Protein AF-0000000079858068 (afdb_homodimer)

Structure (mmCIF, N/CA/C/O backbone):
data_AF-0000000079858068-model_v1
#
loop_
_entity.id
_entity.type
_entity.pdbx_description
1 polymer 'Phenylalanine--tRNA ligase beta subunit'
#
loop_
_atom_site.group_PDB
_atom_site.id
_atom_site.type_symbol
_atom_site.label_atom_id
_atom_site.label_alt_id
_atom_site.label_comp_id
_atom_site.label_asym_id
_atom_site.label_entity_id
_atom_site.label_seq_id
_atom_site.pdbx_PDB_ins_code
_atom_site.Cartn_x
_atom_site.Cartn_y
_atom_site.Cartn_z
_atom_site.occupancy
_atom_site.B_iso_or_equiv
_atom_site.auth_seq_id
_atom_site.auth_comp_id
_atom_site.auth_asym_id
_atom_site.auth_atom_id
_atom_site.pdbx_PDB_model_num
ATOM 1 N N . MET A 1 1 ? -9.406 -43.062 -19.766 1 92.88 1 MET A N 1
ATOM 2 C CA . MET A 1 1 ? -10.586 -43.625 -20.406 1 92.88 1 MET A CA 1
ATOM 3 C C . MET A 1 1 ? -10.672 -43.188 -21.859 1 92.88 1 MET A C 1
ATOM 5 O O . MET A 1 1 ? -10.562 -42 -22.172 1 92.88 1 MET A O 1
ATOM 9 N N . VAL A 1 2 ? -10.805 -44.188 -22.703 1 96.69 2 VAL A N 1
ATOM 10 C CA . VAL A 1 2 ? -10.938 -43.875 -24.125 1 96.69 2 VAL A CA 1
ATOM 11 C C . VAL A 1 2 ? -12.383 -44.094 -24.562 1 96.69 2 VAL A C 1
ATOM 13 O O . VAL A 1 2 ? -12.969 -45.156 -24.297 1 96.69 2 VAL A O 1
ATOM 16 N N . VAL A 1 3 ? -12.93 -43.062 -25.172 1 97.31 3 VAL A N 1
ATOM 17 C CA . VAL A 1 3 ? -14.258 -43.156 -25.766 1 97.31 3 VAL A CA 1
ATOM 18 C C . VAL A 1 3 ? -14.203 -42.75 -27.234 1 97.31 3 VAL A C 1
ATOM 20 O O . VAL A 1 3 ? -13.305 -42 -27.641 1 97.31 3 VAL A O 1
ATOM 23 N N . THR A 1 4 ? -15.109 -43.281 -27.984 1 96.44 4 THR A N 1
ATOM 24 C CA . THR A 1 4 ? -15.219 -42.844 -29.359 1 96.44 4 THR A CA 1
ATOM 25 C C . THR A 1 4 ? -16.594 -42.25 -29.625 1 96.44 4 THR A C 1
ATOM 27 O O . THR A 1 4 ? -17.562 -42.562 -28.922 1 96.44 4 THR A O 1
ATOM 30 N N . ARG A 1 5 ? -16.703 -41.438 -30.531 1 96.38 5 ARG A N 1
ATOM 31 C CA . ARG A 1 5 ? -17.953 -40.719 -30.812 1 96.38 5 ARG A CA 1
ATOM 32 C C . ARG A 1 5 ? -19.047 -41.688 -31.234 1 96.38 5 ARG A C 1
ATOM 34 O O . ARG A 1 5 ? -20.172 -41.625 -30.734 1 96.38 5 ARG A O 1
ATOM 41 N N . ASN A 1 6 ? -18.703 -42.625 -32.094 1 95.75 6 ASN A N 1
ATOM 42 C CA . ASN A 1 6 ? -19.703 -43.594 -32.562 1 95.75 6 ASN A CA 1
ATOM 43 C C . ASN A 1 6 ? -20.188 -44.469 -31.406 1 95.75 6 ASN A C 1
ATOM 45 O O . ASN A 1 6 ? -21.375 -44.812 -31.344 1 95.75 6 ASN A O 1
ATOM 49 N N . TRP A 1 7 ? -19.234 -44.844 -30.625 1 96 7 TRP A N 1
ATOM 50 C CA . TRP A 1 7 ? -19.578 -45.688 -29.484 1 96 7 TRP A CA 1
ATOM 51 C C . TRP A 1 7 ? -20.516 -44.938 -28.531 1 96 7 TRP A C 1
ATOM 53 O O . TRP A 1 7 ? -21.547 -45.469 -28.109 1 96 7 TRP A O 1
ATOM 63 N N . LEU A 1 8 ? -20.297 -43.688 -28.266 1 97.31 8 LEU A N 1
ATOM 64 C CA . LEU A 1 8 ? -21.125 -42.844 -27.438 1 97.31 8 LEU A CA 1
ATOM 65 C C . LEU A 1 8 ? -22.516 -42.656 -28.062 1 97.31 8 LEU A C 1
ATOM 67 O O . LEU A 1 8 ? -23.516 -42.656 -27.359 1 97.31 8 LEU A O 1
ATOM 71 N N . ASN A 1 9 ? -22.5 -42.469 -29.344 1 96.25 9 ASN A N 1
ATOM 72 C CA . ASN A 1 9 ? -23.734 -42.219 -30.078 1 96.25 9 ASN A CA 1
ATOM 73 C C . ASN A 1 9 ? -24.719 -43.375 -29.906 1 96.25 9 ASN A C 1
ATOM 75 O O . ASN A 1 9 ? -25.922 -43.219 -30.125 1 96.25 9 ASN A O 1
ATOM 79 N N . GLU A 1 10 ? -24.219 -44.531 -29.578 1 95.56 10 GLU A N 1
ATOM 80 C CA . GLU A 1 10 ? -25.094 -45.688 -29.312 1 95.56 10 GLU A CA 1
ATOM 81 C C . GLU A 1 10 ? -25.875 -45.5 -28.031 1 95.56 10 GLU A C 1
ATOM 83 O O . GLU A 1 10 ? -26.922 -46.125 -27.828 1 95.56 10 GLU A O 1
ATOM 88 N N . TRP A 1 11 ? -25.406 -44.594 -27.203 1 97.38 11 TRP A N 1
ATOM 89 C CA . TRP A 1 11 ? -26.031 -44.438 -25.891 1 97.38 11 TRP A CA 1
ATOM 90 C C . TRP A 1 11 ? -26.672 -43.062 -25.766 1 97.38 11 TRP A C 1
ATOM 92 O O . TRP A 1 11 ? -27.562 -42.844 -24.938 1 97.38 11 TRP A O 1
ATOM 102 N N . ILE A 1 12 ? -26.141 -42.094 -26.469 1 97.12 12 ILE A N 1
ATOM 103 C CA . ILE A 1 12 ? -26.656 -40.719 -26.484 1 97.12 12 ILE A CA 1
ATOM 104 C C . ILE A 1 12 ? -26.562 -40.125 -27.891 1 97.12 12 ILE A C 1
ATOM 106 O O . ILE A 1 12 ? -25.531 -40.312 -28.562 1 97.12 12 ILE A O 1
ATOM 110 N N . ASP A 1 13 ? -27.562 -39.562 -28.344 1 97.12 13 ASP A N 1
ATOM 111 C CA . ASP A 1 13 ? -27.578 -39.031 -29.703 1 97.12 13 ASP A CA 1
ATOM 112 C C . ASP A 1 13 ? -26.781 -37.75 -29.812 1 97.12 13 ASP A C 1
ATOM 114 O O . ASP A 1 13 ? -27.328 -36.656 -29.578 1 97.12 13 ASP A O 1
ATOM 118 N N . ILE A 1 14 ? -25.641 -37.812 -30.25 1 96.56 14 ILE A N 1
ATOM 119 C CA . ILE A 1 14 ? -24.797 -36.625 -30.344 1 96.56 14 ILE A CA 1
ATOM 120 C C . ILE A 1 14 ? -24.5 -36.312 -31.812 1 96.56 14 ILE A C 1
ATOM 122 O O . ILE A 1 14 ? -23.469 -35.719 -32.125 1 96.56 14 ILE A O 1
ATOM 126 N N . SER A 1 15 ? -25.297 -36.812 -32.688 1 94.31 15 SER A N 1
ATOM 127 C CA . SER A 1 15 ? -25.094 -36.594 -34.094 1 94.31 15 SER A CA 1
ATOM 128 C C . SER A 1 15 ? -25.156 -35.125 -34.438 1 94.31 15 SER A C 1
ATOM 130 O O . SER A 1 15 ? -24.469 -34.656 -35.375 1 94.31 15 SER A O 1
ATOM 132 N N . GLY A 1 16 ? -25.906 -34.406 -33.625 1 94.75 16 GLY A N 1
ATOM 133 C CA . GLY A 1 16 ? -26.047 -32.969 -33.875 1 94.75 16 GLY A CA 1
ATOM 134 C C . GLY A 1 16 ? -25.062 -32.125 -33.062 1 94.75 16 GLY A C 1
ATOM 135 O O . GLY A 1 16 ? -25.094 -30.891 -33.125 1 94.75 16 GLY A O 1
ATOM 136 N N . VAL A 1 17 ? -24.219 -32.719 -32.375 1 96.56 17 VAL A N 1
ATOM 137 C CA . VAL A 1 17 ? -23.266 -32 -31.531 1 96.56 17 VAL A CA 1
ATOM 138 C C . VAL A 1 17 ? -21.906 -31.953 -32.219 1 96.56 17 VAL A C 1
ATOM 140 O O . VAL A 1 17 ? -21.344 -33 -32.594 1 96.56 17 VAL A O 1
ATOM 143 N N . SER A 1 18 ? -21.375 -30.859 -32.469 1 96.88 18 SER A N 1
ATOM 144 C CA . SER A 1 18 ? -20.062 -30.719 -33.062 1 96.88 18 SER A CA 1
ATOM 145 C C . SER A 1 18 ? -18.953 -31.234 -32.156 1 96.88 18 SER A C 1
ATOM 147 O O . SER A 1 18 ? -19.156 -31.328 -30.938 1 96.88 18 SER A O 1
ATOM 149 N N . ASN A 1 19 ? -17.828 -31.641 -32.719 1 96.19 19 ASN A N 1
ATOM 150 C CA . ASN A 1 19 ? -16.703 -32.062 -31.906 1 96.19 19 ASN A CA 1
ATOM 151 C C . ASN A 1 19 ? -16.219 -30.969 -30.969 1 96.19 19 ASN A C 1
ATOM 153 O O . ASN A 1 19 ? -15.859 -31.234 -29.828 1 96.19 19 ASN A O 1
ATOM 157 N N . GLU A 1 20 ? -16.25 -29.797 -31.484 1 96.5 20 GLU A N 1
ATOM 158 C CA . GLU A 1 20 ? -15.82 -28.656 -30.656 1 96.5 20 GLU A CA 1
ATOM 159 C C . GLU A 1 20 ? -16.703 -28.531 -29.422 1 96.5 20 GLU A C 1
ATOM 161 O O . GLU A 1 20 ? -16.188 -28.406 -28.312 1 96.5 20 GLU A O 1
ATOM 166 N N . LEU A 1 21 ? -17.922 -28.562 -29.656 1 96.44 21 LEU A N 1
ATOM 167 C CA . LEU A 1 21 ? -18.859 -28.453 -28.547 1 96.44 21 LEU A CA 1
ATOM 168 C C . LEU A 1 21 ? -18.719 -29.641 -27.594 1 96.44 21 LEU A C 1
ATOM 170 O O . LEU A 1 21 ? -18.766 -29.469 -26.375 1 96.44 21 LEU A O 1
ATOM 174 N N . LEU A 1 22 ? -18.562 -30.828 -28.156 1 97.19 22 LEU A N 1
ATOM 175 C CA . LEU A 1 22 ? -18.422 -32.031 -27.359 1 97.19 22 LEU A CA 1
ATOM 176 C C . LEU A 1 22 ? -17.203 -31.953 -26.453 1 97.19 22 LEU A C 1
ATOM 178 O O . LEU A 1 22 ? -17.281 -32.188 -25.25 1 97.19 22 LEU A O 1
ATOM 182 N N . LEU A 1 23 ? -16.094 -31.578 -27.031 1 97.38 23 LEU A N 1
ATOM 183 C CA . LEU A 1 23 ? -14.844 -31.469 -26.281 1 97.38 23 LEU A CA 1
ATOM 184 C C . LEU A 1 23 ? -14.93 -30.375 -25.219 1 97.38 23 LEU A C 1
ATOM 186 O O . LEU A 1 23 ? -14.484 -30.562 -24.094 1 97.38 23 LEU A O 1
ATOM 190 N N . LYS A 1 24 ? -15.5 -29.312 -25.609 1 95.81 24 LYS A N 1
ATOM 191 C CA . LYS A 1 24 ? -15.68 -28.203 -24.672 1 95.81 24 LYS A CA 1
ATOM 192 C C . LYS A 1 24 ? -16.562 -28.625 -23.5 1 95.81 24 LYS A C 1
ATOM 194 O O . LYS A 1 24 ? -16.281 -28.297 -22.344 1 95.81 24 LYS A O 1
ATOM 199 N N . THR A 1 25 ? -17.562 -29.281 -23.797 1 96.12 25 THR A N 1
ATOM 200 C CA . THR A 1 25 ? -18.5 -29.75 -22.781 1 96.12 25 THR A CA 1
ATOM 201 C C . THR A 1 25 ? -17.828 -30.719 -21.812 1 96.12 25 THR A C 1
ATOM 203 O O . THR A 1 25 ? -17.953 -30.578 -20.594 1 96.12 25 THR A O 1
ATOM 206 N N . LEU A 1 26 ? -17.109 -31.672 -22.359 1 96.88 26 LEU A N 1
ATOM 207 C CA . LEU A 1 26 ? -16.391 -32.625 -21.516 1 96.88 26 LEU A CA 1
ATOM 208 C C . LEU A 1 26 ? -15.469 -31.906 -20.547 1 96.88 26 LEU A C 1
ATOM 210 O O . LEU A 1 26 ? -15.477 -32.188 -19.344 1 96.88 26 LEU A O 1
ATOM 214 N N . ASN A 1 27 ? -14.766 -30.969 -20.984 1 95.5 27 ASN A N 1
ATOM 215 C CA . ASN A 1 27 ? -13.852 -30.203 -20.141 1 95.5 27 ASN A CA 1
ATOM 216 C C . ASN A 1 27 ? -14.602 -29.406 -19.078 1 95.5 27 ASN A C 1
ATOM 218 O O . ASN A 1 27 ? -14.164 -29.328 -17.938 1 95.5 27 ASN A O 1
ATOM 222 N N . SER A 1 28 ? -15.656 -28.828 -19.5 1 94.19 28 SER A N 1
ATOM 223 C CA . SER A 1 28 ? -16.406 -27.969 -18.609 1 94.19 28 SER A CA 1
ATOM 224 C C . SER A 1 28 ? -17 -28.75 -17.438 1 94.19 28 SER A C 1
ATOM 226 O O . SER A 1 28 ? -17.188 -28.203 -16.344 1 94.19 28 SER A O 1
ATOM 228 N N . ILE A 1 29 ? -17.266 -30 -17.656 1 94.19 29 ILE A N 1
ATOM 229 C CA . ILE A 1 29 ? -17.938 -30.75 -16.594 1 94.19 29 ILE A CA 1
ATOM 230 C C . ILE A 1 29 ? -16.906 -31.562 -15.805 1 94.19 29 ILE A C 1
ATOM 232 O O . ILE A 1 29 ? -17.266 -32.438 -15.031 1 94.19 29 ILE A O 1
ATOM 236 N N . GLY A 1 30 ? -15.664 -31.359 -16.109 1 92.62 30 GLY A N 1
ATOM 237 C CA . GLY A 1 30 ? -14.617 -31.938 -15.289 1 92.62 30 GLY A CA 1
ATOM 238 C C . GLY A 1 30 ? -14.031 -33.219 -15.875 1 92.62 30 GLY A C 1
ATOM 239 O O . GLY A 1 30 ? -13.227 -33.875 -15.227 1 92.62 30 GLY A O 1
ATOM 240 N N . LEU A 1 31 ? -14.516 -33.688 -16.984 1 95.56 31 LEU A N 1
ATOM 241 C CA . LEU A 1 31 ? -13.898 -34.781 -17.719 1 95.56 31 LEU A CA 1
ATOM 242 C C . LEU A 1 31 ? -12.875 -34.25 -18.719 1 95.56 31 LEU A C 1
ATOM 244 O O . LEU A 1 31 ? -13.172 -34.125 -19.906 1 95.56 31 LEU A O 1
ATOM 248 N N . GLU A 1 32 ? -11.773 -34.156 -18.281 1 95.56 32 GLU A N 1
ATOM 249 C CA . GLU A 1 32 ? -10.75 -33.438 -19.016 1 95.56 32 GLU A CA 1
ATOM 250 C C . GLU A 1 32 ? -10.258 -34.25 -20.219 1 95.56 32 GLU A C 1
ATOM 252 O O . GLU A 1 32 ? -9.836 -35.406 -20.047 1 95.56 32 GLU A O 1
ATOM 257 N N . VAL A 1 33 ? -10.336 -33.656 -21.344 1 96.5 33 VAL A N 1
ATOM 258 C CA . VAL A 1 33 ? -9.883 -34.312 -22.578 1 96.5 33 VAL A CA 1
ATOM 259 C C . VAL A 1 33 ? -8.359 -34.219 -22.672 1 96.5 33 VAL A C 1
ATOM 261 O O . VAL A 1 33 ? -7.797 -33.125 -22.703 1 96.5 33 VAL A O 1
ATOM 264 N N . ASP A 1 34 ? -7.738 -35.344 -22.625 1 95.75 34 ASP A N 1
ATOM 265 C CA . ASP A 1 34 ? -6.285 -35.438 -22.703 1 95.75 34 ASP A CA 1
ATOM 266 C C . ASP A 1 34 ? -5.809 -35.438 -24.156 1 95.75 34 ASP A C 1
ATOM 268 O O . ASP A 1 34 ? -4.863 -34.719 -24.516 1 95.75 34 ASP A O 1
ATOM 272 N N . SER A 1 35 ? -6.547 -36.219 -25.016 1 95.81 35 SER A N 1
ATOM 273 C CA . SER A 1 35 ? -6.191 -36.281 -26.438 1 95.81 35 SER A CA 1
ATOM 274 C C . SER A 1 35 ? -7.426 -36.469 -27.297 1 95.81 35 SER A C 1
ATOM 276 O O . SER A 1 35 ? -8.445 -36.969 -26.828 1 95.81 35 SER A O 1
ATOM 278 N N . PHE A 1 36 ? -7.402 -36.031 -28.547 1 95.88 36 PHE A N 1
ATOM 279 C CA . PHE A 1 36 ? -8.461 -36.125 -29.547 1 95.88 36 PHE A CA 1
ATOM 280 C C . PHE A 1 36 ? -7.887 -36.469 -30.906 1 95.88 36 PHE A C 1
ATOM 282 O O . PHE A 1 36 ? -6.957 -35.812 -31.391 1 95.88 36 PHE A O 1
ATOM 289 N N . LYS A 1 37 ? -8.344 -37.594 -31.469 1 95.5 37 LYS A N 1
ATOM 290 C CA . LYS A 1 37 ? -7.879 -38.031 -32.781 1 95.5 37 LYS A CA 1
ATOM 291 C C . LYS A 1 37 ? -9.055 -38.375 -33.688 1 95.5 37 LYS A C 1
ATOM 293 O O . LYS A 1 37 ? -9.969 -39.094 -33.281 1 95.5 37 LYS A O 1
ATOM 298 N N . GLU A 1 38 ? -9.094 -37.875 -34.906 1 95 38 GLU A N 1
ATOM 299 C CA . GLU A 1 38 ? -10.094 -38.219 -35.906 1 95 38 GLU A CA 1
ATOM 300 C C . GLU A 1 38 ? -9.586 -39.281 -36.844 1 95 38 GLU A C 1
ATOM 302 O O . GLU A 1 38 ? -8.484 -39.188 -37.406 1 95 38 GLU A O 1
ATOM 307 N N . VAL A 1 39 ? -10.312 -40.344 -37.031 1 95.06 39 VAL A N 1
ATOM 308 C CA . VAL A 1 39 ? -9.992 -41.406 -37.969 1 95.06 39 VAL A CA 1
ATOM 309 C C . VAL A 1 39 ? -10.984 -41.375 -39.125 1 95.06 39 VAL A C 1
ATOM 311 O O . VAL A 1 39 ? -12.18 -41.594 -38.938 1 95.06 39 VAL A O 1
ATOM 314 N N . ARG A 1 40 ? -10.414 -41.094 -40.312 1 95.06 40 ARG A N 1
ATOM 315 C CA . ARG A 1 40 ? -11.211 -41.031 -41.531 1 95.06 40 ARG A CA 1
ATOM 316 C C . ARG A 1 40 ? -10.586 -41.875 -42.656 1 95.06 40 ARG A C 1
ATOM 318 O O . ARG A 1 40 ? -9.383 -41.781 -42.906 1 95.06 40 ARG A O 1
ATOM 325 N N . ILE A 1 41 ? -11.43 -42.656 -43.25 1 95.25 41 ILE A N 1
ATOM 326 C CA . ILE A 1 41 ? -10.953 -43.469 -44.375 1 95.25 41 ILE A CA 1
ATOM 327 C C . ILE A 1 41 ? -10.844 -42.625 -45.625 1 95.25 41 ILE A C 1
ATOM 329 O O . ILE A 1 41 ? -11.75 -41.844 -45.938 1 95.25 41 ILE A O 1
ATOM 333 N N . PRO A 1 42 ? -9.773 -42.75 -46.344 1 94.88 42 PRO A N 1
ATOM 334 C CA . PRO A 1 42 ? -9.586 -41.969 -47.531 1 94.88 42 PRO A CA 1
ATOM 335 C C . PRO A 1 42 ? -10.586 -42.281 -48.656 1 94.88 42 PRO A C 1
ATOM 337 O O . PRO A 1 42 ? -11.227 -43.344 -48.594 1 94.88 42 PRO A O 1
ATOM 340 N N . SER A 1 43 ? -10.688 -41.406 -49.594 1 94.81 43 SER A N 1
ATOM 341 C CA . SER A 1 43 ? -11.539 -41.625 -50.781 1 94.81 43 SER A CA 1
ATOM 342 C C . SER A 1 43 ? -10.93 -42.656 -51.688 1 94.81 43 SER A C 1
ATOM 344 O O . SER A 1 43 ? -9.727 -42.938 -51.656 1 94.81 43 SER A O 1
ATOM 346 N N . ASN A 1 44 ? -11.719 -43.312 -52.469 1 95.81 44 ASN A N 1
ATOM 347 C CA . ASN A 1 44 ? -11.32 -44.25 -53.531 1 95.81 44 ASN A CA 1
ATOM 348 C C . ASN A 1 44 ? -10.859 -45.562 -52.969 1 95.81 44 ASN A C 1
ATOM 350 O O . ASN A 1 44 ? -10.055 -46.281 -53.562 1 95.81 44 ASN A O 1
ATOM 354 N N . ILE A 1 45 ? -11.18 -45.844 -51.75 1 96.75 45 ILE A N 1
ATOM 355 C CA . ILE A 1 45 ? -11.055 -47.156 -51.156 1 96.75 45 ILE A CA 1
ATOM 356 C C . ILE A 1 45 ? -12.422 -47.844 -51.125 1 96.75 45 ILE A C 1
ATOM 358 O O . ILE A 1 45 ? -13.336 -47.375 -50.438 1 96.75 45 ILE A O 1
ATOM 362 N N . VAL A 1 46 ? -12.523 -48.969 -51.781 1 96.94 46 VAL A N 1
ATOM 363 C CA . VAL A 1 46 ? -13.859 -49.531 -51.969 1 96.94 46 VAL A CA 1
ATOM 364 C C . VAL A 1 46 ? -13.914 -50.969 -51.438 1 96.94 46 VAL A C 1
ATOM 366 O O . VAL A 1 46 ? -12.883 -51.562 -51.156 1 96.94 46 VAL A O 1
ATOM 369 N N . VAL A 1 47 ? -15.164 -51.469 -51.281 1 97.5 47 VAL A N 1
ATOM 370 C CA . VAL A 1 47 ? -15.391 -52.875 -50.875 1 97.5 47 VAL A CA 1
ATOM 371 C C . VAL A 1 47 ? -15.148 -53.781 -52.062 1 97.5 47 VAL A C 1
ATOM 373 O O . VAL A 1 47 ? -15.75 -53.625 -53.125 1 97.5 47 VAL A O 1
ATOM 376 N N . GLY A 1 48 ? -14.289 -54.719 -51.906 1 97.19 48 GLY A N 1
ATOM 377 C CA . GLY A 1 48 ? -14.016 -55.719 -52.906 1 97.19 48 GLY A CA 1
ATOM 378 C C . GLY A 1 48 ? -14.273 -57.125 -52.438 1 97.19 48 GLY A C 1
ATOM 379 O O . GLY A 1 48 ? -14.297 -57.406 -51.25 1 97.19 48 GLY A O 1
ATOM 380 N N . TYR A 1 49 ? -14.531 -57.969 -53.438 1 97.12 49 TYR A N 1
ATOM 381 C CA . TYR A 1 49 ? -14.734 -59.406 -53.156 1 97.12 49 TYR A CA 1
ATOM 382 C C . TYR A 1 49 ? -13.672 -60.25 -53.875 1 97.12 49 TYR A C 1
ATOM 384 O O . TYR A 1 49 ? -13.523 -60.188 -55.094 1 97.12 49 TYR A O 1
ATOM 392 N N . VAL A 1 50 ? -12.938 -61.031 -53.094 1 96.94 50 VAL A N 1
ATOM 393 C CA . VAL A 1 50 ? -11.875 -61.875 -53.656 1 96.94 50 VAL A CA 1
ATOM 394 C C . VAL A 1 50 ? -12.484 -63.094 -54.312 1 96.94 50 VAL A C 1
ATOM 396 O O . VAL A 1 50 ? -12.977 -64 -53.656 1 96.94 50 VAL A O 1
ATOM 399 N N . LYS A 1 51 ? -12.375 -63.219 -55.562 1 96 51 LYS A N 1
ATOM 400 C CA . LYS A 1 51 ? -12.961 -64.312 -56.312 1 96 51 LYS A CA 1
ATOM 401 C C . LYS A 1 51 ? -12.008 -65.5 -56.375 1 96 51 LYS A C 1
ATOM 403 O O . LYS A 1 51 ? -12.43 -66.625 -56.156 1 96 51 LYS A O 1
ATOM 408 N N . SER A 1 52 ? -10.812 -65.188 -56.688 1 94.5 52 SER A N 1
ATOM 409 C CA . SER A 1 52 ? -9.828 -66.25 -56.781 1 94.5 52 SER A CA 1
ATOM 410 C C . SER A 1 52 ? -8.453 -65.75 -56.344 1 94.5 52 SER A C 1
ATOM 412 O O . SER A 1 52 ? -8.195 -64.562 -56.25 1 94.5 52 SER A O 1
ATOM 414 N N . ARG A 1 53 ? -7.715 -66.75 -55.875 1 92.81 53 ARG A N 1
ATOM 415 C CA . ARG A 1 53 ? -6.34 -66.5 -55.438 1 92.81 53 ARG A CA 1
ATOM 416 C C . ARG A 1 53 ? -5.402 -67.562 -56.062 1 92.81 53 ARG A C 1
ATOM 418 O O . ARG A 1 53 ? -5.684 -68.75 -56 1 92.81 53 ARG A O 1
ATOM 425 N N . SER A 1 54 ? -4.363 -67.125 -56.719 1 91.31 54 SER A N 1
ATOM 426 C CA . SER A 1 54 ? -3.34 -68.062 -57.25 1 91.31 54 SER A CA 1
ATOM 427 C C . SER A 1 54 ? -1.943 -67.625 -56.844 1 91.31 54 SER A C 1
ATOM 429 O O . SER A 1 54 ? -1.711 -66.438 -56.625 1 91.31 54 SER A O 1
ATOM 431 N N . LYS A 1 55 ? -1.034 -68.5 -56.688 1 90.31 55 LYS A N 1
ATOM 432 C CA . LYS A 1 55 ? 0.338 -68.188 -56.312 1 90.31 55 LYS A CA 1
ATOM 433 C C . LYS A 1 55 ? 1.051 -67.438 -57.438 1 90.31 55 LYS A C 1
ATOM 435 O O . LYS A 1 55 ? 0.879 -67.812 -58.625 1 90.31 55 LYS A O 1
ATOM 440 N N . HIS A 1 56 ? 1.721 -66.5 -57.031 1 87.44 56 HIS A N 1
ATOM 441 C CA . HIS A 1 56 ? 2.512 -65.75 -58.031 1 87.44 56 HIS A CA 1
ATOM 442 C C . HIS A 1 56 ? 3.586 -66.688 -58.625 1 87.44 56 HIS A C 1
ATOM 444 O O . HIS A 1 56 ? 4.301 -67.375 -57.906 1 87.44 56 HIS A O 1
ATOM 450 N N . GLU A 1 57 ? 3.799 -66.75 -59.875 1 84.62 57 GLU A N 1
ATOM 451 C CA . GLU A 1 57 ? 4.715 -67.625 -60.594 1 84.62 57 GLU A CA 1
ATOM 452 C C . GLU A 1 57 ? 6.168 -67.312 -60.25 1 84.62 57 GLU A C 1
ATOM 454 O O . GLU A 1 57 ? 7.012 -68.188 -60.219 1 84.62 57 GLU A O 1
ATOM 459 N N . ASN A 1 58 ? 6.5 -66.062 -59.938 1 86.31 58 ASN A N 1
ATOM 460 C CA . ASN A 1 58 ? 7.883 -65.688 -59.75 1 86.31 58 ASN A CA 1
ATOM 461 C C . ASN A 1 58 ? 8.164 -65.312 -58.312 1 86.31 58 ASN A C 1
ATOM 463 O O . ASN A 1 58 ? 9.133 -64.625 -58 1 86.31 58 ASN A O 1
ATOM 467 N N . SER A 1 59 ? 7.27 -65.562 -57.375 1 83.25 59 SER A N 1
ATOM 468 C CA . SER A 1 59 ? 7.516 -65.25 -55.969 1 83.25 59 SER A CA 1
ATOM 469 C C . SER A 1 59 ? 6.832 -66.25 -55.031 1 83.25 59 SER A C 1
ATOM 471 O O . SER A 1 59 ? 5.691 -66.625 -55.281 1 83.25 59 SER A O 1
ATOM 473 N N . ASP A 1 60 ? 7.496 -66.5 -53.938 1 81.75 60 ASP A N 1
ATOM 474 C CA . ASP A 1 60 ? 6.957 -67.438 -52.969 1 81.75 60 ASP A CA 1
ATOM 475 C C . ASP A 1 60 ? 6.082 -66.688 -51.938 1 81.75 60 ASP A C 1
ATOM 477 O O . ASP A 1 60 ? 5.297 -67.312 -51.219 1 81.75 60 ASP A O 1
ATOM 481 N N . HIS A 1 61 ? 6.066 -65.375 -51.938 1 85.38 61 HIS A N 1
ATOM 482 C CA . HIS A 1 61 ? 5.371 -64.688 -50.875 1 85.38 61 HIS A CA 1
ATOM 483 C C . HIS A 1 61 ? 4.191 -63.906 -51.406 1 85.38 61 HIS A C 1
ATOM 485 O O . HIS A 1 61 ? 3.344 -63.438 -50.625 1 85.38 61 HIS A O 1
ATOM 491 N N . LEU A 1 62 ? 4.121 -63.812 -52.719 1 89.69 62 LEU A N 1
ATOM 492 C CA . LEU A 1 62 ? 3.082 -62.969 -53.312 1 89.69 62 LEU A CA 1
ATOM 493 C C . LEU A 1 62 ? 1.964 -63.844 -53.906 1 89.69 62 LEU A C 1
ATOM 495 O O . LEU A 1 62 ? 2.201 -64.938 -54.344 1 89.69 62 LEU A O 1
ATOM 499 N N . ASN A 1 63 ? 0.776 -63.344 -53.844 1 92.69 63 ASN A N 1
ATOM 500 C CA . ASN A 1 63 ? -0.405 -63.969 -54.438 1 92.69 63 ASN A CA 1
ATOM 501 C C . ASN A 1 63 ? -1.061 -63.031 -55.469 1 92.69 63 ASN A C 1
ATOM 503 O O . ASN A 1 63 ? -1.026 -61.812 -55.344 1 92.69 63 ASN A O 1
ATOM 507 N N . VAL A 1 64 ? -1.508 -63.688 -56.531 1 93.94 64 VAL A N 1
ATOM 508 C CA . VAL A 1 64 ? -2.275 -62.969 -57.531 1 93.94 64 VAL A CA 1
ATOM 509 C C . VAL A 1 64 ? -3.768 -63.188 -57.312 1 93.94 64 VAL A C 1
ATOM 511 O O . VAL A 1 64 ? -4.242 -64.312 -57.375 1 93.94 64 VAL A O 1
ATOM 514 N N . CYS A 1 65 ? -4.48 -62.094 -57 1 95.19 65 CYS A N 1
ATOM 515 C CA . CYS A 1 65 ? -5.898 -62.219 -56.688 1 95.19 65 CYS A CA 1
ATOM 516 C C . CYS A 1 65 ? -6.754 -61.5 -57.719 1 95.19 65 CYS A C 1
ATOM 518 O O . CYS A 1 65 ? -6.383 -60.406 -58.188 1 95.19 65 CYS A O 1
ATOM 520 N N . GLU A 1 66 ? -7.848 -62.156 -58.062 1 95.81 66 GLU A N 1
ATOM 521 C CA . GLU A 1 66 ? -8.898 -61.469 -58.812 1 95.81 66 GLU A CA 1
ATOM 522 C C . GLU A 1 66 ? -9.984 -60.938 -57.875 1 95.81 66 GLU A C 1
ATOM 524 O O . GLU A 1 66 ? -10.664 -61.719 -57.219 1 95.81 66 GLU A O 1
ATOM 529 N N . VAL A 1 67 ? -10.086 -59.594 -57.875 1 96.94 67 VAL A N 1
ATOM 530 C CA . VAL A 1 67 ? -10.984 -58.938 -56.938 1 96.94 67 VAL A CA 1
ATOM 531 C C . VAL A 1 67 ? -12.102 -58.219 -57.688 1 96.94 67 VAL A C 1
ATOM 533 O O . VAL A 1 67 ? -11.836 -57.406 -58.562 1 96.94 67 VAL A O 1
ATOM 536 N N . ASP A 1 68 ? -13.352 -58.562 -57.312 1 97.06 68 ASP A N 1
ATOM 537 C CA . ASP A 1 68 ? -14.531 -57.906 -57.875 1 97.06 68 ASP A CA 1
ATOM 538 C C . ASP A 1 68 ? -14.875 -56.625 -57.094 1 97.06 68 ASP A C 1
ATOM 540 O O . ASP A 1 68 ? -15.227 -56.719 -55.906 1 97.06 68 ASP A O 1
ATOM 544 N N . VAL A 1 69 ? -14.828 -55.5 -57.75 1 95.75 69 VAL A N 1
ATOM 545 C CA . VAL A 1 69 ? -15.117 -54.25 -57.094 1 95.75 69 VAL A CA 1
ATOM 546 C C . VAL A 1 69 ? -16.453 -53.688 -57.594 1 95.75 69 VAL A C 1
ATOM 548 O O . VAL A 1 69 ? -16.719 -52.5 -57.469 1 95.75 69 VAL A O 1
ATOM 551 N N . GLY A 1 70 ? -17.391 -54.625 -58.062 1 93.12 70 GLY A N 1
ATOM 552 C CA . GLY A 1 70 ? -18.719 -54.219 -58.5 1 93.12 70 GLY A CA 1
ATOM 553 C C . GLY A 1 70 ? -18.766 -53.844 -59.969 1 93.12 70 GLY A C 1
ATOM 554 O O . GLY A 1 70 ? -19.484 -54.469 -60.75 1 93.12 70 GLY A O 1
ATOM 555 N N . LYS A 1 71 ? -17.875 -52.938 -60.438 1 90.88 71 LYS A N 1
ATOM 556 C CA . LYS A 1 71 ? -17.859 -52.469 -61.812 1 90.88 71 LYS A CA 1
ATOM 557 C C . LYS A 1 71 ? -16.938 -53.312 -62.688 1 90.88 71 LYS A C 1
ATOM 559 O O . LYS A 1 71 ? -17.203 -53.5 -63.875 1 90.88 71 LYS A O 1
ATOM 564 N N . GLU A 1 72 ? -15.891 -53.75 -62.156 1 93.5 72 GLU A N 1
ATOM 565 C CA . GLU A 1 72 ? -14.906 -54.531 -62.875 1 93.5 72 GLU A CA 1
ATOM 566 C C . GLU A 1 72 ? -14.18 -55.5 -61.969 1 93.5 72 GLU A C 1
ATOM 568 O O . GLU A 1 72 ? -14.297 -55.406 -60.75 1 93.5 72 GLU A O 1
ATOM 573 N N . ILE A 1 73 ? -13.578 -56.469 -62.625 1 95.56 73 ILE A N 1
ATOM 574 C CA . ILE A 1 73 ? -12.727 -57.406 -61.906 1 95.56 73 ILE A CA 1
ATOM 575 C C . ILE A 1 73 ? -11.266 -57 -62.062 1 95.56 73 ILE A C 1
ATOM 577 O O . ILE A 1 73 ? -10.758 -56.906 -63.188 1 95.56 73 ILE A O 1
ATOM 581 N N . LEU A 1 74 ? -10.625 -56.75 -60.938 1 95.31 74 LEU A N 1
ATOM 582 C CA . LEU A 1 74 ? -9.25 -56.281 -60.938 1 95.31 74 LEU A CA 1
ATOM 583 C C . LEU A 1 74 ? -8.281 -57.406 -60.562 1 95.31 74 LEU A C 1
ATOM 585 O O . LEU A 1 74 ? -8.586 -58.25 -59.719 1 95.31 74 LEU A O 1
ATOM 589 N N . THR A 1 75 ? -7.156 -57.406 -61.25 1 95 75 THR A N 1
ATOM 590 C CA . THR A 1 75 ? -6.043 -58.281 -60.844 1 95 75 THR A CA 1
ATOM 591 C C . THR A 1 75 ? -5.113 -57.531 -59.875 1 95 75 THR A C 1
ATOM 593 O O . THR A 1 75 ? -4.559 -56.469 -60.25 1 95 75 THR A O 1
ATOM 596 N N . ILE A 1 76 ? -5.023 -58 -58.688 1 95.06 76 ILE A N 1
ATOM 597 C CA . ILE A 1 76 ? -4.219 -57.344 -57.656 1 95.06 76 ILE A CA 1
ATOM 598 C C . ILE A 1 76 ? -3.201 -58.344 -57.094 1 95.06 76 ILE A C 1
ATOM 600 O O . ILE A 1 76 ? -3.553 -59.469 -56.719 1 95.06 76 ILE A O 1
ATOM 604 N N . VAL A 1 77 ? -1.91 -57.938 -57 1 93.5 77 VAL A N 1
ATOM 605 C CA . VAL A 1 77 ? -0.862 -58.719 -56.375 1 93.5 77 VAL A CA 1
ATOM 606 C C . VAL A 1 77 ? -0.788 -58.406 -54.906 1 93.5 77 VAL A C 1
ATOM 608 O O . VAL A 1 77 ? -0.649 -57.219 -54.531 1 93.5 77 VAL A O 1
ATOM 611 N N . CYS A 1 78 ? -1.034 -59.344 -54.062 1 90.88 78 CYS A N 1
ATOM 612 C CA . CYS A 1 78 ? -1.097 -59.125 -52.594 1 90.88 78 CYS A CA 1
ATOM 613 C C . CYS A 1 78 ? -0.094 -60.031 -51.875 1 90.88 78 CYS A C 1
ATOM 615 O O . CYS A 1 78 ? 0.012 -61.219 -52.188 1 90.88 78 CYS A O 1
ATOM 617 N N . GLY A 1 79 ? 0.684 -59.469 -50.938 1 88.81 79 GLY A N 1
ATOM 618 C CA . GLY A 1 79 ? 1.679 -60.219 -50.188 1 88.81 79 GLY A CA 1
ATOM 619 C C . GLY A 1 79 ? 1.146 -60.75 -48.875 1 88.81 79 GLY A C 1
ATOM 620 O O . GLY A 1 79 ? 1.814 -61.562 -48.219 1 88.81 79 GLY A O 1
ATOM 621 N N . ALA A 1 80 ? -0.055 -60.438 -48.469 1 89.62 80 ALA A N 1
ATOM 622 C CA . ALA A 1 80 ? -0.612 -60.875 -47.188 1 89.62 80 ALA A CA 1
ATOM 623 C C . ALA A 1 80 ? -0.986 -62.344 -47.25 1 89.62 80 ALA A C 1
ATOM 625 O O . ALA A 1 80 ? -1.55 -62.844 -48.219 1 89.62 80 ALA A O 1
ATOM 626 N N . SER A 1 81 ? -0.71 -63.031 -46.156 1 88.69 81 SER A N 1
ATOM 627 C CA . SER A 1 81 ? -0.94 -64.438 -46.062 1 88.69 81 SER A CA 1
ATOM 628 C C . SER A 1 81 ? -2.406 -64.75 -45.781 1 88.69 81 SER A C 1
ATOM 630 O O . SER A 1 81 ? -2.875 -65.875 -46.094 1 88.69 81 SER A O 1
ATOM 632 N N . ASN A 1 82 ? -3.186 -63.844 -45.344 1 91.31 82 ASN A N 1
ATOM 633 C CA . ASN A 1 82 ? -4.539 -64.125 -44.906 1 91.31 82 ASN A CA 1
ATOM 634 C C . ASN A 1 82 ? -5.574 -63.812 -45.969 1 91.31 82 ASN A C 1
ATOM 636 O O . ASN A 1 82 ? -6.777 -63.812 -45.719 1 91.31 82 ASN A O 1
ATOM 640 N N . VAL A 1 83 ? -5.148 -63.531 -47.156 1 93.75 83 VAL A N 1
ATOM 641 C CA . VAL A 1 83 ? -6.098 -63.25 -48.219 1 93.75 83 VAL A CA 1
ATOM 642 C C . VAL A 1 83 ? -6.633 -64.562 -48.781 1 93.75 83 VAL A C 1
ATOM 644 O O . VAL A 1 83 ? -5.859 -65.5 -49.125 1 93.75 83 VAL A O 1
ATOM 647 N N . GLU A 1 84 ? -7.918 -64.75 -48.75 1 93.81 84 GLU A N 1
ATOM 648 C CA . GLU A 1 84 ? -8.562 -65.938 -49.219 1 93.81 84 GLU A CA 1
ATOM 649 C C . GLU A 1 84 ? -9.766 -65.625 -50.094 1 93.81 84 GLU A C 1
ATOM 651 O O . GLU A 1 84 ? -10.445 -64.625 -49.906 1 93.81 84 GLU A O 1
ATOM 656 N N . PRO A 1 85 ? -10.008 -66.625 -51.062 1 94.75 85 PRO A N 1
ATOM 657 C CA . PRO A 1 85 ? -11.227 -66.5 -51.875 1 94.75 85 PRO A CA 1
ATOM 658 C C . PRO A 1 85 ? -12.492 -66.5 -51.031 1 94.75 85 PRO A C 1
ATOM 660 O O . PRO A 1 85 ? -12.578 -67.25 -50.062 1 94.75 85 PRO A O 1
ATOM 663 N N . GLY A 1 86 ? -13.398 -65.562 -51.375 1 94.12 86 GLY A N 1
ATOM 664 C CA . GLY A 1 86 ? -14.656 -65.562 -50.625 1 94.12 86 GLY A CA 1
ATOM 665 C C . GLY A 1 86 ? -14.703 -64.438 -49.625 1 94.12 86 GLY A C 1
ATOM 666 O O . GLY A 1 86 ? -15.742 -64.188 -49 1 94.12 86 GLY A O 1
ATOM 667 N N . GLN A 1 87 ? -13.617 -63.688 -49.5 1 95.44 87 GLN A N 1
ATOM 668 C CA . GLN A 1 87 ? -13.555 -62.625 -48.5 1 95.44 87 GLN A CA 1
ATOM 669 C C . GLN A 1 87 ? -13.922 -61.25 -49.125 1 95.44 87 GLN A C 1
ATOM 671 O O . GLN A 1 87 ? -13.602 -61 -50.281 1 95.44 87 GLN A O 1
ATOM 676 N N . PHE A 1 88 ? -14.633 -60.5 -48.312 1 97.12 88 PHE A N 1
ATOM 677 C CA . PHE A 1 88 ? -14.758 -59.062 -48.594 1 97.12 88 PHE A CA 1
ATOM 678 C C . PHE A 1 88 ? -13.578 -58.281 -48.031 1 97.12 88 PHE A C 1
ATOM 680 O O . PHE A 1 88 ? -13.18 -58.5 -46.875 1 97.12 88 PHE A O 1
ATOM 687 N N . VAL A 1 89 ? -12.914 -57.406 -48.875 1 97.12 89 VAL A N 1
ATOM 688 C CA . VAL A 1 89 ? -11.688 -56.719 -48.469 1 97.12 89 VAL A CA 1
ATOM 689 C C . VAL A 1 89 ? -11.719 -55.281 -48.938 1 97.12 89 VAL A C 1
ATOM 691 O O . VAL A 1 89 ? -12.422 -54.938 -49.875 1 97.12 89 VAL A O 1
ATOM 694 N N . PRO A 1 90 ? -11.055 -54.406 -48.156 1 97.12 90 PRO A N 1
ATOM 695 C CA . PRO A 1 90 ? -10.867 -53.062 -48.656 1 97.12 90 PRO A CA 1
ATOM 696 C C . PRO A 1 90 ? -9.852 -52.969 -49.812 1 97.12 90 PRO A C 1
ATOM 698 O O . PRO A 1 90 ? -8.719 -53.438 -49.656 1 97.12 90 PRO A O 1
ATOM 701 N N . VAL A 1 91 ? -10.266 -52.344 -50.812 1 96.94 91 VAL A N 1
ATOM 702 C CA . VAL A 1 91 ? -9.406 -52.219 -52 1 96.94 91 VAL A CA 1
ATOM 703 C C . VAL A 1 91 ? -9.148 -50.75 -52.312 1 96.94 91 VAL A C 1
ATOM 705 O O . VAL A 1 91 ? -10.086 -50 -52.562 1 96.94 91 VAL A O 1
ATOM 708 N N . ALA A 1 92 ? -7.965 -50.406 -52.281 1 96.81 92 ALA A N 1
ATOM 709 C CA . ALA A 1 92 ? -7.555 -49.094 -52.75 1 96.81 92 ALA A CA 1
ATOM 710 C C . ALA A 1 92 ? -7.43 -49.062 -54.281 1 96.81 92 ALA A C 1
ATOM 712 O O . ALA A 1 92 ? -6.57 -49.75 -54.844 1 96.81 92 ALA A O 1
ATOM 713 N N . MET A 1 93 ? -8.203 -48.281 -54.844 1 95.94 93 MET A N 1
ATOM 714 C CA . MET A 1 93 ? -8.203 -48.188 -56.281 1 95.94 93 MET A CA 1
ATOM 715 C C . MET A 1 93 ? -7.039 -47.312 -56.781 1 95.94 93 MET A C 1
ATOM 717 O O . MET A 1 93 ? -6.441 -46.594 -56 1 95.94 93 MET A O 1
ATOM 721 N N . VAL A 1 94 ? -6.82 -47.5 -58.094 1 94.75 94 VAL A N 1
ATOM 722 C CA . VAL A 1 94 ? -5.789 -46.625 -58.688 1 94.75 94 VAL A CA 1
ATOM 723 C C . VAL A 1 94 ? -6.184 -45.156 -58.531 1 94.75 94 VAL A C 1
ATOM 725 O O . VAL A 1 94 ? -7.312 -44.781 -58.875 1 94.75 94 VAL A O 1
ATOM 728 N N . GLY A 1 95 ? -5.305 -44.375 -57.938 1 93.81 95 GLY A N 1
ATOM 729 C CA . GLY A 1 95 ? -5.582 -42.969 -57.719 1 93.81 95 GLY A CA 1
ATOM 730 C C . GLY A 1 95 ? -5.891 -42.656 -56.281 1 93.81 95 GLY A C 1
ATOM 731 O O . GLY A 1 95 ? -5.926 -41.469 -55.875 1 93.81 95 GLY A O 1
ATOM 732 N N . ALA A 1 96 ? -6.086 -43.656 -55.5 1 95.44 96 ALA A N 1
ATOM 733 C CA . ALA A 1 96 ? -6.359 -43.438 -54.062 1 95.44 96 ALA A CA 1
ATOM 734 C C . ALA A 1 96 ? -5.129 -42.906 -53.344 1 95.44 96 ALA A C 1
ATOM 736 O O . ALA A 1 96 ? -4.004 -43.312 -53.625 1 95.44 96 ALA A O 1
ATOM 737 N N . ILE A 1 97 ? -5.332 -41.969 -52.469 1 95.31 97 ILE A N 1
ATOM 738 C CA . ILE A 1 97 ? -4.266 -41.438 -51.625 1 95.31 97 ILE A CA 1
ATOM 739 C C . ILE A 1 97 ? -4.371 -42 -50.219 1 95.31 97 ILE A C 1
ATOM 741 O O . ILE A 1 97 ? -5.344 -41.781 -49.531 1 95.31 97 ILE A O 1
ATOM 745 N N . MET A 1 98 ? -3.383 -42.688 -49.875 1 93.81 98 MET A N 1
ATOM 746 C CA . MET A 1 98 ? -3.395 -43.375 -48.594 1 93.81 98 MET A CA 1
ATOM 747 C C . MET A 1 98 ? -3.092 -42.438 -47.438 1 93.81 98 MET A C 1
ATOM 749 O O . MET A 1 98 ? -2.574 -41.344 -47.656 1 93.81 98 MET A O 1
ATOM 753 N N . PRO A 1 99 ? -3.381 -42.781 -46.125 1 91.5 99 PRO A N 1
ATOM 754 C CA . PRO A 1 99 ? -3.137 -41.906 -44.969 1 91.5 99 PRO A CA 1
ATOM 755 C C . PRO A 1 99 ? -1.672 -41.5 -44.844 1 91.5 99 PRO A C 1
ATOM 757 O O . PRO A 1 99 ? -1.373 -40.406 -44.312 1 91.5 99 PRO A O 1
ATOM 760 N N . ASN A 1 100 ? -0.779 -42.312 -45.375 1 90.38 100 ASN A N 1
ATOM 761 C CA . ASN A 1 100 ? 0.636 -41.969 -45.344 1 90.38 100 ASN A CA 1
ATOM 762 C C . ASN A 1 100 ? 1.021 -41.125 -46.531 1 90.38 100 ASN A C 1
ATOM 764 O O . ASN A 1 100 ? 2.205 -40.906 -46.812 1 90.38 100 ASN A O 1
ATOM 768 N N . LYS A 1 101 ? 0.035 -40.781 -47.406 1 89.56 101 LYS A N 1
ATOM 769 C CA . LYS A 1 101 ? 0.184 -39.875 -48.531 1 89.56 101 LYS A CA 1
ATOM 770 C C . LYS A 1 101 ? 0.697 -40.594 -49.781 1 89.56 101 LYS A C 1
ATOM 772 O O . LYS A 1 101 ? 1.021 -39.969 -50.781 1 89.56 101 LYS A O 1
ATOM 777 N N . MET A 1 102 ? 0.737 -41.906 -49.719 1 92.12 102 MET A N 1
ATOM 778 C CA . MET A 1 102 ? 1.143 -42.688 -50.875 1 92.12 102 MET A CA 1
ATOM 779 C C . MET A 1 102 ? -0.006 -42.812 -51.875 1 92.12 102 MET A C 1
ATOM 781 O O . MET A 1 102 ? -1.133 -43.125 -51.5 1 92.12 102 MET A O 1
ATOM 785 N N . GLU A 1 103 ? 0.279 -42.531 -53.062 1 93.44 103 GLU A N 1
ATOM 786 C CA . GLU A 1 103 ? -0.725 -42.688 -54.094 1 93.44 103 GLU A CA 1
ATOM 787 C C . GLU A 1 103 ? -0.645 -44.062 -54.75 1 93.44 103 GLU A C 1
ATOM 789 O O . GLU A 1 103 ? 0.438 -44.5 -55.125 1 93.44 103 GLU A O 1
ATOM 794 N N . ILE A 1 104 ? -1.737 -44.719 -54.844 1 94 104 ILE A N 1
ATOM 795 C CA . ILE A 1 104 ? -1.796 -46.031 -55.469 1 94 104 ILE A CA 1
ATOM 796 C C . ILE A 1 104 ? -1.802 -45.906 -56.969 1 94 104 ILE A C 1
ATOM 798 O O . ILE A 1 104 ? -2.652 -45.219 -57.531 1 94 104 ILE A O 1
ATOM 802 N N . LYS A 1 105 ? -0.845 -46.531 -57.594 1 91.5 105 LYS A N 1
ATOM 803 C CA . LYS A 1 105 ? -0.697 -46.531 -59.031 1 91.5 105 LYS A CA 1
ATOM 804 C C . LYS A 1 105 ? -0.666 -47.938 -59.594 1 91.5 105 LYS A C 1
ATOM 806 O O . LYS A 1 105 ? -0.484 -48.906 -58.844 1 91.5 105 LYS A O 1
ATOM 811 N N . LYS A 1 106 ? -0.982 -47.969 -61 1 90.5 106 LYS A N 1
ATOM 812 C CA . LYS A 1 106 ? -0.804 -49.25 -61.688 1 90.5 106 LYS A CA 1
ATOM 813 C C . LYS A 1 106 ? 0.66 -49.688 -61.688 1 90.5 106 LYS A C 1
ATOM 815 O O . LYS A 1 106 ? 1.553 -48.875 -61.938 1 90.5 106 LYS A O 1
ATOM 820 N N . ALA A 1 107 ? 0.913 -50.844 -61.094 1 85.94 107 ALA A N 1
ATOM 821 C CA . ALA A 1 107 ? 2.307 -51.281 -61 1 85.94 107 ALA A CA 1
ATOM 822 C C . ALA A 1 107 ? 2.473 -52.719 -61.5 1 85.94 107 ALA A C 1
ATOM 824 O O . ALA A 1 107 ? 1.525 -53.5 -61.438 1 85.94 107 ALA A O 1
ATOM 825 N N . LYS A 1 108 ? 3.609 -53 -62.125 1 86.75 108 LYS A N 1
ATOM 826 C CA . LYS A 1 108 ? 3.982 -54.344 -62.531 1 86.75 108 LYS A CA 1
ATOM 827 C C . LYS A 1 108 ? 4.895 -54.969 -61.469 1 86.75 108 LYS A C 1
ATOM 829 O O . LYS A 1 108 ? 6.023 -54.531 -61.281 1 86.75 108 LYS A O 1
ATOM 834 N N . LEU A 1 109 ? 4.336 -55.906 -60.688 1 84.19 109 LEU A N 1
ATOM 835 C CA . LEU A 1 109 ? 5.109 -56.562 -59.656 1 84.19 109 LEU A CA 1
ATOM 836 C C . LEU A 1 109 ? 5.562 -57.938 -60.156 1 84.19 109 LEU A C 1
ATOM 838 O O . LEU A 1 109 ? 4.746 -58.875 -60.281 1 84.19 109 LEU A O 1
ATOM 842 N N . ARG A 1 110 ? 6.762 -58.094 -60.406 1 84.88 110 ARG A N 1
ATOM 843 C CA . ARG A 1 110 ? 7.402 -59.344 -60.875 1 84.88 110 ARG A CA 1
ATOM 844 C C . ARG A 1 110 ? 6.703 -59.906 -62.094 1 84.88 110 ARG A C 1
ATOM 846 O O . ARG A 1 110 ? 6.395 -61.094 -62.156 1 84.88 110 ARG A O 1
ATOM 853 N N . GLY A 1 111 ? 6.254 -59.094 -63 1 84.06 111 GLY A N 1
ATOM 854 C CA . GLY A 1 111 ? 5.754 -59.5 -64.312 1 84.06 111 GLY A CA 1
ATOM 855 C C . GLY A 1 111 ? 4.238 -59.469 -64.375 1 84.06 111 GLY A C 1
ATOM 856 O O . GLY A 1 111 ? 3.678 -59.594 -65.5 1 84.06 111 GLY A O 1
ATOM 857 N N . VAL A 1 112 ? 3.561 -59.344 -63.25 1 90 112 VAL A N 1
ATOM 858 C CA . VAL A 1 112 ? 2.102 -59.344 -63.281 1 90 112 VAL A CA 1
ATOM 859 C C . VAL A 1 112 ? 1.596 -57.938 -62.938 1 90 112 VAL A C 1
ATOM 861 O O . VAL A 1 112 ? 2.074 -57.312 -61.969 1 90 112 VAL A O 1
ATOM 864 N N . GLU A 1 113 ? 0.681 -57.406 -63.75 1 90.06 113 GLU A N 1
ATOM 865 C CA . GLU A 1 113 ? 0.11 -56.094 -63.531 1 90.06 113 GLU A CA 1
ATOM 866 C C . GLU A 1 113 ? -0.847 -56.094 -62.344 1 90.06 113 GLU A C 1
ATOM 868 O O . GLU A 1 113 ? -1.705 -56.969 -62.219 1 90.06 113 GLU A O 1
ATOM 873 N N . SER A 1 114 ? -0.612 -55.188 -61.438 1 91.88 114 SER A N 1
ATOM 874 C CA . SER A 1 114 ? -1.479 -55.031 -60.281 1 91.88 114 SER A CA 1
ATOM 875 C C . SER A 1 114 ? -2.281 -53.719 -60.375 1 91.88 114 SER A C 1
ATOM 877 O O . SER A 1 114 ? -1.708 -52.625 -60.438 1 91.88 114 SER A O 1
ATOM 879 N N . MET A 1 115 ? -3.617 -53.812 -60.406 1 92.75 115 MET A N 1
ATOM 880 C CA . MET A 1 115 ? -4.504 -52.688 -60.625 1 92.75 115 MET A CA 1
ATOM 881 C C . MET A 1 115 ? -5.098 -52.188 -59.312 1 92.75 115 MET A C 1
ATOM 883 O O . MET A 1 115 ? -6.266 -51.781 -59.281 1 92.75 115 MET A O 1
ATOM 887 N N . GLY A 1 116 ? -4.375 -52.219 -58.188 1 93.5 116 GLY A N 1
ATOM 888 C CA . GLY A 1 116 ? -4.828 -51.75 -56.906 1 93.5 116 GLY A CA 1
ATOM 889 C C . GLY A 1 116 ? -4.125 -52.438 -55.75 1 93.5 116 GLY A C 1
ATOM 890 O O . GLY A 1 116 ? -3.096 -53.094 -55.938 1 93.5 116 GLY A O 1
ATOM 891 N N . MET A 1 117 ? -4.664 -52.188 -54.469 1 94.44 117 MET A N 1
ATOM 892 C CA . MET A 1 117 ? -4.055 -52.781 -53.281 1 94.44 117 MET A CA 1
ATOM 893 C C . MET A 1 117 ? -5.121 -53.219 -52.281 1 94.44 117 MET A C 1
ATOM 895 O O . MET A 1 117 ? -6.055 -52.469 -52 1 94.44 117 MET A O 1
ATOM 899 N N . ILE A 1 118 ? -5.043 -54.469 -51.844 1 95.75 118 ILE A N 1
ATOM 900 C CA . ILE A 1 118 ? -5.867 -54.906 -50.719 1 95.75 118 ILE A CA 1
ATOM 901 C C . ILE A 1 118 ? -5.27 -54.406 -49.406 1 95.75 118 ILE A C 1
ATOM 903 O O . ILE A 1 118 ? -4.113 -54.688 -49.094 1 95.75 118 ILE A O 1
ATOM 907 N N . CYS A 1 119 ? -6.008 -53.719 -48.625 1 96.06 119 CYS A N 1
ATOM 908 C CA . CYS A 1 119 ? -5.453 -52.906 -47.531 1 96.06 119 CYS A CA 1
ATOM 909 C C . CYS A 1 119 ? -5.602 -53.625 -46.188 1 96.06 119 CYS A C 1
ATOM 911 O O . CYS A 1 119 ? -6.566 -54.375 -45.969 1 96.06 119 CYS A O 1
ATOM 913 N N . SER A 1 120 ? -4.625 -53.281 -45.312 1 95.5 120 SER A N 1
ATOM 914 C CA . SER A 1 120 ? -4.727 -53.625 -43.906 1 95.5 120 SER A CA 1
ATOM 915 C C . SER A 1 120 ? -5.34 -52.469 -43.094 1 95.5 120 SER A C 1
ATOM 917 O O . SER A 1 120 ? -5.52 -51.375 -43.625 1 95.5 120 SER A O 1
ATOM 919 N N . SER A 1 121 ? -5.656 -52.812 -41.812 1 95.56 121 SER A N 1
ATOM 920 C CA . SER A 1 121 ? -6.234 -51.781 -40.938 1 95.56 121 SER A CA 1
ATOM 921 C C . SER A 1 121 ? -5.254 -50.625 -40.719 1 95.56 121 SER A C 1
ATOM 923 O O . SER A 1 121 ? -5.637 -49.469 -40.781 1 95.56 121 SER A O 1
ATOM 925 N N . THR A 1 122 ? -4 -50.906 -40.562 1 94.94 122 THR A N 1
ATOM 926 C CA . THR A 1 122 ? -2.975 -49.906 -40.281 1 94.94 122 THR A CA 1
ATOM 927 C C . THR A 1 122 ? -2.762 -48.969 -41.469 1 94.94 122 THR A C 1
ATOM 929 O O . THR A 1 122 ? -2.553 -47.781 -41.312 1 94.94 122 THR A O 1
ATOM 932 N N . GLU A 1 123 ? -2.855 -49.562 -42.625 1 94.44 123 GLU A N 1
ATOM 933 C CA . GLU A 1 123 ? -2.676 -48.781 -43.844 1 94.44 123 GLU A CA 1
ATOM 934 C C . GLU A 1 123 ? -3.824 -47.812 -44.062 1 94.44 123 GLU A C 1
ATOM 936 O O . GLU A 1 123 ? -3.672 -46.812 -44.75 1 94.44 123 GLU A O 1
ATOM 941 N N . LEU A 1 124 ? -4.914 -48.125 -43.469 1 95.12 124 LEU A N 1
ATOM 942 C CA . LEU A 1 124 ? -6.09 -47.281 -43.594 1 95.12 124 LEU A CA 1
ATOM 943 C C . LEU A 1 124 ? -6.145 -46.25 -42.469 1 95.12 124 LEU A C 1
ATOM 945 O O . LEU A 1 124 ? -7.125 -45.5 -42.344 1 95.12 124 LEU A O 1
ATOM 949 N N . GLY A 1 125 ? -5.152 -46.25 -41.594 1 92.69 125 GLY A N 1
ATOM 950 C CA . GLY A 1 125 ? -5.078 -45.25 -40.531 1 92.69 125 GLY A CA 1
ATOM 951 C C . GLY A 1 125 ? -5.719 -45.719 -39.219 1 92.69 125 GLY A C 1
ATOM 952 O O . GLY A 1 125 ? -5.879 -44.938 -38.281 1 92.69 125 GLY A O 1
ATOM 953 N N . MET A 1 126 ? -6.086 -46.938 -39.188 1 94.81 126 MET A N 1
ATOM 954 C CA . MET A 1 126 ? -6.691 -47.531 -38 1 94.81 126 MET A CA 1
ATOM 955 C C . MET A 1 126 ? -5.664 -48.344 -37.219 1 94.81 126 MET A C 1
ATOM 957 O O . MET A 1 126 ? -4.547 -48.562 -37.688 1 94.81 126 MET A O 1
ATOM 961 N N . PRO A 1 127 ? -6.027 -48.719 -36 1 94.06 127 PRO A N 1
ATOM 962 C CA . PRO A 1 127 ? -5.086 -49.531 -35.219 1 94.06 127 PRO A CA 1
ATOM 963 C C . PRO A 1 127 ? -4.934 -50.938 -35.781 1 94.06 127 PRO A C 1
ATOM 965 O O . PRO A 1 127 ? -5.816 -51.438 -36.5 1 94.06 127 PRO A O 1
ATOM 968 N N . LYS A 1 128 ? -3.854 -51.562 -35.469 1 93.75 128 LYS A N 1
ATOM 969 C CA . LYS A 1 128 ? -3.596 -52.938 -35.906 1 93.75 128 LYS A CA 1
ATOM 970 C C . LYS A 1 128 ? -4.531 -53.938 -35.219 1 93.75 128 LYS A C 1
ATOM 972 O O . LYS A 1 128 ? -4.617 -53.969 -33.969 1 93.75 128 LYS A O 1
ATOM 977 N N . ILE A 1 129 ? -5.242 -54.656 -35.969 1 92.56 129 ILE A N 1
ATOM 978 C CA . ILE A 1 129 ? -6.184 -55.594 -35.406 1 92.56 129 ILE A CA 1
ATOM 979 C C . ILE A 1 129 ? -5.734 -57.031 -35.719 1 92.56 129 ILE A C 1
ATOM 981 O O . ILE A 1 129 ? -6.125 -57.969 -35.031 1 92.56 129 ILE A O 1
ATOM 985 N N . ASN A 1 130 ? -5.016 -57.219 -36.812 1 90.44 130 ASN A N 1
ATOM 986 C CA . ASN A 1 130 ? -4.469 -58.531 -37.188 1 90.44 130 ASN A CA 1
ATOM 987 C C . ASN A 1 130 ? -3.279 -58.375 -38.156 1 90.44 130 ASN A C 1
ATOM 989 O O . ASN A 1 130 ? -2.961 -57.25 -38.562 1 90.44 130 ASN A O 1
ATOM 993 N N . ASP A 1 131 ? -2.742 -59.531 -38.344 1 91.44 131 ASP A N 1
ATOM 994 C CA . ASP A 1 131 ? -1.655 -59.531 -39.312 1 91.44 131 ASP A CA 1
ATOM 995 C C . ASP A 1 131 ? -2.188 -59.688 -40.719 1 91.44 131 ASP A C 1
ATOM 997 O O . ASP A 1 131 ? -3.027 -60.562 -40.969 1 91.44 131 ASP A O 1
ATOM 1001 N N . GLY A 1 132 ? -1.766 -58.844 -41.594 1 93.31 132 GLY A N 1
ATOM 1002 C CA . GLY A 1 132 ? -2.164 -58.906 -43 1 93.31 132 GLY A CA 1
ATOM 1003 C C . GLY A 1 132 ? -3.326 -58 -43.344 1 93.31 132 GLY A C 1
ATOM 1004 O O . GLY A 1 132 ? -3.438 -56.906 -42.781 1 93.31 132 GLY A O 1
ATOM 1005 N N . ILE A 1 133 ? -4.188 -58.438 -44.281 1 94.38 133 ILE A N 1
ATOM 1006 C CA . ILE A 1 133 ? -5.273 -57.594 -44.781 1 94.38 133 ILE A CA 1
ATOM 1007 C C . ILE A 1 133 ? -6.422 -57.594 -43.781 1 94.38 133 ILE A C 1
ATOM 1009 O O . ILE A 1 133 ? -6.461 -58.438 -42.875 1 94.38 133 ILE A O 1
ATOM 1013 N N . MET A 1 134 ? -7.312 -56.688 -43.906 1 95.56 134 MET A N 1
ATOM 1014 C CA . MET A 1 134 ? -8.469 -56.531 -43.031 1 95.56 134 MET A CA 1
ATOM 1015 C C . MET A 1 134 ? -9.734 -57.062 -43.688 1 95.56 134 MET A C 1
ATOM 1017 O O . MET A 1 134 ? -10.367 -56.344 -44.469 1 95.56 134 MET A O 1
ATOM 1021 N N . PRO A 1 135 ? -10.039 -58.25 -43.344 1 95.69 135 PRO A N 1
ATOM 1022 C CA . PRO A 1 135 ? -11.305 -58.75 -43.906 1 95.69 135 PRO A CA 1
ATOM 1023 C C . PRO A 1 135 ? -12.508 -57.969 -43.406 1 95.69 135 PRO A C 1
ATOM 1025 O O . PRO A 1 135 ? -12.562 -57.562 -42.219 1 95.69 135 PRO A O 1
ATOM 1028 N N . LEU A 1 136 ? -13.375 -57.625 -44.25 1 96.5 136 LEU A N 1
ATOM 1029 C CA . LEU A 1 136 ? -14.594 -56.906 -43.906 1 96.5 136 LEU A CA 1
ATOM 1030 C C . LEU A 1 136 ? -15.742 -57.844 -43.625 1 96.5 136 LEU A C 1
ATOM 1032 O O . LEU A 1 136 ? -15.758 -59 -44.125 1 96.5 136 LEU A O 1
ATOM 1036 N N . ASP A 1 137 ? -16.609 -57.469 -42.719 1 94.38 137 ASP A N 1
ATOM 1037 C CA . ASP A 1 137 ? -17.797 -58.25 -42.438 1 94.38 137 ASP A CA 1
ATOM 1038 C C . ASP A 1 137 ? -19.016 -57.375 -42.219 1 94.38 137 ASP A C 1
ATOM 1040 O O . ASP A 1 137 ? -18.922 -56.125 -42.312 1 94.38 137 ASP A O 1
ATOM 1044 N N . ALA A 1 138 ? -20.109 -57.938 -41.969 1 92.25 138 ALA A N 1
ATOM 1045 C CA . ALA A 1 138 ? -21.391 -57.25 -41.906 1 92.25 138 ALA A CA 1
ATOM 1046 C C . ALA A 1 138 ? -21.547 -56.438 -40.625 1 92.25 138 ALA A C 1
ATOM 1048 O O . ALA A 1 138 ? -22.5 -55.688 -40.469 1 92.25 138 ALA A O 1
ATOM 1049 N N . SER A 1 139 ? -20.578 -56.5 -39.75 1 92.88 139 SER A N 1
ATOM 1050 C CA . SER A 1 139 ? -20.656 -55.781 -38.5 1 92.88 139 SER A CA 1
ATOM 1051 C C . SER A 1 139 ? -20.547 -54.25 -38.719 1 92.88 139 SER A C 1
ATOM 1053 O O . SER A 1 139 ? -20.922 -53.469 -37.844 1 92.88 139 SER A O 1
ATOM 1055 N N . ILE A 1 140 ? -20.094 -53.812 -39.844 1 93.44 140 ILE A N 1
ATOM 1056 C CA . ILE A 1 140 ? -19.953 -52.375 -40.125 1 93.44 140 ILE A CA 1
ATOM 1057 C C . ILE A 1 140 ? -21.094 -51.938 -41.031 1 93.44 140 ILE A C 1
ATOM 1059 O O . ILE A 1 140 ? -21.125 -50.781 -41.438 1 93.44 140 ILE A O 1
ATOM 1063 N N . GLY A 1 141 ? -21.953 -52.906 -41.344 1 91.5 141 GLY A N 1
ATOM 1064 C CA . GLY A 1 141 ? -23.062 -52.625 -42.25 1 91.5 141 GLY A CA 1
ATOM 1065 C C . GLY A 1 141 ? -23.109 -53.562 -43.438 1 91.5 141 GLY A C 1
ATOM 1066 O O . GLY A 1 141 ? -22.203 -54.406 -43.625 1 91.5 141 GLY A O 1
ATOM 1067 N N . GLU A 1 142 ? -24.141 -53.375 -44.219 1 94 142 GLU A N 1
ATOM 1068 C CA . GLU A 1 142 ? -24.266 -54.188 -45.438 1 94 142 GLU A CA 1
ATOM 1069 C C . GLU A 1 142 ? -23.172 -53.844 -46.438 1 94 142 GLU A C 1
ATOM 1071 O O . GLU A 1 142 ? -23 -52.688 -46.812 1 94 142 GLU A O 1
ATOM 1076 N N . LEU A 1 143 ? -22.453 -54.906 -46.781 1 95.69 143 LEU A N 1
ATOM 1077 C CA . LEU A 1 143 ? -21.328 -54.719 -47.688 1 95.69 143 LEU A CA 1
ATOM 1078 C C . LEU A 1 143 ? -21.797 -54.688 -49.125 1 95.69 143 LEU A C 1
ATOM 1080 O O . LEU A 1 143 ? -22.422 -55.625 -49.625 1 95.69 143 LEU A O 1
ATOM 1084 N N . LYS A 1 144 ? -21.578 -53.562 -49.781 1 95.81 144 LYS A N 1
ATOM 1085 C CA . LYS A 1 144 ? -21.875 -53.375 -51.188 1 95.81 144 LYS A CA 1
ATOM 1086 C C . LYS A 1 144 ? -20.609 -53.25 -52 1 95.81 144 LYS A C 1
ATOM 1088 O O . LYS A 1 144 ? -19.781 -52.375 -51.75 1 95.81 144 LYS A O 1
ATOM 1093 N N . LEU A 1 145 ? -20.547 -54.094 -53.062 1 96.25 145 LEU A N 1
ATOM 1094 C CA . LEU A 1 145 ? -19.344 -54.094 -53.906 1 96.25 145 LEU A CA 1
ATOM 1095 C C . LEU A 1 145 ? -19.188 -52.719 -54.594 1 96.25 145 LEU A C 1
ATOM 1097 O O . LEU A 1 145 ? -20.141 -52.188 -55.125 1 96.25 145 LEU A O 1
ATOM 1101 N N . GLY A 1 146 ? -18.047 -52.188 -54.469 1 95.56 146 GLY A N 1
ATOM 1102 C CA . GLY A 1 146 ? -17.719 -50.938 -55.156 1 95.56 146 GLY A CA 1
ATOM 1103 C C . GLY A 1 146 ? -18.047 -49.719 -54.312 1 95.56 146 GLY A C 1
ATOM 1104 O O . GLY A 1 146 ? -17.656 -48.594 -54.656 1 95.56 146 GLY A O 1
ATOM 1105 N N . GLU A 1 147 ? -18.703 -49.875 -53.281 1 96.25 147 GLU A N 1
ATOM 1106 C CA . GLU A 1 147 ? -19.016 -48.781 -52.406 1 96.25 147 GLU A CA 1
ATOM 1107 C C . GLU A 1 147 ? -17.797 -48.312 -51.625 1 96.25 147 GLU A C 1
ATOM 1109 O O . GLU A 1 147 ? -17.016 -49.125 -51.125 1 96.25 147 GLU A O 1
ATOM 1114 N N . GLU A 1 148 ? -17.609 -47 -51.531 1 96.38 148 GLU A N 1
ATOM 1115 C CA . GLU A 1 148 ? -16.469 -46.469 -50.812 1 96.38 148 GLU A CA 1
ATOM 1116 C C . GLU A 1 148 ? -16.594 -46.719 -49.312 1 96.38 148 GLU A C 1
ATOM 1118 O O . GLU A 1 148 ? -17.672 -46.531 -48.719 1 96.38 148 GLU A O 1
ATOM 1123 N N . LEU A 1 149 ? -15.523 -47.062 -48.688 1 95.81 149 LEU A N 1
ATOM 1124 C CA . LEU A 1 149 ? -15.531 -47.375 -47.281 1 95.81 149 LEU A CA 1
ATOM 1125 C C . LEU A 1 149 ? -15.781 -46.125 -46.438 1 95.81 149 LEU A C 1
ATOM 1127 O O . LEU A 1 149 ? -16.25 -46.219 -45.312 1 95.81 149 LEU A O 1
ATOM 1131 N N . LYS A 1 150 ? -15.406 -44.969 -46.969 1 94.69 150 LYS A N 1
ATOM 1132 C CA . LYS A 1 150 ? -15.633 -43.719 -46.25 1 94.69 150 LYS A CA 1
ATOM 1133 C C . LYS A 1 150 ? -17.125 -43.5 -45.969 1 94.69 150 LYS A C 1
ATOM 1135 O O . LYS A 1 150 ? -17.484 -42.781 -45.031 1 94.69 150 LYS A O 1
ATOM 1140 N N . ASN A 1 151 ? -17.953 -44.188 -46.719 1 94.12 151 ASN A N 1
ATOM 1141 C CA . ASN A 1 151 ? -19.406 -44.031 -46.562 1 94.12 151 ASN A CA 1
ATOM 1142 C C . ASN A 1 151 ? -19.953 -44.969 -45.469 1 94.12 151 ASN A C 1
ATOM 1144 O O . ASN A 1 151 ? -21.156 -44.938 -45.188 1 94.12 151 ASN A O 1
ATOM 1148 N N . TYR A 1 152 ? -19.172 -45.75 -44.844 1 94.88 152 TYR A N 1
ATOM 1149 C CA . TYR A 1 152 ? -19.547 -46.562 -43.688 1 94.88 152 TYR A CA 1
ATOM 1150 C C . TYR A 1 152 ? -19.25 -45.844 -42.406 1 94.88 152 TYR A C 1
ATOM 1152 O O . TYR A 1 152 ? -18.094 -45.75 -41.969 1 94.88 152 TYR A O 1
ATOM 1160 N N . PRO A 1 153 ? -20.188 -45.406 -41.75 1 91.69 153 PRO A N 1
ATOM 1161 C CA . PRO A 1 153 ? -20 -44.5 -40.625 1 91.69 153 PRO A CA 1
ATOM 1162 C C . PRO A 1 153 ? -19.203 -45.125 -39.469 1 91.69 153 PRO A C 1
ATOM 1164 O O . PRO A 1 153 ? -18.469 -44.438 -38.781 1 91.69 153 PRO A O 1
ATOM 1167 N N . LEU A 1 154 ? -19.234 -46.375 -39.25 1 93.19 154 LEU A N 1
ATOM 1168 C CA . LEU A 1 154 ? -18.625 -47.031 -38.094 1 93.19 154 LEU A CA 1
ATOM 1169 C C . LEU A 1 154 ? -17.109 -47.156 -38.281 1 93.19 154 LEU A C 1
ATOM 1171 O O . LEU A 1 154 ? -16.375 -47.438 -37.344 1 93.19 154 LEU A O 1
ATOM 1175 N N . LEU A 1 155 ? -16.656 -46.938 -39.531 1 94.56 155 LEU A N 1
ATOM 1176 C CA . LEU A 1 155 ? -15.219 -47 -39.781 1 94.56 155 LEU A CA 1
ATOM 1177 C C . LEU A 1 155 ? -14.594 -45.625 -39.625 1 94.56 155 LEU A C 1
ATOM 1179 O O . LEU A 1 155 ? -13.367 -45.5 -39.531 1 94.56 155 LEU A O 1
ATOM 1183 N N . ASN A 1 156 ? -15.445 -44.625 -39.656 1 94 156 ASN A N 1
ATOM 1184 C CA . ASN A 1 156 ? -15.031 -43.25 -39.406 1 94 156 ASN A CA 1
ATOM 1185 C C . ASN A 1 156 ? -15.414 -42.812 -38 1 94 156 ASN A C 1
ATOM 1187 O O . ASN A 1 156 ? -16.594 -42.688 -37.656 1 94 156 ASN A O 1
ATOM 1191 N N . ASP A 1 157 ? -14.359 -42.625 -37.188 1 95 157 ASP A N 1
ATOM 1192 C CA . ASP A 1 157 ? -14.695 -42.375 -35.781 1 95 157 ASP A CA 1
ATOM 1193 C C . ASP A 1 157 ? -13.766 -41.312 -35.188 1 95 157 ASP A C 1
ATOM 1195 O O . ASP A 1 157 ? -12.734 -41 -35.75 1 95 157 ASP A O 1
ATOM 1199 N N . ASP A 1 158 ? -14.203 -40.656 -34.188 1 96.69 158 ASP A N 1
ATOM 1200 C CA . ASP A 1 158 ? -13.414 -39.75 -33.375 1 96.69 158 ASP A CA 1
ATOM 1201 C C . ASP A 1 158 ? -13.023 -40.375 -32.062 1 96.69 158 ASP A C 1
ATOM 1203 O O . ASP A 1 158 ? -13.883 -40.844 -31.297 1 96.69 158 ASP A O 1
ATOM 1207 N N . ILE A 1 159 ? -11.758 -40.469 -31.766 1 97.12 159 ILE A N 1
ATOM 1208 C CA . ILE A 1 159 ? -11.242 -41.094 -30.562 1 97.12 159 ILE A CA 1
ATOM 1209 C C . ILE A 1 159 ? -10.93 -40 -29.516 1 97.12 159 ILE A C 1
ATOM 1211 O O . ILE A 1 159 ? -10.156 -39.094 -29.781 1 97.12 159 ILE A O 1
ATOM 1215 N N . ILE A 1 160 ? -11.516 -40.094 -28.359 1 97.81 160 ILE A N 1
ATOM 1216 C CA . ILE A 1 160 ? -11.352 -39.125 -27.297 1 97.81 160 ILE A CA 1
ATOM 1217 C C . ILE A 1 160 ? -10.789 -39.781 -26.047 1 97.81 160 ILE A C 1
ATOM 1219 O O . ILE A 1 160 ? -11.367 -40.75 -25.547 1 97.81 160 ILE A O 1
ATOM 1223 N N . GLU A 1 161 ? -9.703 -39.375 -25.625 1 97.19 161 GLU A N 1
ATOM 1224 C CA . GLU A 1 161 ? -9.141 -39.844 -24.375 1 97.19 161 GLU A CA 1
ATOM 1225 C C . GLU A 1 161 ? -9.414 -38.844 -23.234 1 97.19 161 GLU A C 1
ATOM 1227 O O . GLU A 1 161 ? -9.078 -37.656 -23.344 1 97.19 161 GLU A O 1
ATOM 1232 N N . ILE A 1 162 ? -9.961 -39.344 -22.188 1 96.75 162 ILE A N 1
ATOM 1233 C CA . ILE A 1 162 ? -10.375 -38.5 -21.062 1 96.75 162 ILE A CA 1
ATOM 1234 C C . ILE A 1 162 ? -9.562 -38.875 -19.828 1 96.75 162 ILE A C 1
ATOM 1236 O O . ILE A 1 162 ? -9.352 -40.062 -19.547 1 96.75 162 ILE A O 1
ATOM 1240 N N . ASP A 1 163 ? -9.109 -37.844 -19.109 1 95.12 163 ASP A N 1
ATOM 1241 C CA . ASP A 1 163 ? -8.453 -38.031 -17.828 1 95.12 163 ASP A CA 1
ATOM 1242 C C . ASP A 1 163 ? -9.445 -37.875 -16.672 1 95.12 163 ASP A C 1
ATOM 1244 O O . ASP A 1 163 ? -10.086 -36.844 -16.531 1 95.12 163 ASP A O 1
ATOM 1248 N N . LEU A 1 164 ? -9.547 -38.938 -15.875 1 93.44 164 LEU A N 1
ATOM 1249 C CA . LEU A 1 164 ? -10.539 -38.969 -14.797 1 93.44 164 LEU A CA 1
ATOM 1250 C C . LEU A 1 164 ? -9.859 -38.938 -13.438 1 93.44 164 LEU A C 1
ATOM 1252 O O . LEU A 1 164 ? -8.82 -39.594 -13.242 1 93.44 164 LEU A O 1
ATOM 1256 N N . THR A 1 165 ? -10.492 -38.188 -12.508 1 90.5 165 THR A N 1
ATOM 1257 C CA . THR A 1 165 ? -10.023 -38.188 -11.133 1 90.5 165 THR A CA 1
ATOM 1258 C C . THR A 1 165 ? -10.445 -39.469 -10.43 1 90.5 165 THR A C 1
ATOM 1260 O O . THR A 1 165 ? -11.328 -40.188 -10.906 1 90.5 165 THR A O 1
ATOM 1263 N N . ALA A 1 166 ? -9.852 -39.781 -9.32 1 90.38 166 ALA A N 1
ATOM 1264 C CA . ALA A 1 166 ? -10.023 -41.062 -8.633 1 90.38 166 ALA A CA 1
ATOM 1265 C C . ALA A 1 166 ? -11.461 -41.25 -8.148 1 90.38 166 ALA A C 1
ATOM 1267 O O . ALA A 1 166 ? -11.93 -42.375 -7.98 1 90.38 166 ALA A O 1
ATOM 1268 N N . ASN A 1 167 ? -12.148 -40.156 -8 1 91.19 167 ASN A N 1
ATOM 1269 C CA . ASN A 1 167 ? -13.5 -40.281 -7.457 1 91.19 167 ASN A CA 1
ATOM 1270 C C . ASN A 1 167 ? -14.531 -40.469 -8.562 1 91.19 167 ASN A C 1
ATOM 1272 O O . ASN A 1 167 ? -15.711 -40.688 -8.281 1 91.19 167 ASN A O 1
ATOM 1276 N N . ARG A 1 168 ? -14.086 -40.438 -9.742 1 93.75 168 ARG A N 1
ATOM 1277 C CA . ARG A 1 168 ? -15.047 -40.531 -10.844 1 93.75 168 ARG A CA 1
ATOM 1278 C C . ARG A 1 168 ? -14.922 -41.875 -11.562 1 93.75 168 ARG A C 1
ATOM 1280 O O . ARG A 1 168 ? -14.938 -41.938 -12.797 1 93.75 168 ARG A O 1
ATOM 1287 N N . GLY A 1 169 ? -14.906 -42.906 -10.828 1 94.88 169 GLY A N 1
ATOM 1288 C CA . GLY A 1 169 ? -14.898 -44.25 -11.422 1 94.88 169 GLY A CA 1
ATOM 1289 C C . GLY A 1 169 ? -16.156 -44.562 -12.203 1 94.88 169 GLY A C 1
ATOM 1290 O O . GLY A 1 169 ? -16.156 -45.438 -13.07 1 94.88 169 GLY A O 1
ATOM 1291 N N . ASP A 1 170 ? -17.219 -43.812 -11.945 1 94.75 170 ASP A N 1
ATOM 1292 C CA . ASP A 1 170 ? -18.5 -44 -12.648 1 94.75 170 ASP A CA 1
ATOM 1293 C C . ASP A 1 170 ? -18.344 -43.656 -14.133 1 94.75 170 ASP A C 1
ATOM 1295 O O . ASP A 1 170 ? -19.141 -44.094 -14.953 1 94.75 170 ASP A O 1
ATOM 1299 N N . CYS A 1 171 ? -17.359 -42.906 -14.445 1 96.44 171 CYS A N 1
ATOM 1300 C CA . CYS A 1 171 ? -17.156 -42.5 -15.828 1 96.44 171 CYS A CA 1
ATOM 1301 C C . CYS A 1 171 ? -16.078 -43.344 -16.5 1 96.44 171 CYS A C 1
ATOM 1303 O O . CYS A 1 171 ? -15.617 -43 -17.594 1 96.44 171 CYS A O 1
ATOM 1305 N N . LEU A 1 172 ? -15.688 -44.438 -15.867 1 97 172 LEU A N 1
ATOM 1306 C CA . LEU A 1 172 ? -14.758 -45.344 -16.5 1 97 172 LEU A CA 1
ATOM 1307 C C . LEU A 1 172 ? -15.5 -46.344 -17.391 1 97 172 LEU A C 1
ATOM 1309 O O . LEU A 1 172 ? -15.266 -47.562 -17.312 1 97 172 LEU A O 1
ATOM 1313 N N . SER A 1 173 ? -16.438 -45.875 -18.141 1 97.62 173 SER A N 1
ATOM 1314 C CA . SER A 1 173 ? -17.219 -46.625 -19.109 1 97.62 173 SER A CA 1
ATOM 1315 C C . SER A 1 173 ? -17.875 -45.688 -20.141 1 97.62 173 SER A C 1
ATOM 1317 O O . SER A 1 173 ? -18.047 -44.5 -19.875 1 97.62 173 SER A O 1
ATOM 1319 N N . ILE A 1 174 ? -18.172 -46.219 -21.25 1 98.06 174 ILE A N 1
ATOM 1320 C CA . ILE A 1 174 ? -18.875 -45.469 -22.281 1 98.06 174 ILE A CA 1
ATOM 1321 C C . ILE A 1 174 ? -20.219 -44.969 -21.734 1 98.06 174 ILE A C 1
ATOM 1323 O O . ILE A 1 174 ? -20.562 -43.812 -21.906 1 98.06 174 ILE A O 1
ATOM 1327 N N . TYR A 1 175 ? -20.859 -45.812 -21.094 1 97.56 175 TYR A N 1
ATOM 1328 C CA . TYR A 1 175 ? -22.172 -45.5 -20.531 1 97.56 175 TYR A CA 1
ATOM 1329 C C . TYR A 1 175 ? -22.078 -44.406 -19.484 1 97.56 175 TYR A C 1
ATOM 1331 O O . TYR A 1 175 ? -22.891 -43.469 -19.469 1 97.56 175 TYR A O 1
ATOM 1339 N N . GLY A 1 176 ? -21.188 -44.531 -18.609 1 96.69 176 GLY A N 1
ATOM 1340 C CA . GLY A 1 176 ? -20.984 -43.5 -17.594 1 96.69 176 GLY A CA 1
ATOM 1341 C C . GLY A 1 176 ? -20.75 -42.125 -18.172 1 96.69 176 GLY A C 1
ATOM 1342 O O . GLY A 1 176 ? -21.344 -41.125 -17.719 1 96.69 176 GLY A O 1
ATOM 1343 N N . VAL A 1 177 ? -19.859 -42 -19.156 1 97.88 177 VAL A N 1
ATOM 1344 C CA . VAL A 1 177 ? -19.578 -40.75 -19.828 1 97.88 177 VAL A CA 1
ATOM 1345 C C . VAL A 1 177 ? -20.844 -40.219 -20.531 1 97.88 177 VAL A C 1
ATOM 1347 O O . VAL A 1 177 ? -21.156 -39.031 -20.484 1 97.88 177 VAL A O 1
ATOM 1350 N N . ALA A 1 178 ? -21.516 -41.125 -21.141 1 97.56 178 ALA A N 1
ATOM 1351 C CA . ALA A 1 178 ? -22.75 -40.75 -21.828 1 97.56 178 ALA A CA 1
ATOM 1352 C C . ALA A 1 178 ? -23.766 -40.156 -20.859 1 97.56 178 ALA A C 1
ATOM 1354 O O . ALA A 1 178 ? -24.469 -39.219 -21.188 1 97.56 178 ALA A O 1
ATOM 1355 N N . ARG A 1 179 ? -23.812 -40.688 -19.703 1 95.69 179 ARG A N 1
ATOM 1356 C CA . ARG A 1 179 ? -24.734 -40.188 -18.688 1 95.69 179 ARG A CA 1
ATOM 1357 C C . ARG A 1 179 ? -24.406 -38.75 -18.328 1 95.69 179 ARG A C 1
ATOM 1359 O O . ARG A 1 179 ? -25.312 -37.906 -18.25 1 95.69 179 ARG A O 1
ATOM 1366 N N . ASP A 1 180 ? -23.234 -38.5 -18.078 1 96.31 180 ASP A N 1
ATOM 1367 C CA . ASP A 1 180 ? -22.812 -37.156 -17.719 1 96.31 180 ASP A CA 1
ATOM 1368 C C . ASP A 1 180 ? -23.078 -36.188 -18.875 1 96.31 180 ASP A C 1
ATOM 1370 O O . ASP A 1 180 ? -23.547 -35.062 -18.656 1 96.31 180 ASP A O 1
ATOM 1374 N N . LEU A 1 181 ? -22.719 -36.656 -20.094 1 97.12 181 LEU A N 1
ATOM 1375 C CA . LEU A 1 181 ? -22.969 -35.812 -21.266 1 97.12 181 LEU A CA 1
ATOM 1376 C C . LEU A 1 181 ? -24.453 -35.531 -21.438 1 97.12 181 LEU A C 1
ATOM 1378 O O . LEU A 1 181 ? -24.844 -34.469 -21.891 1 97.12 181 LEU A O 1
ATOM 1382 N N . SER A 1 182 ? -25.266 -36.5 -21.125 1 96.88 182 SER A N 1
ATOM 1383 C CA . SER A 1 182 ? -26.719 -36.344 -21.188 1 96.88 182 SER A CA 1
ATOM 1384 C C . SER A 1 182 ? -27.188 -35.156 -20.328 1 96.88 182 SER A C 1
ATOM 1386 O O . SER A 1 182 ? -27.984 -34.344 -20.781 1 96.88 182 SER A O 1
ATOM 1388 N N . ALA A 1 183 ? -26.672 -35.062 -19.172 1 95.56 183 ALA A N 1
ATOM 1389 C CA . ALA A 1 183 ? -27.031 -34 -18.266 1 95.56 183 ALA A CA 1
ATOM 1390 C C . ALA A 1 183 ? -26.5 -32.656 -18.766 1 95.56 183 ALA A C 1
ATOM 1392 O O . ALA A 1 183 ? -27.219 -31.656 -18.766 1 95.56 183 ALA A O 1
ATOM 1393 N N . ALA A 1 184 ? -25.281 -32.625 -19.219 1 95.75 184 ALA A N 1
ATOM 1394 C CA . ALA A 1 184 ? -24.594 -31.406 -19.594 1 95.75 184 ALA A CA 1
ATOM 1395 C C . ALA A 1 184 ? -25.188 -30.812 -20.875 1 95.75 184 ALA A C 1
ATOM 1397 O O . ALA A 1 184 ? -25.312 -29.594 -21 1 95.75 184 ALA A O 1
ATOM 1398 N N . LEU A 1 185 ? -25.516 -31.766 -21.844 1 95.94 185 LEU A N 1
ATOM 1399 C CA . LEU A 1 185 ? -26.016 -31.312 -23.141 1 95.94 185 LEU A CA 1
ATOM 1400 C C . LEU A 1 185 ? -27.531 -31.266 -23.156 1 95.94 185 LEU A C 1
ATOM 1402 O O . LEU A 1 185 ? -28.141 -30.797 -24.125 1 95.94 185 LEU A O 1
ATOM 1406 N N . ASP A 1 186 ? -28.141 -31.766 -22.109 1 94.38 186 ASP A N 1
ATOM 1407 C CA . ASP A 1 186 ? -29.594 -31.844 -22 1 94.38 186 ASP A CA 1
ATOM 1408 C C . ASP A 1 186 ? -30.172 -32.656 -23.156 1 94.38 186 ASP A C 1
ATOM 1410 O O . ASP A 1 186 ? -31.094 -32.219 -23.844 1 94.38 186 ASP A O 1
ATOM 1414 N N . ILE A 1 187 ? -29.516 -33.781 -23.406 1 95.88 187 ILE A N 1
ATOM 1415 C CA . ILE A 1 187 ? -29.969 -34.781 -24.375 1 95.88 187 ILE A CA 1
ATOM 1416 C C . ILE A 1 187 ? -30.266 -36.094 -23.656 1 95.88 187 ILE A C 1
ATOM 1418 O O . ILE A 1 187 ? -29.438 -36.562 -22.875 1 95.88 187 ILE A O 1
ATOM 1422 N N . ALA A 1 188 ? -31.359 -36.594 -23.844 1 94.56 188 ALA A N 1
ATOM 1423 C CA . ALA A 1 188 ? -31.75 -37.812 -23.156 1 94.56 188 ALA A CA 1
ATOM 1424 C C . ALA A 1 188 ? -30.922 -39 -23.625 1 94.56 188 ALA A C 1
ATOM 1426 O O . ALA A 1 188 ? -30.562 -39.094 -24.797 1 94.56 188 ALA A O 1
ATOM 1427 N N . LEU A 1 189 ? -30.703 -39.938 -22.734 1 95.62 189 LEU A N 1
ATOM 1428 C CA . LEU A 1 189 ? -30.031 -41.188 -23.078 1 95.62 189 LEU A CA 1
ATOM 1429 C C . LEU A 1 189 ? -30.906 -42.062 -23.969 1 95.62 189 LEU A C 1
ATOM 1431 O O . LEU A 1 189 ? -32.125 -42.062 -23.828 1 95.62 189 LEU A O 1
ATOM 1435 N N . LYS A 1 190 ? -30.266 -42.781 -24.828 1 95 190 LYS A N 1
ATOM 1436 C CA . LYS A 1 190 ? -31 -43.719 -25.672 1 95 190 LYS A CA 1
ATOM 1437 C C . LYS A 1 190 ? -31.422 -44.969 -24.891 1 95 190 LYS A C 1
ATOM 1439 O O . LYS A 1 190 ? -30.672 -45.438 -24.016 1 95 190 LYS A O 1
ATOM 1444 N N . GLU A 1 191 ? -32.594 -45.406 -25.172 1 89.81 191 GLU A N 1
ATOM 1445 C CA . GLU A 1 191 ? -33.031 -46.688 -24.578 1 89.81 191 GLU A CA 1
ATOM 1446 C C . GLU A 1 191 ? -32.438 -47.875 -25.312 1 89.81 191 GLU A C 1
ATOM 1448 O O . GLU A 1 191 ? -32.625 -48 -26.531 1 89.81 191 GLU A O 1
ATOM 1453 N N . VAL A 1 192 ? -31.625 -48.562 -24.656 1 87 192 VAL A N 1
ATOM 1454 C CA . VAL A 1 192 ? -31 -49.719 -25.281 1 87 192 VAL A CA 1
ATOM 1455 C C . VAL A 1 192 ? -31.703 -51 -24.844 1 87 192 VAL A C 1
ATOM 1457 O O . VAL A 1 192 ? -32 -51.188 -23.672 1 87 192 VAL A O 1
ATOM 1460 N N . GLU A 1 193 ? -32.031 -51.812 -25.844 1 88.56 193 GLU A N 1
ATOM 1461 C CA . GLU A 1 193 ? -32.656 -53.094 -25.562 1 88.56 193 GLU A CA 1
ATOM 1462 C C . GLU A 1 193 ? -31.641 -54.094 -25 1 88.56 193 GLU A C 1
ATOM 1464 O O . GLU A 1 193 ? -30.625 -54.406 -25.641 1 88.56 193 GLU A O 1
ATOM 1469 N N . LEU A 1 194 ? -31.875 -54.625 -23.844 1 88.5 194 LEU A N 1
ATOM 1470 C CA . LEU A 1 194 ? -31.016 -55.594 -23.172 1 88.5 194 LEU A CA 1
ATOM 1471 C C . LEU A 1 194 ? -31.547 -57 -23.344 1 88.5 194 LEU A C 1
ATOM 1473 O O . LEU A 1 194 ? -32.719 -57.188 -23.688 1 88.5 194 LEU A O 1
ATOM 1477 N N . TYR A 1 195 ? -30.594 -57.875 -23.25 1 89.56 195 TYR A N 1
ATOM 1478 C CA . TYR A 1 195 ? -30.953 -59.281 -23.391 1 89.56 195 TYR A CA 1
ATOM 1479 C C . TYR A 1 195 ? -31.859 -59.719 -22.25 1 89.56 195 TYR A C 1
ATOM 1481 O O . TYR A 1 195 ? -31.641 -59.375 -21.094 1 89.56 195 TYR A O 1
ATOM 1489 N N . GLU A 1 196 ? -32.969 -60.469 -22.688 1 86.56 196 GLU A N 1
ATOM 1490 C CA . GLU A 1 196 ? -33.875 -61.125 -21.734 1 86.56 196 GLU A CA 1
ATOM 1491 C C . GLU A 1 196 ? -33.969 -62.625 -22.047 1 86.56 196 GLU A C 1
ATOM 1493 O O . GLU A 1 196 ? -34.062 -63.031 -23.219 1 86.56 196 GLU A O 1
ATOM 1498 N N . ASP A 1 197 ? -33.906 -63.344 -20.969 1 85.81 197 ASP A N 1
ATOM 1499 C CA . ASP A 1 197 ? -33.969 -64.812 -21.156 1 85.81 197 ASP A CA 1
ATOM 1500 C C . ASP A 1 197 ? -35.219 -65.25 -21.906 1 85.81 197 ASP A C 1
ATOM 1502 O O . ASP A 1 197 ? -36.312 -64.75 -21.625 1 85.81 197 ASP A O 1
ATOM 1506 N N . GLY A 1 198 ? -34.969 -66.062 -22.984 1 75.81 198 GLY A N 1
ATOM 1507 C CA . GLY A 1 198 ? -36.094 -66.625 -23.703 1 75.81 198 GLY A CA 1
ATOM 1508 C C . GLY A 1 198 ? -36.719 -67.75 -22.984 1 75.81 198 GLY A C 1
ATOM 1509 O O . GLY A 1 198 ? -36.281 -68.125 -21.891 1 75.81 198 GLY A O 1
ATOM 1510 N N . GLU A 1 199 ? -37.812 -68.312 -23.703 1 76.44 199 GLU A N 1
ATOM 1511 C CA . GLU A 1 199 ? -38.531 -69.5 -23.156 1 76.44 199 GLU A CA 1
ATOM 1512 C C . GLU A 1 199 ? -37.781 -70.812 -23.484 1 76.44 199 GLU A C 1
ATOM 1514 O O . GLU A 1 199 ? -37.094 -70.875 -24.5 1 76.44 199 GLU A O 1
ATOM 1519 N N . ASN A 1 200 ? -37.656 -71.875 -22.594 1 76.69 200 ASN A N 1
ATOM 1520 C CA . ASN A 1 200 ? -37.281 -73.25 -22.812 1 76.69 200 ASN A CA 1
ATOM 1521 C C . ASN A 1 200 ? -35.75 -73.438 -22.828 1 76.69 200 ASN A C 1
ATOM 1523 O O . ASN A 1 200 ? -35.219 -74.25 -23.562 1 76.69 200 ASN A O 1
ATOM 1527 N N . LEU A 1 201 ? -35.062 -72.438 -22.25 1 82.44 201 LEU A N 1
ATOM 1528 C CA . LEU A 1 201 ? -33.594 -72.625 -22.125 1 82.44 201 LEU A CA 1
ATOM 1529 C C . LEU A 1 201 ? -33.25 -73.438 -20.906 1 82.44 201 LEU A C 1
ATOM 1531 O O . LEU A 1 201 ? -34.031 -73.562 -19.969 1 82.44 201 LEU A O 1
ATOM 1535 N N . LEU A 1 202 ? -32.031 -74.125 -21 1 87.25 202 LEU A N 1
ATOM 1536 C CA . LEU A 1 202 ? -31.547 -74.875 -19.844 1 87.25 202 LEU A CA 1
ATOM 1537 C C . LEU A 1 202 ? -31.188 -73.938 -18.703 1 87.25 202 LEU A C 1
ATOM 1539 O O . LEU A 1 202 ? -30.531 -72.938 -18.906 1 87.25 202 LEU A O 1
ATOM 1543 N N . GLY A 1 203 ? -31.594 -74.25 -17.547 1 89.31 203 GLY A N 1
ATOM 1544 C CA . GLY A 1 203 ? -31.312 -73.438 -16.375 1 89.31 203 GLY A CA 1
ATOM 1545 C C . GLY A 1 203 ? -29.906 -73.625 -15.844 1 89.31 203 GLY A C 1
ATOM 1546 O O . GLY A 1 203 ? -29.359 -74.688 -15.844 1 89.31 203 GLY A O 1
ATOM 1547 N N . ILE A 1 204 ? -29.359 -72.5 -15.398 1 91.88 204 ILE A N 1
ATOM 1548 C CA . ILE A 1 204 ? -28 -72.5 -14.891 1 91.88 204 ILE A CA 1
ATOM 1549 C C . ILE A 1 204 ? -27.922 -73.312 -13.602 1 91.88 204 ILE A C 1
ATOM 1551 O O . ILE A 1 204 ? -26.859 -73.812 -13.25 1 91.88 204 ILE A O 1
ATOM 1555 N N . GLY A 1 205 ? -28.969 -73.5 -12.867 1 90.06 205 GLY A N 1
ATOM 1556 C CA . GLY A 1 205 ? -29.016 -74.25 -11.633 1 90.06 205 GLY A CA 1
ATOM 1557 C C . GLY A 1 205 ? -28.594 -75.688 -11.82 1 90.06 205 GLY A C 1
ATOM 1558 O O . GLY A 1 205 ? -28.219 -76.375 -10.859 1 90.06 205 GLY A O 1
ATOM 1559 N N . ARG A 1 206 ? -28.609 -76.125 -13.031 1 91.19 206 ARG A N 1
ATOM 1560 C CA . ARG A 1 206 ? -28.266 -77.5 -13.352 1 91.19 206 ARG A CA 1
ATOM 1561 C C . ARG A 1 206 ? -26.75 -77.75 -13.305 1 91.19 206 ARG A C 1
ATOM 1563 O O . ARG A 1 206 ? -26.281 -78.812 -13.07 1 91.19 206 ARG A O 1
ATOM 1570 N N . ILE A 1 207 ? -26.047 -76.625 -13.469 1 92.88 207 ILE A N 1
ATOM 1571 C CA . ILE A 1 207 ? -24.609 -76.812 -13.625 1 92.88 207 ILE A CA 1
ATOM 1572 C C . ILE A 1 207 ? -23.844 -76.062 -12.547 1 92.88 207 ILE A C 1
ATOM 1574 O O . ILE A 1 207 ? -22.656 -76.312 -12.312 1 92.88 207 ILE A O 1
ATOM 1578 N N . LEU A 1 208 ? -24.516 -75.062 -11.914 1 94.5 208 LEU A N 1
ATOM 1579 C CA . LEU A 1 208 ? -23.766 -74.25 -10.992 1 94.5 208 LEU A CA 1
ATOM 1580 C C . LEU A 1 208 ? -24.578 -73.938 -9.734 1 94.5 208 LEU A C 1
ATOM 1582 O O . LEU A 1 208 ? -25.781 -73.688 -9.805 1 94.5 208 LEU A O 1
ATOM 1586 N N . SER A 1 209 ? -23.953 -74 -8.578 1 93.56 209 SER A N 1
ATOM 1587 C CA . SER A 1 209 ? -24.484 -73.562 -7.289 1 93.56 209 SER A CA 1
ATOM 1588 C C . SER A 1 209 ? -23.469 -72.688 -6.559 1 93.56 209 SER A C 1
ATOM 1590 O O . SER A 1 209 ? -22.266 -72.938 -6.652 1 93.56 209 SER A O 1
ATOM 1592 N N . ILE A 1 210 ? -24 -71.625 -5.941 1 92.94 210 ILE A N 1
ATOM 1593 C CA . ILE A 1 210 ? -23.141 -70.75 -5.219 1 92.94 210 ILE A CA 1
ATOM 1594 C C . ILE A 1 210 ? -23.484 -70.75 -3.734 1 92.94 210 ILE A C 1
ATOM 1596 O O . ILE A 1 210 ? -24.672 -70.812 -3.369 1 92.94 210 ILE A O 1
ATOM 1600 N N . LYS A 1 211 ? -22.453 -70.75 -2.861 1 89.19 211 LYS A N 1
ATOM 1601 C CA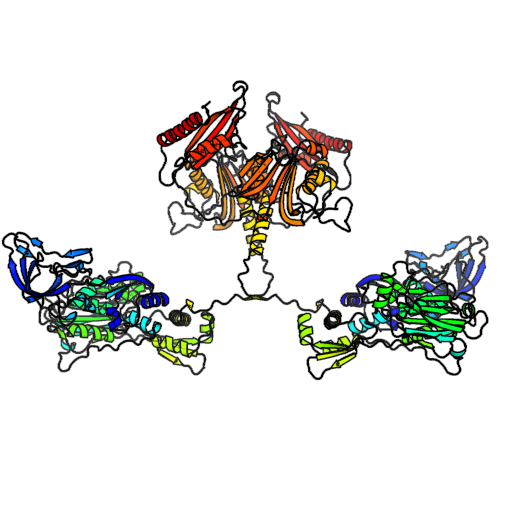 . LYS A 1 211 ? -22.641 -70.75 -1.413 1 89.19 211 LYS A CA 1
ATOM 1602 C C . LYS A 1 211 ? -21.828 -69.625 -0.76 1 89.19 211 LYS A C 1
ATOM 1604 O O . LYS A 1 211 ? -20.75 -69.312 -1.246 1 89.19 211 LYS A O 1
ATOM 1609 N N . THR A 1 212 ? -22.469 -69 0.228 1 87.69 212 THR A N 1
ATOM 1610 C CA . THR A 1 212 ? -21.766 -68.062 1.028 1 87.69 212 THR A CA 1
ATOM 1611 C C . THR A 1 212 ? -21.922 -68.312 2.518 1 87.69 212 THR A C 1
ATOM 1613 O O . THR A 1 212 ? -22.969 -68.812 2.951 1 87.69 212 THR A O 1
ATOM 1616 N N . ASP A 1 213 ? -20.938 -68.375 3.32 1 71.62 213 ASP A N 1
ATOM 1617 C CA . ASP A 1 213 ? -21.016 -68.75 4.738 1 71.62 213 ASP A CA 1
ATOM 1618 C C . ASP A 1 213 ? -21.438 -67.5 5.57 1 71.62 213 ASP A C 1
ATOM 1620 O O . ASP A 1 213 ? -22.078 -67.688 6.613 1 71.62 213 ASP A O 1
ATOM 1624 N N . GLU A 1 214 ? -20.984 -66.312 5.289 1 76.25 214 GLU A N 1
ATOM 1625 C CA . GLU A 1 214 ? -21.234 -65.125 6.07 1 76.25 214 GLU A CA 1
ATOM 1626 C C . GLU A 1 214 ? -21.953 -64.062 5.23 1 76.25 214 GLU A C 1
ATOM 1628 O O . GLU A 1 214 ? -22.297 -64.312 4.07 1 76.25 214 GLU A O 1
ATOM 1633 N N . LYS A 1 215 ? -22.297 -62.969 5.969 1 81.69 215 LYS A N 1
ATOM 1634 C CA . LYS A 1 215 ? -22.859 -61.812 5.273 1 81.69 215 LYS A CA 1
ATOM 1635 C C . LYS A 1 215 ? -21.938 -61.312 4.168 1 81.69 215 LYS A C 1
ATOM 1637 O O . LYS A 1 215 ? -20.781 -61 4.422 1 81.69 215 LYS A O 1
ATOM 1642 N N . PRO A 1 216 ? -22.453 -61.375 2.93 1 86.62 216 PRO A N 1
ATOM 1643 C CA . PRO A 1 216 ? -21.578 -60.969 1.808 1 86.62 216 PRO A CA 1
ATOM 1644 C C . PRO A 1 216 ? -21.203 -59.5 1.832 1 86.62 216 PRO A C 1
ATOM 1646 O O . PRO A 1 216 ? -22 -58.656 2.264 1 86.62 216 PRO A O 1
ATOM 1649 N N . ILE A 1 217 ? -20.031 -59.25 1.529 1 88.62 217 ILE A N 1
ATOM 1650 C CA . ILE A 1 217 ? -19.547 -57.875 1.464 1 88.62 217 ILE A CA 1
ATOM 1651 C C . ILE A 1 217 ? -19.5 -57.406 0.011 1 88.62 217 ILE A C 1
ATOM 1653 O O . ILE A 1 217 ? -19.406 -56.188 -0.26 1 88.62 217 ILE A O 1
ATOM 1657 N N . SER A 1 218 ? -19.531 -58.344 -0.909 1 93.5 218 SER A N 1
ATOM 1658 C CA . SER A 1 218 ? -19.547 -58.062 -2.34 1 93.5 218 SER A CA 1
ATOM 1659 C C . SER A 1 218 ? -20.797 -58.594 -3.004 1 93.5 218 SER A C 1
ATOM 1661 O O . SER A 1 218 ? -21.438 -59.5 -2.467 1 93.5 218 SER A O 1
ATOM 1663 N N . ASN A 1 219 ? -21.172 -58 -4.012 1 95.44 219 ASN A N 1
ATOM 1664 C CA . ASN A 1 219 ? -22.25 -58.531 -4.844 1 95.44 219 ASN A CA 1
ATOM 1665 C C . ASN A 1 219 ? -21.703 -59.375 -5.973 1 95.44 219 ASN A C 1
ATOM 1667 O O . ASN A 1 219 ? -20.688 -59.062 -6.574 1 95.44 219 ASN A O 1
ATOM 1671 N N . PHE A 1 220 ? -22.375 -60.562 -6.207 1 96.75 220 PHE A N 1
ATOM 1672 C CA . PHE A 1 220 ? -22 -61.438 -7.289 1 96.75 220 PHE A CA 1
ATOM 1673 C C . PHE A 1 220 ? -23.234 -61.875 -8.086 1 96.75 220 PHE A C 1
ATOM 1675 O O . PHE A 1 220 ? -24.312 -62.062 -7.527 1 96.75 220 PHE A O 1
ATOM 1682 N N . GLN A 1 221 ? -23.078 -61.969 -9.297 1 97 221 GLN A N 1
ATOM 1683 C CA . GLN A 1 221 ? -24.047 -62.562 -10.195 1 97 221 GLN A CA 1
ATOM 1684 C C . GLN A 1 221 ? -23.359 -63.469 -11.211 1 97 221 GLN A C 1
ATOM 1686 O O . GLN A 1 221 ? -22.312 -63.125 -11.742 1 97 221 GLN A O 1
ATOM 1691 N N . TYR A 1 222 ? -23.922 -64.688 -11.43 1 97.38 222 TYR A N 1
ATOM 1692 C CA . TYR A 1 222 ? -23.312 -65.625 -12.336 1 97.38 222 TYR A CA 1
ATOM 1693 C C . TYR A 1 222 ? -24.297 -66.062 -13.414 1 97.38 222 TYR A C 1
ATOM 1695 O O . TYR A 1 222 ? -25.484 -66.25 -13.141 1 97.38 222 TYR A O 1
ATOM 1703 N N . LYS A 1 223 ? -23.859 -66.125 -14.562 1 96.56 223 LYS A N 1
ATOM 1704 C CA . LYS A 1 223 ? -24.547 -66.688 -15.703 1 96.56 223 LYS A CA 1
ATOM 1705 C C . LYS A 1 223 ? -23.609 -67.625 -16.484 1 96.56 223 LYS A C 1
ATOM 1707 O O . LYS A 1 223 ? -22.438 -67.75 -16.172 1 96.56 223 LYS A O 1
ATOM 1712 N N . ALA A 1 224 ? -24.188 -68.375 -17.469 1 96.38 224 ALA A N 1
ATOM 1713 C CA . ALA A 1 224 ? -23.359 -69.312 -18.203 1 96.38 224 ALA A CA 1
ATOM 1714 C C . ALA A 1 224 ? -23.734 -69.375 -19.672 1 96.38 224 ALA A C 1
ATOM 1716 O O . ALA A 1 224 ? -24.859 -69.062 -20.047 1 96.38 224 ALA A O 1
ATOM 1717 N N . ILE A 1 225 ? -22.766 -69.75 -20.469 1 95.56 225 ILE A N 1
ATOM 1718 C CA . ILE A 1 225 ? -22.969 -69.938 -21.906 1 95.56 225 ILE A CA 1
ATOM 1719 C C . ILE A 1 225 ? -22.312 -71.25 -22.375 1 95.56 225 ILE A C 1
ATOM 1721 O O . ILE A 1 225 ? -21.391 -71.75 -21.719 1 95.56 225 ILE A O 1
ATOM 1725 N N . LYS A 1 226 ? -22.812 -71.812 -23.453 1 94.44 226 LYS A N 1
ATOM 1726 C CA . LYS A 1 226 ? -22.234 -72.938 -24.094 1 94.44 226 LYS A CA 1
ATOM 1727 C C . LYS A 1 226 ? -21.766 -72.625 -25.5 1 94.44 226 LYS A C 1
ATOM 1729 O O . LYS A 1 226 ? -22.5 -72 -26.281 1 94.44 226 LYS A O 1
ATOM 1734 N N . LEU A 1 227 ? -20.562 -73.062 -25.828 1 94.12 227 LEU A N 1
ATOM 1735 C CA . LEU A 1 227 ? -19.984 -72.812 -27.156 1 94.12 227 LEU A CA 1
ATOM 1736 C C . LEU A 1 227 ? -20.188 -74.062 -28.031 1 94.12 227 LEU A C 1
ATOM 1738 O O . LEU A 1 227 ? -19.656 -75.125 -27.75 1 94.12 227 LEU A O 1
ATOM 1742 N N . ASN A 1 228 ? -20.906 -73.875 -29.094 1 90.56 228 ASN A N 1
ATOM 1743 C CA . ASN A 1 228 ? -21.25 -75 -29.984 1 90.56 228 ASN A CA 1
ATOM 1744 C C . ASN A 1 228 ? -20.312 -75.062 -31.188 1 90.56 228 ASN A C 1
ATOM 1746 O O . ASN A 1 228 ? -20.391 -75.938 -32 1 90.56 228 ASN A O 1
ATOM 1750 N N . GLY A 1 229 ? -19.484 -74.125 -31.281 1 86.5 229 GLY A N 1
ATOM 1751 C CA . GLY A 1 229 ? -18.531 -74.062 -32.406 1 86.5 229 GLY A CA 1
ATOM 1752 C C . GLY A 1 229 ? -17.547 -72.938 -32.281 1 86.5 229 GLY A C 1
ATOM 1753 O O . GLY A 1 229 ? -17.484 -72.25 -31.234 1 86.5 229 GLY A O 1
ATOM 1754 N N . ASP A 1 230 ? -16.766 -72.875 -33.344 1 84.81 230 ASP A N 1
ATOM 1755 C CA . ASP A 1 230 ? -15.789 -71.812 -33.375 1 84.81 230 ASP A CA 1
ATOM 1756 C C . ASP A 1 230 ? -16.469 -70.438 -33.625 1 84.81 230 ASP A C 1
ATOM 1758 O O . ASP A 1 230 ? -17.359 -70.375 -34.469 1 84.81 230 ASP A O 1
ATOM 1762 N N . ILE A 1 231 ? -16.078 -69.5 -32.844 1 86.94 231 ILE A N 1
ATOM 1763 C CA . ILE A 1 231 ? -16.656 -68.188 -32.969 1 86.94 231 ILE A CA 1
ATOM 1764 C C . ILE A 1 231 ? -15.727 -67.25 -33.75 1 86.94 231 ILE A C 1
ATOM 1766 O O . ILE A 1 231 ? -14.547 -67.125 -33.438 1 86.94 231 ILE A O 1
ATOM 1770 N N . GLU A 1 232 ? -16.25 -66.75 -34.781 1 86.81 232 GLU A N 1
ATOM 1771 C CA . GLU A 1 232 ? -15.484 -65.812 -35.594 1 86.81 232 GLU A CA 1
ATOM 1772 C C . GLU A 1 232 ? -15.617 -64.375 -35.031 1 86.81 232 GLU A C 1
ATOM 1774 O O . GLU A 1 232 ? -16.719 -63.906 -34.812 1 86.81 232 GLU A O 1
ATOM 1779 N N . GLU A 1 233 ? -14.531 -63.719 -34.875 1 89.81 233 GLU A N 1
ATOM 1780 C CA . GLU A 1 233 ? -14.523 -62.375 -34.344 1 89.81 233 GLU A CA 1
ATOM 1781 C C . GLU A 1 233 ? -15.094 -61.375 -35.375 1 89.81 233 GLU A C 1
ATOM 1783 O O . GLU A 1 233 ? -14.773 -61.469 -36.562 1 89.81 233 GLU A O 1
ATOM 1788 N N . LYS A 1 234 ? -15.867 -60.5 -34.938 1 92.88 234 LYS A N 1
ATOM 1789 C CA . LYS A 1 234 ? -16.438 -59.469 -35.812 1 92.88 234 LYS A CA 1
ATOM 1790 C C . LYS A 1 234 ? -15.5 -58.25 -35.906 1 92.88 234 LYS A C 1
ATOM 1792 O O . LYS A 1 234 ? -14.852 -57.875 -34.938 1 92.88 234 LYS A O 1
ATOM 1797 N N . LEU A 1 235 ? -15.508 -57.656 -37.031 1 94.88 235 LEU A N 1
ATOM 1798 C CA . LEU A 1 235 ? -14.578 -56.562 -37.344 1 94.88 235 LEU A CA 1
ATOM 1799 C C . LEU A 1 235 ? -14.773 -55.406 -36.375 1 94.88 235 LEU A C 1
ATOM 1801 O O . LEU A 1 235 ? -13.805 -54.875 -35.812 1 94.88 235 LEU A O 1
ATOM 1805 N N . LEU A 1 236 ? -15.969 -55 -36.188 1 94.75 236 LEU A N 1
ATOM 1806 C CA . LEU A 1 236 ? -16.25 -53.844 -35.344 1 94.75 236 LEU A CA 1
ATOM 1807 C C . LEU A 1 236 ? -15.727 -54.062 -33.906 1 94.75 236 LEU A C 1
ATOM 1809 O O . LEU A 1 236 ? -15.172 -53.125 -33.312 1 94.75 236 LEU A O 1
ATOM 1813 N N . LEU A 1 237 ? -15.922 -55.219 -33.344 1 95.06 237 LEU A N 1
ATOM 1814 C CA . LEU A 1 237 ? -15.422 -55.562 -32.031 1 95.06 237 LEU A CA 1
ATOM 1815 C C . LEU A 1 237 ? -13.906 -55.469 -31.969 1 95.06 237 LEU A C 1
ATOM 1817 O O . LEU A 1 237 ? -13.359 -54.844 -31.047 1 95.06 237 LEU A O 1
ATOM 1821 N N . LYS A 1 238 ? -13.242 -55.938 -33 1 94.69 238 LYS A N 1
ATOM 1822 C CA . LYS A 1 238 ? -11.781 -55.875 -33.062 1 94.69 238 LYS A CA 1
ATOM 1823 C C . LYS A 1 238 ? -11.289 -54.438 -33.094 1 94.69 238 LYS A C 1
ATOM 1825 O O . LYS A 1 238 ? -10.367 -54.062 -32.344 1 94.69 238 LYS A O 1
ATOM 1830 N N . LEU A 1 239 ? -11.945 -53.688 -33.875 1 95.19 239 LEU A N 1
ATOM 1831 C CA . LEU A 1 239 ? -11.531 -52.281 -34.031 1 95.19 239 LEU A CA 1
ATOM 1832 C C . LEU A 1 239 ? -11.734 -51.5 -32.75 1 95.19 239 LEU A C 1
ATOM 1834 O O . LEU A 1 239 ? -10.828 -50.781 -32.312 1 95.19 239 LEU A O 1
ATOM 1838 N N . ARG A 1 240 ? -12.797 -51.625 -32.156 1 96.12 240 ARG A N 1
ATOM 1839 C CA . ARG A 1 240 ? -13.102 -50.875 -30.922 1 96.12 240 ARG A CA 1
ATOM 1840 C C . ARG A 1 240 ? -12.164 -51.281 -29.797 1 96.12 240 ARG A C 1
ATOM 1842 O O . ARG A 1 240 ? -11.68 -50.406 -29.047 1 96.12 240 ARG A O 1
ATOM 1849 N N . LEU A 1 241 ? -11.898 -52.5 -29.672 1 96.56 241 LEU A N 1
ATOM 1850 C CA . LEU A 1 241 ? -10.969 -52.969 -28.641 1 96.56 241 LEU A CA 1
ATOM 1851 C C . LEU A 1 241 ? -9.562 -52.438 -28.906 1 96.56 241 LEU A C 1
ATOM 1853 O O . LEU A 1 241 ? -8.828 -52.094 -27.984 1 96.56 241 LEU A O 1
ATOM 1857 N N . ALA A 1 242 ? -9.219 -52.375 -30.156 1 95.31 242 ALA A N 1
ATOM 1858 C CA . ALA A 1 242 ? -7.91 -51.844 -30.531 1 95.31 242 ALA A CA 1
ATOM 1859 C C . ALA A 1 242 ? -7.812 -50.344 -30.188 1 95.31 242 ALA A C 1
ATOM 1861 O O . ALA A 1 242 ? -6.773 -49.875 -29.719 1 95.31 242 ALA A O 1
ATOM 1862 N N . TYR A 1 243 ? -8.867 -49.656 -30.422 1 95.31 243 TYR A N 1
ATOM 1863 C CA . TYR A 1 243 ? -8.883 -48.219 -30.125 1 95.31 243 TYR A CA 1
ATOM 1864 C C . TYR A 1 243 ? -8.648 -47.969 -28.641 1 95.31 243 TYR A C 1
ATOM 1866 O O . TYR A 1 243 ? -8.031 -46.969 -28.25 1 95.31 243 TYR A O 1
ATOM 1874 N N . ILE A 1 244 ? -9.094 -48.875 -27.828 1 94.69 244 ILE A N 1
ATOM 1875 C CA . ILE A 1 244 ? -8.961 -48.625 -26.391 1 94.69 244 ILE A CA 1
ATOM 1876 C C . ILE A 1 244 ? -7.719 -49.344 -25.875 1 94.69 244 ILE A C 1
ATOM 1878 O O . ILE A 1 244 ? -7.492 -49.406 -24.656 1 94.69 244 ILE A O 1
ATOM 1882 N N . GLY A 1 245 ? -7.035 -50.031 -26.797 1 90.38 245 GLY A N 1
ATOM 1883 C CA . GLY A 1 245 ? -5.754 -50.625 -26.453 1 90.38 245 GLY A CA 1
ATOM 1884 C C . GLY A 1 245 ? -5.891 -51.969 -25.766 1 90.38 245 GLY A C 1
ATOM 1885 O O . GLY A 1 245 ? -5.012 -52.375 -25 1 90.38 245 GLY A O 1
ATOM 1886 N N . MET A 1 246 ? -6.957 -52.562 -25.906 1 89.88 246 MET A N 1
ATOM 1887 C CA . MET A 1 246 ? -7.184 -53.875 -25.266 1 89.88 246 MET A CA 1
ATOM 1888 C C . MET A 1 246 ? -6.793 -55 -26.203 1 89.88 246 MET A C 1
ATOM 1890 O O . MET A 1 246 ? -7.371 -55.156 -27.281 1 89.88 246 MET A O 1
ATOM 1894 N N . GLN A 1 247 ? -5.785 -55.688 -25.812 1 83.81 247 GLN A N 1
ATOM 1895 C CA . GLN A 1 247 ? -5.309 -56.812 -26.609 1 83.81 247 GLN A CA 1
ATOM 1896 C C . GLN A 1 247 ? -5.555 -58.156 -25.891 1 83.81 247 GLN A C 1
ATOM 1898 O O . GLN A 1 247 ? -5.008 -58.375 -24.812 1 83.81 247 GLN A O 1
ATOM 1903 N N . LYS A 1 248 ? -6.582 -58.812 -26.234 1 84.5 248 LYS A N 1
ATOM 1904 C CA . LYS A 1 248 ? -6.875 -60.125 -25.719 1 84.5 248 LYS A CA 1
ATOM 1905 C C . LYS A 1 248 ? -6.848 -61.188 -26.844 1 84.5 248 LYS A C 1
ATOM 1907 O O . LYS A 1 248 ? -7.109 -60.844 -28 1 84.5 248 LYS A O 1
ATOM 1912 N N . THR A 1 249 ? -6.441 -62.312 -26.531 1 82.69 249 THR A N 1
ATOM 1913 C CA . THR A 1 249 ? -6.328 -63.375 -27.547 1 82.69 249 THR A CA 1
ATOM 1914 C C . THR A 1 249 ? -7.598 -64.188 -27.609 1 82.69 249 THR A C 1
ATOM 1916 O O . THR A 1 249 ? -8.055 -64.562 -28.688 1 82.69 249 THR A O 1
ATOM 1919 N N . ASP A 1 250 ? -8.164 -64.375 -26.453 1 88.69 250 ASP A N 1
ATOM 1920 C CA . ASP A 1 250 ? -9.359 -65.25 -26.359 1 88.69 250 ASP A CA 1
ATOM 1921 C C . ASP A 1 250 ? -10.617 -64.438 -26.672 1 88.69 250 ASP A C 1
ATOM 1923 O O . ASP A 1 250 ? -10.789 -63.312 -26.156 1 88.69 250 ASP A O 1
ATOM 1927 N N . ILE A 1 251 ? -11.523 -64.938 -27.594 1 91.06 251 ILE A N 1
ATOM 1928 C CA . ILE A 1 251 ? -12.695 -64.25 -28.094 1 91.06 251 ILE A CA 1
ATOM 1929 C C . ILE A 1 251 ? -13.648 -63.969 -26.938 1 91.06 251 ILE A C 1
ATOM 1931 O O . ILE A 1 251 ? -14.273 -62.906 -26.875 1 91.06 251 ILE A O 1
ATOM 1935 N N . ILE A 1 252 ? -13.758 -64.875 -26.016 1 93.25 252 ILE A N 1
ATOM 1936 C CA . ILE A 1 252 ? -14.656 -64.688 -24.891 1 93.25 252 ILE A CA 1
ATOM 1937 C C . ILE A 1 252 ? -14.148 -63.531 -24.031 1 93.25 252 ILE A C 1
ATOM 1939 O O . ILE A 1 252 ? -14.922 -62.688 -23.625 1 93.25 252 ILE A O 1
ATOM 1943 N N . GLN A 1 253 ? -12.906 -63.531 -23.844 1 93.25 253 GLN A N 1
ATOM 1944 C CA . GLN A 1 253 ? -12.297 -62.469 -23.078 1 93.25 253 GLN A CA 1
ATOM 1945 C C . GLN A 1 253 ? -12.461 -61.125 -23.797 1 93.25 253 GLN A C 1
ATOM 1947 O O . GLN A 1 253 ? -12.641 -60.094 -23.156 1 93.25 253 GLN A O 1
ATOM 1952 N N . LYS A 1 254 ? -12.383 -61.094 -25.062 1 94.88 254 LYS A N 1
ATOM 1953 C CA . LYS A 1 254 ? -12.562 -59.875 -25.844 1 94.88 254 LYS A CA 1
ATOM 1954 C C . LYS A 1 254 ? -13.977 -59.312 -25.672 1 94.88 254 LYS A C 1
ATOM 1956 O O . LYS A 1 254 ? -14.148 -58.125 -25.422 1 94.88 254 LYS A O 1
ATOM 1961 N N . ILE A 1 255 ? -14.914 -60.188 -25.719 1 95.88 255 ILE A N 1
ATOM 1962 C CA . ILE A 1 255 ? -16.312 -59.75 -25.609 1 95.88 255 ILE A CA 1
ATOM 1963 C C . ILE A 1 255 ? -16.562 -59.25 -24.188 1 95.88 255 ILE A C 1
ATOM 1965 O O . ILE A 1 255 ? -17.25 -58.25 -24.016 1 95.88 255 ILE A O 1
ATOM 1969 N N . ILE A 1 256 ? -15.977 -59.938 -23.266 1 96.38 256 ILE A N 1
ATOM 1970 C CA . ILE A 1 256 ? -16.109 -59.531 -21.859 1 96.38 256 ILE A CA 1
ATOM 1971 C C . ILE A 1 256 ? -15.477 -58.156 -21.656 1 96.38 256 ILE A C 1
ATOM 1973 O O . ILE A 1 256 ? -16.078 -57.281 -21.016 1 96.38 256 ILE A O 1
ATOM 1977 N N . SER A 1 257 ? -14.312 -57.969 -22.156 1 96.31 257 SER A N 1
ATOM 1978 C CA . SER A 1 257 ? -13.641 -56.688 -22.047 1 96.31 257 SER A CA 1
ATOM 1979 C C . SER A 1 257 ? -14.445 -55.562 -22.719 1 96.31 257 SER A C 1
ATOM 1981 O O . SER A 1 257 ? -14.523 -54.469 -22.203 1 96.31 257 SER A O 1
ATOM 1983 N N . TYR A 1 258 ? -14.969 -55.875 -23.844 1 97.25 258 TYR A N 1
ATOM 1984 C CA . TYR A 1 258 ? -15.82 -54.969 -24.578 1 97.25 258 TYR A CA 1
ATOM 1985 C C . TYR A 1 258 ? -17.031 -54.531 -23.734 1 97.25 258 TYR A C 1
ATOM 1987 O O . TYR A 1 258 ? -17.328 -53.344 -23.625 1 97.25 258 TYR A O 1
ATOM 1995 N N . ALA A 1 259 ? -17.625 -55.469 -23.141 1 97.69 259 ALA A N 1
ATOM 1996 C CA . ALA A 1 259 ? -18.797 -55.188 -22.312 1 97.69 259 ALA A CA 1
ATOM 1997 C C . ALA A 1 259 ? -18.422 -54.406 -21.078 1 97.69 259 ALA A C 1
ATOM 1999 O O . ALA A 1 259 ? -19.156 -53.5 -20.672 1 97.69 259 ALA A O 1
ATOM 2000 N N . THR A 1 260 ? -17.328 -54.781 -20.484 1 97.88 260 THR A N 1
ATOM 2001 C CA . THR A 1 260 ? -16.875 -54.062 -19.297 1 97.88 260 THR A CA 1
ATOM 2002 C C . THR A 1 260 ? -16.594 -52.594 -19.641 1 97.88 260 THR A C 1
ATOM 2004 O O . THR A 1 260 ? -17.031 -51.688 -18.906 1 97.88 260 THR A O 1
ATOM 2007 N N . HIS A 1 261 ? -15.914 -52.344 -20.719 1 97.81 261 HIS A N 1
ATOM 2008 C CA . HIS A 1 261 ? -15.594 -51 -21.109 1 97.81 261 HIS A CA 1
ATOM 2009 C C . HIS A 1 261 ? -16.859 -50.219 -21.469 1 97.81 261 HIS A C 1
ATOM 2011 O O . HIS A 1 261 ? -16.906 -49 -21.312 1 97.81 261 HIS A O 1
ATOM 2017 N N . THR A 1 262 ? -17.828 -50.875 -21.906 1 98.06 262 THR A N 1
ATOM 2018 C CA . THR A 1 262 ? -19.078 -50.219 -22.312 1 98.06 262 THR A CA 1
ATOM 2019 C C . THR A 1 262 ? -19.922 -49.875 -21.094 1 98.06 262 THR A C 1
ATOM 2021 O O . THR A 1 262 ? -20.359 -48.719 -20.938 1 98.06 262 THR A O 1
ATOM 2024 N N . THR A 1 263 ? -20.047 -50.812 -20.156 1 97.88 263 THR A N 1
ATOM 2025 C CA . THR A 1 263 ? -21.031 -50.688 -19.094 1 97.88 263 THR A CA 1
ATOM 2026 C C . THR A 1 263 ? -20.375 -50.25 -17.781 1 97.88 263 THR A C 1
ATOM 2028 O O . THR A 1 263 ? -21.031 -49.688 -16.891 1 97.88 263 THR A O 1
ATOM 2031 N N . GLY A 1 264 ? -19.188 -50.625 -17.578 1 97.56 264 GLY A N 1
ATOM 2032 C CA . GLY A 1 264 ? -18.484 -50.375 -16.328 1 97.56 264 GLY A CA 1
ATOM 2033 C C . GLY A 1 264 ? -18.578 -51.531 -15.352 1 97.56 264 GLY A C 1
ATOM 2034 O O . GLY A 1 264 ? -17.969 -51.5 -14.289 1 97.56 264 GLY A O 1
ATOM 2035 N N . VAL A 1 265 ? -19.328 -52.562 -15.703 1 98.25 265 VAL A N 1
ATOM 2036 C CA . VAL A 1 265 ? -19.453 -53.75 -14.828 1 98.25 265 VAL A CA 1
ATOM 2037 C C . VAL A 1 265 ? -18.234 -54.625 -14.969 1 98.25 265 VAL A C 1
ATOM 2039 O O . VAL A 1 265 ? -17.688 -54.812 -16.062 1 98.25 265 VAL A O 1
ATOM 2042 N N . LEU A 1 266 ? -17.812 -55.219 -13.898 1 98.31 266 LEU A N 1
ATOM 2043 C CA . LEU A 1 266 ? -16.641 -56.125 -13.906 1 98.31 266 LEU A CA 1
ATOM 2044 C C . LEU A 1 266 ? -17.062 -57.562 -14.172 1 98.31 266 LEU A C 1
ATOM 2046 O O . LEU A 1 266 ? -17.891 -58.125 -13.445 1 98.31 266 LEU A O 1
ATOM 2050 N N . PHE A 1 267 ? -16.484 -58.125 -15.203 1 98.12 267 PHE A N 1
ATOM 2051 C CA . PHE A 1 267 ? -16.828 -59.469 -15.586 1 98.12 267 PHE A CA 1
ATOM 2052 C C . PHE A 1 267 ? -15.602 -60.375 -15.516 1 98.12 267 PHE A C 1
ATOM 2054 O O . PHE A 1 267 ? -14.484 -59.938 -15.82 1 98.12 267 PHE A O 1
ATOM 2061 N N . ARG A 1 268 ? -15.828 -61.625 -15.164 1 97.06 268 ARG A N 1
ATOM 2062 C CA . ARG A 1 268 ? -14.836 -62.688 -15.25 1 97.06 268 ARG A CA 1
ATOM 2063 C C . ARG A 1 268 ? -15.438 -63.938 -15.867 1 97.06 268 ARG A C 1
ATOM 2065 O O . ARG A 1 268 ? -16.656 -64.125 -15.836 1 97.06 268 ARG A O 1
ATOM 2072 N N . ALA A 1 269 ? -14.602 -64.75 -16.469 1 96.88 269 ALA A N 1
ATOM 2073 C CA . ALA A 1 269 ? -15.055 -66 -17.094 1 96.88 269 ALA A CA 1
ATOM 2074 C C . ALA A 1 269 ? -14.266 -67.188 -16.562 1 96.88 269 ALA A C 1
ATOM 2076 O O . ALA A 1 269 ? -13.062 -67.125 -16.328 1 96.88 269 ALA A O 1
ATOM 2077 N N . TYR A 1 270 ? -14.992 -68.312 -16.359 1 96.62 270 TYR A N 1
ATOM 2078 C CA . TYR A 1 270 ? -14.406 -69.562 -15.891 1 96.62 270 TYR A CA 1
ATOM 2079 C C . TYR A 1 270 ? -14.773 -70.688 -16.812 1 96.62 270 TYR A C 1
ATOM 2081 O O . TYR A 1 270 ? -15.914 -70.812 -17.266 1 96.62 270 TYR A O 1
ATOM 2089 N N . ASP A 1 271 ? -13.82 -71.5 -17.031 1 95.44 271 ASP A N 1
ATOM 2090 C CA . ASP A 1 271 ? -14.07 -72.75 -17.781 1 95.44 271 ASP A CA 1
ATOM 2091 C C . ASP A 1 271 ? -14.734 -73.812 -16.906 1 95.44 271 ASP A C 1
ATOM 2093 O O . ASP A 1 271 ? -14.125 -74.25 -15.945 1 95.44 271 ASP A O 1
ATOM 2097 N N . PHE A 1 272 ? -15.875 -74.188 -17.234 1 95.5 272 PHE A N 1
ATOM 2098 C CA . PHE A 1 272 ? -16.641 -75.125 -16.422 1 95.5 272 PHE A CA 1
ATOM 2099 C C . PHE A 1 272 ? -15.922 -76.5 -16.297 1 95.5 272 PHE A C 1
ATOM 2101 O O . PHE A 1 272 ? -15.805 -77 -15.195 1 95.5 272 PHE A O 1
ATOM 2108 N N . ASP A 1 273 ? -15.359 -77 -17.344 1 93.56 273 ASP A N 1
ATOM 2109 C CA . ASP A 1 273 ? -14.758 -78.312 -17.375 1 93.56 273 ASP A CA 1
ATOM 2110 C C . ASP A 1 273 ? -13.484 -78.375 -16.531 1 93.56 273 ASP A C 1
ATOM 2112 O O . ASP A 1 273 ? -13.18 -79.375 -15.906 1 93.56 273 ASP A O 1
ATOM 2116 N N . LYS A 1 274 ? -12.805 -77.312 -16.547 1 92.12 274 LYS A N 1
ATOM 2117 C CA . LYS A 1 274 ? -11.562 -77.188 -15.781 1 92.12 274 LYS A CA 1
ATOM 2118 C C . LYS A 1 274 ? -11.844 -77.25 -14.281 1 92.12 274 LYS A C 1
ATOM 2120 O O . LYS A 1 274 ? -11.016 -77.688 -13.492 1 92.12 274 LYS A O 1
ATOM 2125 N N . ILE A 1 275 ? -12.984 -76.75 -13.914 1 93.5 275 ILE A N 1
ATOM 2126 C CA . ILE A 1 275 ? -13.367 -76.688 -12.508 1 93.5 275 ILE A CA 1
ATOM 2127 C C . ILE A 1 275 ? -14.078 -78 -12.125 1 93.5 275 ILE A C 1
ATOM 2129 O O . ILE A 1 275 ? -13.852 -78.562 -11.039 1 93.5 275 ILE A O 1
ATOM 2133 N N . ALA A 1 276 ? -15 -78.5 -12.945 1 90.56 276 ALA A N 1
ATOM 2134 C CA . ALA A 1 276 ? -15.875 -79.625 -12.656 1 90.56 276 ALA A CA 1
ATOM 2135 C C . ALA A 1 276 ? -15.086 -80.938 -12.586 1 90.56 276 ALA A C 1
ATOM 2137 O O . ALA A 1 276 ? -15.461 -81.875 -11.867 1 90.56 276 ALA A O 1
ATOM 2138 N N . ASN A 1 277 ? -14.023 -81.125 -13.219 1 84.94 277 ASN A N 1
ATOM 2139 C CA . ASN A 1 277 ? -13.25 -82.375 -13.25 1 84.94 277 ASN A CA 1
ATOM 2140 C C . ASN A 1 277 ? -14.156 -83.562 -13.438 1 84.94 277 ASN A C 1
ATOM 2142 O O . ASN A 1 277 ? -14.062 -84.562 -12.68 1 84.94 277 ASN A O 1
ATOM 2146 N N . GLY A 1 278 ? -15.109 -83.562 -14.383 1 85.38 278 GLY A N 1
ATOM 2147 C CA . GLY A 1 278 ? -15.961 -84.688 -14.734 1 85.38 278 GLY A CA 1
ATOM 2148 C C . GLY A 1 278 ? -17.328 -84.625 -14.055 1 85.38 278 GLY A C 1
ATOM 2149 O O . GLY A 1 278 ? -18.188 -85.438 -14.336 1 85.38 278 GLY A O 1
ATOM 2150 N N . ARG A 1 279 ? -17.625 -83.75 -13.172 1 87.19 279 ARG A N 1
ATOM 2151 C CA . ARG A 1 279 ? -18.906 -83.625 -12.5 1 87.19 279 ARG A CA 1
ATOM 2152 C C . ARG A 1 279 ? -19.891 -82.875 -13.359 1 87.19 279 ARG A C 1
ATOM 2154 O O . ARG A 1 279 ? -19.484 -82.062 -14.203 1 87.19 279 ARG A O 1
ATOM 2161 N N . GLU A 1 280 ? -21.125 -83.062 -13.062 1 89.75 280 GLU A N 1
ATOM 2162 C CA . GLU A 1 280 ? -22.172 -82.438 -13.836 1 89.75 280 GLU A CA 1
ATOM 2163 C C . GLU A 1 280 ? -22.516 -81.062 -13.258 1 89.75 280 GLU A C 1
ATOM 2165 O O . GLU A 1 280 ? -23.062 -80.188 -13.953 1 89.75 280 GLU A O 1
ATOM 2170 N N . LYS A 1 281 ? -22.25 -80.938 -12.008 1 93.31 281 LYS A N 1
ATOM 2171 C CA . LYS A 1 281 ? -22.562 -79.688 -11.312 1 93.31 281 LYS A CA 1
ATOM 2172 C C . LYS A 1 281 ? -21.391 -79.25 -10.414 1 93.31 281 LYS A C 1
ATOM 2174 O O . LYS A 1 281 ? -20.75 -80.062 -9.781 1 93.31 281 LYS A O 1
ATOM 2179 N N . ILE A 1 282 ? -21.062 -77.938 -10.477 1 93.31 282 ILE A N 1
ATOM 2180 C CA . ILE A 1 282 ? -19.984 -77.438 -9.617 1 93.31 282 ILE A CA 1
ATOM 2181 C C . ILE A 1 282 ? -20.562 -76.5 -8.562 1 93.31 282 ILE A C 1
ATOM 2183 O O . ILE A 1 282 ? -21.641 -75.875 -8.758 1 93.31 282 ILE A O 1
ATOM 2187 N N . SER A 1 283 ? -19.859 -76.312 -7.449 1 93.12 283 SER A N 1
ATOM 2188 C CA . SER A 1 283 ? -20.203 -75.438 -6.375 1 93.12 283 SER A CA 1
ATOM 2189 C C . SER A 1 283 ? -19.094 -74.438 -6.125 1 93.12 283 SER A C 1
ATOM 2191 O O . SER A 1 283 ? -17.938 -74.812 -5.941 1 93.12 283 SER A O 1
ATOM 2193 N N . LEU A 1 284 ? -19.422 -73.125 -6.215 1 94.44 284 LEU A N 1
ATOM 2194 C CA . LEU A 1 284 ? -18.484 -72.062 -5.887 1 94.44 284 LEU A CA 1
ATOM 2195 C C . LEU A 1 284 ? -18.734 -71.562 -4.484 1 94.44 284 LEU A C 1
ATOM 2197 O O . LEU A 1 284 ? -19.875 -71.312 -4.113 1 94.44 284 LEU A O 1
ATOM 2201 N N . ASP A 1 285 ? -17.672 -71.438 -3.725 1 93.56 285 ASP A N 1
ATOM 2202 C CA . ASP A 1 285 ? -17.75 -70.875 -2.381 1 93.56 285 ASP A CA 1
ATOM 2203 C C . ASP A 1 285 ? -17.172 -69.438 -2.346 1 93.56 285 ASP A C 1
ATOM 2205 O O . ASP A 1 285 ? -16.031 -69.188 -2.771 1 93.56 285 ASP A O 1
ATOM 2209 N N . ILE A 1 286 ? -17.969 -68.562 -1.915 1 93.44 286 ILE A N 1
ATOM 2210 C CA . ILE A 1 286 ? -17.5 -67.188 -1.707 1 93.44 286 ILE A CA 1
ATOM 2211 C C . ILE A 1 286 ? -17.188 -66.938 -0.228 1 93.44 286 ILE A C 1
ATOM 2213 O O . ILE A 1 286 ? -18.094 -67 0.611 1 93.44 286 ILE A O 1
ATOM 2217 N N . ILE A 1 287 ? -15.945 -66.75 0.097 1 90.31 287 ILE A N 1
ATOM 2218 C CA . ILE A 1 287 ? -15.516 -66.625 1.488 1 90.31 287 ILE A CA 1
ATOM 2219 C C . ILE A 1 287 ? -14.781 -65.312 1.707 1 90.31 287 ILE A C 1
ATOM 2221 O O . ILE A 1 287 ? -14.195 -64.75 0.774 1 90.31 287 ILE A O 1
ATOM 2225 N N . LYS A 1 288 ? -14.93 -64.875 2.941 1 89.12 288 LYS A N 1
ATOM 2226 C CA . LYS A 1 288 ? -14.18 -63.719 3.369 1 89.12 288 LYS A CA 1
ATOM 2227 C C . LYS A 1 288 ? -12.812 -64.125 3.912 1 89.12 288 LYS A C 1
ATOM 2229 O O . LYS A 1 288 ? -12.711 -64.938 4.801 1 89.12 288 LYS A O 1
ATOM 2234 N N . ASP A 1 289 ? -11.82 -63.594 3.279 1 83.62 289 ASP A N 1
ATOM 2235 C CA . ASP A 1 289 ? -10.492 -63.938 3.766 1 83.62 289 ASP A CA 1
ATOM 2236 C C . ASP A 1 289 ? -10.094 -63.062 4.953 1 83.62 289 ASP A C 1
ATOM 2238 O O . ASP A 1 289 ? -10.891 -62.25 5.422 1 83.62 289 ASP A O 1
ATOM 2242 N N . SER A 1 290 ? -8.914 -63.219 5.488 1 81.25 290 SER A N 1
ATOM 2243 C CA . SER A 1 290 ? -8.438 -62.531 6.676 1 81.25 290 SER A CA 1
ATOM 2244 C C . SER A 1 290 ? -8.383 -61 6.445 1 81.25 290 SER A C 1
ATOM 2246 O O . SER A 1 290 ? -8.484 -60.219 7.395 1 81.25 290 SER A O 1
ATOM 2248 N N . THR A 1 291 ? -8.281 -60.625 5.238 1 79.25 291 THR A N 1
ATOM 2249 C CA . THR A 1 291 ? -8.203 -59.219 4.91 1 79.25 291 THR A CA 1
ATOM 2250 C C . THR A 1 291 ? -9.594 -58.656 4.613 1 79.25 291 THR A C 1
ATOM 2252 O O . THR A 1 291 ? -9.727 -57.5 4.223 1 79.25 291 THR A O 1
ATOM 2255 N N . THR A 1 292 ? -10.555 -59.406 4.723 1 82.88 292 THR A N 1
ATOM 2256 C CA . THR A 1 292 ? -11.953 -59.062 4.508 1 82.88 292 THR A CA 1
ATOM 2257 C C . THR A 1 292 ? -12.289 -59.031 3.02 1 82.88 292 THR A C 1
ATOM 2259 O O . THR A 1 292 ? -13.359 -58.594 2.621 1 82.88 292 THR A O 1
ATOM 2262 N N . ALA A 1 293 ? -11.375 -59.5 2.207 1 89.69 293 ALA A N 1
ATOM 2263 C CA . ALA A 1 293 ? -11.656 -59.594 0.776 1 89.69 293 ALA A CA 1
ATOM 2264 C C . ALA A 1 293 ? -12.57 -60.781 0.476 1 89.69 293 ALA A C 1
ATOM 2266 O O . ALA A 1 293 ? -12.547 -61.781 1.19 1 89.69 293 ALA A O 1
ATOM 2267 N N . SER A 1 294 ? -13.453 -60.625 -0.528 1 93.12 294 SER A N 1
ATOM 2268 C CA . SER A 1 294 ? -14.281 -61.719 -0.993 1 93.12 294 SER A CA 1
ATOM 2269 C C . SER A 1 294 ? -13.508 -62.625 -1.946 1 93.12 294 SER A C 1
ATOM 2271 O O . SER A 1 294 ? -13.141 -62.219 -3.045 1 93.12 294 SER A O 1
ATOM 2273 N N . VAL A 1 295 ? -13.273 -63.875 -1.532 1 93.75 295 VAL A N 1
ATOM 2274 C CA . VAL A 1 295 ? -12.516 -64.812 -2.322 1 93.75 295 VAL A CA 1
ATOM 2275 C C . VAL A 1 295 ? -13.453 -65.875 -2.887 1 93.75 295 VAL A C 1
ATOM 2277 O O . VAL A 1 295 ? -14.281 -66.438 -2.16 1 93.75 295 VAL A O 1
ATOM 2280 N N . VAL A 1 296 ? -13.383 -66.125 -4.191 1 95.12 296 VAL A N 1
ATOM 2281 C CA . VAL A 1 296 ? -14.148 -67.125 -4.859 1 95.12 296 VAL A CA 1
ATOM 2282 C C . VAL A 1 296 ? -13.312 -68.438 -4.926 1 95.12 296 VAL A C 1
ATOM 2284 O O . VAL A 1 296 ? -12.211 -68.438 -5.473 1 95.12 296 VAL A O 1
ATOM 2287 N N . LYS A 1 297 ? -13.867 -69.5 -4.418 1 94.5 297 LYS A N 1
ATOM 2288 C CA . LYS A 1 297 ? -13.156 -70.812 -4.367 1 94.5 297 LYS A CA 1
ATOM 2289 C C . LYS A 1 297 ? -14.008 -71.938 -4.938 1 94.5 297 LYS A C 1
ATOM 2291 O O . LYS A 1 297 ? -15.234 -71.875 -4.867 1 94.5 297 LYS A O 1
ATOM 2296 N N . ALA A 1 298 ? -13.328 -72.812 -5.637 1 93.06 298 ALA A N 1
ATOM 2297 C CA . ALA A 1 298 ? -13.922 -74.125 -6.043 1 93.06 298 ALA A CA 1
ATOM 2298 C C . ALA A 1 298 ? -13.141 -75.25 -5.469 1 93.06 298 ALA A C 1
ATOM 2300 O O . ALA A 1 298 ? -11.953 -75.438 -5.75 1 93.06 298 ALA A O 1
ATOM 2301 N N . GLU A 1 299 ? -13.766 -76.25 -4.75 1 83.62 299 GLU A N 1
ATOM 2302 C CA . GLU A 1 299 ? -13.141 -77.438 -4.137 1 83.62 299 GLU A CA 1
ATOM 2303 C C . GLU A 1 299 ? -11.805 -77.062 -3.484 1 83.62 299 GLU A C 1
ATOM 2305 O O . GLU A 1 299 ? -10.797 -77.75 -3.721 1 83.62 299 GLU A O 1
ATOM 2310 N N . ASN A 1 300 ? -11.516 -76.062 -2.793 1 80.62 300 ASN A N 1
ATOM 2311 C CA . ASN A 1 300 ? -10.375 -75.562 -2.01 1 80.62 300 ASN A CA 1
ATOM 2312 C C . ASN A 1 300 ? -9.375 -74.812 -2.873 1 80.62 300 ASN A C 1
ATOM 2314 O O . ASN A 1 300 ? -8.312 -74.438 -2.393 1 80.62 300 ASN A O 1
ATOM 2318 N N . GLU A 1 301 ? -9.703 -74.688 -4.121 1 91 301 GLU A N 1
ATOM 2319 C CA . GLU A 1 301 ? -8.836 -73.875 -4.992 1 91 301 GLU A CA 1
ATOM 2320 C C . GLU A 1 301 ? -9.359 -72.5 -5.145 1 91 301 GLU A C 1
ATOM 2322 O O . GLU A 1 301 ? -10.547 -72.25 -5.422 1 91 301 GLU A O 1
ATOM 2327 N N . LYS A 1 302 ? -8.477 -71.562 -4.957 1 92.94 302 LYS A N 1
ATOM 2328 C CA . LYS A 1 302 ? -8.82 -70.125 -5.105 1 92.94 302 LYS A CA 1
ATOM 2329 C C . LYS A 1 302 ? -8.891 -69.75 -6.578 1 92.94 302 LYS A C 1
ATOM 2331 O O . LYS A 1 302 ? -7.914 -69.875 -7.312 1 92.94 302 LYS A O 1
ATOM 2336 N N . LEU A 1 303 ? -10 -69.188 -6.988 1 95.12 303 LEU A N 1
ATOM 2337 C CA . LEU A 1 303 ? -10.195 -68.875 -8.391 1 95.12 303 LEU A CA 1
ATOM 2338 C C . LEU A 1 303 ? -9.953 -67.375 -8.602 1 95.12 303 LEU A C 1
ATOM 2340 O O . LEU A 1 303 ? -9.336 -67 -9.602 1 95.12 303 LEU A O 1
ATOM 2344 N N . SER A 1 304 ? -10.477 -66.562 -7.66 1 95.31 304 SER A N 1
ATOM 2345 C CA . SER A 1 304 ? -10.352 -65.125 -7.84 1 95.31 304 SER A CA 1
ATOM 2346 C C . SER A 1 304 ? -10.633 -64.375 -6.535 1 95.31 304 SER A C 1
ATOM 2348 O O . SER A 1 304 ? -11.117 -65 -5.57 1 95.31 304 SER A O 1
ATOM 2350 N N . ILE A 1 305 ? -10.195 -63.188 -6.469 1 94.75 305 ILE A N 1
ATOM 2351 C CA . ILE A 1 305 ? -10.562 -62.219 -5.453 1 94.75 305 ILE A CA 1
ATOM 2352 C C . ILE A 1 305 ? -11.414 -61.125 -6.086 1 94.75 305 ILE A C 1
ATOM 2354 O O . ILE A 1 305 ? -10.969 -60.438 -7.023 1 94.75 305 ILE A O 1
ATOM 2358 N N . ALA A 1 306 ? -12.555 -60.906 -5.562 1 94.88 306 ALA A N 1
ATOM 2359 C CA . ALA A 1 306 ? -13.523 -60 -6.168 1 94.88 306 ALA A CA 1
ATOM 2360 C C . ALA A 1 306 ? -12.914 -58.594 -6.398 1 94.88 306 ALA A C 1
ATOM 2362 O O . ALA A 1 306 ? -12.445 -57.969 -5.457 1 94.88 306 ALA A O 1
ATOM 2363 N N . GLY A 1 307 ? -12.938 -58.25 -7.621 1 95.25 307 GLY A N 1
ATOM 2364 C CA . GLY A 1 307 ? -12.516 -56.906 -7.988 1 95.25 307 GLY A CA 1
ATOM 2365 C C . GLY A 1 307 ? -11.008 -56.719 -7.992 1 95.25 307 GLY A C 1
ATOM 2366 O O . GLY A 1 307 ? -10.508 -55.656 -8.297 1 95.25 307 GLY A O 1
ATOM 2367 N N . ILE A 1 308 ? -10.188 -57.75 -7.719 1 95.31 308 ILE A N 1
ATOM 2368 C CA . ILE A 1 308 ? -8.758 -57.531 -7.516 1 95.31 308 ILE A CA 1
ATOM 2369 C C . ILE A 1 308 ? -7.969 -58.438 -8.469 1 95.31 308 ILE A C 1
ATOM 2371 O O . ILE A 1 308 ? -7.117 -57.938 -9.219 1 95.31 308 ILE A O 1
ATOM 2375 N N . TYR A 1 309 ? -8.344 -59.781 -8.43 1 95.12 309 TYR A N 1
ATOM 2376 C CA . TYR A 1 309 ? -7.484 -60.688 -9.195 1 95.12 309 TYR A CA 1
ATOM 2377 C C . TYR A 1 309 ? -8.211 -61.969 -9.539 1 95.12 309 TYR A C 1
ATOM 2379 O O . TYR A 1 309 ? -9.094 -62.406 -8.797 1 95.12 309 TYR A O 1
ATOM 2387 N N . GLN A 1 310 ? -7.879 -62.562 -10.773 1 95.06 310 GLN A N 1
ATOM 2388 C CA . GLN A 1 310 ? -8.32 -63.875 -11.172 1 95.06 310 GLN A CA 1
ATOM 2389 C C . GLN A 1 310 ? -7.125 -64.812 -11.461 1 95.06 310 GLN A C 1
ATOM 2391 O O . GLN A 1 310 ? -6.18 -64.375 -12.141 1 95.06 310 GLN A O 1
ATOM 2396 N N . ASN A 1 311 ? -7.137 -65.938 -10.945 1 93.81 311 ASN A N 1
ATOM 2397 C CA . ASN A 1 311 ? -6.09 -66.938 -11.203 1 93.81 311 ASN A CA 1
ATOM 2398 C C . ASN A 1 311 ? -6.242 -67.562 -12.586 1 93.81 311 ASN A C 1
ATOM 2400 O O . ASN A 1 311 ? -7.363 -67.75 -13.062 1 93.81 311 ASN A O 1
ATOM 2404 N N . ASP A 1 312 ? -5.227 -68.062 -13.211 1 90.12 312 ASP A N 1
ATOM 2405 C CA . ASP A 1 312 ? -5.188 -68.562 -14.578 1 90.12 312 ASP A CA 1
ATOM 2406 C C . ASP A 1 312 ? -5.777 -69.938 -14.648 1 90.12 312 ASP A C 1
ATOM 2408 O O . ASP A 1 312 ? -6.199 -70.375 -15.719 1 90.12 312 ASP A O 1
ATOM 2412 N N . ILE A 1 313 ? -5.863 -70.625 -13.625 1 88.44 313 ILE A N 1
ATOM 2413 C CA . ILE A 1 313 ? -6.168 -72.062 -13.578 1 88.44 313 ILE A CA 1
ATOM 2414 C C . ILE A 1 313 ? -7.531 -72.312 -14.203 1 88.44 313 ILE A C 1
ATOM 2416 O O . ILE A 1 313 ? -7.715 -73.312 -14.914 1 88.44 313 ILE A O 1
ATOM 2420 N N . ALA A 1 314 ? -8.438 -71.438 -14.078 1 89.38 314 ALA A N 1
ATOM 2421 C CA . ALA A 1 314 ? -9.797 -71.688 -14.562 1 89.38 314 ALA A CA 1
ATOM 2422 C C . ALA A 1 314 ? -10.148 -70.75 -15.719 1 89.38 314 ALA A C 1
ATOM 2424 O O . ALA A 1 314 ? -11.32 -70.625 -16.062 1 89.38 314 ALA A O 1
ATOM 2425 N N . MET A 1 315 ? -9.242 -70.25 -16.391 1 92.31 315 MET A N 1
ATOM 2426 C CA . MET A 1 315 ? -9.516 -69.312 -17.5 1 92.31 315 MET A CA 1
ATOM 2427 C C . MET A 1 315 ? -9.922 -70.062 -18.75 1 92.31 315 MET A C 1
ATOM 2429 O O . MET A 1 315 ? -9.344 -71.125 -19.062 1 92.31 315 MET A O 1
ATOM 2433 N N . PRO A 1 316 ? -10.828 -69.5 -19.453 1 92.19 316 PRO A N 1
ATOM 2434 C CA . PRO A 1 316 ? -11.234 -70.125 -20.688 1 92.19 316 PRO A CA 1
ATOM 2435 C C . PRO A 1 316 ? -10.133 -70.125 -21.75 1 92.19 316 PRO A C 1
ATOM 2437 O O . PRO A 1 316 ? -9.281 -69.25 -21.75 1 92.19 316 PRO A O 1
ATOM 2440 N N . ASP A 1 317 ? -10.133 -71.125 -22.562 1 88 317 ASP A N 1
ATOM 2441 C CA . ASP A 1 317 ? -9.234 -71.25 -23.719 1 88 317 ASP A CA 1
ATOM 2442 C C . ASP A 1 317 ? -9.984 -71.75 -24.953 1 88 317 ASP A C 1
ATOM 2444 O O . ASP A 1 317 ? -11.219 -71.75 -24.969 1 88 317 ASP A O 1
ATOM 2448 N N . GLU A 1 318 ? -9.305 -72.062 -25.984 1 84.62 318 GLU A N 1
ATOM 2449 C CA . GLU A 1 318 ? -9.898 -72.438 -27.281 1 84.62 318 GLU A CA 1
ATOM 2450 C C . GLU A 1 318 ? -10.703 -73.75 -27.172 1 84.62 318 GLU A C 1
ATOM 2452 O O . GLU A 1 318 ? -11.586 -74 -28 1 84.62 318 GLU A O 1
ATOM 2457 N N . ASN A 1 319 ? -10.469 -74.5 -26.172 1 87.31 319 ASN A N 1
ATOM 2458 C CA . ASN A 1 319 ? -11.117 -75.812 -26.047 1 87.31 319 ASN A CA 1
ATOM 2459 C C . ASN A 1 319 ? -12.312 -75.75 -25.109 1 87.31 319 ASN A C 1
ATOM 2461 O O . ASN A 1 319 ? -13.008 -76.75 -24.906 1 87.31 319 ASN A O 1
ATOM 2465 N N . SER A 1 320 ? -12.547 -74.625 -24.641 1 92.25 320 SER A N 1
ATOM 2466 C CA . SER A 1 320 ? -13.625 -74.5 -23.656 1 92.25 320 SER A CA 1
ATOM 2467 C C . SER A 1 320 ? -14.992 -74.688 -24.312 1 92.25 320 SER A C 1
ATOM 2469 O O . SER A 1 320 ? -15.227 -74.125 -25.406 1 92.25 320 SER A O 1
ATOM 2471 N N . LYS A 1 321 ? -15.906 -75.375 -23.641 1 92.94 321 LYS A N 1
ATOM 2472 C CA . LYS A 1 321 ? -17.25 -75.625 -24.172 1 92.94 321 LYS A CA 1
ATOM 2473 C C . LYS A 1 321 ? -18.312 -74.875 -23.375 1 92.94 321 LYS A C 1
ATOM 2475 O O . LYS A 1 321 ? -19.141 -74.188 -23.938 1 92.94 321 LYS A O 1
ATOM 2480 N N . VAL A 1 322 ? -18.281 -75.062 -22.078 1 94.88 322 VAL A N 1
ATOM 2481 C CA . VAL A 1 322 ? -19.203 -74.375 -21.188 1 94.88 322 VAL A CA 1
ATOM 2482 C C . VAL A 1 322 ? -18.422 -73.375 -20.359 1 94.88 322 VAL A C 1
ATOM 2484 O O . VAL A 1 322 ? -17.406 -73.688 -19.75 1 94.88 322 VAL A O 1
ATOM 2487 N N . ILE A 1 323 ? -18.906 -72.125 -20.391 1 96.31 323 ILE A N 1
ATOM 2488 C CA . ILE A 1 323 ? -18.203 -71.062 -19.719 1 96.31 323 ILE A CA 1
ATOM 2489 C C . ILE A 1 323 ? -19.125 -70.438 -18.672 1 96.31 323 ILE A C 1
ATOM 2491 O O . ILE A 1 323 ? -20.266 -70.062 -18.984 1 96.31 323 ILE A O 1
ATOM 2495 N N . ILE A 1 324 ? -18.656 -70.25 -17.438 1 96.75 324 ILE A N 1
ATOM 2496 C CA . ILE A 1 324 ? -19.344 -69.562 -16.375 1 96.75 324 ILE A CA 1
ATOM 2497 C C . ILE A 1 324 ? -18.875 -68.062 -16.359 1 96.75 324 ILE A C 1
ATOM 2499 O O . ILE A 1 324 ? -17.672 -67.812 -16.328 1 96.75 324 ILE A O 1
ATOM 2503 N N . ILE A 1 325 ? -19.781 -67.188 -16.391 1 97.5 325 ILE A N 1
ATOM 2504 C CA . ILE A 1 325 ? -19.453 -65.75 -16.375 1 97.5 325 ILE A CA 1
ATOM 2505 C C . ILE A 1 325 ? -19.859 -65.188 -15.023 1 97.5 325 ILE A C 1
ATOM 2507 O O . ILE A 1 325 ? -20.984 -65.375 -14.555 1 97.5 325 ILE A O 1
ATOM 2511 N N . GLU A 1 326 ? -18.953 -64.438 -14.453 1 97.75 326 GLU A N 1
ATOM 2512 C CA . GLU A 1 326 ? -19.141 -63.781 -13.172 1 97.75 326 GLU A CA 1
ATOM 2513 C C . GLU A 1 326 ? -19.188 -62.281 -13.344 1 97.75 326 GLU A C 1
ATOM 2515 O O . GLU A 1 326 ? -18.375 -61.688 -14.07 1 97.75 326 GLU A O 1
ATOM 2520 N N . ALA A 1 327 ? -20.156 -61.625 -12.75 1 97.94 327 ALA A N 1
ATOM 2521 C CA . ALA A 1 327 ? -20.156 -60.188 -12.508 1 97.94 327 ALA A CA 1
ATOM 2522 C C . ALA A 1 327 ? -20.078 -59.875 -11.023 1 97.94 327 ALA A C 1
ATOM 2524 O O . ALA A 1 327 ? -20.719 -60.531 -10.203 1 97.94 327 ALA A O 1
ATOM 2525 N N . ASN A 1 328 ? -19.281 -58.906 -10.68 1 97.25 328 ASN A N 1
ATOM 2526 C CA . ASN A 1 328 ? -19.141 -58.625 -9.258 1 97.25 328 ASN A CA 1
ATOM 2527 C C . ASN A 1 328 ? -18.984 -57.125 -9.008 1 97.25 328 ASN A C 1
ATOM 2529 O O . ASN A 1 328 ? -18.641 -56.375 -9.914 1 97.25 328 ASN A O 1
ATOM 2533 N N . TYR A 1 329 ? -19.266 -56.688 -7.82 1 96.56 329 TYR A N 1
ATOM 2534 C CA . TYR A 1 329 ? -19.094 -55.312 -7.34 1 96.56 329 TYR A CA 1
ATOM 2535 C C . TYR A 1 329 ? -18.75 -55.312 -5.852 1 96.56 329 TYR A C 1
ATOM 2537 O O . TYR A 1 329 ? -19.391 -56 -5.055 1 96.56 329 TYR A O 1
ATOM 2545 N N . THR A 1 330 ? -17.734 -54.625 -5.547 1 95.06 330 THR A N 1
ATOM 2546 C CA . THR A 1 330 ? -17.344 -54.375 -4.172 1 95.06 330 THR A CA 1
ATOM 2547 C C . THR A 1 330 ? -17.109 -52.875 -3.959 1 95.06 330 THR A C 1
ATOM 2549 O O . THR A 1 330 ? -16.641 -52.156 -4.859 1 95.06 330 THR A O 1
ATOM 2552 N N . ASP A 1 331 ? -17.516 -52.406 -2.82 1 93.19 331 ASP A N 1
ATOM 2553 C CA . ASP A 1 331 ? -17.312 -51 -2.492 1 93.19 331 ASP A CA 1
ATOM 2554 C C . ASP A 1 331 ? -15.867 -50.594 -2.729 1 93.19 331 ASP A C 1
ATOM 2556 O O . ASP A 1 331 ? -14.938 -51.219 -2.234 1 93.19 331 ASP A O 1
ATOM 2560 N N . PRO A 1 332 ? -15.695 -49.5 -3.492 1 94.44 332 PRO A N 1
ATOM 2561 C CA . PRO A 1 332 ? -14.336 -49.094 -3.852 1 94.44 332 PRO A CA 1
ATOM 2562 C C . PRO A 1 332 ? -13.484 -48.75 -2.633 1 94.44 332 PRO A C 1
ATOM 2564 O O . PRO A 1 332 ? -12.273 -48.969 -2.637 1 94.44 332 PRO A O 1
ATOM 2567 N N . ASN A 1 333 ? -14.117 -48.156 -1.594 1 92.38 333 ASN A N 1
ATOM 2568 C CA . ASN A 1 333 ? -13.359 -47.844 -0.391 1 92.38 333 ASN A CA 1
ATOM 2569 C C . ASN A 1 333 ? -12.805 -49.094 0.276 1 92.38 333 ASN A C 1
ATOM 2571 O O . ASN A 1 333 ? -11.68 -49.094 0.783 1 92.38 333 ASN A O 1
ATOM 2575 N N . LEU A 1 334 ? -13.57 -50.062 0.249 1 91.75 334 LEU A N 1
ATOM 2576 C CA . LEU A 1 334 ? -13.141 -51.344 0.822 1 91.75 334 LEU A CA 1
ATOM 2577 C C . LEU A 1 334 ? -12 -51.938 0.007 1 91.75 334 LEU A C 1
ATOM 2579 O O . LEU A 1 334 ? -11.016 -52.438 0.57 1 91.75 334 LEU A O 1
ATOM 2583 N N . ILE A 1 335 ? -12.094 -51.906 -1.307 1 94.31 335 ILE A N 1
ATOM 2584 C CA . ILE A 1 335 ? -11.055 -52.438 -2.193 1 94.31 335 ILE A CA 1
ATOM 2585 C C . ILE A 1 335 ? -9.742 -51.688 -1.932 1 94.31 335 ILE A C 1
ATOM 2587 O O . ILE A 1 335 ? -8.688 -52.312 -1.789 1 94.31 335 ILE A O 1
ATOM 2591 N N . SER A 1 336 ? -9.852 -50.438 -1.885 1 92.94 336 SER A N 1
ATOM 2592 C CA . SER A 1 336 ? -8.672 -49.594 -1.659 1 92.94 336 SER A CA 1
ATOM 2593 C C . SER A 1 336 ? -8.016 -49.938 -0.324 1 92.94 336 SER A C 1
ATOM 2595 O O . SER A 1 336 ? -6.785 -50 -0.231 1 92.94 336 SER A O 1
ATOM 2597 N N . ARG A 1 337 ? -8.773 -50.125 0.702 1 92.44 337 ARG A N 1
ATOM 2598 C CA . ARG A 1 337 ? -8.266 -50.5 2.023 1 92.44 337 ARG A CA 1
ATOM 2599 C C . ARG A 1 337 ? -7.555 -51.844 1.994 1 92.44 337 ARG A C 1
ATOM 2601 O O . ARG A 1 337 ? -6.469 -52 2.561 1 92.44 337 ARG A O 1
ATOM 2608 N N . ILE A 1 338 ? -8.125 -52.75 1.31 1 91.62 338 ILE A N 1
ATOM 2609 C CA . ILE A 1 338 ? -7.578 -54.125 1.226 1 91.62 338 ILE A CA 1
ATOM 2610 C C . ILE A 1 338 ? -6.215 -54.062 0.542 1 91.62 338 ILE A C 1
ATOM 2612 O O . ILE A 1 338 ? -5.254 -54.688 1.026 1 91.62 338 ILE A O 1
ATOM 2616 N N . VAL A 1 339 ? -6.098 -53.375 -0.524 1 91.44 339 VAL A N 1
ATOM 2617 C CA . VAL A 1 339 ? -4.871 -53.312 -1.307 1 91.44 339 VAL A CA 1
ATOM 2618 C C . VAL A 1 339 ? -3.811 -52.531 -0.534 1 91.44 339 VAL A C 1
ATOM 2620 O O . VAL A 1 339 ? -2.623 -52.844 -0.593 1 91.44 339 VAL A O 1
ATOM 2623 N N . TYR A 1 340 ? -4.336 -51.531 0.145 1 88.94 340 TYR A N 1
ATOM 2624 C CA . TYR A 1 340 ? -3.424 -50.719 0.95 1 88.94 340 TYR A CA 1
ATOM 2625 C C . TYR A 1 340 ? -2.818 -51.562 2.08 1 88.94 340 TYR A C 1
ATOM 2627 O O . TYR A 1 340 ? -1.619 -51.469 2.352 1 88.94 340 TYR A O 1
ATOM 2635 N N . GLU A 1 341 ? -3.613 -52.312 2.725 1 88.19 341 GLU A N 1
ATOM 2636 C CA . GLU A 1 341 ? -3.199 -53.125 3.875 1 88.19 341 GLU A CA 1
ATOM 2637 C C . GLU A 1 341 ? -2.342 -54.281 3.443 1 88.19 341 GLU A C 1
ATOM 2639 O O . GLU A 1 341 ? -1.502 -54.781 4.211 1 88.19 341 GLU A O 1
ATOM 2644 N N . ASN A 1 342 ? -2.6 -54.688 2.26 1 86.56 342 ASN A N 1
ATOM 2645 C CA . ASN A 1 342 ? -1.826 -55.812 1.728 1 86.56 342 ASN A CA 1
ATOM 2646 C C . ASN A 1 342 ? -1.035 -55.406 0.488 1 86.56 342 ASN A C 1
ATOM 2648 O O . ASN A 1 342 ? -1.468 -55.625 -0.639 1 86.56 342 ASN A O 1
ATOM 2652 N N . LYS A 1 343 ? 0.205 -54.938 0.645 1 79.19 343 LYS A N 1
ATOM 2653 C CA . LYS A 1 343 ? 0.992 -54.312 -0.428 1 79.19 343 LYS A CA 1
ATOM 2654 C C . LYS A 1 343 ? 1.45 -55.375 -1.431 1 79.19 343 LYS A C 1
ATOM 2656 O O . LYS A 1 343 ? 1.683 -55.062 -2.602 1 79.19 343 LYS A O 1
ATOM 2661 N N . ASN A 1 344 ? 1.444 -56.625 -1.105 1 83.69 344 ASN A N 1
ATOM 2662 C CA . ASN A 1 344 ? 1.987 -57.656 -1.981 1 83.69 344 ASN A CA 1
ATOM 2663 C C . ASN A 1 344 ? 0.879 -58.469 -2.674 1 83.69 344 ASN A C 1
ATOM 2665 O O . ASN A 1 344 ? 1.141 -59.5 -3.295 1 83.69 344 ASN A O 1
ATOM 2669 N N . ILE A 1 345 ? -0.338 -58 -2.617 1 85.75 345 ILE A N 1
ATOM 2670 C CA . ILE A 1 345 ? -1.446 -58.719 -3.238 1 85.75 345 ILE A CA 1
ATOM 2671 C C . ILE A 1 345 ? -1.354 -58.594 -4.758 1 85.75 345 ILE A C 1
ATOM 2673 O O . ILE A 1 345 ? -1.098 -57.531 -5.285 1 85.75 345 ILE A O 1
ATOM 2677 N N . LYS A 1 346 ? -1.433 -59.812 -5.359 1 88.94 346 LYS A N 1
ATOM 2678 C CA . LYS A 1 346 ? -1.451 -59.781 -6.82 1 88.94 346 LYS A CA 1
ATOM 2679 C C . LYS A 1 346 ? -2.695 -59.094 -7.348 1 88.94 346 LYS A C 1
ATOM 2681 O O . LYS A 1 346 ? -3.791 -59.25 -6.809 1 88.94 346 LYS A O 1
ATOM 2686 N N . SER A 1 347 ? -2.529 -58.188 -8.266 1 91.69 347 SER A N 1
ATOM 2687 C CA . SER A 1 347 ? -3.658 -57.469 -8.844 1 91.69 347 SER A CA 1
ATOM 2688 C C . SER A 1 347 ? -3.611 -57.469 -10.367 1 91.69 347 SER A C 1
ATOM 2690 O O . SER A 1 347 ? -2.568 -57.75 -10.953 1 91.69 347 SER A O 1
ATOM 2692 N N . ASP A 1 348 ? -4.824 -57.312 -10.953 1 92.69 348 ASP A N 1
ATOM 2693 C CA . ASP A 1 348 ? -4.891 -57.25 -12.406 1 92.69 348 ASP A CA 1
ATOM 2694 C C . ASP A 1 348 ? -5.637 -56 -12.859 1 92.69 348 ASP A C 1
ATOM 2696 O O . ASP A 1 348 ? -5.754 -55.031 -12.109 1 92.69 348 ASP A O 1
ATOM 2700 N N . GLU A 1 349 ? -6.172 -55.969 -14.102 1 91.25 349 GLU A N 1
ATOM 2701 C CA . GLU A 1 349 ? -6.73 -54.781 -14.727 1 91.25 349 GLU A CA 1
ATOM 2702 C C . GLU A 1 349 ? -8.016 -54.344 -14.031 1 91.25 349 GLU A C 1
ATOM 2704 O O . GLU A 1 349 ? -8.414 -53.188 -14.133 1 91.25 349 GLU A O 1
ATOM 2709 N N . HIS A 1 350 ? -8.648 -55.219 -13.312 1 94.62 350 HIS A N 1
ATOM 2710 C CA . HIS A 1 350 ? -9.914 -54.906 -12.656 1 94.62 350 HIS A CA 1
ATOM 2711 C C . HIS A 1 350 ? -9.703 -53.938 -11.5 1 94.62 350 HIS A C 1
ATOM 2713 O O . HIS A 1 350 ? -10.617 -53.188 -11.117 1 94.62 350 HIS A O 1
ATOM 2719 N N . LEU A 1 351 ? -8.555 -54 -10.93 1 95.19 351 LEU A N 1
ATOM 2720 C CA . LEU A 1 351 ? -8.281 -53.188 -9.75 1 95.19 351 LEU A CA 1
ATOM 2721 C C . LEU A 1 351 ? -8.469 -51.688 -10.055 1 95.19 351 LEU A C 1
ATOM 2723 O O . LEU A 1 351 ? -8.992 -50.969 -9.227 1 95.19 351 LEU A O 1
ATOM 2727 N N . TYR A 1 352 ? -8.039 -51.312 -11.227 1 94.81 352 TYR A N 1
ATOM 2728 C CA . TYR A 1 352 ? -8.148 -49.906 -11.617 1 94.81 352 TYR A CA 1
ATOM 2729 C C . TYR A 1 352 ? -9.594 -49.438 -11.555 1 94.81 352 TYR A C 1
ATOM 2731 O O . TYR A 1 352 ? -9.875 -48.344 -11.039 1 94.81 352 TYR A O 1
ATOM 2739 N N . ARG A 1 353 ? -10.516 -50.188 -11.984 1 95.88 353 ARG A N 1
ATOM 2740 C CA . ARG A 1 353 ? -11.938 -49.844 -12.008 1 95.88 353 ARG A CA 1
ATOM 2741 C C . ARG A 1 353 ? -12.578 -50.062 -10.641 1 95.88 353 ARG A C 1
ATOM 2743 O O . ARG A 1 353 ? -13.367 -49.219 -10.18 1 95.88 353 ARG A O 1
ATOM 2750 N N . SER A 1 354 ? -12.172 -51.125 -10.039 1 96.5 354 SER A N 1
ATOM 2751 C CA . SER A 1 354 ? -12.828 -51.5 -8.797 1 96.5 354 SER A CA 1
ATOM 2752 C C . SER A 1 354 ? -12.453 -50.562 -7.664 1 96.5 354 SER A C 1
ATOM 2754 O O . SER A 1 354 ? -13.281 -50.219 -6.816 1 96.5 354 SER A O 1
ATOM 2756 N N . SER A 1 355 ? -11.258 -50.125 -7.625 1 95.44 355 SER A N 1
ATOM 2757 C CA . SER A 1 355 ? -10.789 -49.219 -6.566 1 95.44 355 SER A CA 1
ATOM 2758 C C . SER A 1 355 ? -11.359 -47.812 -6.742 1 95.44 355 SER A C 1
ATOM 2760 O O . SER A 1 355 ? -11.414 -47.031 -5.785 1 95.44 355 SER A O 1
ATOM 2762 N N . ARG A 1 356 ? -11.805 -47.469 -7.934 1 95.12 356 ARG A N 1
ATOM 2763 C CA . ARG A 1 356 ? -12.32 -46.125 -8.227 1 95.12 356 ARG A CA 1
ATOM 2764 C C . ARG A 1 356 ? -13.844 -46.094 -8.227 1 95.12 356 ARG A C 1
ATOM 2766 O O . ARG A 1 356 ? -14.461 -45.062 -8.102 1 95.12 356 ARG A O 1
ATOM 2773 N N . GLY A 1 357 ? -14.398 -47.219 -8.375 1 94.75 357 GLY A N 1
ATOM 2774 C CA . GLY A 1 357 ? -15.844 -47.344 -8.383 1 94.75 357 GLY A CA 1
ATOM 2775 C C . GLY A 1 357 ? -16.391 -47.875 -9.695 1 94.75 357 GLY A C 1
ATOM 2776 O O . GLY A 1 357 ? -16.672 -47.094 -10.609 1 94.75 357 GLY A O 1
ATOM 2777 N N . SER A 1 358 ? -16.625 -49.094 -9.773 1 95.88 358 SER A N 1
ATOM 2778 C CA . SER A 1 358 ? -17.219 -49.719 -10.945 1 95.88 358 SER A CA 1
ATOM 2779 C C . SER A 1 358 ? -18.75 -49.688 -10.875 1 95.88 358 SER A C 1
ATOM 2781 O O . SER A 1 358 ? -19.312 -49.281 -9.867 1 95.88 358 SER A O 1
ATOM 2783 N N . GLU A 1 359 ? -19.391 -49.969 -12.008 1 96.38 359 GLU A N 1
ATOM 2784 C CA . GLU A 1 359 ? -20.844 -49.969 -12.086 1 96.38 359 GLU A CA 1
ATOM 2785 C C . GLU A 1 359 ? -21.453 -51.062 -11.195 1 96.38 359 GLU A C 1
ATOM 2787 O O . GLU A 1 359 ? -21.141 -52.25 -11.352 1 96.38 359 GLU A O 1
ATOM 2792 N N . PRO A 1 360 ? -22.344 -50.688 -10.32 1 95.69 360 PRO A N 1
ATOM 2793 C CA . PRO A 1 360 ? -22.891 -51.625 -9.359 1 95.69 360 PRO A CA 1
ATOM 2794 C C . PRO A 1 360 ? -24.062 -52.438 -9.93 1 95.69 360 PRO A C 1
ATOM 2796 O O . PRO A 1 360 ? -24.453 -53.469 -9.352 1 95.69 360 PRO A O 1
ATOM 2799 N N . ASP A 1 361 ? -24.734 -51.969 -10.891 1 95.06 361 ASP A N 1
ATOM 2800 C CA . ASP A 1 361 ? -25.875 -52.688 -11.477 1 95.06 361 ASP A CA 1
ATOM 2801 C C . ASP A 1 361 ? -25.406 -53.844 -12.328 1 95.06 361 ASP A C 1
ATOM 2803 O O . ASP A 1 361 ? -25.281 -53.719 -13.547 1 95.06 361 ASP A O 1
ATOM 2807 N N . LEU A 1 362 ? -25.312 -55 -11.734 1 97.06 362 LEU A N 1
ATOM 2808 C CA . LEU A 1 362 ? -24.781 -56.188 -12.406 1 97.06 362 LEU A CA 1
ATOM 2809 C C . LEU A 1 362 ? -25.766 -56.719 -13.438 1 97.06 362 LEU A C 1
ATOM 2811 O O . LEU A 1 362 ? -25.359 -57.25 -14.477 1 97.06 362 LEU A O 1
ATOM 2815 N N . GLU A 1 363 ? -27.031 -56.531 -13.164 1 95.06 363 GLU A N 1
ATOM 2816 C CA . GLU A 1 363 ? -28.047 -57 -14.102 1 95.06 363 GLU A CA 1
ATOM 2817 C C . GLU A 1 363 ? -27.969 -56.219 -15.414 1 95.06 363 GLU A C 1
ATOM 2819 O O . GLU A 1 363 ? -28.094 -56.781 -16.5 1 95.06 363 GLU A O 1
ATOM 2824 N N . PHE A 1 364 ? -27.812 -54.969 -15.266 1 94.75 364 PHE A N 1
ATOM 2825 C CA . PHE A 1 364 ? -27.625 -54.125 -16.422 1 94.75 364 PHE A CA 1
ATOM 2826 C C . PHE A 1 364 ? -26.438 -54.562 -17.266 1 94.75 364 PHE A C 1
ATOM 2828 O O . PHE A 1 364 ? -26.547 -54.688 -18.484 1 94.75 364 PHE A O 1
ATOM 2835 N N . GLY A 1 365 ? -25.328 -54.844 -16.641 1 97.56 365 GLY A N 1
ATOM 2836 C CA . GLY A 1 365 ? -24.141 -55.312 -17.328 1 97.56 365 GLY A CA 1
ATOM 2837 C C . GLY A 1 365 ? -24.359 -56.625 -18.062 1 97.56 365 GLY A C 1
ATOM 2838 O O . GLY A 1 365 ? -23.984 -56.781 -19.219 1 97.56 365 GLY A O 1
ATOM 2839 N N . PHE A 1 366 ? -24.969 -57.562 -17.375 1 96.94 366 PHE A N 1
ATOM 2840 C CA . PHE A 1 366 ? -25.234 -58.875 -17.984 1 96.94 366 PHE A CA 1
ATOM 2841 C C . PHE A 1 366 ? -26.188 -58.719 -19.172 1 96.94 366 PHE A C 1
ATOM 2843 O O . PHE A 1 366 ? -26.016 -59.406 -20.188 1 96.94 366 PHE A O 1
ATOM 2850 N N . GLY A 1 367 ? -27.203 -57.875 -18.953 1 96.38 367 GLY A N 1
ATOM 2851 C CA . GLY A 1 367 ? -28.094 -57.625 -20.078 1 96.38 367 GLY A CA 1
ATOM 2852 C C . GLY A 1 367 ? -27.359 -57.219 -21.344 1 96.38 367 GLY A C 1
ATOM 2853 O O . GLY A 1 367 ? -27.656 -57.719 -22.422 1 96.38 367 GLY A O 1
ATOM 2854 N N . TYR A 1 368 ? -26.484 -56.406 -21.156 1 97.25 368 TYR A N 1
ATOM 2855 C CA . TYR A 1 368 ? -25.719 -55.906 -22.312 1 97.25 368 TYR A CA 1
ATOM 2856 C C . TYR A 1 368 ? -24.766 -57 -22.812 1 97.25 368 TYR A C 1
ATOM 2858 O O . TYR A 1 368 ? -24.688 -57.219 -24.031 1 97.25 368 TYR A O 1
ATOM 2866 N N . LEU A 1 369 ? -24.016 -57.656 -21.922 1 97.88 369 LEU A N 1
ATOM 2867 C CA . LEU A 1 369 ? -23.047 -58.688 -22.312 1 97.88 369 LEU A CA 1
ATOM 2868 C C . LEU A 1 369 ? -23.75 -59.812 -23.078 1 97.88 369 LEU A C 1
ATOM 2870 O O . LEU A 1 369 ? -23.25 -60.25 -24.109 1 97.88 369 LEU A O 1
ATOM 2874 N N . PHE A 1 370 ? -24.812 -60.219 -22.656 1 95.94 370 PHE A N 1
ATOM 2875 C CA . PHE A 1 370 ? -25.516 -61.344 -23.281 1 95.94 370 PHE A CA 1
ATOM 2876 C C . PHE A 1 370 ? -26.188 -60.906 -24.578 1 95.94 370 PHE A C 1
ATOM 2878 O O . PHE A 1 370 ? -26.406 -61.719 -25.484 1 95.94 370 PHE A O 1
ATOM 2885 N N . LYS A 1 371 ? -26.562 -59.656 -24.609 1 94.88 371 LYS A N 1
ATOM 2886 C CA . LYS A 1 371 ? -26.938 -59.125 -25.922 1 94.88 371 LYS A CA 1
ATOM 2887 C C . LYS A 1 371 ? -25.797 -59.281 -26.922 1 94.88 371 LYS A C 1
ATOM 2889 O O . LYS A 1 371 ? -26.031 -59.625 -28.078 1 94.88 371 LYS A O 1
ATOM 2894 N N . CYS A 1 372 ? -24.609 -59 -26.484 1 94.81 372 CYS A N 1
ATOM 2895 C CA . CYS A 1 372 ? -23.438 -59.156 -27.328 1 94.81 372 CYS A CA 1
ATOM 2896 C C . CYS A 1 372 ? -23.234 -60.625 -27.719 1 94.81 372 CYS A C 1
ATOM 2898 O O . CYS A 1 372 ? -22.953 -60.938 -28.875 1 94.81 372 CYS A O 1
ATOM 2900 N N . PHE A 1 373 ? -23.391 -61.531 -26.766 1 94.38 373 PHE A N 1
ATOM 2901 C CA . PHE A 1 373 ? -23.25 -62.969 -27.031 1 94.38 373 PHE A CA 1
ATOM 2902 C C . PHE A 1 373 ? -24.297 -63.438 -28.031 1 94.38 373 PHE A C 1
ATOM 2904 O O . PHE A 1 373 ? -24 -64.25 -28.891 1 94.38 373 PHE A O 1
ATOM 2911 N N . ASN A 1 374 ? -25.406 -62.906 -27.906 1 89.94 374 ASN A N 1
ATOM 2912 C CA . ASN A 1 374 ? -26.516 -63.344 -28.734 1 89.94 374 ASN A CA 1
ATOM 2913 C C . ASN A 1 374 ? -26.297 -63 -30.203 1 89.94 374 ASN A C 1
ATOM 2915 O O . ASN A 1 374 ? -26.953 -63.531 -31.078 1 89.94 374 ASN A O 1
ATOM 2919 N N . LYS A 1 375 ? -25.422 -62.188 -30.5 1 86.88 375 LYS A N 1
ATOM 2920 C CA . LYS A 1 375 ? -25.109 -61.812 -31.875 1 86.88 375 LYS A CA 1
ATOM 2921 C C . LYS A 1 375 ? -24.281 -62.906 -32.562 1 86.88 375 LYS A C 1
ATOM 2923 O O . LYS A 1 375 ? -24.094 -62.906 -33.781 1 86.88 375 LYS A O 1
ATOM 2928 N N . PHE A 1 376 ? -23.828 -63.844 -31.75 1 88.31 376 PHE A N 1
ATOM 2929 C CA . PHE A 1 376 ? -23.031 -64.938 -32.281 1 88.31 376 PHE A CA 1
ATOM 2930 C C . PHE A 1 376 ? -23.828 -66.25 -32.344 1 88.31 376 PHE A C 1
ATOM 2932 O O . PHE A 1 376 ? -24.375 -66.688 -31.328 1 88.31 376 PHE A O 1
ATOM 2939 N N . ASP A 1 377 ? -23.938 -66.938 -33.438 1 84.06 377 ASP A N 1
ATOM 2940 C CA . ASP A 1 377 ? -24.781 -68.125 -33.688 1 84.06 377 ASP A CA 1
ATOM 2941 C C . ASP A 1 377 ? -24.281 -69.312 -32.938 1 84.06 377 ASP A C 1
ATOM 2943 O O . ASP A 1 377 ? -25.062 -70.188 -32.562 1 84.06 377 ASP A O 1
ATOM 2947 N N . PHE A 1 378 ? -23.062 -69.375 -32.625 1 88.25 378 PHE A N 1
ATOM 2948 C CA . PHE A 1 378 ? -22.5 -70.625 -32.062 1 88.25 378 PHE A CA 1
ATOM 2949 C C . PHE A 1 378 ? -22.453 -70.5 -30.531 1 88.25 378 PHE A C 1
ATOM 2951 O O . PHE A 1 378 ? -21.781 -71.312 -29.891 1 88.25 378 PHE A O 1
ATOM 2958 N N . ILE A 1 379 ? -23.203 -69.562 -30 1 90.81 379 ILE A N 1
ATOM 2959 C CA . ILE A 1 379 ? -23.25 -69.438 -28.547 1 90.81 379 ILE A CA 1
ATOM 2960 C C . ILE A 1 379 ? -24.672 -69.688 -28.047 1 90.81 379 ILE A C 1
ATOM 2962 O O . ILE A 1 379 ? -25.625 -69.062 -28.5 1 90.81 379 ILE A O 1
ATOM 2966 N N . SER A 1 380 ? -24.75 -70.625 -27.203 1 91.06 380 SER A N 1
ATOM 2967 C CA . SER A 1 380 ? -26.016 -70.875 -26.531 1 91.06 380 SER A CA 1
ATOM 2968 C C . SER A 1 380 ? -25.984 -70.375 -25.094 1 91.06 380 SER A C 1
ATOM 2970 O O . SER A 1 380 ? -24.969 -70.5 -24.406 1 91.06 380 SER A O 1
ATOM 2972 N N . ILE A 1 381 ? -27.094 -69.875 -24.625 1 91.62 381 ILE A N 1
ATOM 2973 C CA . ILE A 1 381 ? -27.156 -69.25 -23.312 1 91.62 381 ILE A CA 1
ATOM 2974 C C . ILE A 1 381 ? -27.969 -70.125 -22.359 1 91.62 381 ILE A C 1
ATOM 2976 O O . ILE A 1 381 ? -28.984 -70.688 -22.75 1 91.62 381 ILE A O 1
ATOM 2980 N N . TYR A 1 382 ? -27.453 -70.25 -21.125 1 92.44 382 TYR A N 1
ATOM 2981 C CA . TYR A 1 382 ? -28.234 -70.875 -20.062 1 92.44 382 TYR A CA 1
ATOM 2982 C C . TYR A 1 382 ? -29.203 -69.875 -19.438 1 92.44 382 TYR A C 1
ATOM 2984 O O . TYR A 1 382 ? -28.875 -68.688 -19.266 1 92.44 382 TYR A O 1
ATOM 2992 N N . ALA A 1 383 ? -30.375 -70.312 -19.156 1 91.56 383 ALA A N 1
ATOM 2993 C CA . ALA A 1 383 ? -31.375 -69.375 -18.562 1 91.56 383 ALA A CA 1
ATOM 2994 C C . ALA A 1 383 ? -31.141 -69.25 -17.062 1 91.56 383 ALA A C 1
ATOM 2996 O O . ALA A 1 383 ? -30.641 -70.188 -16.406 1 91.56 383 ALA A O 1
ATOM 2997 N N . GLY A 1 384 ? -31.516 -68 -16.547 1 89.75 384 GLY A N 1
ATOM 2998 C CA . GLY A 1 384 ? -31.453 -67.75 -15.125 1 89.75 384 GLY A CA 1
ATOM 2999 C C . GLY A 1 384 ? -30.094 -67.25 -14.664 1 89.75 384 GLY A C 1
ATOM 3000 O O . GLY A 1 384 ? -29.188 -67.062 -15.477 1 89.75 384 GLY A O 1
ATOM 3001 N N . SER A 1 385 ? -30.016 -66.875 -13.461 1 93 385 SER A N 1
ATOM 3002 C CA . SER A 1 385 ? -28.797 -66.375 -12.836 1 93 385 SER A CA 1
ATOM 3003 C C . SER A 1 385 ? -28.703 -66.812 -11.375 1 93 385 SER A C 1
ATOM 3005 O O . SER A 1 385 ? -29.719 -67.188 -10.766 1 93 385 SER A O 1
ATOM 3007 N N . GLN A 1 386 ? -27.516 -67 -10.906 1 93.06 386 GLN A N 1
ATOM 3008 C CA . GLN A 1 386 ? -27.234 -67.188 -9.477 1 93.06 386 GLN A CA 1
ATOM 3009 C C . GLN A 1 386 ? -26.656 -65.875 -8.891 1 93.06 386 GLN A C 1
ATOM 3011 O O . GLN A 1 386 ? -25.844 -65.188 -9.539 1 93.06 386 GLN A O 1
ATOM 3016 N N . TYR A 1 387 ? -27.188 -65.438 -7.793 1 91.94 387 TYR A N 1
ATOM 3017 C CA . TYR A 1 387 ? -26.703 -64.188 -7.309 1 91.94 387 TYR A CA 1
ATOM 3018 C C . TYR A 1 387 ? -26.422 -64.25 -5.812 1 91.94 387 TYR A C 1
ATOM 3020 O O . TYR A 1 387 ? -26.969 -65.062 -5.098 1 91.94 387 TYR A O 1
ATOM 3028 N N . ILE A 1 388 ? -25.484 -63.531 -5.379 1 91.12 388 ILE A N 1
ATOM 3029 C CA . ILE A 1 388 ? -25.203 -63.156 -4.004 1 91.12 388 ILE A CA 1
ATOM 3030 C C . ILE A 1 388 ? -25.344 -61.625 -3.861 1 91.12 388 ILE A C 1
ATOM 3032 O O . ILE A 1 388 ? -24.656 -60.875 -4.562 1 91.12 388 ILE A O 1
ATOM 3036 N N . ASN A 1 389 ? -26.266 -61.188 -3.033 1 88.25 389 ASN A N 1
ATOM 3037 C CA . ASN A 1 389 ? -26.531 -59.781 -2.906 1 88.25 389 ASN A CA 1
ATOM 3038 C C . ASN A 1 389 ? -26.172 -59.25 -1.52 1 88.25 389 ASN A C 1
ATOM 3040 O O . ASN A 1 389 ? -26.469 -59.906 -0.512 1 88.25 389 ASN A O 1
ATOM 3044 N N . ASN A 1 390 ? -25.375 -58.219 -1.587 1 80.94 390 ASN A N 1
ATOM 3045 C CA . ASN A 1 390 ? -25.156 -57.406 -0.397 1 80.94 390 ASN A CA 1
ATOM 3046 C C . ASN A 1 390 ? -26.031 -56.156 -0.398 1 80.94 390 ASN A C 1
ATOM 3048 O O . ASN A 1 390 ? -26.062 -55.406 -1.385 1 80.94 390 ASN A O 1
ATOM 3052 N N . GLU A 1 391 ? -26.844 -56 0.583 1 75.44 391 GLU A N 1
ATOM 3053 C CA . GLU A 1 391 ? -27.75 -54.875 0.647 1 75.44 391 GLU A CA 1
ATOM 3054 C C . GLU A 1 391 ? -27 -53.562 0.834 1 75.44 391 GLU A C 1
ATOM 3056 O O . GLU A 1 391 ? -26.312 -53.375 1.842 1 75.44 391 GLU A O 1
ATOM 3061 N N . ILE A 1 392 ? -26.828 -52.906 -0.24 1 72.31 392 ILE A N 1
ATOM 3062 C CA . ILE A 1 392 ? -26.219 -51.562 -0.151 1 72.31 392 ILE A CA 1
ATOM 3063 C C . ILE A 1 392 ? -27.297 -50.5 0.037 1 72.31 392 ILE A C 1
ATOM 3065 O O . ILE A 1 392 ? -28.203 -50.406 -0.785 1 72.31 392 ILE A O 1
ATOM 3069 N N . SER A 1 393 ? -27.297 -49.938 1.24 1 78.19 393 SER A N 1
ATOM 3070 C CA . SER A 1 393 ? -28.266 -48.906 1.474 1 78.19 393 SER A CA 1
ATOM 3071 C C . SER A 1 393 ? -27.859 -47.594 0.774 1 78.19 393 SER A C 1
ATOM 3073 O O . SER A 1 393 ? -26.688 -47.219 0.805 1 78.19 393 SER A O 1
ATOM 3075 N N . GLN A 1 394 ? -28.781 -47.062 0.053 1 84.81 394 GLN A N 1
ATOM 3076 C CA . GLN A 1 394 ? -28.516 -45.812 -0.622 1 84.81 394 GLN A CA 1
ATOM 3077 C C . GLN A 1 394 ? -28.5 -44.625 0.372 1 84.81 394 GLN A C 1
ATOM 3079 O O . GLN A 1 394 ? -29.344 -44.562 1.27 1 84.81 394 GLN A O 1
ATOM 3084 N N . LYS A 1 395 ? -27.547 -43.812 0.236 1 90.88 395 LYS A N 1
ATOM 3085 C CA . LYS A 1 395 ? -27.391 -42.656 1.1 1 90.88 395 LYS A CA 1
ATOM 3086 C C . LYS A 1 395 ? -28.391 -41.562 0.734 1 90.88 395 LYS A C 1
ATOM 3088 O O . LYS A 1 395 ? -28.719 -41.375 -0.438 1 90.88 395 LYS A O 1
ATOM 3093 N N . MET A 1 396 ? -28.875 -40.906 1.708 1 93.56 396 MET A N 1
ATOM 3094 C CA . MET A 1 396 ? -29.75 -39.75 1.537 1 93.56 396 MET A CA 1
ATOM 3095 C C . MET A 1 396 ? -29.094 -38.5 2.064 1 93.56 396 MET A C 1
ATOM 3097 O O . MET A 1 396 ? -28.547 -38.469 3.168 1 93.56 396 MET A O 1
ATOM 3101 N N . VAL A 1 397 ? -29.094 -37.406 1.268 1 95 397 VAL A N 1
ATOM 3102 C CA . VAL A 1 397 ? -28.516 -36.156 1.674 1 95 397 VAL A CA 1
ATOM 3103 C C . VAL A 1 397 ? -29.562 -35.031 1.508 1 95 397 VAL A C 1
ATOM 3105 O O . VAL A 1 397 ? -30.172 -34.906 0.446 1 95 397 VAL A O 1
ATOM 3108 N N . THR A 1 398 ? -29.734 -34.312 2.496 1 94.44 398 THR A N 1
ATOM 3109 C CA . THR A 1 398 ? -30.641 -33.188 2.434 1 94.44 398 THR A CA 1
ATOM 3110 C C . THR A 1 398 ? -29.875 -31.891 2.141 1 94.44 398 THR A C 1
ATOM 3112 O O . THR A 1 398 ? -28.844 -31.609 2.775 1 94.44 398 THR A O 1
ATOM 3115 N N . ILE A 1 399 ? -30.359 -31.156 1.187 1 94.5 399 ILE A N 1
ATOM 3116 C CA . ILE A 1 399 ? -29.672 -29.906 0.87 1 94.5 399 ILE A CA 1
ATOM 3117 C C . ILE A 1 399 ? -30.656 -28.734 0.988 1 94.5 399 ILE A C 1
ATOM 3119 O O . ILE A 1 399 ? -31.859 -28.906 0.822 1 94.5 399 ILE A O 1
ATOM 3123 N N . ASN A 1 400 ? -30.094 -27.594 1.374 1 94.69 400 ASN A N 1
ATOM 3124 C CA . ASN A 1 400 ? -30.781 -26.312 1.415 1 94.69 400 ASN A CA 1
ATOM 3125 C C . ASN A 1 400 ? -30.391 -25.422 0.244 1 94.69 400 ASN A C 1
ATOM 3127 O O . ASN A 1 400 ? -29.203 -25.094 0.081 1 94.69 400 ASN A O 1
ATOM 3131 N N . ILE A 1 401 ? -31.375 -25 -0.488 1 93.5 401 ILE A N 1
ATOM 3132 C CA . ILE A 1 401 ? -31.109 -24.281 -1.729 1 93.5 401 ILE A CA 1
ATOM 3133 C C . ILE A 1 401 ? -30.438 -22.953 -1.42 1 93.5 401 ILE A C 1
ATOM 3135 O O . ILE A 1 401 ? -29.562 -22.484 -2.172 1 93.5 401 ILE A O 1
ATOM 3139 N N . THR A 1 402 ? -30.828 -22.344 -0.37 1 93.25 402 THR A N 1
ATOM 3140 C CA . THR A 1 402 ? -30.203 -21.078 0.017 1 93.25 402 THR A CA 1
ATOM 3141 C C . THR A 1 402 ? -28.734 -21.266 0.353 1 93.25 402 THR A C 1
ATOM 3143 O O . THR A 1 402 ? -27.891 -20.453 -0.036 1 93.25 402 THR A O 1
ATOM 3146 N N . GLU A 1 403 ? -28.5 -22.297 0.981 1 94.19 403 GLU A N 1
ATOM 3147 C CA . GLU A 1 403 ? -27.109 -22.625 1.33 1 94.19 403 GLU A CA 1
ATOM 3148 C C . GLU A 1 403 ? -26.281 -22.938 0.086 1 94.19 403 GLU A C 1
ATOM 3150 O O . GLU A 1 403 ? -25.141 -22.516 -0.026 1 94.19 403 GLU A O 1
ATOM 3155 N N . GLN A 1 404 ? -26.875 -23.672 -0.794 1 94.25 404 GLN A N 1
ATOM 3156 C CA . GLN A 1 404 ? -26.203 -23.984 -2.045 1 94.25 404 GLN A CA 1
ATOM 3157 C C . GLN A 1 404 ? -25.875 -22.719 -2.836 1 94.25 404 GLN A C 1
ATOM 3159 O O . GLN A 1 404 ? -24.766 -22.594 -3.373 1 94.25 404 GLN A O 1
ATOM 3164 N N . SER A 1 405 ? -26.797 -21.828 -2.85 1 93.81 405 SER A N 1
ATOM 3165 C CA . SER A 1 405 ? -26.609 -20.562 -3.553 1 93.81 405 SER A CA 1
ATOM 3166 C C . SER A 1 405 ? -25.469 -19.766 -2.945 1 93.81 405 SER A C 1
ATOM 3168 O O . SER A 1 405 ? -24.672 -19.172 -3.67 1 93.81 405 SER A O 1
ATOM 3170 N N . SER A 1 406 ? -25.406 -19.828 -1.653 1 92.56 406 SER A N 1
ATOM 3171 C CA . SER A 1 406 ? -24.344 -19.109 -0.946 1 92.56 406 SER A CA 1
ATOM 3172 C C . SER A 1 406 ? -22.984 -19.719 -1.238 1 92.56 406 SER A C 1
ATOM 3174 O O . SER A 1 406 ? -22 -18.984 -1.441 1 92.56 406 SER A O 1
ATOM 3176 N N . MET A 1 407 ? -22.906 -21.031 -1.292 1 93.12 407 MET A N 1
ATOM 3177 C CA . MET A 1 407 ? -21.656 -21.719 -1.566 1 93.12 407 MET A CA 1
ATOM 3178 C C . MET A 1 407 ? -21.156 -21.422 -2.98 1 93.12 407 MET A C 1
ATOM 3180 O O . MET A 1 407 ? -19.969 -21.219 -3.199 1 93.12 407 MET A O 1
ATOM 3184 N N . ILE A 1 408 ? -22.094 -21.359 -3.889 1 91.75 408 ILE A N 1
ATOM 3185 C CA . ILE A 1 408 ? -21.75 -21.156 -5.293 1 91.75 408 ILE A CA 1
ATOM 3186 C C . ILE A 1 408 ? -21.484 -19.672 -5.559 1 91.75 408 ILE A C 1
ATOM 3188 O O . ILE A 1 408 ? -20.641 -19.328 -6.387 1 91.75 408 ILE A O 1
ATOM 3192 N N . GLY A 1 409 ? -22.297 -18.766 -4.887 1 89.19 409 GLY A N 1
ATOM 3193 C CA . GLY A 1 409 ? -22.109 -17.328 -5.051 1 89.19 409 GLY A CA 1
ATOM 3194 C C . GLY A 1 409 ? -23.125 -16.703 -5.984 1 89.19 409 GLY A C 1
ATOM 3195 O O . GLY A 1 409 ? -23 -15.531 -6.344 1 89.19 409 GLY A O 1
ATOM 3196 N N . ILE A 1 410 ? -24.125 -17.438 -6.543 1 89.25 410 ILE A N 1
ATOM 3197 C CA . ILE A 1 410 ? -25.234 -16.938 -7.355 1 89.25 410 ILE A CA 1
ATOM 3198 C C . ILE A 1 410 ? -26.547 -17.562 -6.887 1 89.25 410 ILE A C 1
ATOM 3200 O O . ILE A 1 410 ? -26.547 -18.609 -6.254 1 89.25 410 ILE A O 1
ATOM 3204 N N . GLN A 1 411 ? -27.625 -16.859 -7.148 1 90.94 411 GLN A N 1
ATOM 3205 C CA . GLN A 1 411 ? -28.938 -17.391 -6.812 1 90.94 411 GLN A CA 1
ATOM 3206 C C . GLN A 1 411 ? -29.344 -18.484 -7.797 1 90.94 411 GLN A C 1
ATOM 3208 O O . GLN A 1 411 ? -29.391 -18.266 -9.008 1 90.94 411 GLN A O 1
ATOM 3213 N N . ILE A 1 412 ? -29.516 -19.75 -7.309 1 90.56 412 ILE A N 1
ATOM 3214 C CA . ILE A 1 412 ? -29.953 -20.875 -8.125 1 90.56 412 ILE A CA 1
ATOM 3215 C C . ILE A 1 412 ? -31.422 -21.203 -7.801 1 90.56 412 ILE A C 1
ATOM 3217 O O . ILE A 1 412 ? -31.797 -21.297 -6.629 1 90.56 412 ILE A O 1
ATOM 3221 N N . GLU A 1 413 ? -32.188 -21.297 -8.828 1 90.75 413 GLU A N 1
ATOM 3222 C CA . GLU A 1 413 ? -33.594 -21.672 -8.633 1 90.75 413 GLU A CA 1
ATOM 3223 C C . GLU A 1 413 ? -33.719 -23.141 -8.242 1 90.75 413 GLU A C 1
ATOM 3225 O O . GLU A 1 413 ? -33 -24 -8.758 1 90.75 413 GLU A O 1
ATOM 3230 N N . LYS A 1 414 ? -34.656 -23.438 -7.406 1 91.81 414 LYS A N 1
ATOM 3231 C CA . LYS A 1 414 ? -34.906 -24.797 -6.938 1 91.81 414 LYS A CA 1
ATOM 3232 C C . LYS A 1 414 ? -35.156 -25.75 -8.109 1 91.81 414 LYS A C 1
ATOM 3234 O O . LYS A 1 414 ? -34.594 -26.844 -8.148 1 91.81 414 LYS A O 1
ATOM 3239 N N . ASN A 1 415 ? -35.875 -25.312 -9.141 1 91.81 415 ASN A N 1
ATOM 3240 C CA . ASN A 1 415 ? -36.219 -26.141 -10.297 1 91.81 415 ASN A CA 1
ATOM 3241 C C . ASN A 1 415 ? -35 -26.469 -11.133 1 91.81 415 ASN A C 1
ATOM 3243 O O . ASN A 1 415 ? -34.875 -27.562 -11.695 1 91.81 415 ASN A O 1
ATOM 3247 N N . GLU A 1 416 ? -34.188 -25.578 -11.18 1 92.25 416 GLU A N 1
ATOM 3248 C CA . GLU A 1 416 ? -32.969 -25.797 -11.945 1 92.25 416 GLU A CA 1
ATOM 3249 C C . GLU A 1 416 ? -32.062 -26.844 -11.273 1 92.25 416 GLU A C 1
ATOM 3251 O O . GLU A 1 416 ? -31.547 -27.734 -11.938 1 92.25 416 GLU A O 1
ATOM 3256 N N . ALA A 1 417 ? -31.906 -26.703 -9.969 1 93.75 417 ALA A N 1
ATOM 3257 C CA . ALA A 1 417 ? -31.141 -27.688 -9.203 1 93.75 417 ALA A CA 1
ATOM 3258 C C . ALA A 1 417 ? -31.766 -29.078 -9.32 1 93.75 417 ALA A C 1
ATOM 3260 O O . ALA A 1 417 ? -31.062 -30.062 -9.516 1 93.75 417 ALA A O 1
ATOM 3261 N N . LEU A 1 418 ? -33.062 -29.141 -9.234 1 93.75 418 LEU A N 1
ATOM 3262 C CA . LEU A 1 418 ? -33.812 -30.391 -9.344 1 93.75 418 LEU A CA 1
ATOM 3263 C C . LEU A 1 418 ? -33.594 -31.047 -10.711 1 93.75 418 LEU A C 1
ATOM 3265 O O . LEU A 1 418 ? -33.312 -32.25 -10.797 1 93.75 418 LEU A O 1
ATOM 3269 N N . LYS A 1 419 ? -33.719 -30.266 -11.719 1 93.19 419 LYS A N 1
ATOM 3270 C CA . LYS A 1 419 ? -33.531 -30.766 -13.078 1 93.19 419 LYS A CA 1
ATOM 3271 C C . LYS A 1 419 ? -32.125 -31.344 -13.273 1 93.19 419 LYS A C 1
ATOM 3273 O O . LYS A 1 419 ? -31.984 -32.438 -13.82 1 93.19 419 LYS A O 1
ATOM 3278 N N . ILE A 1 420 ? -31.188 -30.641 -12.836 1 94.31 420 ILE A N 1
ATOM 3279 C CA . ILE A 1 420 ? -29.797 -31.062 -12.992 1 94.31 420 ILE A CA 1
ATOM 3280 C C . ILE A 1 420 ? -29.562 -32.375 -12.273 1 94.31 420 ILE A C 1
ATOM 3282 O O . ILE A 1 420 ? -29.016 -33.312 -12.844 1 94.31 420 ILE A O 1
ATOM 3286 N N . LEU A 1 421 ? -29.969 -32.469 -11.047 1 96 421 LEU A N 1
ATOM 3287 C CA . LEU A 1 421 ? -29.75 -33.656 -10.234 1 96 421 LEU A CA 1
ATOM 3288 C C . LEU A 1 421 ? -30.5 -34.844 -10.805 1 96 421 LEU A C 1
ATOM 3290 O O . LEU A 1 421 ? -29.969 -35.938 -10.852 1 96 421 LEU A O 1
ATOM 3294 N N . LYS A 1 422 ? -31.641 -34.625 -11.266 1 95.06 422 LYS A N 1
ATOM 3295 C CA . LYS A 1 422 ? -32.406 -35.719 -11.867 1 95.06 422 LYS A CA 1
ATOM 3296 C C . LYS A 1 422 ? -31.734 -36.25 -13.133 1 95.06 422 LYS A C 1
ATOM 3298 O O . LYS A 1 422 ? -31.641 -37.469 -13.336 1 95.06 422 LYS A O 1
ATOM 3303 N N . LYS A 1 423 ? -31.25 -35.344 -13.883 1 94 423 LYS A N 1
ATOM 3304 C CA . LYS A 1 423 ? -30.594 -35.75 -15.117 1 94 423 LYS A CA 1
ATOM 3305 C C . LYS A 1 423 ? -29.297 -36.5 -14.828 1 94 423 LYS A C 1
ATOM 3307 O O . LYS A 1 423 ? -28.875 -37.344 -15.617 1 94 423 LYS A O 1
ATOM 3312 N N . LEU A 1 424 ? -28.797 -36.281 -13.703 1 95.5 424 LEU A N 1
ATOM 3313 C CA . LEU A 1 424 ? -27.562 -36.969 -13.32 1 95.5 424 LEU A CA 1
ATOM 3314 C C . LEU A 1 424 ? -27.859 -38.281 -12.656 1 95.5 424 LEU A C 1
ATOM 3316 O O . LEU A 1 424 ? -26.953 -39.031 -12.297 1 95.5 424 LEU A O 1
ATOM 3320 N N . GLY A 1 425 ? -29.062 -38.656 -12.484 1 93.62 425 GLY A N 1
ATOM 3321 C CA . GLY A 1 425 ? -29.438 -39.969 -11.992 1 93.62 425 GLY A CA 1
ATOM 3322 C C . GLY A 1 425 ? -29.812 -39.969 -10.523 1 93.62 425 GLY A C 1
ATOM 3323 O O . GLY A 1 425 ? -30.031 -41.031 -9.938 1 93.62 425 GLY A O 1
ATOM 3324 N N . PHE A 1 426 ? -29.844 -38.75 -9.898 1 95.88 426 PHE A N 1
ATOM 3325 C CA . PHE A 1 426 ? -30.25 -38.656 -8.5 1 95.88 426 PHE A CA 1
ATOM 3326 C C . PHE A 1 426 ? -31.766 -38.719 -8.359 1 95.88 426 PHE A C 1
ATOM 3328 O O . PHE A 1 426 ? -32.5 -38.25 -9.234 1 95.88 426 PHE A O 1
ATOM 3335 N N . ASP A 1 427 ? -32.125 -39.344 -7.355 1 94.81 427 ASP A N 1
ATOM 3336 C CA . ASP A 1 427 ? -33.531 -39.281 -6.996 1 94.81 427 ASP A CA 1
ATOM 3337 C C . ASP A 1 427 ? -33.812 -38.156 -6 1 94.81 427 ASP A C 1
ATOM 3339 O O . ASP A 1 427 ? -33.281 -38.156 -4.887 1 94.81 427 ASP A O 1
ATOM 3343 N N . VAL A 1 428 ? -34.531 -37.188 -6.457 1 93.88 428 VAL A N 1
ATOM 3344 C CA . VAL A 1 428 ? -34.75 -36 -5.641 1 93.88 428 VAL A CA 1
ATOM 3345 C C . VAL A 1 428 ? -36.219 -35.844 -5.277 1 93.88 428 VAL A C 1
ATOM 3347 O O . VAL A 1 428 ? -37.094 -36 -6.137 1 93.88 428 VAL A O 1
ATOM 3350 N N . SER A 1 429 ? -36.438 -35.688 -4.027 1 89.44 429 SER A N 1
ATOM 3351 C CA . SER A 1 429 ? -37.812 -35.438 -3.547 1 89.44 429 SER A CA 1
ATOM 3352 C C . SER A 1 429 ? -37.875 -34.094 -2.828 1 89.44 429 SER A C 1
ATOM 3354 O O . SER A 1 429 ? -36.969 -33.688 -2.109 1 89.44 429 SER A O 1
ATOM 3356 N N . SER A 1 430 ? -38.875 -33.312 -3.27 1 82.94 430 SER A N 1
ATOM 3357 C CA . SER A 1 430 ? -39.062 -32.031 -2.619 1 82.94 430 SER A CA 1
ATOM 3358 C C . SER A 1 430 ? -39.656 -32.188 -1.225 1 82.94 430 SER A C 1
ATOM 3360 O O . SER A 1 430 ? -40.531 -33.031 -1.014 1 82.94 430 SER A O 1
ATOM 3362 N N . SER A 1 431 ? -38.938 -31.609 -0.348 1 71.62 431 SER A N 1
ATOM 3363 C CA . SER A 1 431 ? -39.5 -31.625 0.996 1 71.62 431 SER A CA 1
ATOM 3364 C C . SER A 1 431 ? -40.656 -30.625 1.116 1 71.62 431 SER A C 1
ATOM 3366 O O . SER A 1 431 ? -40.844 -29.766 0.251 1 71.62 431 SER A O 1
ATOM 3368 N N . ALA A 1 432 ? -41.344 -30.656 2.148 1 62.72 432 ALA A N 1
ATOM 3369 C CA . ALA A 1 432 ? -42.5 -29.797 2.482 1 62.72 432 ALA A CA 1
ATOM 3370 C C . ALA A 1 432 ? -42.062 -28.328 2.562 1 62.72 432 ALA A C 1
ATOM 3372 O O . ALA A 1 432 ? -42.844 -27.438 2.197 1 62.72 432 ALA A O 1
ATOM 3373 N N . GLU A 1 433 ? -40.938 -28.25 2.965 1 68.75 433 GLU A N 1
ATOM 3374 C CA . GLU A 1 433 ? -40.438 -26.891 3.076 1 68.75 433 GLU A CA 1
ATOM 3375 C C . GLU A 1 433 ? -39.812 -26.422 1.761 1 68.75 433 GLU A C 1
ATOM 3377 O O . GLU A 1 433 ? -39.031 -27.141 1.145 1 68.75 433 GLU A O 1
ATOM 3382 N N . GLN A 1 434 ? -40.312 -25.422 1.253 1 76.94 434 GLN A N 1
ATOM 3383 C CA . GLN A 1 434 ? -40.062 -24.875 -0.075 1 76.94 434 GLN A CA 1
ATOM 3384 C C . GLN A 1 434 ? -38.562 -24.703 -0.329 1 76.94 434 GLN A C 1
ATOM 3386 O O . GLN A 1 434 ? -38.125 -24.719 -1.478 1 76.94 434 GLN A O 1
ATOM 3391 N N . LYS A 1 435 ? -37.625 -24.906 0.718 1 85.5 435 LYS A N 1
ATOM 3392 C CA . LYS A 1 435 ? -36.25 -24.578 0.478 1 85.5 435 LYS A CA 1
ATOM 3393 C C . LYS A 1 435 ? -35.344 -25.797 0.61 1 85.5 435 LYS A C 1
ATOM 3395 O O . LYS A 1 435 ? -34.156 -25.734 0.325 1 85.5 435 LYS A O 1
ATOM 3400 N N . PHE A 1 436 ? -35.938 -26.969 0.944 1 90.62 436 PHE A N 1
ATOM 3401 C CA . PHE A 1 436 ? -35.125 -28.172 1.176 1 90.62 436 PHE A CA 1
ATOM 3402 C C . PHE A 1 436 ? -35.375 -29.219 0.109 1 90.62 436 PHE A C 1
ATOM 3404 O O . PHE A 1 436 ? -36.5 -29.344 -0.382 1 90.62 436 PHE A O 1
ATOM 3411 N N . LEU A 1 437 ? -34.406 -29.922 -0.36 1 93.12 437 LEU A N 1
ATOM 3412 C CA . LEU A 1 437 ? -34.469 -31.062 -1.262 1 93.12 437 LEU A CA 1
ATOM 3413 C C . LEU A 1 437 ? -33.812 -32.281 -0.637 1 93.12 437 LEU A C 1
ATOM 3415 O O . LEU A 1 437 ? -32.719 -32.188 -0.056 1 93.12 437 LEU A O 1
ATOM 3419 N N . ASN A 1 438 ? -34.5 -33.344 -0.626 1 94 438 ASN A N 1
ATOM 3420 C CA . ASN A 1 438 ? -33.906 -34.625 -0.25 1 94 438 ASN A CA 1
ATOM 3421 C C . ASN A 1 438 ? -33.406 -35.406 -1.468 1 94 438 ASN A C 1
ATOM 3423 O O . ASN A 1 438 ? -34.156 -35.719 -2.373 1 94 438 ASN A O 1
ATOM 3427 N N . VAL A 1 439 ? -32.156 -35.656 -1.416 1 95.5 439 VAL A N 1
ATOM 3428 C CA . VAL A 1 439 ? -31.5 -36.219 -2.58 1 95.5 439 VAL A CA 1
ATOM 3429 C C . VAL A 1 439 ? -31.016 -37.625 -2.254 1 95.5 439 VAL A C 1
ATOM 3431 O O . VAL A 1 439 ? -30.234 -37.844 -1.326 1 95.5 439 VAL A O 1
ATOM 3434 N N . LYS A 1 440 ? -31.531 -38.594 -2.941 1 95.56 440 LYS A N 1
ATOM 3435 C CA . LYS A 1 440 ? -31.047 -39.969 -2.863 1 95.56 440 LYS A CA 1
ATOM 3436 C C . LYS A 1 440 ? -29.891 -40.188 -3.826 1 95.56 440 LYS A C 1
ATOM 3438 O O . LYS A 1 440 ? -30.031 -40 -5.035 1 95.56 440 LYS A O 1
ATOM 3443 N N . ILE A 1 441 ? -28.812 -40.594 -3.346 1 96.12 441 ILE A N 1
ATOM 3444 C CA . ILE A 1 441 ? -27.594 -40.719 -4.137 1 96.12 441 ILE A CA 1
ATOM 3445 C C . ILE A 1 441 ? -27.641 -42 -4.961 1 96.12 441 ILE A C 1
ATOM 3447 O O . ILE A 1 441 ? -27.953 -43.094 -4.43 1 96.12 441 ILE A O 1
ATOM 3451 N N . PRO A 1 442 ? -27.406 -41.906 -6.266 1 94.88 442 PRO A N 1
ATOM 3452 C CA . PRO A 1 442 ? -27.375 -43.125 -7.07 1 94.88 442 PRO A CA 1
ATOM 3453 C C . PRO A 1 442 ? -26.266 -44.094 -6.641 1 94.88 442 PRO A C 1
ATOM 3455 O O . PRO A 1 442 ? -25.219 -43.656 -6.18 1 94.88 442 PRO A O 1
ATOM 3458 N N . SER A 1 443 ? -26.406 -45.344 -6.848 1 92.81 443 SER A N 1
ATOM 3459 C CA . SER A 1 443 ? -25.484 -46.375 -6.363 1 92.81 443 SER A CA 1
ATOM 3460 C C . SER A 1 443 ? -24.141 -46.312 -7.074 1 92.81 443 SER A C 1
ATOM 3462 O O . SER A 1 443 ? -23.125 -46.719 -6.527 1 92.81 443 SER A O 1
ATOM 3464 N N . PHE A 1 444 ? -24.141 -45.719 -8.258 1 94.38 444 PHE A N 1
ATOM 3465 C CA . PHE A 1 444 ? -22.891 -45.688 -9.016 1 94.38 444 PHE A CA 1
ATOM 3466 C C . PHE A 1 444 ? -22.016 -44.531 -8.562 1 94.38 444 PHE A C 1
ATOM 3468 O O . PHE A 1 444 ? -20.859 -44.438 -8.961 1 94.38 444 PHE A O 1
ATOM 3475 N N . ARG A 1 445 ? -22.594 -43.656 -7.754 1 95 445 ARG A N 1
ATOM 3476 C CA . ARG A 1 445 ? -21.812 -42.562 -7.207 1 95 445 ARG A CA 1
ATOM 3477 C C . ARG A 1 445 ? -21.422 -42.812 -5.758 1 95 445 ARG A C 1
ATOM 3479 O O . ARG A 1 445 ? -22.062 -42.312 -4.836 1 95 445 ARG A O 1
ATOM 3486 N N . HIS A 1 446 ? -20.344 -43.438 -5.617 1 90.81 446 HIS A N 1
ATOM 3487 C CA . HIS A 1 446 ? -19.875 -43.812 -4.289 1 90.81 446 HIS A CA 1
ATOM 3488 C C . HIS A 1 446 ? -19.188 -42.625 -3.594 1 90.81 446 HIS A C 1
ATOM 3490 O O . HIS A 1 446 ? -18.969 -42.656 -2.381 1 90.81 446 HIS A O 1
ATOM 3496 N N . ASP A 1 447 ? -18.906 -41.531 -4.293 1 92.94 447 ASP A N 1
ATOM 3497 C CA . ASP A 1 447 ? -18.094 -40.438 -3.816 1 92.94 447 ASP A CA 1
ATOM 3498 C C . ASP A 1 447 ? -18.953 -39.344 -3.201 1 92.94 447 ASP A C 1
ATOM 3500 O O . ASP A 1 447 ? -18.438 -38.375 -2.621 1 92.94 447 ASP A O 1
ATOM 3504 N N . ILE A 1 448 ? -20.188 -39.406 -3.334 1 95.19 448 ILE A N 1
ATOM 3505 C CA . ILE A 1 448 ? -21.078 -38.375 -2.812 1 95.19 448 ILE A CA 1
ATOM 3506 C C . ILE A 1 448 ? -21.453 -38.719 -1.369 1 95.19 448 ILE A C 1
ATOM 3508 O O . ILE A 1 448 ? -22.078 -39.75 -1.1 1 95.19 448 ILE A O 1
ATOM 3512 N N . ASP A 1 449 ? -21.125 -37.812 -0.426 1 93.44 449 ASP A N 1
ATOM 3513 C CA . ASP A 1 449 ? -21.344 -38.094 0.988 1 93.44 449 ASP A CA 1
ATOM 3514 C C . ASP A 1 449 ? -22.109 -36.969 1.67 1 93.44 449 ASP A C 1
ATOM 3516 O O . ASP A 1 449 ? -22.781 -37.188 2.678 1 93.44 449 ASP A O 1
ATOM 3520 N N . ASN A 1 450 ? -21.984 -35.75 1.136 1 95.31 450 ASN A N 1
ATOM 3521 C CA . ASN A 1 450 ? -22.531 -34.594 1.863 1 95.31 450 ASN A CA 1
ATOM 3522 C C . ASN A 1 450 ? -23.062 -33.531 0.912 1 95.31 450 ASN A C 1
ATOM 3524 O O . ASN A 1 450 ? -23.062 -33.719 -0.305 1 95.31 450 ASN A O 1
ATOM 3528 N N . SER A 1 451 ? -23.516 -32.469 1.547 1 95 451 SER A N 1
ATOM 3529 C CA . SER A 1 451 ? -24.156 -31.406 0.798 1 95 451 SER A CA 1
ATOM 3530 C C . SER A 1 451 ? -23.172 -30.688 -0.108 1 95 451 SER A C 1
ATOM 3532 O O . SER A 1 451 ? -23.531 -30.188 -1.172 1 95 451 SER A O 1
ATOM 3534 N N . HIS A 1 452 ? -21.906 -30.656 0.284 1 95.44 452 HIS A N 1
ATOM 3535 C CA . HIS A 1 452 ? -20.875 -30 -0.532 1 95.44 452 HIS A CA 1
ATOM 3536 C C . HIS A 1 452 ? -20.641 -30.766 -1.83 1 95.44 452 HIS A C 1
ATOM 3538 O O . HIS A 1 452 ? -20.406 -30.156 -2.877 1 95.44 452 HIS A O 1
ATOM 3544 N N . ASP A 1 453 ? -20.766 -32.031 -1.777 1 95.88 453 ASP A N 1
ATOM 3545 C CA . ASP A 1 453 ? -20.609 -32.844 -2.973 1 95.88 453 ASP A CA 1
ATOM 3546 C C . ASP A 1 453 ? -21.75 -32.625 -3.963 1 95.88 453 ASP A C 1
ATOM 3548 O O . ASP A 1 453 ? -21.516 -32.562 -5.172 1 95.88 453 ASP A O 1
ATOM 3552 N N . ILE A 1 454 ? -22.875 -32.5 -3.385 1 96.12 454 ILE A N 1
ATOM 3553 C CA . ILE A 1 454 ? -24.031 -32.219 -4.23 1 96.12 454 ILE A CA 1
ATOM 3554 C C . ILE A 1 454 ? -23.859 -30.844 -4.887 1 96.12 454 ILE A C 1
ATOM 3556 O O . ILE A 1 454 ? -24.156 -30.688 -6.074 1 96.12 454 ILE A O 1
ATOM 3560 N N . CYS A 1 455 ? -23.453 -29.906 -4.09 1 95.81 455 CYS A N 1
ATOM 3561 C CA . CYS A 1 455 ? -23.203 -28.562 -4.617 1 95.81 455 CYS A CA 1
ATOM 3562 C C . CYS A 1 455 ? -22.234 -28.625 -5.793 1 95.81 455 CYS A C 1
ATOM 3564 O O . CYS A 1 455 ? -22.406 -27.922 -6.789 1 95.81 455 CYS A O 1
ATOM 3566 N N . GLU A 1 456 ? -21.203 -29.453 -5.688 1 95.25 456 GLU A N 1
ATOM 3567 C CA . GLU A 1 456 ? -20.219 -29.609 -6.758 1 95.25 456 GLU A CA 1
ATOM 3568 C C . GLU A 1 456 ? -20.875 -30.109 -8.039 1 95.25 456 GLU A C 1
ATOM 3570 O O . GLU A 1 456 ? -20.562 -29.625 -9.133 1 95.25 456 GLU A O 1
ATOM 3575 N N . GLU A 1 457 ? -21.75 -31.062 -7.93 1 95.81 457 GLU A N 1
ATOM 3576 C CA . GLU A 1 457 ? -22.453 -31.609 -9.086 1 95.81 457 GLU A CA 1
ATOM 3577 C C . GLU A 1 457 ? -23.281 -30.531 -9.781 1 95.81 457 GLU A C 1
ATOM 3579 O O . GLU A 1 457 ? -23.281 -30.453 -11.008 1 95.81 457 GLU A O 1
ATOM 3584 N N . ILE A 1 458 ? -23.906 -29.75 -8.969 1 95.06 458 ILE A N 1
ATOM 3585 C CA . ILE A 1 458 ? -24.734 -28.688 -9.531 1 95.06 458 ILE A CA 1
ATOM 3586 C C . ILE A 1 458 ? -23.859 -27.672 -10.273 1 95.06 458 ILE A C 1
ATOM 3588 O O . ILE A 1 458 ? -24.141 -27.328 -11.414 1 95.06 458 ILE A O 1
ATOM 3592 N N . VAL A 1 459 ? -22.781 -27.281 -9.648 1 94 459 VAL A N 1
ATOM 3593 C CA . VAL A 1 459 ? -21.891 -26.25 -10.203 1 94 459 VAL A CA 1
ATOM 3594 C C . VAL A 1 459 ? -21.266 -26.766 -11.5 1 94 459 VAL A C 1
ATOM 3596 O O . VAL A 1 459 ? -21.125 -26.031 -12.469 1 94 459 VAL A O 1
ATOM 3599 N N . ARG A 1 460 ? -20.828 -28.016 -11.508 1 93.31 460 ARG A N 1
ATOM 3600 C CA . ARG A 1 460 ? -20.156 -28.594 -12.664 1 93.31 460 ARG A CA 1
ATOM 3601 C C . ARG A 1 460 ? -21.047 -28.547 -13.898 1 93.31 460 ARG A C 1
ATOM 3603 O O . ARG A 1 460 ? -20.578 -28.25 -15 1 93.31 460 ARG A O 1
ATOM 3610 N N . ILE A 1 461 ? -22.266 -28.75 -13.711 1 94.25 461 ILE A N 1
ATOM 3611 C CA . ILE A 1 461 ? -23.188 -28.781 -14.836 1 94.25 461 ILE A CA 1
ATOM 3612 C C . ILE A 1 461 ? -23.625 -27.375 -15.203 1 94.25 461 ILE A C 1
ATOM 3614 O O . ILE A 1 461 ? -23.766 -27.047 -16.375 1 94.25 461 ILE A O 1
ATOM 3618 N N . LEU A 1 462 ? -23.828 -26.531 -14.164 1 90.75 462 LEU A N 1
ATOM 3619 C CA . LEU A 1 462 ? -24.141 -25.125 -14.422 1 90.75 462 LEU A CA 1
ATOM 3620 C C . LEU A 1 462 ? -23 -24.453 -15.18 1 90.75 462 LEU A C 1
ATOM 3622 O O . LEU A 1 462 ? -23.25 -23.625 -16.062 1 90.75 462 LEU A O 1
ATOM 3626 N N . GLY A 1 463 ? -21.703 -24.828 -14.852 1 89.12 463 GLY A N 1
ATOM 3627 C CA . GLY A 1 463 ? -20.547 -24.219 -15.461 1 89.12 463 GLY A CA 1
ATOM 3628 C C . GLY A 1 463 ? -19.953 -23.109 -14.617 1 89.12 463 GLY A C 1
ATOM 3629 O O . GLY A 1 463 ? -20.609 -22.094 -14.352 1 89.12 463 GLY A O 1
ATOM 3630 N N . VAL A 1 464 ? -18.766 -23.25 -14.336 1 87.06 464 VAL A N 1
ATOM 3631 C CA . VAL A 1 464 ? -18.062 -22.266 -13.5 1 87.06 464 VAL A CA 1
ATOM 3632 C C . VAL A 1 464 ? -17.969 -20.938 -14.234 1 87.06 464 VAL A C 1
ATOM 3634 O O . VAL A 1 464 ? -18.047 -19.875 -13.609 1 87.06 464 VAL A O 1
ATOM 3637 N N . ASP A 1 465 ? -17.906 -20.984 -15.539 1 87.25 465 ASP A N 1
ATOM 3638 C CA . ASP A 1 465 ? -17.766 -19.781 -16.359 1 87.25 465 ASP A CA 1
ATOM 3639 C C . ASP A 1 465 ? -19.047 -18.938 -16.312 1 87.25 465 ASP A C 1
ATOM 3641 O O . ASP A 1 465 ? -19.016 -17.75 -16.641 1 87.25 465 ASP A O 1
ATOM 3645 N N . ASN A 1 466 ? -20.094 -19.609 -15.922 1 86.5 466 ASN A N 1
ATOM 3646 C CA . ASN A 1 466 ? -21.375 -18.922 -15.898 1 86.5 466 ASN A CA 1
ATOM 3647 C C . ASN A 1 466 ? -21.641 -18.25 -14.547 1 86.5 466 ASN A C 1
ATOM 3649 O O . ASN A 1 466 ? -22.672 -17.594 -14.359 1 86.5 466 ASN A O 1
ATOM 3653 N N . ILE A 1 467 ? -20.703 -18.422 -13.672 1 88.38 467 ILE A N 1
ATOM 3654 C CA . ILE A 1 467 ? -20.812 -17.766 -12.367 1 88.38 467 ILE A CA 1
ATOM 3655 C C . ILE A 1 467 ? -20.266 -16.344 -12.461 1 88.38 467 ILE A C 1
ATOM 3657 O O . ILE A 1 467 ? -19.062 -16.156 -12.711 1 88.38 467 ILE A O 1
ATOM 3661 N N . VAL A 1 468 ? -21.078 -15.398 -12.227 1 86.19 468 VAL A N 1
ATOM 3662 C CA . VAL A 1 468 ? -20.719 -13.984 -12.375 1 86.19 468 VAL A CA 1
ATOM 3663 C C . VAL A 1 468 ? -19.797 -13.562 -11.242 1 86.19 468 VAL A C 1
ATOM 3665 O O . VAL A 1 468 ? -20.047 -13.898 -10.078 1 86.19 468 VAL A O 1
ATOM 3668 N N . SER A 1 469 ? -18.688 -12.984 -11.562 1 83.38 469 SER A N 1
ATOM 3669 C CA . SER A 1 469 ? -17.766 -12.445 -10.578 1 83.38 469 SER A CA 1
ATOM 3670 C C . SER A 1 469 ? -18.375 -11.273 -9.82 1 83.38 469 SER A C 1
ATOM 3672 O O . SER A 1 469 ? -18.953 -10.367 -10.43 1 83.38 469 SER A O 1
ATOM 3674 N N . LYS A 1 470 ? -18.422 -11.273 -8.531 1 83.81 470 LYS A N 1
ATOM 3675 C CA . LYS A 1 470 ? -18.906 -10.195 -7.672 1 83.81 470 LYS A CA 1
ATOM 3676 C C . LYS A 1 470 ? -17.75 -9.5 -6.965 1 83.81 470 LYS A C 1
ATOM 3678 O O . LYS A 1 470 ? -16.844 -10.148 -6.445 1 83.81 470 LYS A O 1
ATOM 3683 N N . PRO A 1 471 ? -17.812 -8.172 -6.965 1 84.81 471 PRO A N 1
ATOM 3684 C CA . PRO A 1 471 ? -16.734 -7.461 -6.262 1 84.81 471 PRO A CA 1
ATOM 3685 C C . PRO A 1 471 ? -16.75 -7.703 -4.754 1 84.81 471 PRO A C 1
ATOM 3687 O O . PRO A 1 471 ? -17.828 -7.855 -4.164 1 84.81 471 PRO A O 1
ATOM 3690 N N . LEU A 1 472 ? -15.625 -7.766 -4.125 1 83.12 472 LEU A N 1
ATOM 3691 C CA . LEU A 1 472 ? -15.516 -7.867 -2.674 1 83.12 472 LEU A CA 1
ATOM 3692 C C . LEU A 1 472 ? -15.922 -6.559 -2.004 1 83.12 472 LEU A C 1
ATOM 3694 O O . LEU A 1 472 ? -15.625 -5.477 -2.512 1 83.12 472 LEU A O 1
ATOM 3698 N N . GLU A 1 473 ? -16.797 -6.605 -0.998 1 84.06 473 GLU A N 1
ATOM 3699 C CA . GLU A 1 473 ? -17.219 -5.445 -0.218 1 84.06 473 GLU A CA 1
ATOM 3700 C C . GLU A 1 473 ? -16.469 -5.367 1.105 1 84.06 473 GLU A C 1
ATOM 3702 O O . GLU A 1 473 ? -16.375 -6.359 1.833 1 84.06 473 GLU A O 1
ATOM 3707 N N . PHE A 1 474 ? -15.844 -4.191 1.228 1 82.69 474 PHE A N 1
ATOM 3708 C CA . PHE A 1 474 ? -15.062 -4 2.443 1 82.69 474 PHE A CA 1
ATOM 3709 C C . PHE A 1 474 ? -15.586 -2.814 3.244 1 82.69 474 PHE A C 1
ATOM 3711 O O . PHE A 1 474 ? -16.141 -1.872 2.676 1 82.69 474 PHE A O 1
ATOM 3718 N N . LYS A 1 475 ? -15.531 -2.945 4.531 1 86.06 475 LYS A N 1
ATOM 3719 C CA . LYS A 1 475 ? -15.766 -1.838 5.453 1 86.06 475 LYS A CA 1
ATOM 3720 C C . LYS A 1 475 ? -14.477 -1.397 6.133 1 86.06 475 LYS A C 1
ATOM 3722 O O . LYS A 1 475 ? -13.688 -2.234 6.582 1 86.06 475 LYS A O 1
ATOM 3727 N N . GLU A 1 476 ? -14.281 -0.084 6.074 1 83.06 476 GLU A N 1
ATOM 3728 C CA . GLU A 1 476 ? -13.055 0.471 6.637 1 83.06 476 GLU A CA 1
ATOM 3729 C C . GLU A 1 476 ? -12.883 0.074 8.102 1 83.06 476 GLU A C 1
ATOM 3731 O O . GLU A 1 476 ? -13.82 0.19 8.891 1 83.06 476 GLU A O 1
ATOM 3736 N N . LYS A 1 477 ? -11.75 -0.489 8.422 1 82.06 477 LYS A N 1
ATOM 3737 C CA . LYS A 1 477 ? -11.359 -0.83 9.781 1 82.06 477 LYS A CA 1
ATOM 3738 C C . LYS A 1 477 ? -9.859 -0.647 9.984 1 82.06 477 LYS A C 1
ATOM 3740 O O . LYS A 1 477 ? -9.078 -0.817 9.055 1 82.06 477 LYS A O 1
ATOM 3745 N N . ASN A 1 478 ? -9.5 -0.127 11.219 1 82.69 478 ASN A N 1
ATOM 3746 C CA . ASN A 1 478 ? -8.078 -0.088 11.516 1 82.69 478 ASN A CA 1
ATOM 3747 C C . ASN A 1 478 ? -7.484 -1.49 11.609 1 82.69 478 ASN A C 1
ATOM 3749 O O . ASN A 1 478 ? -7.84 -2.268 12.492 1 82.69 478 ASN A O 1
ATOM 3753 N N . ARG A 1 479 ? -6.793 -1.848 10.633 1 81.31 479 ARG A N 1
ATOM 3754 C CA . ARG A 1 479 ? -6.223 -3.189 10.586 1 81.31 479 ARG A CA 1
ATOM 3755 C C . ARG A 1 479 ? -4.707 -3.145 10.766 1 81.31 479 ARG A C 1
ATOM 3757 O O . ARG A 1 479 ? -4.012 -4.109 10.445 1 81.31 479 ARG A O 1
ATOM 3764 N N . LEU A 1 480 ? -4.141 -2.07 11.234 1 86.06 480 LEU A N 1
ATOM 3765 C CA . LEU A 1 480 ? -2.711 -1.968 11.5 1 86.06 480 LEU A CA 1
ATOM 3766 C C . LEU A 1 480 ? -2.338 -2.725 12.773 1 86.06 480 LEU A C 1
ATOM 3768 O O . LEU A 1 480 ? -2.68 -2.299 13.875 1 86.06 480 LEU A O 1
ATOM 3772 N N . ASN A 1 481 ? -1.865 -4.02 12.617 1 90.44 481 ASN A N 1
ATOM 3773 C CA . ASN A 1 481 ? -1.474 -4.871 13.734 1 90.44 481 ASN A CA 1
ATOM 3774 C C . ASN A 1 481 ? -0.002 -5.266 13.648 1 90.44 481 ASN A C 1
ATOM 3776 O O . ASN A 1 481 ? 0.726 -4.781 12.781 1 90.44 481 ASN A O 1
ATOM 3780 N N . SER A 1 482 ? 0.484 -6.062 14.555 1 90.19 482 SER A N 1
ATOM 3781 C CA . SER A 1 482 ? 1.892 -6.434 14.656 1 90.19 482 SER A CA 1
ATOM 3782 C C . SER A 1 482 ? 2.342 -7.215 13.422 1 90.19 482 SER A C 1
ATOM 3784 O O . SER A 1 482 ? 3.482 -7.082 12.977 1 90.19 482 SER A O 1
ATOM 3786 N N . VAL A 1 483 ? 1.418 -7.961 12.891 1 89.88 483 VAL A N 1
ATOM 3787 C CA . VAL A 1 483 ? 1.745 -8.766 11.711 1 89.88 483 VAL A CA 1
ATOM 3788 C C . VAL A 1 483 ? 2.021 -7.852 10.523 1 89.88 483 VAL A C 1
ATOM 3790 O O . VAL A 1 483 ? 2.992 -8.055 9.789 1 89.88 483 VAL A O 1
ATOM 3793 N N . PHE A 1 484 ? 1.206 -6.816 10.391 1 91.19 484 PHE A N 1
ATOM 3794 C CA . PHE A 1 484 ? 1.406 -5.859 9.305 1 91.19 484 PHE A CA 1
ATOM 3795 C C . PHE A 1 484 ? 2.738 -5.137 9.461 1 91.19 484 PHE A C 1
ATOM 3797 O O . PHE A 1 484 ? 3.498 -5.008 8.5 1 91.19 484 PHE A O 1
ATOM 3804 N N . TYR A 1 485 ? 3.002 -4.645 10.672 1 90.25 485 TYR A N 1
ATOM 3805 C CA . TYR A 1 485 ? 4.238 -3.898 10.891 1 90.25 485 TYR A CA 1
ATOM 3806 C C . TYR A 1 485 ? 5.457 -4.785 10.664 1 90.25 485 TYR A C 1
ATOM 3808 O O . TYR A 1 485 ? 6.469 -4.332 10.125 1 90.25 485 TYR A O 1
ATOM 3816 N N . ASN A 1 486 ? 5.34 -6.031 11.055 1 91.69 486 ASN A N 1
ATOM 3817 C CA . ASN A 1 486 ? 6.426 -6.969 10.789 1 91.69 486 ASN A CA 1
ATOM 3818 C C . ASN A 1 486 ? 6.656 -7.152 9.297 1 91.69 486 ASN A C 1
ATOM 3820 O O . ASN A 1 486 ? 7.797 -7.152 8.828 1 91.69 486 ASN A O 1
ATOM 3824 N N . TYR A 1 487 ? 5.566 -7.316 8.648 1 93.38 487 TYR A N 1
ATOM 3825 C CA . TYR A 1 487 ? 5.648 -7.441 7.199 1 93.38 487 TYR A CA 1
ATOM 3826 C C . TYR A 1 487 ? 6.277 -6.203 6.582 1 93.38 487 TYR A C 1
ATOM 3828 O O . TYR A 1 487 ? 7.164 -6.305 5.727 1 93.38 487 TYR A O 1
ATOM 3836 N N . ALA A 1 488 ? 5.84 -5.043 6.996 1 91.94 488 ALA A N 1
ATOM 3837 C CA . ALA A 1 488 ? 6.352 -3.777 6.473 1 91.94 488 ALA A CA 1
ATOM 3838 C C . ALA A 1 488 ? 7.84 -3.623 6.773 1 91.94 488 ALA A C 1
ATOM 3840 O O . ALA A 1 488 ? 8.609 -3.162 5.926 1 91.94 488 ALA A O 1
ATOM 3841 N N . ASN A 1 489 ? 8.273 -4.027 7.918 1 93.5 489 ASN A N 1
ATOM 3842 C CA . ASN A 1 489 ? 9.672 -3.949 8.312 1 93.5 489 ASN A CA 1
ATOM 3843 C C . ASN A 1 489 ? 10.539 -4.891 7.484 1 93.5 489 ASN A C 1
ATOM 3845 O O . ASN A 1 489 ? 11.633 -4.516 7.047 1 93.5 489 ASN A O 1
ATOM 3849 N N . ILE A 1 490 ? 10.055 -6.059 7.285 1 95.31 490 ILE A N 1
ATOM 3850 C CA . ILE A 1 490 ? 10.766 -7.043 6.48 1 95.31 490 ILE A CA 1
ATOM 3851 C C . ILE A 1 490 ? 10.945 -6.52 5.059 1 95.31 490 ILE A C 1
ATOM 3853 O O . ILE A 1 490 ? 12.047 -6.551 4.512 1 95.31 490 ILE A O 1
ATOM 3857 N N . LYS A 1 491 ? 9.898 -6.074 4.555 1 93.69 491 LYS A N 1
ATOM 3858 C CA . LYS A 1 491 ? 9.945 -5.535 3.199 1 93.69 491 LYS A CA 1
ATOM 3859 C C . LYS A 1 491 ? 10.945 -4.387 3.102 1 93.69 491 LYS A C 1
ATOM 3861 O O . LYS A 1 491 ? 11.711 -4.301 2.139 1 93.69 491 LYS A O 1
ATOM 3866 N N . SER A 1 492 ? 10.922 -3.518 4.051 1 92 492 SER A N 1
ATOM 3867 C CA . SER A 1 492 ? 11.836 -2.383 4.082 1 92 492 SER A CA 1
ATOM 3868 C C . SER A 1 492 ? 13.289 -2.844 4.105 1 92 492 SER A C 1
ATOM 3870 O O . SER A 1 492 ? 14.125 -2.332 3.355 1 92 492 SER A O 1
ATOM 3872 N N . ILE A 1 493 ? 13.641 -3.773 4.879 1 94.44 493 ILE A N 1
ATOM 3873 C CA . ILE A 1 493 ? 15 -4.289 5.004 1 94.44 493 ILE A CA 1
ATOM 3874 C C . ILE A 1 493 ? 15.414 -4.961 3.701 1 94.44 493 ILE A C 1
ATOM 3876 O O . ILE A 1 493 ? 16.547 -4.789 3.24 1 94.44 493 ILE A O 1
ATOM 3880 N N . LYS A 1 494 ? 14.523 -5.715 3.156 1 95.12 494 LYS A N 1
ATOM 3881 C CA . LYS A 1 494 ? 14.82 -6.371 1.885 1 95.12 494 LYS A CA 1
ATOM 3882 C C . LYS A 1 494 ? 15.125 -5.348 0.797 1 95.12 494 LYS A C 1
ATOM 3884 O O . LYS A 1 494 ? 16.094 -5.5 0.048 1 95.12 494 LYS A O 1
ATOM 3889 N N . ASN A 1 495 ? 14.344 -4.355 0.751 1 91 495 ASN A N 1
ATOM 3890 C CA . ASN A 1 495 ? 14.562 -3.303 -0.233 1 91 495 ASN A CA 1
ATOM 3891 C C . ASN A 1 495 ? 15.906 -2.607 -0.014 1 91 495 ASN A C 1
ATOM 3893 O O . ASN A 1 495 ? 16.625 -2.332 -0.971 1 91 495 ASN A O 1
ATOM 3897 N N . ARG A 1 496 ? 16.25 -2.342 1.176 1 91.62 496 ARG A N 1
ATOM 3898 C CA . ARG A 1 496 ? 17.516 -1.706 1.49 1 91.62 496 ARG A CA 1
ATOM 3899 C C . ARG A 1 496 ? 18.688 -2.619 1.14 1 91.62 496 ARG A C 1
ATOM 3901 O O . ARG A 1 496 ? 19.734 -2.152 0.676 1 91.62 496 ARG A O 1
ATOM 3908 N N . ALA A 1 497 ? 18.469 -3.84 1.419 1 95.38 497 ALA A N 1
ATOM 3909 C CA . ALA A 1 497 ? 19.516 -4.797 1.058 1 95.38 497 ALA A CA 1
ATOM 3910 C C . ALA A 1 497 ? 19.75 -4.812 -0.45 1 95.38 497 ALA A C 1
ATOM 3912 O O . ALA A 1 497 ? 20.891 -4.746 -0.908 1 95.38 497 ALA A O 1
ATOM 3913 N N . VAL A 1 498 ? 18.688 -4.812 -1.188 1 91.94 498 VAL A N 1
ATOM 3914 C CA . VAL A 1 498 ? 18.781 -4.809 -2.645 1 91.94 498 VAL A CA 1
ATOM 3915 C C . VAL A 1 498 ? 19.422 -3.512 -3.117 1 91.94 498 VAL A C 1
ATOM 3917 O O . VAL A 1 498 ? 20.297 -3.525 -4.004 1 91.94 498 VAL A O 1
ATOM 3920 N N . ASP A 1 499 ? 19.047 -2.512 -2.438 1 86.81 499 ASP A N 1
ATOM 3921 C CA . ASP A 1 499 ? 19.594 -1.201 -2.789 1 86.81 499 ASP A CA 1
ATOM 3922 C C . ASP A 1 499 ? 21.094 -1.13 -2.508 1 86.81 499 ASP A C 1
ATOM 3924 O O . ASP A 1 499 ? 21.797 -0.324 -3.109 1 86.81 499 ASP A O 1
ATOM 3928 N N . ASN A 1 500 ? 21.562 -1.941 -1.647 1 91.69 500 ASN A N 1
ATOM 3929 C CA . ASN A 1 500 ? 22.984 -1.995 -1.321 1 91.69 500 ASN A CA 1
ATOM 3930 C C . ASN A 1 500 ? 23.703 -3.066 -2.133 1 91.69 500 ASN A C 1
ATOM 3932 O O . ASN A 1 500 ? 24.859 -3.42 -1.83 1 91.69 500 ASN A O 1
ATOM 3936 N N . GLY A 1 501 ? 23 -3.699 -3.074 1 91.88 501 GLY A N 1
ATOM 3937 C CA . GLY A 1 501 ? 23.641 -4.566 -4.059 1 91.88 501 GLY A CA 1
ATOM 3938 C C . GLY A 1 501 ? 23.547 -6.039 -3.701 1 91.88 501 GLY A C 1
ATOM 3939 O O . GLY A 1 501 ? 24.109 -6.887 -4.398 1 91.88 501 GLY A O 1
ATOM 3940 N N . PHE A 1 502 ? 22.797 -6.344 -2.67 1 96.69 502 PHE A N 1
ATOM 3941 C CA . PHE A 1 502 ? 22.656 -7.746 -2.285 1 96.69 502 PHE A CA 1
ATOM 3942 C C . PHE A 1 502 ? 21.594 -8.438 -3.117 1 96.69 502 PHE A C 1
ATOM 3944 O O . PHE A 1 502 ? 20.625 -7.801 -3.539 1 96.69 502 PHE A O 1
ATOM 3951 N N . PHE A 1 503 ? 21.797 -9.742 -3.291 1 96.56 503 PHE A N 1
ATOM 3952 C CA . PHE A 1 503 ? 20.781 -10.602 -3.914 1 96.56 503 PHE A CA 1
ATOM 3953 C C . PHE A 1 503 ? 20.172 -11.539 -2.887 1 96.56 503 PHE A C 1
ATOM 3955 O O . PHE A 1 503 ? 20.875 -12.203 -2.131 1 96.56 503 PHE A O 1
ATOM 3962 N N . GLU A 1 504 ? 18.922 -11.594 -2.965 1 97.38 504 GLU A N 1
ATOM 3963 C CA . GLU A 1 504 ? 18.234 -12.453 -2.006 1 97.38 504 GLU A CA 1
ATOM 3964 C C . GLU A 1 504 ? 18.312 -13.922 -2.412 1 97.38 504 GLU A C 1
ATOM 3966 O O . GLU A 1 504 ? 18.125 -14.258 -3.58 1 97.38 504 GLU A O 1
ATOM 3971 N N . CYS A 1 505 ? 18.625 -14.719 -1.457 1 96.94 505 CYS A N 1
ATOM 3972 C CA . CYS A 1 505 ? 18.625 -16.172 -1.627 1 96.94 505 CYS A CA 1
ATOM 3973 C C . CYS A 1 505 ? 17.531 -16.812 -0.8 1 96.94 505 CYS A C 1
ATOM 3975 O O . CYS A 1 505 ? 17.172 -16.312 0.267 1 96.94 505 CYS A O 1
ATOM 3977 N N . MET A 1 506 ? 17 -17.875 -1.396 1 96.06 506 MET A N 1
ATOM 3978 C CA . MET A 1 506 ? 16.031 -18.688 -0.684 1 96.06 506 MET A CA 1
ATOM 3979 C C . MET A 1 506 ? 16.484 -20.156 -0.651 1 96.06 506 MET A C 1
ATOM 3981 O O . MET A 1 506 ? 16.547 -20.812 -1.693 1 96.06 506 MET A O 1
ATOM 3985 N N . HIS A 1 507 ? 16.766 -20.594 0.525 1 96.62 507 HIS A N 1
ATOM 3986 C CA . HIS A 1 507 ? 17.25 -21.969 0.67 1 96.62 507 HIS A CA 1
ATOM 3987 C C . HIS A 1 507 ? 16.266 -22.812 1.464 1 96.62 507 HIS A C 1
ATOM 3989 O O . HIS A 1 507 ? 15.352 -22.297 2.107 1 96.62 507 HIS A O 1
ATOM 3995 N N . TYR A 1 508 ? 16.422 -24.125 1.428 1 94.62 508 TYR A N 1
ATOM 3996 C CA . TYR A 1 508 ? 15.633 -25.062 2.227 1 94.62 508 TYR A CA 1
ATOM 3997 C C . TYR A 1 508 ? 15.891 -24.859 3.715 1 94.62 508 TYR A C 1
ATOM 3999 O O . TYR A 1 508 ? 16.984 -24.453 4.109 1 94.62 508 TYR A O 1
ATOM 4007 N N . VAL A 1 509 ? 14.906 -25.281 4.465 1 95.12 509 VAL A N 1
ATOM 4008 C CA . VAL A 1 509 ? 15.047 -25.188 5.914 1 95.12 509 VAL A CA 1
ATOM 4009 C C . VAL A 1 509 ? 15.922 -26.328 6.422 1 95.12 509 VAL A C 1
ATOM 4011 O O . VAL A 1 509 ? 16.422 -26.281 7.551 1 95.12 509 VAL A O 1
ATOM 4014 N N . PHE A 1 510 ? 16.141 -27.344 5.59 1 94.5 510 PHE A N 1
ATOM 4015 C CA . PHE A 1 510 ? 17.031 -28.453 5.898 1 94.5 510 PHE A CA 1
ATOM 4016 C C . PHE A 1 510 ? 18.422 -28.203 5.363 1 94.5 510 PHE A C 1
ATOM 4018 O O . PHE A 1 510 ? 18.594 -27.5 4.359 1 94.5 510 PHE A O 1
ATOM 4025 N N . ASP A 1 511 ? 19.422 -28.672 6.078 1 95.38 511 ASP A N 1
ATOM 4026 C CA . ASP A 1 511 ? 20.828 -28.438 5.723 1 95.38 511 ASP A CA 1
ATOM 4027 C C . ASP A 1 511 ? 21.672 -29.688 5.953 1 95.38 511 ASP A C 1
ATOM 4029 O O . ASP A 1 511 ? 21.172 -30.703 6.422 1 95.38 511 ASP A O 1
ATOM 4033 N N . ASN A 1 512 ? 22.891 -29.625 5.496 1 95.44 512 ASN A N 1
ATOM 4034 C CA . ASN A 1 512 ? 23.812 -30.75 5.613 1 95.44 512 ASN A CA 1
ATOM 4035 C C . ASN A 1 512 ? 24.406 -30.844 7.02 1 95.44 512 ASN A C 1
ATOM 4037 O O . ASN A 1 512 ? 25.188 -29.984 7.434 1 95.44 512 ASN A O 1
ATOM 4041 N N . LYS A 1 513 ? 24.156 -31.969 7.699 1 93.75 513 LYS A N 1
ATOM 4042 C CA . LYS A 1 513 ? 24.562 -32.156 9.086 1 93.75 513 LYS A CA 1
ATOM 4043 C C . LYS A 1 513 ? 26.078 -32.125 9.219 1 93.75 513 LYS A C 1
ATOM 4045 O O . LYS A 1 513 ? 26.625 -31.453 10.086 1 93.75 513 LYS A O 1
ATOM 4050 N N . GLU A 1 514 ? 26.766 -32.812 8.414 1 94.56 514 GLU A N 1
ATOM 4051 C CA . GLU A 1 514 ? 28.219 -32.906 8.477 1 94.56 514 GLU A CA 1
ATOM 4052 C C . GLU A 1 514 ? 28.875 -31.547 8.312 1 94.56 514 GLU A C 1
ATOM 4054 O O . GLU A 1 514 ? 29.797 -31.188 9.055 1 94.56 514 GLU A O 1
ATOM 4059 N N . GLU A 1 515 ? 28.453 -30.766 7.383 1 95.31 515 GLU A N 1
ATOM 4060 C CA . GLU A 1 515 ? 29 -29.438 7.137 1 95.31 515 GLU A CA 1
ATOM 4061 C C . GLU A 1 515 ? 28.75 -28.516 8.32 1 95.31 515 GLU A C 1
ATOM 4063 O O . GLU A 1 515 ? 29.625 -27.734 8.703 1 95.31 515 GLU A O 1
ATOM 4068 N N . LEU A 1 516 ? 27.625 -28.641 8.883 1 95.94 516 LEU A N 1
ATOM 4069 C CA . LEU A 1 516 ? 27.25 -27.781 10 1 95.94 516 LEU A CA 1
ATOM 4070 C C . LEU A 1 516 ? 28.109 -28.078 11.227 1 95.94 516 LEU A C 1
ATOM 4072 O O . LEU A 1 516 ? 28.547 -27.156 11.914 1 95.94 516 LEU A O 1
ATOM 4076 N N . LEU A 1 517 ? 28.281 -29.297 11.453 1 94.31 517 LEU A N 1
ATOM 4077 C CA . LEU A 1 517 ? 29.125 -29.688 12.586 1 94.31 517 LEU A CA 1
ATOM 4078 C C . LEU A 1 517 ? 30.547 -29.172 12.406 1 94.31 517 LEU A C 1
ATOM 4080 O O . LEU A 1 517 ? 31.188 -28.75 13.375 1 94.31 517 LEU A O 1
ATOM 4084 N N . LYS A 1 518 ? 31.016 -29.156 11.211 1 93.94 518 LYS A N 1
ATOM 4085 C CA . LYS A 1 518 ? 32.344 -28.656 10.906 1 93.94 518 LYS A CA 1
ATOM 4086 C C . LYS A 1 518 ? 32.469 -27.156 11.172 1 93.94 518 LYS A C 1
ATOM 4088 O O . LYS A 1 518 ? 33.531 -26.656 11.523 1 93.94 518 LYS A O 1
ATOM 4093 N N . LEU A 1 519 ? 31.359 -26.484 11.008 1 95.06 519 LEU A N 1
ATOM 4094 C CA . LEU A 1 519 ? 31.328 -25.047 11.25 1 95.06 519 LEU A CA 1
ATOM 4095 C C . LEU A 1 519 ? 31.156 -24.75 12.742 1 95.06 519 LEU A C 1
ATOM 4097 O O . LEU A 1 519 ? 31.234 -23.594 13.164 1 95.06 519 LEU A O 1
ATOM 4101 N N . GLY A 1 520 ? 30.844 -25.75 13.508 1 93.06 520 GLY A N 1
ATOM 4102 C CA . GLY A 1 520 ? 30.797 -25.594 14.953 1 93.06 520 GLY A CA 1
ATOM 4103 C C . GLY A 1 520 ? 29.375 -25.5 15.484 1 93.06 520 GLY A C 1
ATOM 4104 O O . GLY A 1 520 ? 29.172 -25.172 16.656 1 93.06 520 GLY A O 1
ATOM 4105 N N . PHE A 1 521 ? 28.422 -25.781 14.609 1 94.44 521 PHE A N 1
ATOM 4106 C CA . PHE A 1 521 ? 27.047 -25.703 15.062 1 94.44 521 PHE A CA 1
ATOM 4107 C C . PHE A 1 521 ? 26.594 -27.031 15.672 1 94.44 521 PHE A C 1
ATOM 4109 O O . PHE A 1 521 ? 27.125 -28.078 15.32 1 94.44 521 PHE A O 1
ATOM 4116 N N . LYS A 1 522 ? 25.562 -26.953 16.484 1 91.25 522 LYS A N 1
ATOM 4117 C CA . LYS A 1 522 ? 25.062 -28.141 17.172 1 91.25 522 LYS A CA 1
ATOM 4118 C C . LYS A 1 522 ? 23.891 -28.75 16.406 1 91.25 522 LYS A C 1
ATOM 4120 O O . LYS A 1 522 ? 23.156 -28.031 15.727 1 91.25 522 LYS A O 1
ATOM 4125 N N . GLU A 1 523 ? 23.797 -29.969 16.609 1 88.62 523 GLU A N 1
ATOM 4126 C CA . GLU A 1 523 ? 22.703 -30.688 15.969 1 88.62 523 GLU A CA 1
ATOM 4127 C C . GLU A 1 523 ? 21.391 -30.484 16.734 1 88.62 523 GLU A C 1
ATOM 4129 O O . GLU A 1 523 ? 21.391 -30.438 17.953 1 88.62 523 GLU A O 1
ATOM 4134 N N . CYS A 1 524 ? 20.391 -30.406 15.898 1 89.5 524 CYS A N 1
ATOM 4135 C CA . CYS A 1 524 ? 19.062 -30.375 16.469 1 89.5 524 CYS A CA 1
ATOM 4136 C C . CYS A 1 524 ? 18.672 -31.734 17.047 1 89.5 524 CYS A C 1
ATOM 4138 O O . CYS A 1 524 ? 18.938 -32.781 16.438 1 89.5 524 CYS A O 1
ATOM 4140 N N . LYS A 1 525 ? 18.016 -31.734 18.125 1 89.69 525 LYS A N 1
ATOM 4141 C CA . LYS A 1 525 ? 17.625 -32.969 18.797 1 89.69 525 LYS A CA 1
ATOM 4142 C C . LYS A 1 525 ? 16.5 -33.656 18.016 1 89.69 525 LYS A C 1
ATOM 4144 O O . LYS A 1 525 ? 16.438 -34.906 18.016 1 89.69 525 LYS A O 1
ATOM 4149 N N . LEU A 1 526 ? 15.711 -32.875 17.359 1 88.62 526 LEU A N 1
ATOM 4150 C CA . LEU A 1 526 ? 14.656 -33.469 16.531 1 88.62 526 LEU A CA 1
ATOM 4151 C C . LEU A 1 526 ? 15.211 -33.938 15.188 1 88.62 526 LEU A C 1
ATOM 4153 O O . LEU A 1 526 ? 15.773 -33.125 14.438 1 88.62 526 LEU A O 1
ATOM 4157 N N . LYS A 1 527 ? 15.078 -35.219 14.898 1 86.25 527 LYS A N 1
ATOM 4158 C CA . LYS A 1 527 ? 15.617 -35.812 13.672 1 86.25 527 LYS A CA 1
ATOM 4159 C C . LYS A 1 527 ? 14.516 -36.031 12.633 1 86.25 527 LYS A C 1
ATOM 4161 O O . LYS A 1 527 ? 13.367 -36.312 12.992 1 86.25 527 LYS A O 1
ATOM 4166 N N . LEU A 1 528 ? 14.898 -35.844 11.438 1 84 528 LEU A N 1
ATOM 4167 C CA . LEU A 1 528 ? 13.977 -36.125 10.344 1 84 528 LEU A CA 1
ATOM 4168 C C . LEU A 1 528 ? 13.852 -37.625 10.102 1 84 528 LEU A C 1
ATOM 4170 O O . LEU A 1 528 ? 14.859 -38.312 9.922 1 84 528 LEU A O 1
ATOM 4174 N N . THR A 1 529 ? 12.641 -38.125 10.023 1 84.69 529 THR A N 1
ATOM 4175 C CA . THR A 1 529 ? 12.398 -39.562 9.797 1 84.69 529 THR A CA 1
ATOM 4176 C C . THR A 1 529 ? 12.625 -39.906 8.336 1 84.69 529 THR A C 1
ATOM 4178 O O . THR A 1 529 ? 13.211 -40.969 8.031 1 84.69 529 THR A O 1
ATOM 4181 N N . ASN A 1 530 ? 12.242 -39.062 7.355 1 83.06 530 ASN A N 1
ATOM 4182 C CA . ASN A 1 530 ? 12.391 -39.281 5.918 1 83.06 530 ASN A CA 1
ATOM 4183 C C . ASN A 1 530 ? 13.016 -38.062 5.238 1 83.06 530 ASN A C 1
ATOM 4185 O O . ASN A 1 530 ? 12.305 -37.25 4.625 1 83.06 530 ASN A O 1
ATOM 4189 N N . PRO A 1 531 ? 14.359 -38.031 5.387 1 83.5 531 PR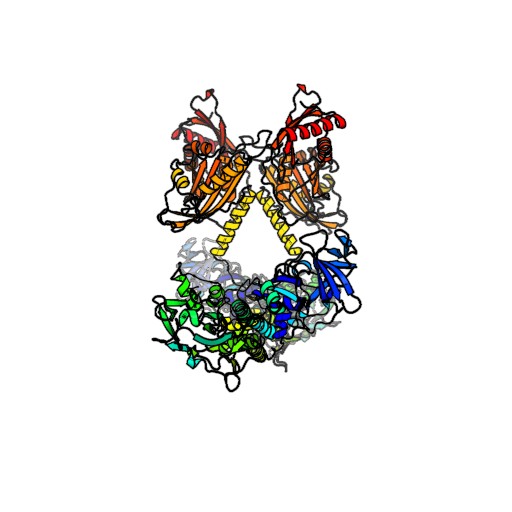O A N 1
ATOM 4190 C CA . PRO A 1 531 ? 14.992 -36.875 4.746 1 83.5 531 PRO A CA 1
ATOM 4191 C C . PRO A 1 531 ? 14.891 -36.906 3.225 1 83.5 531 PRO A C 1
ATOM 4193 O O . PRO A 1 531 ? 14.758 -37.969 2.639 1 83.5 531 PRO A O 1
ATOM 4196 N N . ILE A 1 532 ? 14.828 -35.75 2.561 1 81.75 532 ILE A N 1
ATOM 4197 C CA . ILE A 1 532 ? 14.758 -35.656 1.106 1 81.75 532 ILE A CA 1
ATOM 4198 C C . ILE A 1 532 ? 15.977 -36.344 0.482 1 81.75 532 ILE A C 1
ATOM 4200 O O . ILE A 1 532 ? 15.836 -37.125 -0.461 1 81.75 532 ILE A O 1
ATOM 4204 N N . ASN A 1 533 ? 17.234 -35.969 0.899 1 86.31 533 ASN A N 1
ATOM 4205 C CA . ASN A 1 533 ? 18.5 -36.594 0.538 1 86.31 533 ASN A CA 1
ATOM 4206 C C . ASN A 1 533 ? 19.516 -36.5 1.67 1 86.31 533 ASN A C 1
ATOM 4208 O O . ASN A 1 533 ? 19.203 -35.969 2.746 1 86.31 533 ASN A O 1
ATOM 4212 N N . ASN A 1 534 ? 20.656 -37.031 1.396 1 87 534 ASN A N 1
ATOM 4213 C CA . ASN A 1 534 ? 21.672 -37.094 2.432 1 87 534 ASN A CA 1
ATOM 4214 C C . ASN A 1 534 ? 22.25 -35.719 2.734 1 87 534 ASN A C 1
ATOM 4216 O O . ASN A 1 534 ? 22.828 -35.5 3.799 1 87 534 ASN A O 1
ATOM 4220 N N . GLU A 1 535 ? 22.031 -34.781 1.846 1 90.56 535 GLU A N 1
ATOM 4221 C CA . GLU A 1 535 ? 22.578 -33.438 2.02 1 90.56 535 GLU A CA 1
ATOM 4222 C C . GLU A 1 535 ? 21.594 -32.531 2.744 1 90.56 535 GLU A C 1
ATOM 4224 O O . GLU A 1 535 ? 21.953 -31.438 3.199 1 90.56 535 GLU A O 1
ATOM 4229 N N . LEU A 1 536 ? 20.422 -32.906 2.881 1 92.56 536 LEU A N 1
ATOM 4230 C CA . LEU A 1 536 ? 19.375 -32.156 3.545 1 92.56 536 LEU A CA 1
ATOM 4231 C C . LEU A 1 536 ? 18.734 -32.969 4.664 1 92.56 536 LEU A C 1
ATOM 4233 O O . LEU A 1 536 ? 17.547 -33.281 4.598 1 92.56 536 LEU A O 1
ATOM 4237 N N . ASN A 1 537 ? 19.469 -33.25 5.711 1 92.12 537 ASN A N 1
ATOM 4238 C CA . ASN A 1 537 ? 19.047 -34.25 6.672 1 92.12 537 ASN A CA 1
ATOM 4239 C C . ASN A 1 537 ? 18.922 -33.688 8.078 1 92.12 537 ASN A C 1
ATOM 4241 O O . ASN A 1 537 ? 18.781 -34.406 9.047 1 92.12 537 ASN A O 1
ATOM 4245 N N . MET A 1 538 ? 19.016 -32.375 8.203 1 91.94 538 MET A N 1
ATOM 4246 C CA . MET A 1 538 ? 18.875 -31.75 9.508 1 91.94 538 MET A CA 1
ATOM 4247 C C . MET A 1 538 ? 18.25 -30.375 9.367 1 91.94 538 MET A C 1
ATOM 4249 O O . MET A 1 538 ? 18.453 -29.688 8.359 1 91.94 538 MET A O 1
ATOM 4253 N N . LEU A 1 539 ? 17.484 -30.062 10.5 1 94.38 539 LEU A N 1
ATOM 4254 C CA . LEU A 1 539 ? 17 -28.688 10.562 1 94.38 539 LEU A CA 1
ATOM 4255 C C . LEU A 1 539 ? 18.156 -27.703 10.719 1 94.38 539 LEU A C 1
ATOM 4257 O O . LEU A 1 539 ? 19.047 -27.922 11.547 1 94.38 539 LEU A O 1
ATOM 4261 N N . ARG A 1 540 ? 18.156 -26.656 9.977 1 95.88 540 ARG A N 1
ATOM 4262 C CA . ARG A 1 540 ? 19.312 -25.766 9.945 1 95.88 540 ARG A CA 1
ATOM 4263 C C . ARG A 1 540 ? 19.328 -24.859 11.164 1 95.88 540 ARG A C 1
ATOM 4265 O O . ARG A 1 540 ? 18.328 -24.219 11.484 1 95.88 540 ARG A O 1
ATOM 4272 N N . PRO A 1 541 ? 20.438 -24.703 11.82 1 96.69 541 PRO A N 1
ATOM 4273 C CA . PRO A 1 541 ? 20.578 -23.797 12.961 1 96.69 541 PRO A CA 1
ATOM 4274 C C . PRO A 1 541 ? 21.062 -22.406 12.539 1 96.69 541 PRO A C 1
ATOM 4276 O O . PRO A 1 541 ? 21.125 -21.5 13.375 1 96.69 541 PRO A O 1
ATOM 4279 N N . THR A 1 542 ? 21.406 -22.203 11.281 1 97.5 542 THR A N 1
ATOM 4280 C CA . THR A 1 542 ? 21.953 -20.953 10.758 1 97.5 542 THR A CA 1
ATOM 4281 C C . THR A 1 542 ? 21.672 -20.812 9.266 1 97.5 542 THR A C 1
ATOM 4283 O O . THR A 1 542 ? 21.359 -21.812 8.594 1 97.5 542 THR A O 1
ATOM 4286 N N . LEU A 1 543 ? 21.75 -19.656 8.789 1 98.12 543 LEU A N 1
ATOM 4287 C CA . LEU A 1 543 ? 21.594 -19.406 7.359 1 98.12 543 LEU A CA 1
ATOM 4288 C C . LEU A 1 543 ? 22.938 -19.469 6.648 1 98.12 543 LEU A C 1
ATOM 4290 O O . LEU A 1 543 ? 23 -19.531 5.418 1 98.12 543 LEU A O 1
ATOM 4294 N N . ILE A 1 544 ? 24.031 -19.5 7.344 1 98.12 544 ILE A N 1
ATOM 4295 C CA . ILE A 1 544 ? 25.375 -19.219 6.855 1 98.12 544 ILE A CA 1
ATOM 4296 C C . ILE A 1 544 ? 25.844 -20.344 5.938 1 98.12 544 ILE A C 1
ATOM 4298 O O . ILE A 1 544 ? 26.438 -20.094 4.883 1 98.12 544 ILE A O 1
ATOM 4302 N N . ASN A 1 545 ? 25.562 -21.562 6.309 1 97.75 545 ASN A N 1
ATOM 4303 C CA . ASN A 1 545 ? 26.078 -22.688 5.539 1 97.75 545 ASN A CA 1
ATOM 4304 C C . ASN A 1 545 ? 25.578 -22.656 4.102 1 97.75 545 ASN A C 1
ATOM 4306 O O . ASN A 1 545 ? 26.359 -22.797 3.16 1 97.75 545 ASN A O 1
ATOM 4310 N N . HIS A 1 546 ? 24.297 -22.484 3.982 1 97.81 546 HIS A N 1
ATOM 4311 C CA . HIS A 1 546 ? 23.703 -22.391 2.648 1 97.81 546 HIS A CA 1
ATOM 4312 C C . HIS A 1 546 ? 24.281 -21.219 1.873 1 97.81 546 HIS A C 1
ATOM 4314 O O . HIS A 1 546 ? 24.562 -21.328 0.676 1 97.81 546 HIS A O 1
ATOM 4320 N N . LEU A 1 547 ? 24.484 -20.125 2.508 1 98.44 547 LEU A N 1
ATOM 4321 C CA . LEU A 1 547 ? 25.016 -18.922 1.859 1 98.44 547 LEU A CA 1
ATOM 4322 C C . LEU A 1 547 ? 26.453 -19.172 1.377 1 98.44 547 LEU A C 1
ATOM 4324 O O . LEU A 1 547 ? 26.812 -18.75 0.279 1 98.44 547 LEU A O 1
ATOM 4328 N N . LEU A 1 548 ? 27.234 -19.812 2.191 1 98.44 548 LEU A N 1
ATOM 4329 C CA . LEU A 1 548 ? 28.609 -20.125 1.824 1 98.44 548 LEU A CA 1
ATOM 4330 C C . LEU A 1 548 ? 28.641 -21.031 0.595 1 98.44 548 LEU A C 1
ATOM 4332 O O . LEU A 1 548 ? 29.438 -20.812 -0.322 1 98.44 548 LEU A O 1
ATOM 4336 N N . ASN A 1 549 ? 27.781 -22.016 0.584 1 97.69 549 ASN A N 1
ATOM 4337 C CA . ASN A 1 549 ? 27.703 -22.922 -0.563 1 97.69 549 ASN A CA 1
ATOM 4338 C C . ASN A 1 549 ? 27.297 -22.188 -1.833 1 97.69 549 ASN A C 1
ATOM 4340 O O . ASN A 1 549 ? 27.859 -22.422 -2.904 1 97.69 549 ASN A O 1
ATOM 4344 N N . SER A 1 550 ? 26.359 -21.344 -1.655 1 97.62 550 SER A N 1
ATOM 4345 C CA . SER A 1 550 ? 25.938 -20.531 -2.793 1 97.62 550 SER A CA 1
ATOM 4346 C C . SER A 1 550 ? 27.062 -19.625 -3.285 1 97.62 550 SER A C 1
ATOM 4348 O O . SER A 1 550 ? 27.25 -19.469 -4.492 1 97.62 550 SER A O 1
ATOM 4350 N N . ALA A 1 551 ? 27.781 -19 -2.379 1 98.06 551 ALA A N 1
ATOM 4351 C CA . ALA A 1 551 ? 28.922 -18.156 -2.746 1 98.06 551 ALA A CA 1
ATOM 4352 C C . ALA A 1 551 ? 29.984 -18.969 -3.482 1 98.06 551 ALA A C 1
ATOM 4354 O O . ALA A 1 551 ? 30.516 -18.516 -4.504 1 98.06 551 ALA A O 1
ATOM 4355 N N . SER A 1 552 ? 30.266 -20.109 -2.963 1 97.5 552 SER A N 1
ATOM 4356 C CA . SER A 1 552 ? 31.25 -20.984 -3.578 1 97.5 552 SER A CA 1
ATOM 4357 C C . SER A 1 552 ? 30.859 -21.344 -5.004 1 97.5 552 SER A C 1
ATOM 4359 O O . SER A 1 552 ? 31.703 -21.312 -5.91 1 97.5 552 SER A O 1
ATOM 4361 N N . ARG A 1 553 ? 29.609 -21.688 -5.176 1 93.31 553 ARG A N 1
ATOM 4362 C CA . ARG A 1 553 ? 29.109 -22.016 -6.508 1 93.31 553 ARG A CA 1
ATOM 4363 C C . ARG A 1 553 ? 29.25 -20.828 -7.453 1 93.31 553 ARG A C 1
ATOM 4365 O O . ARG A 1 553 ? 29.641 -20.984 -8.617 1 93.31 553 ARG A O 1
ATOM 4372 N N . ASN A 1 554 ? 28.984 -19.672 -7.008 1 93.12 554 ASN A N 1
ATOM 4373 C CA . ASN A 1 554 ? 29.109 -18.469 -7.832 1 93.12 554 ASN A CA 1
ATOM 4374 C C . ASN A 1 554 ? 30.562 -18.188 -8.203 1 93.12 554 ASN A C 1
ATOM 4376 O O . ASN A 1 554 ? 30.859 -17.875 -9.352 1 93.12 554 ASN A O 1
ATOM 4380 N N . ILE A 1 555 ? 31.438 -18.281 -7.238 1 93.81 555 ILE A N 1
ATOM 4381 C CA . ILE A 1 555 ? 32.875 -18.031 -7.465 1 93.81 555 ILE A CA 1
ATOM 4382 C C . ILE A 1 555 ? 33.406 -19.047 -8.469 1 93.81 555 ILE A C 1
ATOM 4384 O O . ILE A 1 555 ? 34.156 -18.688 -9.375 1 93.81 555 ILE A O 1
ATOM 4388 N N . LYS A 1 556 ? 32.969 -20.219 -8.383 1 88.12 556 LYS A N 1
ATOM 4389 C CA . LYS A 1 556 ? 33.406 -21.266 -9.305 1 88.12 556 LYS A CA 1
ATOM 4390 C C . LYS A 1 556 ? 32.875 -21.016 -10.711 1 88.12 556 LYS A C 1
ATOM 4392 O O . LYS A 1 556 ? 33.469 -21.438 -11.695 1 88.12 556 LYS A O 1
ATOM 4397 N N . ASN A 1 557 ? 31.797 -20.312 -10.734 1 83.75 557 ASN A N 1
ATOM 4398 C CA . ASN A 1 557 ? 31.266 -19.906 -12.023 1 83.75 557 ASN A CA 1
ATOM 4399 C C . ASN A 1 557 ? 31.844 -18.562 -12.469 1 83.75 557 ASN A C 1
ATOM 4401 O O . ASN A 1 557 ? 31.172 -17.781 -13.148 1 83.75 557 ASN A O 1
ATOM 4405 N N . GLN A 1 558 ? 32.938 -18.141 -11.867 1 82.69 558 GLN A N 1
ATOM 4406 C CA . GLN A 1 558 ? 33.812 -17.062 -12.297 1 82.69 558 GLN A CA 1
ATOM 4407 C C . GLN A 1 558 ? 33.25 -15.695 -11.914 1 82.69 558 GLN A C 1
ATOM 4409 O O . GLN A 1 558 ? 33.562 -14.688 -12.555 1 82.69 558 GLN A O 1
ATOM 4414 N N . LYS A 1 559 ? 32.438 -15.719 -10.945 1 87.56 559 LYS A N 1
ATOM 4415 C CA . LYS A 1 559 ? 32.031 -14.43 -10.398 1 87.56 559 LYS A CA 1
ATOM 4416 C C . LYS A 1 559 ? 33.062 -13.883 -9.438 1 87.56 559 LYS A C 1
ATOM 4418 O O . LYS A 1 559 ? 33.594 -14.617 -8.586 1 87.56 559 LYS A O 1
ATOM 4423 N N . LYS A 1 560 ? 33.344 -12.633 -9.578 1 90.44 560 LYS A N 1
ATOM 4424 C CA . LYS A 1 560 ? 34.438 -12.07 -8.758 1 90.44 560 LYS A CA 1
ATOM 4425 C C . LYS A 1 560 ? 33.844 -11.305 -7.566 1 90.44 560 LYS A C 1
ATOM 4427 O O . LYS A 1 560 ? 34.562 -11.047 -6.594 1 90.44 560 LYS A O 1
ATOM 4432 N N . SER A 1 561 ? 32.688 -10.898 -7.703 1 93.62 561 SER A N 1
ATOM 4433 C CA . SER A 1 561 ? 31.969 -10.203 -6.637 1 93.62 561 SER A CA 1
ATOM 4434 C C . SER A 1 561 ? 30.641 -10.883 -6.332 1 93.62 561 SER A C 1
ATOM 4436 O O . SER A 1 561 ? 29.734 -10.891 -7.172 1 93.62 561 SER A O 1
ATOM 4438 N N . VAL A 1 562 ? 30.547 -11.469 -5.145 1 96.56 562 VAL A N 1
ATOM 4439 C CA . VAL A 1 562 ? 29.328 -12.164 -4.742 1 96.56 562 VAL A CA 1
ATOM 4440 C C . VAL A 1 562 ? 28.734 -11.5 -3.504 1 96.56 562 VAL A C 1
ATOM 4442 O O . VAL A 1 562 ? 29.406 -11.367 -2.477 1 96.56 562 VAL A O 1
ATOM 4445 N N . ARG A 1 563 ? 27.484 -11.008 -3.564 1 97.5 563 ARG A N 1
ATOM 4446 C CA . ARG A 1 563 ? 26.75 -10.383 -2.469 1 97.5 563 ARG A CA 1
ATOM 4447 C C . ARG A 1 563 ? 25.406 -11.055 -2.26 1 97.5 563 ARG A C 1
ATOM 4449 O O . ARG A 1 563 ? 24.484 -10.891 -3.076 1 97.5 563 ARG A O 1
ATOM 4456 N N . LEU A 1 564 ? 25.25 -11.672 -1.14 1 98.56 564 LEU A N 1
ATOM 4457 C CA . LEU A 1 564 ? 24.031 -12.438 -0.913 1 98.56 564 LEU A CA 1
ATOM 4458 C C . LEU A 1 564 ? 23.406 -12.094 0.44 1 98.56 564 LEU A C 1
ATOM 4460 O O . LEU A 1 564 ? 24.125 -11.727 1.376 1 98.56 564 LEU A O 1
ATOM 4464 N N . PHE A 1 565 ? 22.078 -12.195 0.5 1 98.5 565 PHE A N 1
ATOM 4465 C CA . PHE A 1 565 ? 21.406 -12.125 1.792 1 98.5 565 PHE A CA 1
ATOM 4466 C C . PHE A 1 565 ? 20.188 -13.039 1.826 1 98.5 565 PHE A C 1
ATOM 4468 O O . PHE A 1 565 ? 19.688 -13.453 0.778 1 98.5 565 PHE A O 1
ATOM 4475 N N . GLU A 1 566 ? 19.859 -13.414 2.996 1 98.5 566 GLU A N 1
ATOM 4476 C CA . GLU A 1 566 ? 18.703 -14.266 3.195 1 98.5 566 GLU A CA 1
ATOM 4477 C C . GLU A 1 566 ? 18 -13.953 4.516 1 98.5 566 GLU A C 1
ATOM 4479 O O . GLU A 1 566 ? 18.656 -13.719 5.531 1 98.5 566 GLU A O 1
ATOM 4484 N N . LEU A 1 567 ? 16.75 -13.867 4.367 1 97.88 567 LEU A N 1
ATOM 4485 C CA . LEU A 1 567 ? 15.883 -13.859 5.539 1 97.88 567 LEU A CA 1
ATOM 4486 C C . LEU A 1 567 ? 15.109 -15.172 5.652 1 97.88 567 LEU A C 1
ATOM 4488 O O . LEU A 1 567 ? 14.383 -15.547 4.734 1 97.88 567 LEU A O 1
ATOM 4492 N N . GLY A 1 568 ? 15.297 -15.867 6.734 1 97.31 568 GLY A N 1
ATOM 4493 C CA . GLY A 1 568 ? 14.664 -17.172 6.848 1 97.31 568 GLY A CA 1
ATOM 4494 C C . GLY A 1 568 ? 14.641 -17.703 8.273 1 97.31 568 GLY A C 1
ATOM 4495 O O . GLY A 1 568 ? 15.281 -17.141 9.156 1 97.31 568 GLY A O 1
ATOM 4496 N N . GLU A 1 569 ? 13.977 -18.844 8.438 1 97.12 569 GLU A N 1
ATOM 4497 C CA . GLU A 1 569 ? 13.82 -19.484 9.742 1 97.12 569 GLU A CA 1
ATOM 4498 C C . GLU A 1 569 ? 15.008 -20.391 10.07 1 97.12 569 GLU A C 1
ATOM 4500 O O . GLU A 1 569 ? 15.547 -21.047 9.18 1 97.12 569 GLU A O 1
ATOM 4505 N N . VAL A 1 570 ? 15.398 -20.328 11.32 1 97.38 570 VAL A N 1
ATOM 4506 C CA . VAL A 1 570 ? 16.438 -21.219 11.828 1 97.38 570 VAL A CA 1
ATOM 4507 C C . VAL A 1 570 ? 15.953 -21.906 13.102 1 97.38 570 VAL A C 1
ATOM 4509 O O . VAL A 1 570 ? 14.992 -21.453 13.734 1 97.38 570 VAL A O 1
ATOM 4512 N N . PHE A 1 571 ? 16.656 -23.031 13.453 1 96.25 571 PHE A N 1
ATOM 4513 C CA . PHE A 1 571 ? 16.219 -23.844 14.578 1 96.25 571 PHE A CA 1
ATOM 4514 C C . PHE A 1 571 ? 17.391 -24.141 15.516 1 96.25 571 PHE A C 1
ATOM 4516 O O . PHE A 1 571 ? 18.453 -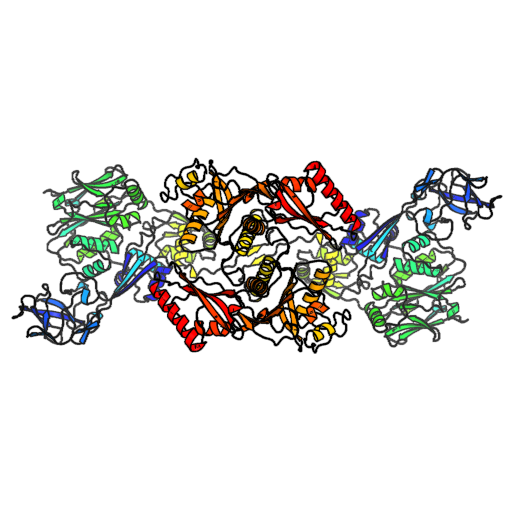24.547 15.062 1 96.25 571 PHE A O 1
ATOM 4523 N N . ASP A 1 572 ? 17.141 -23.969 16.781 1 93.62 572 ASP A N 1
ATOM 4524 C CA . ASP A 1 572 ? 18.203 -24.266 17.734 1 93.62 572 ASP A CA 1
ATOM 4525 C C . ASP A 1 572 ? 18.203 -25.75 18.109 1 93.62 572 ASP A C 1
ATOM 4527 O O . ASP A 1 572 ? 17.547 -26.562 17.453 1 93.62 572 ASP A O 1
ATOM 4531 N N . GLU A 1 573 ? 19.094 -26.094 19.031 1 92.94 573 GLU A N 1
ATOM 4532 C CA . GLU A 1 573 ? 19.297 -27.484 19.422 1 92.94 573 GLU A CA 1
ATOM 4533 C C . GLU A 1 573 ? 17.984 -28.109 19.906 1 92.94 573 GLU A C 1
ATOM 4535 O O . GLU A 1 573 ? 17.797 -29.312 19.781 1 92.94 573 GLU A O 1
ATOM 4540 N N . ASN A 1 574 ? 17 -27.266 20.375 1 94.12 574 ASN A N 1
ATOM 4541 C CA . ASN A 1 574 ? 15.727 -27.75 20.891 1 94.12 574 ASN A CA 1
ATOM 4542 C C . ASN A 1 574 ? 14.602 -27.531 19.891 1 94.12 574 ASN A C 1
ATOM 4544 O O . ASN A 1 574 ? 13.43 -27.547 20.25 1 94.12 574 ASN A O 1
ATOM 4548 N N . ALA A 1 575 ? 14.93 -27.141 18.719 1 92 575 ALA A N 1
ATOM 4549 C CA . ALA A 1 575 ? 14 -26.969 17.609 1 92 575 ALA A CA 1
ATOM 4550 C C . ALA A 1 575 ? 13.117 -25.734 17.812 1 92 575 ALA A C 1
ATOM 4552 O O . ALA A 1 575 ? 11.984 -25.688 17.328 1 92 575 ALA A O 1
ATOM 4553 N N . ASN A 1 576 ? 13.641 -24.875 18.641 1 94.81 576 ASN A N 1
ATOM 4554 C CA . ASN A 1 576 ? 12.953 -23.578 18.703 1 94.81 576 ASN A CA 1
ATOM 4555 C C . ASN A 1 576 ? 13.188 -22.766 17.438 1 94.81 576 ASN A C 1
ATOM 4557 O O . ASN A 1 576 ? 14.336 -22.562 17.016 1 94.81 576 ASN A O 1
ATOM 4561 N N . GLN A 1 577 ? 12.086 -22.297 16.906 1 94.25 577 GLN A N 1
ATOM 4562 C CA . GLN A 1 577 ? 12.133 -21.578 15.641 1 94.25 577 GLN A CA 1
ATOM 4563 C C . GLN A 1 577 ? 12.391 -20.094 15.859 1 94.25 577 GLN A C 1
ATOM 4565 O O . GLN A 1 577 ? 11.844 -19.484 16.781 1 94.25 577 GLN A O 1
ATOM 4570 N N . ASN A 1 578 ? 13.367 -19.531 15.055 1 95.56 578 ASN A N 1
ATOM 4571 C CA . ASN A 1 578 ? 13.672 -18.109 15.086 1 95.56 578 ASN A CA 1
ATOM 4572 C C . ASN A 1 578 ? 13.906 -17.562 13.688 1 95.56 578 ASN A C 1
ATOM 4574 O O . ASN A 1 578 ? 14.477 -18.234 12.828 1 95.56 578 ASN A O 1
ATOM 4578 N N . LEU A 1 579 ? 13.461 -16.312 13.523 1 96.44 579 LEU A N 1
ATOM 4579 C CA . LEU A 1 579 ? 13.695 -15.648 12.242 1 96.44 579 LEU A CA 1
ATOM 4580 C C . LEU A 1 579 ? 15.062 -14.969 12.227 1 96.44 579 LEU A C 1
ATOM 4582 O O . LEU A 1 579 ? 15.391 -14.195 13.125 1 96.44 579 LEU A O 1
ATOM 4586 N N . SER A 1 580 ? 15.875 -15.258 11.195 1 97.88 580 SER A N 1
ATOM 4587 C CA . SER A 1 580 ? 17.234 -14.727 11.094 1 97.88 580 SER A CA 1
ATOM 4588 C C . SER A 1 580 ? 17.453 -14.016 9.766 1 97.88 580 SER A C 1
ATOM 4590 O O . SER A 1 580 ? 16.781 -14.305 8.781 1 97.88 580 SER A O 1
ATOM 4592 N N . LEU A 1 581 ? 18.328 -13.047 9.789 1 98.19 581 LEU A N 1
ATOM 4593 C CA . LEU A 1 581 ? 18.797 -12.297 8.625 1 98.19 581 LEU A CA 1
ATOM 4594 C C . LEU A 1 581 ? 20.297 -12.422 8.461 1 98.19 581 LEU A C 1
ATOM 4596 O O . LEU A 1 581 ? 21.062 -12.164 9.406 1 98.19 581 LEU A O 1
ATOM 4600 N N . ALA A 1 582 ? 20.703 -12.82 7.301 1 98.75 582 ALA A N 1
ATOM 4601 C CA . ALA A 1 582 ? 22.141 -13.008 7.09 1 98.75 582 ALA A CA 1
ATOM 4602 C C . ALA A 1 582 ? 22.609 -12.305 5.824 1 98.75 582 ALA A C 1
ATOM 4604 O O . ALA A 1 582 ? 21.844 -12.172 4.859 1 98.75 582 ALA A O 1
ATOM 4605 N N . PHE A 1 583 ? 23.859 -11.844 5.852 1 98.69 583 PHE A N 1
ATOM 4606 C CA . PHE A 1 583 ? 24.531 -11.188 4.73 1 98.69 583 PHE A CA 1
ATOM 4607 C C . PHE A 1 583 ? 25.875 -11.852 4.453 1 98.69 583 PHE A C 1
ATOM 4609 O O . PHE A 1 583 ? 26.562 -12.312 5.375 1 98.69 583 PHE A O 1
ATOM 4616 N N . LEU A 1 584 ? 26.203 -11.859 3.205 1 98.69 584 LEU A N 1
ATOM 4617 C CA . LEU A 1 584 ? 27.5 -12.398 2.799 1 98.69 584 LEU A CA 1
ATOM 4618 C C . LEU A 1 584 ? 28.062 -11.641 1.599 1 98.69 584 LEU A C 1
ATOM 4620 O O . LEU A 1 584 ? 27.328 -11.359 0.645 1 98.69 584 LEU A O 1
ATOM 4624 N N . ILE A 1 585 ? 29.297 -11.211 1.694 1 98.38 585 ILE A N 1
ATOM 4625 C CA . ILE A 1 585 ? 30.031 -10.688 0.54 1 98.38 585 ILE A CA 1
ATOM 4626 C C . ILE A 1 585 ? 31.344 -11.438 0.375 1 98.38 585 ILE A C 1
ATOM 4628 O O . ILE A 1 585 ? 32.094 -11.594 1.337 1 98.38 585 ILE A O 1
ATOM 4632 N N . SER A 1 586 ? 31.609 -11.945 -0.76 1 98.12 586 SER A N 1
ATOM 4633 C CA . SER A 1 586 ? 32.812 -12.688 -1.084 1 98.12 586 SER A CA 1
ATOM 4634 C C . SER A 1 586 ? 33.5 -12.117 -2.316 1 98.12 586 SER A C 1
ATOM 4636 O O . SER A 1 586 ? 32.875 -11.93 -3.357 1 98.12 586 SER A O 1
ATOM 4638 N N . GLY A 1 587 ? 34.75 -11.789 -2.164 1 96.5 587 GLY A N 1
ATOM 4639 C CA . GLY A 1 587 ? 35.562 -11.336 -3.299 1 96.5 587 GLY A CA 1
ATOM 4640 C C . GLY A 1 587 ? 35.656 -9.828 -3.389 1 96.5 587 GLY A C 1
ATOM 4641 O O . GLY A 1 587 ? 36.062 -9.172 -2.434 1 96.5 587 GLY A O 1
ATOM 4642 N N . LEU A 1 588 ? 35.281 -9.297 -4.512 1 93.94 588 LEU A N 1
ATOM 4643 C CA . LEU A 1 588 ? 35.469 -7.879 -4.777 1 93.94 588 LEU A CA 1
ATOM 4644 C C . LEU A 1 588 ? 34.281 -7.066 -4.301 1 93.94 588 LEU A C 1
ATOM 4646 O O . LEU A 1 588 ? 33.125 -7.5 -4.453 1 93.94 588 LEU A O 1
ATOM 4650 N N . ASN A 1 589 ? 34.594 -5.957 -3.699 1 90.94 589 ASN A N 1
ATOM 4651 C CA . ASN A 1 589 ? 33.562 -4.988 -3.404 1 90.94 589 ASN A CA 1
ATOM 4652 C C . ASN A 1 589 ? 33.062 -4.293 -4.672 1 90.94 589 ASN A C 1
ATOM 4654 O O . ASN A 1 589 ? 31.859 -4.074 -4.836 1 90.94 589 ASN A O 1
ATOM 4658 N N . SER A 1 590 ? 34.062 -3.912 -5.504 1 89 590 SER A N 1
ATOM 4659 C CA . SER A 1 590 ? 33.781 -3.279 -6.789 1 89 590 SER A CA 1
ATOM 4660 C C . SER A 1 590 ? 34.625 -3.883 -7.902 1 89 590 SER A C 1
ATOM 4662 O O . SER A 1 590 ? 35.812 -4.086 -7.73 1 89 590 SER A O 1
ATOM 4664 N N . GLU A 1 591 ? 34.031 -4.098 -8.992 1 86.94 591 GLU A N 1
ATOM 4665 C CA . GLU A 1 591 ? 34.719 -4.68 -10.141 1 86.94 591 GLU A CA 1
ATOM 4666 C C . GLU A 1 591 ? 35.531 -3.633 -10.875 1 86.94 591 GLU A C 1
ATOM 4668 O O . GLU A 1 591 ? 35.312 -2.432 -10.719 1 86.94 591 GLU A O 1
ATOM 4673 N N . PRO A 1 592 ? 36.469 -4.148 -11.625 1 85.5 592 PRO A N 1
ATOM 4674 C CA . PRO A 1 592 ? 37.312 -3.227 -12.398 1 85.5 592 PRO A CA 1
ATOM 4675 C C . PRO A 1 592 ? 36.5 -2.322 -13.32 1 85.5 592 PRO A C 1
ATOM 4677 O O . PRO A 1 592 ? 35.562 -2.791 -13.992 1 85.5 592 PRO A O 1
ATOM 4680 N N . SER A 1 593 ? 36.688 -1.092 -13.281 1 87.12 593 SER A N 1
ATOM 4681 C CA . SER A 1 593 ? 36.094 -0.063 -14.109 1 87.12 593 SER A CA 1
ATOM 4682 C C . SER A 1 593 ? 36.906 1.22 -14.102 1 87.12 593 SER A C 1
ATOM 4684 O O . SER A 1 593 ? 37.906 1.323 -13.375 1 87.12 593 SER A O 1
ATOM 4686 N N . LEU A 1 594 ? 36.531 2.08 -14.906 1 86.5 594 LEU A N 1
ATOM 4687 C CA . LEU A 1 594 ? 37.219 3.365 -14.922 1 86.5 594 LEU A CA 1
ATOM 4688 C C . LEU A 1 594 ? 37.094 4.062 -13.57 1 86.5 594 LEU A C 1
ATOM 4690 O O . LEU A 1 594 ? 37.969 4.801 -13.156 1 86.5 594 LEU A O 1
ATOM 4694 N N . LEU A 1 595 ? 36 3.699 -12.891 1 82.56 595 LEU A N 1
ATOM 4695 C CA . LEU A 1 595 ? 35.719 4.312 -11.602 1 82.56 595 LEU A CA 1
ATOM 4696 C C . LEU A 1 595 ? 36.531 3.645 -10.492 1 82.56 595 LEU A C 1
ATOM 4698 O O . LEU A 1 595 ? 37.062 4.32 -9.602 1 82.56 595 LEU A O 1
ATOM 4702 N N . ASN A 1 596 ? 36.688 2.408 -10.586 1 83.62 596 ASN A N 1
ATOM 4703 C CA . ASN A 1 596 ? 37.219 1.623 -9.484 1 83.62 596 ASN A CA 1
ATOM 4704 C C . ASN A 1 596 ? 38.688 1.226 -9.75 1 83.62 596 ASN A C 1
ATOM 4706 O O . ASN A 1 596 ? 39.344 0.657 -8.883 1 83.62 596 ASN A O 1
ATOM 4710 N N . GLY A 1 597 ? 39.188 1.489 -10.898 1 83.69 597 GLY A N 1
ATOM 4711 C CA . GLY A 1 597 ? 40.562 1.116 -11.258 1 83.69 597 GLY A CA 1
ATOM 4712 C C . GLY A 1 597 ? 40.656 -0.261 -11.891 1 83.69 597 GLY A C 1
ATOM 4713 O O . GLY A 1 597 ? 39.688 -1.035 -11.844 1 83.69 597 GLY A O 1
ATOM 4714 N N . PRO A 1 598 ? 41.688 -0.528 -12.445 1 81.62 598 PRO A N 1
ATOM 4715 C CA . PRO A 1 598 ? 41.844 -1.765 -13.219 1 81.62 598 PRO A CA 1
ATOM 4716 C C . PRO A 1 598 ? 41.812 -3.014 -12.344 1 81.62 598 PRO A C 1
ATOM 4718 O O . PRO A 1 598 ? 41.5 -4.105 -12.836 1 81.62 598 PRO A O 1
ATOM 4721 N N . LYS A 1 599 ? 42.094 -2.896 -11.07 1 84.69 599 LYS A N 1
ATOM 4722 C CA . LYS A 1 599 ? 42.094 -4.07 -10.203 1 84.69 599 LYS A CA 1
ATOM 4723 C C . LYS A 1 599 ? 40.812 -4.16 -9.375 1 84.69 599 LYS A C 1
ATOM 4725 O O . LYS A 1 599 ? 40.531 -5.203 -8.781 1 84.69 599 LYS A O 1
ATOM 4730 N N . GLY A 1 600 ? 40.094 -3.217 -9.43 1 87.19 600 GLY A N 1
ATOM 4731 C CA . GLY A 1 600 ? 38.938 -3.188 -8.547 1 87.19 600 GLY A CA 1
ATOM 4732 C C . GLY A 1 600 ? 39.281 -2.977 -7.09 1 87.19 600 GLY A C 1
ATOM 4733 O O . GLY A 1 600 ? 40.375 -2.48 -6.781 1 87.19 600 GLY A O 1
ATOM 4734 N N . GLU A 1 601 ? 38.281 -3.223 -6.219 1 89.62 601 GLU A N 1
ATOM 4735 C CA . GLU A 1 601 ? 38.5 -3.059 -4.781 1 89.62 601 GLU A CA 1
ATOM 4736 C C . GLU A 1 601 ? 38.031 -4.293 -4.012 1 89.62 601 GLU A C 1
ATOM 4738 O O . GLU A 1 601 ? 36.938 -4.773 -4.203 1 89.62 601 GLU A O 1
ATOM 4743 N N . ASP A 1 602 ? 38.875 -4.785 -3.197 1 92.38 602 ASP A N 1
ATOM 4744 C CA . ASP A 1 602 ? 38.531 -5.922 -2.354 1 92.38 602 ASP A CA 1
ATOM 4745 C C . ASP A 1 602 ? 37.594 -5.5 -1.223 1 92.38 602 ASP A C 1
ATOM 4747 O O . ASP A 1 602 ? 37.656 -4.359 -0.759 1 92.38 602 ASP A O 1
ATOM 4751 N N . ILE A 1 603 ? 36.875 -6.41 -0.8 1 94.62 603 ILE A N 1
ATOM 4752 C CA . ILE A 1 603 ? 36 -6.133 0.329 1 94.62 603 ILE A CA 1
ATOM 4753 C C . ILE A 1 603 ? 36.812 -6.07 1.618 1 94.62 603 ILE A C 1
ATOM 4755 O O . ILE A 1 603 ? 37.75 -6.828 1.793 1 94.62 603 ILE A O 1
ATOM 4759 N N . SER A 1 604 ? 36.469 -5.113 2.451 1 94.44 604 SER A N 1
ATOM 4760 C CA . SER A 1 604 ? 37.094 -4.98 3.773 1 94.44 604 SER A CA 1
ATOM 4761 C C . SER A 1 604 ? 36.031 -5.098 4.875 1 94.44 604 SER A C 1
ATOM 4763 O O . SER A 1 604 ? 34.844 -5.051 4.602 1 94.44 604 SER A O 1
ATOM 4765 N N . PHE A 1 605 ? 36.5 -5.27 6.012 1 95.5 605 PHE A N 1
ATOM 4766 C CA . PHE A 1 605 ? 35.594 -5.43 7.148 1 95.5 605 PHE A CA 1
ATOM 4767 C C . PHE A 1 605 ? 34.688 -4.211 7.309 1 95.5 605 PHE A C 1
ATOM 4769 O O . PHE A 1 605 ? 33.469 -4.344 7.438 1 95.5 605 PHE A O 1
ATOM 4776 N N . LEU A 1 606 ? 35.281 -3.074 7.246 1 93.38 606 LEU A N 1
ATOM 4777 C CA . LEU A 1 606 ? 34.531 -1.84 7.477 1 93.38 606 LEU A CA 1
ATOM 4778 C C . LEU A 1 606 ? 33.5 -1.604 6.367 1 93.38 606 LEU A C 1
ATOM 4780 O O . LEU A 1 606 ? 32.406 -1.141 6.629 1 93.38 606 LEU A O 1
ATOM 4784 N N . ARG A 1 607 ? 33.875 -1.875 5.164 1 94.12 607 ARG A N 1
ATOM 4785 C CA . ARG A 1 607 ? 32.938 -1.736 4.047 1 94.12 607 ARG A CA 1
ATOM 4786 C C . ARG A 1 607 ? 31.766 -2.672 4.207 1 94.12 607 ARG A C 1
ATOM 4788 O O . ARG A 1 607 ? 30.609 -2.271 3.988 1 94.12 607 ARG A O 1
ATOM 4795 N N . PHE A 1 608 ? 32.062 -3.879 4.602 1 96.69 608 PHE A N 1
ATOM 4796 C CA . PHE A 1 608 ? 30.984 -4.859 4.805 1 96.69 608 PHE A CA 1
ATOM 4797 C C . PHE A 1 608 ? 30.062 -4.43 5.938 1 96.69 608 PHE A C 1
ATOM 4799 O O . PHE A 1 608 ? 28.844 -4.441 5.785 1 96.69 608 PHE A O 1
ATOM 4806 N N . ALA A 1 609 ? 30.641 -4.016 7 1 96.75 609 ALA A N 1
ATOM 4807 C CA . ALA A 1 609 ? 29.875 -3.574 8.164 1 96.75 609 ALA A CA 1
ATOM 4808 C C . ALA A 1 609 ? 29 -2.371 7.816 1 96.75 609 ALA A C 1
ATOM 4810 O O . ALA A 1 609 ? 27.875 -2.264 8.289 1 96.75 609 ALA A O 1
ATOM 4811 N N . THR A 1 610 ? 29.531 -1.506 7.039 1 94.5 610 THR A N 1
ATOM 4812 C CA . THR A 1 610 ? 28.781 -0.327 6.621 1 94.5 610 THR A CA 1
ATOM 4813 C C . THR A 1 610 ? 27.578 -0.727 5.781 1 94.5 610 THR A C 1
ATOM 4815 O O . THR A 1 610 ? 26.484 -0.168 5.945 1 94.5 610 THR A O 1
ATOM 4818 N N . LYS A 1 611 ? 27.781 -1.607 4.859 1 95.38 611 LYS A N 1
ATOM 4819 C CA . LYS A 1 611 ? 26.656 -2.08 4.043 1 95.38 611 LYS A CA 1
ATOM 4820 C C . LYS A 1 611 ? 25.578 -2.719 4.906 1 95.38 611 LYS A C 1
ATOM 4822 O O . LYS A 1 611 ? 24.391 -2.512 4.668 1 95.38 611 LYS A O 1
ATOM 4827 N N . VAL A 1 612 ? 25.953 -3.461 5.883 1 97.19 612 VAL A N 1
ATOM 4828 C CA . VAL A 1 612 ? 25 -4.086 6.793 1 97.19 612 VAL A CA 1
ATOM 4829 C C . VAL A 1 612 ? 24.234 -3.008 7.57 1 97.19 612 VAL A C 1
ATOM 4831 O O . VAL A 1 612 ? 23.016 -3.057 7.684 1 97.19 612 VAL A O 1
ATOM 4834 N N . GLN A 1 613 ? 24.984 -2.062 8.016 1 96 613 GLN A N 1
ATOM 4835 C CA . GLN A 1 613 ? 24.391 -0.961 8.758 1 96 613 GLN A CA 1
ATOM 4836 C C . GLN A 1 613 ? 23.359 -0.219 7.906 1 96 613 GLN A C 1
ATOM 4838 O O . GLN A 1 613 ? 22.312 0.193 8.406 1 96 613 GLN A O 1
ATOM 4843 N N . ASN A 1 614 ? 23.719 -0.048 6.668 1 93 614 ASN A N 1
ATOM 4844 C CA . ASN A 1 614 ? 22.797 0.63 5.754 1 93 614 ASN A CA 1
ATOM 4845 C C . ASN A 1 614 ? 21.5 -0.135 5.598 1 93 614 ASN A C 1
ATOM 4847 O O . ASN A 1 614 ? 20.469 0.452 5.262 1 93 614 ASN A O 1
ATOM 4851 N N . CYS A 1 615 ? 21.562 -1.346 5.836 1 94.56 615 CYS A N 1
ATOM 4852 C CA . CYS A 1 615 ? 20.375 -2.174 5.664 1 94.56 615 CYS A CA 1
ATOM 4853 C C . CYS A 1 615 ? 19.547 -2.201 6.938 1 94.56 615 CYS A C 1
ATOM 4855 O O . CYS A 1 615 ? 18.312 -2.127 6.879 1 94.56 615 CYS A O 1
ATOM 4857 N N . ILE A 1 616 ? 20.141 -2.238 8.133 1 95.38 616 ILE A N 1
ATOM 4858 C CA . ILE A 1 616 ? 19.375 -2.559 9.328 1 95.38 616 ILE A CA 1
ATOM 4859 C C . ILE A 1 616 ? 19.375 -1.362 10.273 1 95.38 616 ILE A C 1
ATOM 4861 O O . ILE A 1 616 ? 18.672 -1.367 11.289 1 95.38 616 ILE A O 1
ATOM 4865 N N . GLY A 1 617 ? 20.188 -0.398 10.008 1 91.38 617 GLY A N 1
ATOM 4866 C CA . GLY A 1 617 ? 20.266 0.765 10.875 1 91.38 617 GLY A CA 1
ATOM 4867 C C . GLY A 1 617 ? 21.531 0.813 11.695 1 91.38 617 GLY A C 1
ATOM 4868 O O . GLY A 1 617 ? 22.406 -0.048 11.555 1 91.38 617 GLY A O 1
ATOM 4869 N N . ASN A 1 618 ? 21.641 1.76 12.562 1 91.62 618 ASN A N 1
ATOM 4870 C CA . ASN A 1 618 ? 22.844 1.991 13.344 1 91.62 618 ASN A CA 1
ATOM 4871 C C . ASN A 1 618 ? 23.156 0.81 14.258 1 91.62 618 ASN A C 1
ATOM 4873 O O . ASN A 1 618 ? 22.266 0.312 14.961 1 91.62 618 ASN A O 1
ATOM 4877 N N . ILE A 1 619 ? 24.469 0.476 14.219 1 94.31 619 ILE A N 1
ATOM 4878 C CA . ILE A 1 619 ? 24.875 -0.673 15.023 1 94.31 619 ILE A CA 1
ATOM 4879 C C . ILE A 1 619 ? 26.203 -0.372 15.711 1 94.31 619 ILE A C 1
ATOM 4881 O O . ILE A 1 619 ? 26.922 0.555 15.32 1 94.31 619 ILE A O 1
ATOM 4885 N N . GLU A 1 620 ? 26.422 -1.131 16.766 1 94.12 620 GLU A N 1
ATOM 4886 C CA . GLU A 1 620 ? 27.719 -1.173 17.453 1 94.12 620 GLU A CA 1
ATOM 4887 C C . GLU A 1 620 ? 28.328 -2.57 17.391 1 94.12 620 GLU A C 1
ATOM 4889 O O . GLU A 1 620 ? 27.625 -3.566 17.578 1 94.12 620 GLU A O 1
ATOM 4894 N N . ILE A 1 621 ? 29.594 -2.58 17.047 1 95.44 621 ILE A N 1
ATOM 4895 C CA . ILE A 1 621 ? 30.266 -3.871 16.969 1 95.44 621 ILE A CA 1
ATOM 4896 C C . ILE A 1 621 ? 31.312 -3.977 18.078 1 95.44 621 ILE A C 1
ATOM 4898 O O . ILE A 1 621 ? 32.156 -3.1 18.219 1 95.44 621 ILE A O 1
ATOM 4902 N N . LYS A 1 622 ? 31.219 -5.027 18.844 1 94.19 622 LYS A N 1
ATOM 4903 C CA . LYS A 1 622 ? 32.188 -5.305 19.906 1 94.19 622 LYS A CA 1
ATOM 4904 C C . LYS A 1 622 ? 33.031 -6.527 19.547 1 94.19 622 LYS A C 1
ATOM 4906 O O . LYS A 1 622 ? 32.531 -7.516 19.016 1 94.19 622 LYS A O 1
ATOM 4911 N N . VAL A 1 623 ? 34.25 -6.445 19.844 1 92.75 623 VAL A N 1
ATOM 4912 C CA . VAL A 1 623 ? 35.188 -7.504 19.516 1 92.75 623 VAL A CA 1
ATOM 4913 C C . VAL A 1 623 ? 34.844 -8.781 20.25 1 92.75 623 VAL A C 1
ATOM 4915 O O . VAL A 1 623 ? 34.438 -8.742 21.422 1 92.75 623 VAL A O 1
ATOM 4918 N N . SER A 1 624 ? 34.906 -9.859 19.547 1 92.25 624 SER A N 1
ATOM 4919 C CA . SER A 1 624 ? 34.688 -11.195 20.078 1 92.25 624 SER A CA 1
ATOM 4920 C C . SER A 1 624 ? 35.531 -12.234 19.344 1 92.25 624 SER A C 1
ATOM 4922 O O . SER A 1 624 ? 36.094 -11.945 18.281 1 92.25 624 SER A O 1
ATOM 4924 N N . ASP A 1 625 ? 35.844 -13.352 19.984 1 87 625 ASP A N 1
ATOM 4925 C CA . ASP A 1 625 ? 36.562 -14.43 19.312 1 87 625 ASP A CA 1
ATOM 4926 C C . ASP A 1 625 ? 35.938 -15.789 19.641 1 87 625 ASP A C 1
ATOM 4928 O O . ASP A 1 625 ? 36.625 -16.812 19.594 1 87 625 ASP A O 1
ATOM 4932 N N . ASP A 1 626 ? 34.719 -15.758 19.828 1 91 626 ASP A N 1
ATOM 4933 C CA . ASP A 1 626 ? 34.094 -16.969 20.359 1 91 626 ASP A CA 1
ATO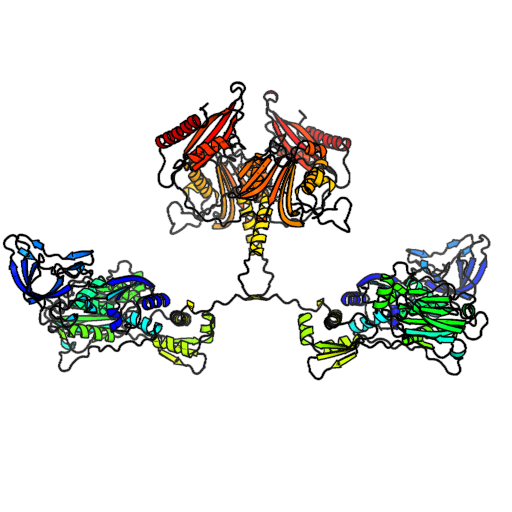M 4934 C C . ASP A 1 626 ? 33.625 -17.875 19.219 1 91 626 ASP A C 1
ATOM 4936 O O . ASP A 1 626 ? 33.375 -19.078 19.422 1 91 626 ASP A O 1
ATOM 4940 N N . LEU A 1 627 ? 33.5 -17.375 18.016 1 93.25 627 LEU A N 1
ATOM 4941 C CA . LEU A 1 627 ? 33 -18.203 16.906 1 93.25 627 LEU A CA 1
ATOM 4942 C C . LEU A 1 627 ? 34.156 -18.812 16.125 1 93.25 627 LEU A C 1
ATOM 4944 O O . LEU A 1 627 ? 34.969 -18.094 15.516 1 93.25 627 LEU A O 1
ATOM 4948 N N . VAL A 1 628 ? 34.156 -20.078 15.984 1 93.31 628 VAL A N 1
ATOM 4949 C CA . VAL A 1 628 ? 35.312 -20.812 15.477 1 93.31 628 VAL A CA 1
ATOM 4950 C C . VAL A 1 628 ? 35.375 -20.703 13.953 1 93.31 628 VAL A C 1
ATOM 4952 O O . VAL A 1 628 ? 36.438 -20.75 13.359 1 93.31 628 VAL A O 1
ATOM 4955 N N . PHE A 1 629 ? 34.25 -20.547 13.352 1 95.94 629 PHE A N 1
ATOM 4956 C CA . PHE A 1 629 ? 34.25 -20.547 11.898 1 95.94 629 PHE A CA 1
ATOM 4957 C C . PHE A 1 629 ? 34.594 -19.156 11.352 1 95.94 629 PHE A C 1
ATOM 4959 O O . PHE A 1 629 ? 34.719 -18.984 10.141 1 95.94 629 PHE A O 1
ATOM 4966 N N . LEU A 1 630 ? 34.812 -18.203 12.203 1 97.44 630 LEU A N 1
ATOM 4967 C CA . LEU A 1 630 ? 35.219 -16.859 11.812 1 97.44 630 LEU A CA 1
ATOM 4968 C C . LEU A 1 630 ? 36.688 -16.625 12.203 1 97.44 630 LEU A C 1
ATOM 4970 O O . LEU A 1 630 ? 37.219 -17.297 13.094 1 97.44 630 LEU A O 1
ATOM 4974 N N . ASN A 1 631 ? 37.25 -15.688 11.453 1 96.69 631 ASN A N 1
ATOM 4975 C CA . ASN A 1 631 ? 38.625 -15.305 11.742 1 96.69 631 ASN A CA 1
ATOM 4976 C C . ASN A 1 631 ? 38.75 -14.703 13.141 1 96.69 631 ASN A C 1
ATOM 4978 O O . ASN A 1 631 ? 37.969 -13.828 13.523 1 96.69 631 ASN A O 1
ATOM 4982 N N . LYS A 1 632 ? 39.719 -15.109 13.867 1 93.56 632 LYS A N 1
ATOM 4983 C CA . LYS A 1 632 ? 39.906 -14.727 15.273 1 93.56 632 LYS A CA 1
ATOM 4984 C C . LYS A 1 632 ? 40.156 -13.234 15.406 1 93.56 632 LYS A C 1
ATOM 4986 O O . LYS A 1 632 ? 39.812 -12.625 16.422 1 93.56 632 LYS A O 1
ATOM 4991 N N . PHE A 1 633 ? 40.688 -12.648 14.359 1 90.88 633 PHE A N 1
ATOM 4992 C CA . PHE A 1 633 ? 41.125 -11.273 14.461 1 90.88 633 PHE A CA 1
ATOM 4993 C C . PHE A 1 633 ? 40.156 -10.32 13.797 1 90.88 633 PHE A C 1
ATOM 4995 O O . PHE A 1 633 ? 40.219 -9.102 13.977 1 90.88 633 PHE A O 1
ATOM 5002 N N . GLU A 1 634 ? 39.219 -10.867 13.031 1 94.88 634 GLU A N 1
ATOM 5003 C CA . GLU A 1 634 ? 38.25 -10.047 12.336 1 94.88 634 GLU A CA 1
ATOM 5004 C C . GLU A 1 634 ? 36.812 -10.539 12.594 1 94.88 634 GLU A C 1
ATOM 5006 O O . GLU A 1 634 ? 36.125 -10.953 11.664 1 94.88 634 GLU A O 1
ATOM 5011 N N . GLN A 1 635 ? 36.438 -10.523 13.805 1 96.38 635 GLN A N 1
ATOM 5012 C CA . GLN A 1 635 ? 35.062 -10.891 14.148 1 96.38 635 GLN A CA 1
ATOM 5013 C C . GLN A 1 635 ? 34.531 -10.062 15.32 1 96.38 635 GLN A C 1
ATOM 5015 O O . GLN A 1 635 ? 35.344 -9.523 16.094 1 96.38 635 GLN A O 1
ATOM 5020 N N . GLY A 1 636 ? 33.25 -9.922 15.406 1 96.81 636 GLY A N 1
ATOM 5021 C CA . GLY A 1 636 ? 32.625 -9.188 16.5 1 96.81 636 GLY A CA 1
ATOM 5022 C C . GLY A 1 636 ? 31.141 -9.492 16.656 1 96.81 636 GLY A C 1
ATOM 5023 O O . GLY A 1 636 ? 30.547 -10.148 15.797 1 96.81 636 GLY A O 1
ATOM 5024 N N . LYS A 1 637 ? 30.641 -9.031 17.766 1 97.81 637 LYS A N 1
ATOM 5025 C CA . LYS A 1 637 ? 29.203 -9.117 18.031 1 97.81 637 LYS A CA 1
ATOM 5026 C C . LYS A 1 637 ? 28.516 -7.797 17.719 1 97.81 637 LYS A C 1
ATOM 5028 O O . LYS A 1 637 ? 29.062 -6.719 17.953 1 97.81 637 LYS A O 1
ATOM 5033 N N . ILE A 1 638 ? 27.359 -7.883 17.156 1 97.38 638 ILE A N 1
ATOM 5034 C CA . ILE A 1 638 ? 26.594 -6.699 16.766 1 97.38 638 ILE A CA 1
ATOM 5035 C C . ILE A 1 638 ? 25.594 -6.336 17.844 1 97.38 638 ILE A C 1
ATOM 5037 O O . ILE A 1 638 ? 24.844 -7.195 18.328 1 97.38 638 ILE A O 1
ATOM 5041 N N . TYR A 1 639 ? 25.578 -5.066 18.172 1 96.38 639 TYR A N 1
ATOM 5042 C CA . TYR A 1 639 ? 24.641 -4.562 19.188 1 96.38 639 TYR A CA 1
ATOM 5043 C C . TYR A 1 639 ? 23.797 -3.426 18.609 1 96.38 639 TYR A C 1
ATOM 5045 O O . TYR A 1 639 ? 24.281 -2.637 17.797 1 96.38 639 TYR A O 1
ATOM 5053 N N . GLN A 1 640 ? 22.562 -3.34 19 1 93.81 640 GLN A N 1
ATOM 5054 C CA . GLN A 1 640 ? 21.672 -2.199 18.797 1 93.81 640 GLN A CA 1
ATOM 5055 C C . GLN A 1 640 ? 21.047 -1.746 20.109 1 93.81 640 GLN A C 1
ATOM 5057 O O . GLN A 1 640 ? 20.359 -2.523 20.781 1 93.81 640 GLN A O 1
ATOM 5062 N N . LYS A 1 641 ? 21.359 -0.605 20.531 1 90.06 641 LYS A N 1
ATOM 5063 C CA . LYS A 1 641 ? 20.844 -0.026 21.766 1 90.06 641 LYS A CA 1
ATOM 5064 C C . LYS A 1 641 ? 21.141 -0.931 22.953 1 90.06 641 LYS A C 1
ATOM 5066 O O . LYS A 1 641 ? 20.25 -1.242 23.75 1 90.06 641 LYS A O 1
ATOM 5071 N N . GLY A 1 642 ? 22.266 -1.483 22.969 1 91.56 642 GLY A N 1
ATOM 5072 C CA . GLY A 1 642 ? 22.75 -2.244 24.109 1 91.56 642 GLY A CA 1
ATOM 5073 C C . GLY A 1 642 ? 22.391 -3.715 24.047 1 91.56 642 GLY A C 1
ATOM 5074 O O . GLY A 1 642 ? 22.828 -4.508 24.875 1 91.56 642 GLY A O 1
ATOM 5075 N N . ILE A 1 643 ? 21.625 -4.074 23.062 1 95.12 643 ILE A N 1
ATOM 5076 C CA . ILE A 1 643 ? 21.188 -5.465 22.953 1 95.12 643 ILE A CA 1
ATOM 5077 C C . ILE A 1 643 ? 21.969 -6.16 21.844 1 95.12 643 ILE A C 1
ATOM 5079 O O . ILE A 1 643 ? 22.094 -5.633 20.734 1 95.12 643 ILE A O 1
ATOM 5083 N N . GLN A 1 644 ? 22.516 -7.305 22.172 1 96.88 644 GLN A N 1
ATOM 5084 C CA . GLN A 1 644 ? 23.219 -8.078 21.156 1 96.88 644 GLN A CA 1
ATOM 5085 C C . GLN A 1 644 ? 22.25 -8.68 20.141 1 96.88 644 GLN A C 1
ATOM 5087 O O . GLN A 1 644 ? 21.344 -9.43 20.516 1 96.88 644 GLN A O 1
ATOM 5092 N N . ILE A 1 645 ? 22.422 -8.461 18.891 1 97.19 645 ILE A N 1
ATOM 5093 C CA . ILE A 1 645 ? 21.422 -8.906 17.922 1 97.19 645 ILE A CA 1
ATOM 5094 C C . ILE A 1 645 ? 22.047 -9.891 16.953 1 97.19 645 ILE A C 1
ATOM 5096 O O . ILE A 1 645 ? 21.344 -10.531 16.156 1 97.19 645 ILE A O 1
ATOM 5100 N N . GLY A 1 646 ? 23.422 -10 16.953 1 97.81 646 GLY A N 1
ATOM 5101 C CA . GLY A 1 646 ? 24.047 -10.922 16.016 1 97.81 646 GLY A CA 1
ATOM 5102 C C . GLY A 1 646 ? 25.562 -10.867 16.031 1 97.81 646 GLY A C 1
ATOM 5103 O O . GLY A 1 646 ? 26.156 -10.484 17.047 1 97.81 646 GLY A O 1
ATOM 5104 N N . TYR A 1 647 ? 26.203 -11.398 14.953 1 98.25 647 TYR A N 1
ATOM 5105 C CA . TYR A 1 647 ? 27.656 -11.398 14.828 1 98.25 647 TYR A CA 1
ATOM 5106 C C . TYR A 1 647 ? 28.094 -11.047 13.406 1 98.25 647 TYR A C 1
ATOM 5108 O O . TYR A 1 647 ? 27.281 -11.094 12.484 1 98.25 647 TYR A O 1
ATOM 5116 N N . ILE A 1 648 ? 29.281 -10.617 13.289 1 98.38 648 ILE A N 1
ATOM 5117 C CA . ILE A 1 648 ? 29.859 -10.211 12.016 1 98.38 648 ILE A CA 1
ATOM 5118 C C . ILE A 1 648 ? 31.359 -10.539 12.008 1 98.38 648 ILE A C 1
ATOM 5120 O O . ILE A 1 648 ? 32.031 -10.453 13.039 1 98.38 648 ILE A O 1
ATOM 5124 N N . GLY A 1 649 ? 31.828 -10.992 10.805 1 98.31 649 GLY A N 1
ATOM 5125 C CA . GLY A 1 649 ? 33.25 -11.258 10.727 1 98.31 649 GLY A CA 1
ATOM 5126 C C . GLY A 1 649 ? 33.688 -11.867 9.398 1 98.31 649 GLY A C 1
ATOM 5127 O O . GLY A 1 649 ? 32.844 -12.133 8.539 1 98.31 649 GLY A O 1
ATOM 5128 N N . ARG A 1 650 ? 35 -12.016 9.273 1 98.19 650 ARG A N 1
ATOM 5129 C CA . ARG A 1 650 ? 35.594 -12.727 8.133 1 98.19 650 ARG A CA 1
ATOM 5130 C C . ARG A 1 650 ? 35.562 -14.234 8.352 1 98.19 650 ARG A C 1
ATOM 5132 O O . ARG A 1 650 ? 35.812 -14.703 9.469 1 98.19 650 ARG A O 1
ATOM 5139 N N . LEU A 1 651 ? 35.281 -14.906 7.32 1 98.12 651 LEU A N 1
ATOM 5140 C CA . LEU A 1 651 ? 35.375 -16.359 7.379 1 98.12 651 LEU A CA 1
ATOM 5141 C C . LEU A 1 651 ? 36.781 -16.812 7.703 1 98.12 651 LEU A C 1
ATOM 5143 O O . LEU A 1 651 ? 37.75 -16.188 7.258 1 98.12 651 LEU A O 1
ATOM 5147 N N . ASP A 1 652 ? 36.844 -17.875 8.438 1 97.06 652 ASP A N 1
ATOM 5148 C CA . ASP A 1 652 ? 38.156 -18.438 8.766 1 97.06 652 ASP A CA 1
ATOM 5149 C C . ASP A 1 652 ? 38.906 -18.812 7.5 1 97.06 652 ASP A C 1
ATOM 5151 O O . ASP A 1 652 ? 38.344 -19.328 6.547 1 97.06 652 ASP A O 1
ATOM 5155 N N . LEU A 1 653 ? 40.219 -18.625 7.516 1 96.38 653 LEU A N 1
ATOM 5156 C CA . LEU A 1 653 ? 41.062 -18.797 6.344 1 96.38 653 LEU A CA 1
ATOM 5157 C C . LEU A 1 653 ? 41.031 -20.25 5.859 1 96.38 653 LEU A C 1
ATOM 5159 O O . LEU A 1 653 ? 41 -20.5 4.656 1 96.38 653 LEU A O 1
ATOM 5163 N N . ALA A 1 654 ? 41.031 -21.125 6.77 1 95.69 654 ALA A N 1
ATOM 5164 C CA . ALA A 1 654 ? 41 -22.547 6.418 1 95.69 654 ALA A CA 1
ATOM 5165 C C . ALA A 1 654 ? 39.719 -22.906 5.684 1 95.69 654 ALA A C 1
ATOM 5167 O O . ALA A 1 654 ? 39.75 -23.688 4.727 1 95.69 654 ALA A O 1
ATOM 5168 N N . ILE A 1 655 ? 38.719 -22.359 6.152 1 96.5 655 ILE A N 1
ATOM 5169 C CA . ILE A 1 655 ? 37.406 -22.641 5.539 1 96.5 655 ILE A CA 1
ATOM 5170 C C . ILE A 1 655 ? 37.344 -21.969 4.168 1 96.5 655 ILE A C 1
ATOM 5172 O O . ILE A 1 655 ? 36.844 -22.547 3.207 1 96.5 655 ILE A O 1
ATOM 5176 N N . GLU A 1 656 ? 37.844 -20.734 4.035 1 97.06 656 GLU A N 1
ATOM 5177 C CA . GLU A 1 656 ? 37.906 -20.047 2.752 1 97.06 656 GLU A CA 1
ATOM 5178 C C . GLU A 1 656 ? 38.625 -20.891 1.706 1 97.06 656 GLU A C 1
ATOM 5180 O O . GLU A 1 656 ? 38.125 -21.062 0.587 1 97.06 656 GLU A O 1
ATOM 5185 N N . GLN A 1 657 ? 39.688 -21.406 2.127 1 96.38 657 GLN A N 1
ATOM 5186 C CA . GLN A 1 657 ? 40.531 -22.188 1.216 1 96.38 657 GLN A CA 1
ATOM 5187 C C . GLN A 1 657 ? 39.812 -23.5 0.827 1 96.38 657 GLN A C 1
ATOM 5189 O O . GLN A 1 657 ? 39.812 -23.859 -0.349 1 96.38 657 GLN A O 1
ATOM 5194 N N . LYS A 1 658 ? 39.344 -24.094 1.787 1 95.38 658 LYS A N 1
ATOM 5195 C CA . LYS A 1 658 ? 38.656 -25.359 1.548 1 95.38 658 LYS A CA 1
ATOM 5196 C C . LYS A 1 658 ? 37.5 -25.188 0.567 1 95.38 658 LYS A C 1
ATOM 5198 O O . LYS A 1 658 ? 37.25 -26.062 -0.272 1 95.38 658 LYS A O 1
ATOM 5203 N N . MET A 1 659 ? 36.875 -24.094 0.645 1 96.38 659 MET A N 1
ATOM 5204 C CA . MET A 1 659 ? 35.688 -23.859 -0.176 1 96.38 659 MET A CA 1
ATOM 5205 C C . MET A 1 659 ? 36.031 -23.062 -1.427 1 96.38 659 MET A C 1
ATOM 5207 O O . MET A 1 659 ? 35.156 -22.672 -2.189 1 96.38 659 MET A O 1
ATOM 5211 N N . ASP A 1 660 ? 37.312 -22.688 -1.592 1 95.94 660 ASP A N 1
ATOM 5212 C CA . ASP A 1 660 ? 37.812 -21.922 -2.727 1 95.94 660 ASP A CA 1
ATOM 5213 C C . ASP A 1 660 ? 37.156 -20.547 -2.795 1 95.94 660 ASP A C 1
ATOM 5215 O O . ASP A 1 660 ? 36.688 -20.141 -3.854 1 95.94 660 ASP A O 1
ATOM 5219 N N . LEU A 1 661 ? 37.062 -20.031 -1.682 1 97.5 661 LEU A N 1
ATOM 5220 C CA . LEU A 1 661 ? 36.469 -18.703 -1.595 1 97.5 661 LEU A CA 1
ATOM 5221 C C . LEU A 1 661 ? 37.562 -17.641 -1.42 1 97.5 661 LEU A C 1
ATOM 5223 O O . LEU A 1 661 ? 38.531 -17.859 -0.692 1 97.5 661 LEU A O 1
ATOM 5227 N N . PRO A 1 662 ? 37.375 -16.562 -2.078 1 97.06 662 PRO A N 1
ATOM 5228 C CA . PRO A 1 662 ? 38.25 -15.43 -1.706 1 97.06 662 PRO A CA 1
ATOM 5229 C C . PRO A 1 662 ? 37.906 -14.859 -0.337 1 97.06 662 PRO A C 1
ATOM 5231 O O . PRO A 1 662 ? 37.188 -15.5 0.447 1 97.06 662 PRO A O 1
ATOM 5234 N N . LYS A 1 663 ? 38.469 -13.727 -0.015 1 96.38 663 LYS A N 1
ATOM 5235 C CA . LYS A 1 663 ? 38.156 -13.062 1.245 1 96.38 663 LYS A CA 1
ATOM 5236 C C . LYS A 1 663 ? 36.625 -12.867 1.393 1 96.38 663 LYS A C 1
ATOM 5238 O O . LYS A 1 663 ? 36 -12.211 0.559 1 96.38 663 LYS A O 1
ATOM 5243 N N . THR A 1 664 ? 36.062 -13.5 2.473 1 98.56 664 THR A N 1
ATOM 5244 C CA . THR A 1 664 ? 34.625 -13.547 2.619 1 98.56 664 THR A CA 1
ATOM 5245 C C . THR A 1 664 ? 34.188 -13.047 3.998 1 98.56 664 THR A C 1
ATOM 5247 O O . THR A 1 664 ? 34.75 -13.461 5.012 1 98.56 664 THR A O 1
ATOM 5250 N N . TYR A 1 665 ? 33.25 -12.141 3.982 1 98.69 665 TYR A N 1
ATOM 5251 C CA . TYR A 1 665 ? 32.688 -11.625 5.227 1 98.69 665 TYR A CA 1
ATOM 5252 C C . TYR A 1 665 ? 31.219 -12.07 5.387 1 98.69 665 TYR A C 1
ATOM 5254 O O . TYR A 1 665 ? 30.484 -12.133 4.406 1 98.69 665 TYR A O 1
ATOM 5262 N N . ILE A 1 666 ? 30.812 -12.383 6.641 1 98.56 666 ILE A N 1
ATOM 5263 C CA . ILE A 1 666 ? 29.453 -12.836 6.91 1 98.56 666 ILE A CA 1
ATOM 5264 C C . ILE A 1 666 ? 28.906 -12.125 8.141 1 98.56 666 ILE A C 1
ATOM 5266 O O . ILE A 1 666 ? 29.656 -11.648 8.984 1 98.56 666 ILE A O 1
ATOM 5270 N N . CYS A 1 667 ? 27.578 -12.016 8.094 1 98.62 667 CYS A N 1
ATOM 5271 C CA . CYS A 1 667 ? 26.828 -11.43 9.195 1 98.62 667 CYS A CA 1
ATOM 5272 C C . CYS A 1 667 ? 25.484 -12.141 9.375 1 98.62 667 CYS A C 1
ATOM 5274 O O . CYS A 1 667 ? 24.812 -12.445 8.391 1 98.62 667 CYS A O 1
ATOM 5276 N N . GLU A 1 668 ? 25.156 -12.5 10.547 1 98.56 668 GLU A N 1
ATOM 5277 C CA . GLU A 1 668 ? 23.844 -13.055 10.844 1 98.56 668 GLU A CA 1
ATOM 5278 C C . GLU A 1 668 ? 23.203 -12.352 12.039 1 98.56 668 GLU A C 1
ATOM 5280 O O . GLU A 1 668 ? 23.844 -12.188 13.078 1 98.56 668 GLU A O 1
ATOM 5285 N N . ILE A 1 669 ? 21.969 -11.977 11.812 1 98 669 ILE A N 1
ATOM 5286 C CA . ILE A 1 669 ? 21.25 -11.18 12.789 1 98 669 ILE A CA 1
ATOM 5287 C C . ILE A 1 669 ? 19.938 -11.875 13.164 1 98 669 ILE A C 1
ATOM 5289 O O . ILE A 1 669 ? 19.25 -12.422 12.297 1 98 669 ILE A O 1
ATOM 5293 N N . GLU A 1 670 ? 19.625 -11.836 14.43 1 97.31 670 GLU A N 1
ATOM 5294 C CA . GLU A 1 670 ? 18.297 -12.25 14.867 1 97.31 670 GLU A CA 1
ATOM 5295 C C . GLU A 1 670 ? 17.25 -11.188 14.555 1 97.31 670 GLU A C 1
ATOM 5297 O O . GLU A 1 670 ? 17.156 -10.172 15.258 1 97.31 670 GLU A O 1
ATOM 5302 N N . PHE A 1 671 ? 16.422 -11.484 13.703 1 96 671 PHE A N 1
ATOM 5303 C CA . PHE A 1 671 ? 15.508 -10.469 13.18 1 96 671 PHE A CA 1
ATOM 5304 C C . PHE A 1 671 ? 14.555 -9.984 14.258 1 96 671 PHE A C 1
ATOM 5306 O O . PHE A 1 671 ? 14.242 -8.797 14.336 1 96 671 PHE A O 1
ATOM 5313 N N . ASN A 1 672 ? 14.172 -10.867 15.086 1 93.44 672 ASN A N 1
ATOM 5314 C CA . ASN A 1 672 ? 13.172 -10.555 16.094 1 93.44 672 ASN A CA 1
ATOM 5315 C C . ASN A 1 672 ? 13.711 -9.57 17.141 1 93.44 672 ASN A C 1
ATOM 5317 O O . ASN A 1 672 ? 12.938 -8.961 17.875 1 93.44 672 ASN A O 1
ATOM 5321 N N . LYS A 1 673 ? 15.031 -9.391 17.172 1 94.81 673 LYS A N 1
ATOM 5322 C CA . LYS A 1 673 ? 15.641 -8.492 18.141 1 94.81 673 LYS A CA 1
ATOM 5323 C C . LYS A 1 673 ? 15.844 -7.102 17.562 1 94.81 673 LYS A C 1
ATOM 5325 O O . LYS A 1 673 ? 16.203 -6.164 18.281 1 94.81 673 LYS A O 1
ATOM 5330 N N . LEU A 1 674 ? 15.641 -6.957 16.266 1 93.75 674 LEU A N 1
ATOM 5331 C CA . LEU A 1 674 ? 15.805 -5.652 15.625 1 93.75 674 LEU A CA 1
ATOM 5332 C C . LEU A 1 674 ? 14.734 -4.676 16.109 1 93.75 674 LEU A C 1
ATOM 5334 O O . LEU A 1 674 ? 13.57 -5.055 16.266 1 93.75 674 LEU A O 1
ATOM 5338 N N . LYS A 1 675 ? 15.047 -3.473 16.359 1 85.69 675 LYS A N 1
ATOM 5339 C CA . LYS A 1 675 ? 14.125 -2.428 16.797 1 85.69 675 LYS A CA 1
ATOM 5340 C C . LYS A 1 675 ? 13.812 -1.462 15.648 1 85.69 675 LYS A C 1
ATOM 5342 O O . LYS A 1 675 ? 14.719 -0.945 15 1 85.69 675 LYS A O 1
ATOM 5347 N N . PHE A 1 676 ? 12.477 -1.32 15.383 1 86.44 676 PHE A N 1
ATOM 5348 C CA . PHE A 1 676 ? 12.008 -0.401 14.352 1 86.44 676 PHE A CA 1
ATOM 5349 C C . PHE A 1 676 ? 11.289 0.79 14.977 1 86.44 676 PHE A C 1
ATOM 5351 O O . PHE A 1 676 ? 10.102 0.709 15.281 1 86.44 676 PHE A O 1
ATOM 5358 N N . GLU A 1 677 ? 11.961 1.757 15.422 1 79.25 677 GLU A N 1
ATOM 5359 C CA . GLU A 1 677 ? 11.352 2.898 16.094 1 79.25 677 GLU A CA 1
ATOM 5360 C C . GLU A 1 677 ? 10.977 3.994 15.102 1 79.25 677 GLU A C 1
ATOM 5362 O O . GLU A 1 677 ? 11.602 4.117 14.047 1 79.25 677 GLU A O 1
ATOM 5367 N N . LYS A 1 678 ? 9.891 4.664 15.484 1 81.31 678 LYS A N 1
ATOM 5368 C CA . LYS A 1 678 ? 9.469 5.812 14.695 1 81.31 678 LYS A CA 1
ATOM 5369 C C . LYS A 1 678 ? 10.477 6.953 14.797 1 81.31 678 LYS A C 1
ATOM 5371 O O . LYS A 1 678 ? 11.039 7.191 15.867 1 81.31 678 LYS A O 1
ATOM 5376 N N . ILE A 1 679 ? 10.828 7.543 13.68 1 79.56 679 ILE A N 1
ATOM 5377 C CA . ILE A 1 679 ? 11.734 8.688 13.641 1 79.56 679 ILE A CA 1
ATOM 5378 C C . ILE A 1 679 ? 11 9.938 14.117 1 79.56 679 ILE A C 1
ATOM 5380 O O . ILE A 1 679 ? 9.984 10.328 13.539 1 79.56 679 ILE A O 1
ATOM 5384 N N . ILE A 1 680 ? 11.375 10.438 15.234 1 84.69 680 ILE A N 1
ATOM 5385 C CA . ILE A 1 680 ? 10.812 11.672 15.773 1 84.69 680 ILE A CA 1
ATOM 5386 C C . ILE A 1 680 ? 11.758 12.836 15.5 1 84.69 680 ILE A C 1
ATOM 5388 O O . ILE A 1 680 ? 12.961 12.758 15.781 1 84.69 680 ILE A O 1
ATOM 5392 N N . ALA A 1 681 ? 11.211 13.812 14.867 1 83.94 681 ALA A N 1
ATOM 5393 C CA . ALA A 1 681 ? 12.016 14.984 14.539 1 83.94 681 ALA A CA 1
ATOM 5394 C C . ALA A 1 681 ? 12.555 15.656 15.797 1 83.94 681 ALA A C 1
ATOM 5396 O O . ALA A 1 681 ? 11.836 15.773 16.797 1 83.94 681 ALA A O 1
ATOM 5397 N N . LYS A 1 682 ? 13.836 15.938 15.773 1 83.56 682 LYS A N 1
ATOM 5398 C CA . LYS A 1 682 ? 14.477 16.672 16.859 1 83.56 682 LYS A CA 1
ATOM 5399 C C . LYS A 1 682 ? 14.945 18.047 16.406 1 83.56 682 LYS A C 1
ATOM 5401 O O . LYS A 1 682 ? 15.234 18.234 15.219 1 83.56 682 LYS A O 1
ATOM 5406 N N . GLU A 1 683 ? 15.008 18.953 17.391 1 84.38 683 GLU A N 1
ATOM 5407 C CA . GLU A 1 683 ? 15.516 20.281 17.078 1 84.38 683 GLU A CA 1
ATOM 5408 C C . GLU A 1 683 ? 16.984 20.234 16.672 1 84.38 683 GLU A C 1
ATOM 5410 O O . GLU A 1 683 ? 17.766 19.453 17.219 1 84.38 683 GLU A O 1
ATOM 5415 N N . TYR A 1 684 ? 17.328 20.953 15.586 1 82 684 TYR A N 1
ATOM 5416 C CA . TYR A 1 684 ? 18.719 20.984 15.141 1 82 684 TYR A CA 1
ATOM 5417 C C . TYR A 1 684 ? 19.281 22.406 15.25 1 82 684 TYR A C 1
ATOM 5419 O O . TYR A 1 684 ? 18.531 23.375 15.234 1 82 684 TYR A O 1
ATOM 5427 N N . SER A 1 685 ? 20.625 22.453 15.523 1 82.62 685 SER A N 1
ATOM 5428 C CA . SER A 1 685 ? 21.312 23.734 15.672 1 82.62 685 SER A CA 1
ATOM 5429 C C . SER A 1 685 ? 21.469 24.438 14.32 1 82.62 685 SER A C 1
ATOM 5431 O O . SER A 1 685 ? 21.844 23.797 13.336 1 82.62 685 SER A O 1
ATOM 5433 N N . LYS A 1 686 ? 21.234 25.719 14.305 1 81.62 686 LYS A N 1
ATOM 5434 C CA . LYS A 1 686 ? 21.453 26.547 13.117 1 81.62 686 LYS A CA 1
ATOM 5435 C C . LYS A 1 686 ? 22.828 27.188 13.148 1 81.62 686 LYS A C 1
ATOM 5437 O O . LYS A 1 686 ? 23.219 27.875 12.203 1 81.62 686 LYS A O 1
ATOM 5442 N N . MET A 1 687 ? 23.609 26.828 14.211 1 83.75 687 MET A N 1
ATOM 5443 C CA . MET A 1 687 ? 24.938 27.422 14.367 1 83.75 687 MET A CA 1
ATOM 5444 C C . MET A 1 687 ? 26 26.609 13.633 1 83.75 687 MET A C 1
ATOM 5446 O O . MET A 1 687 ? 25.828 25.406 13.43 1 83.75 687 MET A O 1
ATOM 5450 N N . PRO A 1 688 ? 27 27.266 13.141 1 84.69 688 PRO A N 1
ATOM 5451 C CA . PRO A 1 688 ? 28.062 26.531 12.445 1 84.69 688 PRO A CA 1
ATOM 5452 C C . PRO A 1 688 ? 28.797 25.562 13.367 1 84.69 688 PRO A C 1
ATOM 5454 O O . PRO A 1 688 ? 28.938 25.828 14.562 1 84.69 688 PRO A O 1
ATOM 5457 N N . SER A 1 689 ? 29.234 24.453 12.781 1 88.62 689 SER A N 1
ATOM 5458 C CA . SER A 1 689 ? 30.062 23.5 13.508 1 88.62 689 SER A CA 1
ATOM 5459 C C . SER A 1 689 ? 31.547 23.734 13.227 1 88.62 689 SER A C 1
ATOM 5461 O O . SER A 1 689 ? 31.906 24.234 12.156 1 88.62 689 SER A O 1
ATOM 5463 N N . ILE A 1 690 ? 32.406 23.453 14.25 1 88.31 690 ILE A N 1
ATOM 5464 C CA . ILE A 1 690 ? 33.875 23.578 14.102 1 88.31 690 ILE A CA 1
ATOM 5465 C C . ILE A 1 690 ? 34.531 22.219 14.328 1 88.31 690 ILE A C 1
ATOM 5467 O O . ILE A 1 690 ? 34.188 21.5 15.266 1 88.31 690 ILE A O 1
ATOM 5471 N N . SER A 1 691 ? 35.406 21.875 13.383 1 90.06 691 SER A N 1
ATOM 5472 C CA . SER A 1 691 ? 36.094 20.578 13.492 1 90.06 691 SER A CA 1
ATOM 5473 C C . SER A 1 691 ? 37.562 20.766 13.82 1 90.06 691 SER A C 1
ATOM 5475 O O . SER A 1 691 ? 38.188 21.75 13.398 1 90.06 691 SER A O 1
ATOM 5477 N N . ARG A 1 692 ? 38.094 19.844 14.664 1 92.12 692 ARG A N 1
ATOM 5478 C CA . ARG A 1 692 ? 39.5 19.766 15 1 92.12 692 ARG A CA 1
ATOM 5479 C C . ARG A 1 692 ? 40 18.328 14.914 1 92.12 692 ARG A C 1
ATOM 5481 O O . ARG A 1 692 ? 39.312 17.406 15.328 1 92.12 692 ARG A O 1
ATOM 5488 N N . ASP A 1 693 ? 41.188 18.188 14.352 1 91.94 693 ASP A N 1
ATOM 5489 C CA . ASP A 1 693 ? 41.812 16.859 14.258 1 91.94 693 ASP A CA 1
ATOM 5490 C C . ASP A 1 693 ? 42.969 16.719 15.234 1 91.94 693 ASP A C 1
ATOM 5492 O O . ASP A 1 693 ? 43.75 17.656 15.438 1 91.94 693 ASP A O 1
ATOM 5496 N N . LEU A 1 694 ? 43.031 15.617 15.852 1 93.25 694 LEU A N 1
ATOM 5497 C CA . LEU A 1 694 ? 44.125 15.281 16.766 1 93.25 694 LEU A CA 1
ATOM 5498 C C . LEU A 1 694 ? 44.812 13.992 16.344 1 93.25 694 LEU A C 1
ATOM 5500 O O . LEU A 1 694 ? 44.156 12.969 16.141 1 93.25 694 LEU A O 1
ATOM 5504 N N . SER A 1 695 ? 46.094 13.992 16.141 1 94 695 SER A N 1
ATOM 5505 C CA . SER A 1 695 ? 46.875 12.797 15.812 1 94 695 SER A CA 1
ATOM 5506 C C . SER A 1 695 ? 47.625 12.297 17.031 1 94 695 SER A C 1
ATOM 5508 O O . SER A 1 695 ? 48.531 12.992 17.547 1 94 695 SER A O 1
ATOM 5510 N N . LEU A 1 696 ? 47.375 11.094 17.453 1 94.75 696 LEU A N 1
ATOM 5511 C CA . LEU A 1 696 ? 47.938 10.5 18.656 1 94.75 696 LEU A CA 1
ATOM 5512 C C . LEU A 1 696 ? 48.906 9.367 18.312 1 94.75 696 LEU A C 1
ATOM 5514 O O . LEU A 1 696 ? 48.688 8.641 17.344 1 94.75 696 LEU A O 1
ATOM 5518 N N . VAL A 1 697 ? 49.938 9.18 19.047 1 94.62 697 VAL A N 1
ATOM 5519 C CA . VAL A 1 697 ? 50.812 8.016 18.969 1 94.62 697 VAL A CA 1
ATOM 5520 C C . VAL A 1 697 ? 50.312 6.93 19.922 1 94.62 697 VAL A C 1
ATOM 5522 O O . VAL A 1 697 ? 50.406 7.086 21.141 1 94.62 697 VAL A O 1
ATOM 5525 N N . VAL A 1 698 ? 49.875 5.863 19.375 1 94.94 698 VAL A N 1
ATOM 5526 C CA . VAL A 1 698 ? 49.219 4.816 20.141 1 94.94 698 VAL A CA 1
ATOM 5527 C C . VAL A 1 698 ? 50 3.521 20.047 1 94.94 698 VAL A C 1
ATOM 5529 O O . VAL A 1 698 ? 50.406 3.107 18.969 1 94.94 698 VAL A O 1
ATOM 5532 N N . PRO A 1 699 ? 50.219 2.873 21.172 1 93.5 699 PRO A N 1
ATOM 5533 C CA . PRO A 1 699 ? 50.875 1.572 21.141 1 93.5 699 PRO A CA 1
ATOM 5534 C C . PRO A 1 699 ? 50.094 0.521 20.359 1 93.5 699 PRO A C 1
ATOM 5536 O O . PRO A 1 699 ? 48.875 0.499 20.422 1 93.5 699 PRO A O 1
ATOM 5539 N N . ASN A 1 700 ? 50.781 -0.373 19.781 1 91.19 700 ASN A N 1
ATOM 5540 C CA . ASN A 1 700 ? 50.156 -1.407 18.969 1 91.19 700 ASN A CA 1
ATOM 5541 C C . ASN A 1 700 ? 49.219 -2.301 19.797 1 91.19 700 ASN A C 1
ATOM 5543 O O . ASN A 1 700 ? 48.281 -2.881 19.266 1 91.19 700 ASN A O 1
ATOM 5547 N N . SER A 1 701 ? 49.469 -2.279 21.016 1 89.88 701 SER A N 1
ATOM 5548 C CA . SER A 1 701 ? 48.719 -3.186 21.875 1 89.88 701 SER A CA 1
ATOM 5549 C C . SER A 1 701 ? 47.438 -2.541 22.359 1 89.88 701 SER A C 1
ATOM 5551 O O . SER A 1 701 ? 46.531 -3.232 22.859 1 89.88 701 SER A O 1
ATOM 5553 N N . MET A 1 702 ? 47.312 -1.277 22.172 1 92.56 702 MET A N 1
ATOM 5554 C CA . MET A 1 702 ? 46.156 -0.578 22.703 1 92.56 702 MET A CA 1
ATOM 5555 C C . MET A 1 702 ? 44.969 -0.626 21.719 1 92.56 702 MET A C 1
ATOM 5557 O O . MET A 1 702 ? 45.156 -0.394 20.531 1 92.56 702 MET A O 1
ATOM 5561 N N . ARG A 1 703 ? 43.781 -0.821 22.297 1 89.69 703 ARG A N 1
ATOM 5562 C CA . ARG A 1 703 ? 42.562 -0.831 21.484 1 89.69 703 ARG A CA 1
ATOM 5563 C C . ARG A 1 703 ? 41.906 0.555 21.438 1 89.69 703 ARG A C 1
ATOM 5565 O O . ARG A 1 703 ? 41.938 1.292 22.422 1 89.69 703 ARG A O 1
ATOM 5572 N N . TYR A 1 704 ? 41.312 0.805 20.328 1 92.25 704 TYR A N 1
ATOM 5573 C CA . TYR A 1 704 ? 40.656 2.094 20.172 1 92.25 704 TYR A CA 1
ATOM 5574 C C . TYR A 1 704 ? 39.531 2.264 21.203 1 92.25 704 TYR A C 1
ATOM 5576 O O . TYR A 1 704 ? 39.25 3.385 21.641 1 92.25 704 TYR A O 1
ATOM 5584 N N . GLU A 1 705 ? 38.969 1.23 21.641 1 91 705 GLU A N 1
ATOM 5585 C CA . GLU A 1 705 ? 37.906 1.253 22.625 1 91 705 GLU A CA 1
ATOM 5586 C C . GLU A 1 705 ? 38.344 1.969 23.906 1 91 705 GLU A C 1
ATOM 5588 O O . GLU A 1 705 ? 37.531 2.66 24.531 1 91 705 GLU A O 1
ATOM 5593 N N . ASP A 1 706 ? 39.562 1.813 24.234 1 93.75 706 ASP A N 1
ATOM 5594 C CA . ASP A 1 706 ? 40.094 2.471 25.438 1 93.75 706 ASP A CA 1
ATOM 5595 C C . ASP A 1 706 ? 40.125 3.986 25.25 1 93.75 706 ASP A C 1
ATOM 5597 O O . ASP A 1 706 ? 39.75 4.73 26.172 1 93.75 706 ASP A O 1
ATOM 5601 N N . ILE A 1 707 ? 40.469 4.328 24.125 1 94.94 707 ILE A N 1
ATOM 5602 C CA . ILE A 1 707 ? 40.531 5.75 23.797 1 94.94 707 ILE A CA 1
ATOM 5603 C C . ILE A 1 707 ? 39.125 6.332 23.734 1 94.94 707 ILE A C 1
ATOM 5605 O O . ILE A 1 707 ? 38.844 7.387 24.328 1 94.94 707 ILE A O 1
ATOM 5609 N N . LYS A 1 708 ? 38.281 5.676 23.047 1 93.88 708 LYS A N 1
ATOM 5610 C CA . LYS A 1 708 ? 36.875 6.098 22.922 1 93.88 708 LYS A CA 1
ATOM 5611 C C . LYS A 1 708 ? 36.25 6.262 24.297 1 93.88 708 LYS A C 1
ATOM 5613 O O . LYS A 1 708 ? 35.562 7.262 24.547 1 93.88 708 LYS A O 1
ATOM 5618 N N . ASN A 1 709 ? 36.469 5.348 25.172 1 93.75 709 ASN A N 1
ATOM 5619 C CA . ASN A 1 709 ? 35.875 5.391 26.516 1 93.75 709 ASN A CA 1
ATOM 5620 C C . ASN A 1 709 ? 36.438 6.551 27.328 1 93.75 709 ASN A C 1
ATOM 5622 O O . ASN A 1 709 ? 35.719 7.199 28.078 1 93.75 709 ASN A O 1
ATOM 5626 N N . CYS A 1 710 ? 37.688 6.742 27.172 1 95.31 710 CYS A N 1
ATOM 5627 C CA . CYS A 1 710 ? 38.344 7.836 27.891 1 95.31 710 CYS A CA 1
ATOM 5628 C C . CYS A 1 710 ? 37.75 9.18 27.5 1 95.31 710 CYS A C 1
ATOM 5630 O O . CYS A 1 710 ? 37.375 9.977 28.359 1 95.31 710 CYS A O 1
ATOM 5632 N N . ILE A 1 711 ? 37.5 9.336 26.219 1 95.19 711 ILE A N 1
ATOM 5633 C CA . ILE A 1 711 ? 36.969 10.602 25.719 1 95.19 711 ILE A CA 1
ATOM 5634 C C . ILE A 1 711 ? 35.5 10.734 26.078 1 95.19 711 ILE A C 1
ATOM 5636 O O . ILE A 1 711 ? 35.031 11.789 26.547 1 95.19 711 ILE A O 1
ATOM 5640 N N . SER A 1 712 ? 34.781 9.711 25.906 1 93.94 712 SER A N 1
ATOM 5641 C CA . SER A 1 712 ? 33.344 9.727 26.156 1 93.94 712 SER A CA 1
ATOM 5642 C C . SER A 1 712 ? 33.031 10 27.641 1 93.94 712 SER A C 1
ATOM 5644 O O . SER A 1 712 ? 32.031 10.617 27.969 1 93.94 712 SER A O 1
ATOM 5646 N N . SER A 1 713 ? 33.844 9.602 28.516 1 93.56 713 SER A N 1
ATOM 5647 C CA . SER A 1 713 ? 33.656 9.758 29.953 1 93.56 713 SER A CA 1
ATOM 5648 C C . SER A 1 713 ? 33.781 11.211 30.391 1 93.56 713 SER A C 1
ATOM 5650 O O . SER A 1 713 ? 33.281 11.602 31.453 1 93.56 713 SER A O 1
ATOM 5652 N N . LEU A 1 714 ? 34.375 12.008 29.547 1 93.75 714 LEU A N 1
ATOM 5653 C CA . LEU A 1 714 ? 34.594 13.406 29.891 1 93.75 714 LEU A CA 1
ATOM 5654 C C . LEU A 1 714 ? 33.312 14.219 29.703 1 93.75 714 LEU A C 1
ATOM 5656 O O . LEU A 1 714 ? 33.188 15.305 30.266 1 93.75 714 LEU A O 1
ATOM 5660 N N . THR A 1 715 ? 32.344 13.734 28.938 1 90.38 715 THR A N 1
ATOM 5661 C CA . THR A 1 715 ? 31.078 14.398 28.656 1 90.38 715 THR A CA 1
ATOM 5662 C C . THR A 1 715 ? 31.297 15.875 28.312 1 90.38 715 THR A C 1
ATOM 5664 O O . THR A 1 715 ? 30.703 16.75 28.938 1 90.38 715 THR A O 1
ATOM 5667 N N . ILE A 1 716 ? 32.062 16.125 27.375 1 90.56 716 ILE A N 1
ATOM 5668 C CA . ILE A 1 716 ? 32.406 17.484 26.969 1 90.56 716 ILE A CA 1
ATOM 5669 C C . ILE A 1 716 ? 31.203 18.172 26.344 1 90.56 716 ILE A C 1
ATOM 5671 O O . ILE A 1 716 ? 30.594 17.656 25.406 1 90.56 716 ILE A O 1
ATOM 5675 N N . GLN A 1 717 ? 31 19.344 26.906 1 90 717 GLN A N 1
ATOM 5676 C CA . GLN A 1 717 ? 29.891 20.125 26.375 1 90 717 GLN A CA 1
ATOM 5677 C C . GLN A 1 717 ? 30.172 20.562 24.938 1 90 717 GLN A C 1
ATOM 5679 O O . GLN A 1 717 ? 31.312 20.875 24.594 1 90 717 GLN A O 1
ATOM 5684 N N . ASP A 1 718 ? 29.25 20.531 24.031 1 91.38 718 ASP A N 1
ATOM 5685 C CA . ASP A 1 718 ? 29.297 21.031 22.656 1 91.38 718 ASP A CA 1
ATOM 5686 C C . ASP A 1 718 ? 29.969 20.016 21.734 1 91.38 718 ASP A C 1
ATOM 5688 O O . ASP A 1 718 ? 30.031 20.219 20.516 1 91.38 718 ASP A O 1
ATOM 5692 N N . LEU A 1 719 ? 30.594 19.016 22.375 1 93.69 719 LEU A N 1
ATOM 5693 C CA . LEU A 1 719 ? 31.141 17.953 21.516 1 93.69 719 LEU A CA 1
ATOM 5694 C C . LEU A 1 719 ? 30.031 17.141 20.875 1 93.69 719 LEU A C 1
ATOM 5696 O O . LEU A 1 719 ? 29.344 16.391 21.562 1 93.69 719 LEU A O 1
ATOM 5700 N N . LYS A 1 720 ? 29.844 17.375 19.672 1 90.12 720 LYS A N 1
ATOM 5701 C CA . LYS A 1 720 ? 28.781 16.703 18.938 1 90.12 720 LYS A CA 1
ATOM 5702 C C . LYS A 1 720 ? 29.156 15.25 18.625 1 90.12 720 LYS A C 1
ATOM 5704 O O . LYS A 1 720 ? 28.344 14.344 18.828 1 90.12 720 LYS A O 1
ATOM 5709 N N . GLU A 1 721 ? 30.375 15.102 18.047 1 91.62 721 GLU A N 1
ATOM 5710 C CA . GLU A 1 721 ? 30.844 13.758 17.719 1 91.62 721 GLU A CA 1
ATOM 5711 C C . GLU A 1 721 ? 32.375 13.734 17.562 1 91.62 721 GLU A C 1
ATOM 5713 O O . GLU A 1 721 ? 33 14.789 17.406 1 91.62 721 GLU A O 1
ATOM 5718 N N . PHE A 1 722 ? 33 12.562 17.656 1 93.94 722 PHE A N 1
ATOM 5719 C CA . PHE A 1 722 ? 34.406 12.328 17.344 1 93.94 722 PHE A CA 1
ATOM 5720 C C . PHE A 1 722 ? 34.594 10.953 16.719 1 93.94 722 PHE A C 1
ATOM 5722 O O . PHE A 1 722 ? 33.875 10.008 17.062 1 93.94 722 PHE A O 1
ATOM 5729 N N . MET A 1 723 ? 35.5 10.883 15.742 1 91.81 723 MET A N 1
ATOM 5730 C CA . MET A 1 723 ? 35.688 9.617 15.039 1 91.81 723 MET A CA 1
ATOM 5731 C C . MET A 1 723 ? 37.094 9.492 14.5 1 91.81 723 MET A C 1
ATOM 5733 O O . MET A 1 723 ? 37.719 10.492 14.125 1 91.81 723 MET A O 1
ATOM 5737 N N . PRO A 1 724 ? 37.625 8.266 14.492 1 92.75 724 PRO A N 1
ATOM 5738 C CA . PRO A 1 724 ? 38.906 8.062 13.844 1 92.75 724 PRO A CA 1
ATOM 5739 C C . PRO A 1 724 ? 38.844 8.258 12.336 1 92.75 724 PRO A C 1
ATOM 5741 O O . PRO A 1 724 ? 37.906 7.812 11.688 1 92.75 724 PRO A O 1
ATOM 5744 N N . ILE A 1 725 ? 39.906 8.898 11.734 1 90.88 725 ILE A N 1
ATOM 5745 C CA . ILE A 1 725 ? 39.844 9.195 10.305 1 90.88 725 ILE A CA 1
ATOM 5746 C C . ILE A 1 725 ? 41.062 8.594 9.602 1 90.88 725 ILE A C 1
ATOM 5748 O O . ILE A 1 725 ? 41.062 8.445 8.375 1 90.88 725 ILE A O 1
ATOM 5752 N N . ASP A 1 726 ? 42.156 8.297 10.453 1 91.44 726 ASP A N 1
ATOM 5753 C CA . ASP A 1 726 ? 43.344 7.766 9.789 1 91.44 726 ASP A CA 1
ATOM 5754 C C . ASP A 1 726 ? 44.219 6.977 10.766 1 91.44 726 ASP A C 1
ATOM 5756 O O . ASP A 1 726 ? 44.281 7.301 11.953 1 91.44 726 ASP A O 1
ATOM 5760 N N . ILE A 1 727 ? 44.781 5.91 10.234 1 91 727 ILE A N 1
ATOM 5761 C CA . ILE A 1 727 ? 45.781 5.113 10.93 1 91 727 ILE A CA 1
ATOM 5762 C C . ILE A 1 727 ? 47.062 5.047 10.094 1 91 727 ILE A C 1
ATOM 5764 O O . ILE A 1 727 ? 47.031 4.578 8.953 1 91 727 ILE A O 1
ATOM 5768 N N . TYR A 1 728 ? 48.062 5.543 10.609 1 88.88 728 TYR A N 1
ATOM 5769 C CA . TYR A 1 728 ? 49.344 5.605 9.898 1 88.88 728 TYR A CA 1
ATOM 5770 C C . TYR A 1 728 ? 50.406 4.816 10.633 1 88.88 728 TYR A C 1
ATOM 5772 O O . TYR A 1 728 ? 50.625 5.023 11.828 1 88.88 728 TYR A O 1
ATOM 5780 N N . LYS A 1 729 ? 51.031 3.9 9.859 1 87.81 729 LYS A N 1
ATOM 5781 C CA . LYS A 1 729 ? 52.125 3.107 10.414 1 87.81 729 LYS A CA 1
ATOM 5782 C C . LYS A 1 729 ? 53.438 3.406 9.688 1 87.81 729 LYS A C 1
ATOM 5784 O O . LYS A 1 729 ? 53.438 3.547 8.461 1 87.81 729 LYS A O 1
ATOM 5789 N N . ASP A 1 730 ? 54.375 3.785 10.414 1 83.38 730 ASP A N 1
ATOM 5790 C CA . ASP A 1 730 ? 55.719 4.051 9.875 1 83.38 730 ASP A CA 1
ATOM 5791 C C . ASP A 1 730 ? 56.781 3.416 10.75 1 83.38 730 ASP A C 1
ATOM 5793 O O . ASP A 1 730 ? 56.594 3.225 11.945 1 83.38 730 ASP A O 1
ATOM 5797 N N . LYS A 1 731 ? 57.969 3.08 10.195 1 80.31 731 LYS A N 1
ATOM 5798 C CA . LYS A 1 731 ? 59.094 2.455 10.891 1 80.31 731 LYS A CA 1
ATOM 5799 C C . LYS A 1 731 ? 59.594 3.334 12.031 1 80.31 731 LYS A C 1
ATOM 5801 O O . LYS A 1 731 ? 60.031 2.828 13.07 1 80.31 731 LYS A O 1
ATOM 5806 N N . ASN A 1 732 ? 59.469 4.559 11.867 1 82.75 732 ASN A N 1
ATOM 5807 C CA . ASN A 1 732 ? 60 5.508 12.852 1 82.75 732 ASN A CA 1
ATOM 5808 C C . ASN A 1 732 ? 59.188 5.492 14.133 1 82.75 732 ASN A C 1
ATOM 5810 O O . ASN A 1 732 ? 59.625 6.008 15.164 1 82.75 732 ASN A O 1
ATOM 5814 N N . LEU A 1 733 ? 58 4.855 14.055 1 85.19 733 LEU A N 1
ATOM 5815 C CA . LEU A 1 733 ? 57.125 4.852 15.219 1 85.19 733 LEU A CA 1
ATOM 5816 C C . LEU A 1 733 ? 57.281 3.562 16.016 1 85.19 733 LEU A C 1
ATOM 5818 O O . LEU A 1 733 ? 56.625 3.387 17.047 1 85.19 733 LEU A O 1
ATOM 5822 N N . ASN A 1 734 ? 58.25 2.719 15.586 1 82.88 734 ASN A N 1
ATOM 5823 C CA . ASN A 1 734 ? 58.594 1.481 16.281 1 82.88 734 ASN A CA 1
ATOM 5824 C C . ASN A 1 734 ? 57.375 0.646 16.609 1 82.88 734 ASN A C 1
ATOM 5826 O O . ASN A 1 734 ? 56.625 0.242 15.711 1 82.88 734 ASN A O 1
ATOM 5830 N N . ASP A 1 735 ? 57.094 0.559 17.891 1 88.56 735 ASP A N 1
ATOM 5831 C CA . ASP A 1 735 ? 56 -0.312 18.328 1 88.56 735 ASP A CA 1
ATOM 5832 C C . ASP A 1 735 ? 54.719 0.48 18.531 1 88.56 735 ASP A C 1
ATOM 5834 O O . ASP A 1 735 ? 53.875 0.114 19.375 1 88.56 735 ASP A O 1
ATOM 5838 N N . SER A 1 736 ? 54.656 1.62 17.781 1 91.81 736 SER A N 1
ATOM 5839 C CA . SER A 1 736 ? 53.469 2.459 17.875 1 91.81 736 SER A CA 1
ATOM 5840 C C . SER A 1 736 ? 52.938 2.844 16.5 1 91.81 736 SER A C 1
ATOM 5842 O O . SER A 1 736 ? 53.594 2.602 15.484 1 91.81 736 SER A O 1
ATOM 5844 N N . PHE A 1 737 ? 51.656 3.213 16.422 1 92.44 737 PHE A N 1
ATOM 5845 C CA . PHE A 1 737 ? 51.062 3.781 15.211 1 92.44 737 PHE A CA 1
ATOM 5846 C C . PHE A 1 737 ? 50.438 5.129 15.508 1 92.44 737 PHE A C 1
ATOM 5848 O O . PHE A 1 737 ? 50.188 5.469 16.672 1 92.44 737 PHE A O 1
ATOM 5855 N N . SER A 1 738 ? 50.25 5.895 14.508 1 93.5 738 SER A N 1
ATOM 5856 C CA . SER A 1 738 ? 49.594 7.191 14.648 1 93.5 738 SER A CA 1
ATOM 5857 C C . SER A 1 738 ? 48.125 7.102 14.328 1 93.5 738 SER A C 1
ATOM 5859 O O . SER A 1 738 ? 47.719 6.605 13.266 1 93.5 738 SER A O 1
ATOM 5861 N N . LEU A 1 739 ? 47.312 7.477 15.281 1 94.38 739 LEU A N 1
ATOM 5862 C CA . LEU A 1 739 ? 45.875 7.512 15.109 1 94.38 739 LEU A CA 1
ATOM 5863 C C . LEU A 1 739 ? 45.375 8.945 15.07 1 94.38 739 LEU A C 1
ATOM 5865 O O . LEU A 1 739 ? 45.594 9.719 16 1 94.38 739 LEU A O 1
ATOM 5869 N N . SER A 1 740 ? 44.688 9.305 13.977 1 94.31 740 SER A N 1
ATOM 5870 C CA . SER A 1 740 ? 44.062 10.625 13.867 1 94.31 740 SER A CA 1
ATOM 5871 C C . SER A 1 740 ? 42.594 10.578 14.18 1 94.31 740 SER A C 1
ATOM 5873 O O . SER A 1 740 ? 41.844 9.773 13.602 1 94.31 740 SER A O 1
ATOM 5875 N N . ILE A 1 741 ? 42.156 11.445 15.086 1 94.81 741 ILE A N 1
ATOM 5876 C CA . ILE A 1 741 ? 40.75 11.516 15.484 1 94.81 741 ILE A CA 1
ATOM 5877 C C . ILE A 1 741 ? 40.188 12.898 15.164 1 94.81 741 ILE A C 1
ATOM 5879 O O . ILE A 1 741 ? 40.812 13.914 15.492 1 94.81 741 ILE A O 1
ATOM 5883 N N . LYS A 1 742 ? 39.031 12.914 14.547 1 92.88 742 LYS A N 1
ATOM 5884 C CA . LYS A 1 742 ? 38.344 14.156 14.234 1 92.88 742 LYS A CA 1
ATOM 5885 C C . LYS A 1 742 ? 37.281 14.469 15.297 1 92.88 742 LYS A C 1
ATOM 5887 O O . LYS A 1 742 ? 36.469 13.602 15.664 1 92.88 742 LYS A O 1
ATOM 5892 N N . PHE A 1 743 ? 37.312 15.695 15.766 1 94.38 743 PHE A N 1
ATOM 5893 C CA . PHE A 1 743 ? 36.344 16.188 16.734 1 94.38 743 PHE A CA 1
ATOM 5894 C C . PHE A 1 743 ? 35.469 17.266 16.125 1 94.38 743 PHE A C 1
ATOM 5896 O O . PHE A 1 743 ? 35.969 18.188 15.461 1 94.38 743 PHE A O 1
ATOM 5903 N N . VAL A 1 744 ? 34.188 17.125 16.281 1 91.44 744 VAL A N 1
ATOM 5904 C CA . VAL A 1 744 ? 33.25 18.125 15.781 1 91.44 744 VAL A CA 1
ATOM 5905 C C . VAL A 1 744 ? 32.531 18.766 16.953 1 91.44 744 VAL A C 1
ATOM 5907 O O . VAL A 1 744 ? 31.906 18.078 17.766 1 91.44 744 VAL A O 1
ATOM 5910 N N . PHE A 1 745 ? 32.656 20.109 17.062 1 93.44 745 PHE A N 1
ATOM 5911 C CA . PHE A 1 745 ? 32 20.891 18.125 1 93.44 745 PHE A CA 1
ATOM 5912 C C . PHE A 1 745 ? 30.891 21.766 17.562 1 93.44 745 PHE A C 1
ATOM 5914 O O . PHE A 1 745 ? 31.031 22.344 16.484 1 93.44 745 PHE A O 1
ATOM 5921 N N . GLN A 1 746 ? 29.75 21.766 18.25 1 90.62 746 GLN A N 1
ATOM 5922 C CA . GLN A 1 746 ? 28.641 22.609 17.828 1 90.62 746 GLN A CA 1
ATOM 5923 C C . GLN A 1 746 ? 27.734 22.938 19 1 90.62 746 GLN A C 1
ATOM 5925 O O . GLN A 1 746 ? 27.453 22.094 19.844 1 90.62 746 GLN A O 1
ATOM 5930 N N . ASN A 1 747 ? 27.328 24.172 19.094 1 90 747 ASN A N 1
ATOM 5931 C CA . ASN A 1 747 ? 26.391 24.609 20.109 1 90 747 ASN A CA 1
ATOM 5932 C C . ASN A 1 747 ? 25 24.875 19.531 1 90 747 ASN A C 1
ATOM 5934 O O . ASN A 1 747 ? 24.875 25.281 18.375 1 90 747 ASN A O 1
ATOM 5938 N N . ILE A 1 748 ? 23.969 24.672 20.234 1 86.44 748 ILE A N 1
ATOM 5939 C CA . ILE A 1 748 ? 22.594 24.797 19.766 1 86.44 748 ILE A CA 1
ATOM 5940 C C . ILE A 1 748 ? 22.219 26.266 19.688 1 86.44 748 ILE A C 1
ATOM 5942 O O . ILE A 1 748 ? 21.484 26.672 18.781 1 86.44 748 ILE A O 1
ATOM 5946 N N . GLU A 1 749 ? 22.766 27.109 20.547 1 84.88 749 GLU A N 1
ATOM 5947 C CA . GLU A 1 749 ? 22.266 28.484 20.688 1 84.88 749 GLU A CA 1
ATOM 5948 C C . GLU A 1 749 ? 23.297 29.5 20.234 1 84.88 749 GLU A C 1
ATOM 5950 O O . GLU A 1 749 ? 22.953 30.531 19.672 1 84.88 749 GLU A O 1
ATOM 5955 N N . ASN A 1 750 ? 24.547 29.109 20.484 1 86.31 750 ASN A N 1
ATOM 5956 C CA . ASN A 1 750 ? 25.578 30.125 20.266 1 86.31 750 ASN A CA 1
ATOM 5957 C C . ASN A 1 750 ? 26.656 29.625 19.312 1 86.31 750 ASN A C 1
ATOM 5959 O O . ASN A 1 750 ? 26.859 28.422 19.172 1 86.31 750 ASN A O 1
ATOM 5963 N N . THR A 1 751 ? 27.25 30.562 18.594 1 88.56 751 THR A N 1
ATOM 5964 C CA . THR A 1 751 ? 28.438 30.266 17.781 1 88.56 751 THR A CA 1
ATOM 5965 C C . THR A 1 751 ? 29.656 30.078 18.672 1 88.56 751 THR A C 1
ATOM 5967 O O . THR A 1 751 ? 29.938 30.891 19.547 1 88.56 751 THR A O 1
ATOM 5970 N N . LEU A 1 752 ? 30.328 29.047 18.453 1 89.5 752 LEU A N 1
ATOM 5971 C CA . LEU A 1 752 ? 31.484 28.719 19.266 1 89.5 752 LEU A CA 1
ATOM 5972 C C . LEU A 1 752 ? 32.719 29.484 18.797 1 89.5 752 LEU A C 1
ATOM 5974 O O . LEU A 1 752 ? 32.938 29.656 17.594 1 89.5 752 LEU A O 1
ATOM 5978 N N . LYS A 1 753 ? 33.5 29.969 19.828 1 88.94 753 LYS A N 1
ATOM 5979 C CA . LYS A 1 753 ? 34.75 30.656 19.531 1 88.94 753 LYS A CA 1
ATOM 5980 C C . LYS A 1 753 ? 35.938 29.688 19.578 1 88.94 753 LYS A C 1
ATOM 5982 O O . LYS A 1 753 ? 35.875 28.672 20.266 1 88.94 753 LYS A O 1
ATOM 5987 N N . ASP A 1 754 ? 37.031 29.922 18.875 1 91.12 754 ASP A N 1
ATOM 5988 C CA . ASP A 1 754 ? 38.219 29.078 18.734 1 91.12 754 ASP A CA 1
ATOM 5989 C C . ASP A 1 754 ? 38.875 28.828 20.094 1 91.12 754 ASP A C 1
ATOM 5991 O O . ASP A 1 754 ? 39.344 27.719 20.359 1 91.12 754 ASP A O 1
ATOM 5995 N N . ASP A 1 755 ? 38.875 29.844 20.906 1 91.25 755 ASP A N 1
ATOM 5996 C CA . ASP A 1 755 ? 39.5 29.703 22.219 1 91.25 755 ASP A CA 1
ATOM 5997 C C . ASP A 1 755 ? 38.75 28.703 23.094 1 91.25 755 ASP A C 1
ATOM 5999 O O . ASP A 1 755 ? 39.375 27.938 23.828 1 91.25 755 ASP A O 1
ATOM 6003 N N . GLU A 1 756 ? 37.5 28.766 22.984 1 91.62 756 GLU A N 1
ATOM 6004 C CA . GLU A 1 756 ? 36.688 27.812 23.734 1 91.62 756 GLU A CA 1
ATOM 6005 C C . GLU A 1 756 ? 36.969 26.375 23.297 1 91.62 756 GLU A C 1
ATOM 6007 O O . GLU A 1 756 ? 37.031 25.484 24.141 1 91.62 756 GLU A O 1
ATOM 6012 N N . ILE A 1 757 ? 37.125 26.172 22.047 1 93.12 757 ILE A N 1
ATOM 6013 C CA . ILE A 1 757 ? 37.406 24.859 21.484 1 93.12 757 ILE A CA 1
ATOM 6014 C C . ILE A 1 757 ? 38.812 24.391 21.906 1 93.12 757 ILE A C 1
ATOM 6016 O O . ILE A 1 757 ? 39 23.219 22.234 1 93.12 757 ILE A O 1
ATOM 6020 N N . ALA A 1 758 ? 39.75 25.297 21.922 1 93.44 758 ALA A N 1
ATOM 6021 C CA . ALA A 1 758 ? 41.125 24.969 22.328 1 93.44 758 ALA A CA 1
ATOM 6022 C C . ALA A 1 758 ? 41.156 24.469 23.766 1 93.44 758 ALA A C 1
ATOM 6024 O O . ALA A 1 758 ? 41.875 23.531 24.078 1 93.44 758 ALA A O 1
ATOM 6025 N N . ASP A 1 759 ? 40.406 25.094 24.547 1 93.38 759 ASP A N 1
ATOM 6026 C CA . ASP A 1 759 ? 40.312 24.688 25.953 1 93.38 759 ASP A CA 1
ATOM 6027 C C . ASP A 1 759 ? 39.75 23.266 26.078 1 93.38 759 ASP A C 1
ATOM 6029 O O . ASP A 1 759 ? 40.25 22.453 26.859 1 93.38 759 ASP A O 1
ATOM 6033 N N . LYS A 1 760 ? 38.75 23.031 25.359 1 94.5 760 LYS A N 1
ATOM 6034 C CA . LYS A 1 760 ? 38.125 21.703 25.375 1 94.5 760 LYS A CA 1
ATOM 6035 C C . LYS A 1 760 ? 39.062 20.641 24.859 1 94.5 760 LYS A C 1
ATOM 6037 O O . LYS A 1 760 ? 39.156 19.531 25.406 1 94.5 760 LYS A O 1
ATOM 6042 N N . MET A 1 761 ? 39.781 20.984 23.812 1 94.94 761 MET A N 1
ATOM 6043 C CA . MET A 1 761 ? 40.781 20.062 23.25 1 94.94 761 MET A CA 1
ATOM 6044 C C . MET A 1 761 ? 41.875 19.781 24.266 1 94.94 761 MET A C 1
ATOM 6046 O O . MET A 1 761 ? 42.375 18.656 24.344 1 94.94 761 MET A O 1
ATOM 6050 N N . GLN A 1 762 ? 42.25 20.766 25.016 1 93.94 762 GLN A N 1
ATOM 6051 C CA . GLN A 1 762 ? 43.281 20.594 26.031 1 93.94 762 GLN A CA 1
ATOM 6052 C C . GLN A 1 762 ? 42.812 19.625 27.125 1 93.94 762 GLN A C 1
ATOM 6054 O O . GLN A 1 762 ? 43.594 18.812 27.609 1 93.94 762 GLN A O 1
ATOM 6059 N N . VAL A 1 763 ? 41.594 19.75 27.484 1 94.94 763 VAL A N 1
ATOM 6060 C CA . VAL A 1 763 ? 41.031 18.844 28.469 1 94.94 763 VAL A CA 1
ATOM 6061 C C . VAL A 1 763 ? 41.094 17.406 27.969 1 94.94 763 VAL A C 1
ATOM 6063 O O . VAL A 1 763 ? 41.438 16.5 28.734 1 94.94 763 VAL A O 1
ATOM 6066 N N . ILE A 1 764 ? 40.781 17.203 26.703 1 95.75 764 ILE A N 1
ATOM 6067 C CA . ILE A 1 764 ? 40.844 15.891 26.094 1 95.75 764 ILE A CA 1
ATOM 6068 C C . ILE A 1 764 ? 42.25 15.367 26.094 1 95.75 764 ILE A C 1
ATOM 6070 O O . ILE A 1 764 ? 42.531 14.234 26.516 1 95.75 764 ILE A O 1
ATOM 6074 N N . LEU A 1 765 ? 43.219 16.188 25.719 1 95.06 765 LEU A N 1
ATOM 6075 C CA . LEU A 1 765 ? 44.625 15.805 25.625 1 95.06 765 LEU A CA 1
ATOM 6076 C C . LEU A 1 765 ? 45.188 15.453 27 1 95.06 765 LEU A C 1
ATOM 6078 O O . LEU A 1 765 ? 45.906 14.477 27.156 1 95.06 765 LEU A O 1
ATOM 6082 N N . ASP A 1 766 ? 44.844 16.219 27.969 1 94.94 766 ASP A N 1
ATOM 6083 C CA . ASP A 1 766 ? 45.312 15.977 29.328 1 94.94 766 ASP A CA 1
ATOM 6084 C C . ASP A 1 766 ? 44.781 14.648 29.859 1 94.94 766 ASP A C 1
ATOM 6086 O O . ASP A 1 766 ? 45.531 13.891 30.484 1 94.94 766 ASP A O 1
ATOM 6090 N N . SER A 1 767 ? 43.531 14.438 29.578 1 95.75 767 SER A N 1
ATOM 6091 C CA . SER A 1 767 ? 42.938 13.188 30.031 1 95.75 767 SER A CA 1
ATOM 6092 C C . SER A 1 767 ? 43.594 11.984 29.359 1 95.75 767 SER A C 1
ATOM 6094 O O . SER A 1 767 ? 43.812 10.961 30 1 95.75 767 SER A O 1
ATOM 6096 N N . LEU A 1 768 ? 43.844 12.055 28.094 1 96.38 768 LEU A N 1
ATOM 6097 C CA . LEU A 1 768 ? 44.469 10.977 27.359 1 96.38 768 LEU A CA 1
ATOM 6098 C C . LEU A 1 768 ? 45.875 10.727 27.875 1 96.38 768 LEU A C 1
ATOM 6100 O O . LEU A 1 768 ? 46.344 9.578 27.969 1 96.38 768 LEU A O 1
ATOM 6104 N N . LYS A 1 769 ? 46.562 11.742 28.234 1 94.81 769 LYS A N 1
ATOM 6105 C CA . LYS A 1 769 ? 47.906 11.633 28.781 1 94.81 769 LYS A CA 1
ATOM 6106 C C . LYS A 1 769 ? 47.875 11.023 30.172 1 94.81 769 LYS A C 1
ATOM 6108 O O . LYS A 1 769 ? 48.656 10.109 30.469 1 94.81 769 LYS A O 1
ATOM 6113 N N . ASP A 1 770 ? 47.031 11.477 30.953 1 94.94 770 ASP A N 1
ATOM 6114 C CA . ASP A 1 770 ? 46.969 11.078 32.375 1 94.94 770 ASP A CA 1
ATOM 6115 C C . ASP A 1 770 ? 46.5 9.641 32.5 1 94.94 770 ASP A C 1
ATOM 6117 O O . ASP A 1 770 ? 47.062 8.852 33.25 1 94.94 770 ASP A O 1
ATOM 6121 N N . LYS A 1 771 ? 45.469 9.312 31.734 1 95.19 771 LYS A N 1
ATOM 6122 C CA . LYS A 1 771 ? 44.812 8.023 31.938 1 95.19 771 LYS A CA 1
ATOM 6123 C C . LYS A 1 771 ? 45.438 6.957 31.031 1 95.19 771 LYS A C 1
ATOM 6125 O O . LYS A 1 771 ? 45.5 5.781 31.406 1 95.19 771 LYS A O 1
ATOM 6130 N N . LEU A 1 772 ? 45.875 7.352 29.844 1 95.62 772 LEU A N 1
ATOM 6131 C CA . LEU A 1 772 ? 46.281 6.332 28.891 1 95.62 772 LEU A CA 1
ATOM 6132 C C . LEU A 1 772 ? 47.719 6.543 28.469 1 95.62 772 LEU A C 1
ATOM 6134 O O . LEU A 1 772 ? 48.281 5.762 27.688 1 95.62 772 LEU A O 1
ATOM 6138 N N . ASN A 1 773 ? 48.406 7.598 28.875 1 93.94 773 ASN A N 1
ATOM 6139 C CA . ASN A 1 773 ? 49.781 7.914 28.562 1 93.94 773 ASN A CA 1
ATOM 6140 C C . ASN A 1 773 ? 50 8.102 27.062 1 93.94 773 ASN A C 1
ATOM 6142 O O . ASN A 1 773 ? 50.938 7.57 26.5 1 93.94 773 ASN A O 1
ATOM 6146 N N . LEU A 1 774 ? 49 8.75 26.5 1 94.19 774 LEU A N 1
ATOM 6147 C CA . LEU A 1 774 ? 49.094 9.031 25.062 1 94.19 774 LEU A CA 1
ATOM 6148 C C . LEU A 1 774 ? 49.531 10.461 24.812 1 94.19 774 LEU A C 1
ATOM 6150 O O . LEU A 1 774 ? 49.156 11.375 25.547 1 94.19 774 LEU A O 1
ATOM 6154 N N . GLU A 1 775 ? 50.344 10.688 23.812 1 89.62 775 GLU A N 1
ATOM 6155 C CA . GLU A 1 775 ? 50.844 12.008 23.453 1 89.62 775 GLU A CA 1
ATOM 6156 C C . GLU A 1 775 ? 50.562 12.328 21.984 1 89.62 775 GLU A C 1
ATOM 6158 O O . GLU A 1 775 ? 50.281 11.43 21.188 1 89.62 775 GLU A O 1
ATOM 6163 N N . ILE A 1 776 ? 50.5 13.602 21.672 1 90.62 776 ILE A N 1
ATOM 6164 C CA . ILE A 1 776 ? 50.344 14.062 20.297 1 90.62 776 ILE A CA 1
ATOM 6165 C C . ILE A 1 776 ? 51.594 13.727 19.469 1 90.62 776 ILE A C 1
ATOM 6167 O O . ILE A 1 776 ? 52.688 13.75 19.984 1 90.62 776 ILE A O 1
ATOM 6171 N N . ARG A 1 777 ? 51.344 13.43 18.297 1 82.88 777 ARG A N 1
ATOM 6172 C CA . ARG A 1 777 ? 52.469 13.203 17.391 1 82.88 777 ARG A CA 1
ATOM 6173 C C . ARG A 1 777 ? 53.25 14.5 17.156 1 82.88 777 ARG A C 1
ATOM 6175 O O . ARG A 1 777 ? 52.656 15.523 16.828 1 82.88 777 ARG A O 1
ATOM 6182 N N . MET B 1 1 ? -15.422 39.688 21.422 1 93.06 1 MET B N 1
ATOM 6183 C CA . MET B 1 1 ? -16.578 40 22.266 1 93.06 1 MET B CA 1
ATOM 6184 C C . MET B 1 1 ? -16.328 39.594 23.703 1 93.06 1 MET B C 1
ATOM 6186 O O . MET B 1 1 ? -15.914 38.438 23.969 1 93.06 1 MET B O 1
ATOM 6190 N N . VAL B 1 2 ? -16.516 40.531 24.578 1 96.69 2 VAL B N 1
ATOM 6191 C CA . VAL B 1 2 ? -16.344 40.188 26 1 96.69 2 VAL B CA 1
ATOM 6192 C C . VAL B 1 2 ? -17.719 40.094 26.672 1 96.69 2 VAL B C 1
ATOM 6194 O O . VAL B 1 2 ? -18.562 41 26.516 1 96.69 2 VAL B O 1
ATOM 6197 N N . VAL B 1 3 ? -17.906 38.969 27.344 1 97.31 3 VAL B N 1
ATOM 6198 C CA . VAL B 1 3 ? -19.125 38.781 28.141 1 97.31 3 VAL B CA 1
ATOM 6199 C C . VAL B 1 3 ? -18.75 38.375 29.562 1 97.31 3 VAL B C 1
ATOM 6201 O O . VAL B 1 3 ? -17.656 37.875 29.797 1 97.31 3 VAL B O 1
ATOM 6204 N N . THR B 1 4 ? -19.594 38.75 30.453 1 96.38 4 THR B N 1
ATOM 6205 C CA . THR B 1 4 ? -19.391 38.281 31.828 1 96.38 4 THR B CA 1
ATOM 6206 C C . THR B 1 4 ? -20.547 37.406 32.281 1 96.38 4 THR B C 1
ATOM 6208 O O . THR B 1 4 ? -21.656 37.5 31.75 1 96.38 4 THR B O 1
ATOM 6211 N N . ARG B 1 5 ? -20.312 36.594 33.188 1 96.31 5 ARG B N 1
ATOM 6212 C CA . ARG B 1 5 ? -21.312 35.625 33.625 1 96.31 5 ARG B CA 1
ATOM 6213 C C . ARG B 1 5 ? -22.516 36.344 34.25 1 96.31 5 ARG B C 1
ATOM 6215 O O . ARG B 1 5 ? -23.672 36 33.938 1 96.31 5 ARG B O 1
ATOM 6222 N N . ASN B 1 6 ? -22.25 37.281 35.062 1 95.69 6 ASN B N 1
ATOM 6223 C CA . ASN B 1 6 ? -23.344 38.031 35.688 1 95.69 6 ASN B CA 1
ATOM 6224 C C . ASN B 1 6 ? -24.188 38.781 34.688 1 95.69 6 ASN B C 1
ATOM 6226 O O . ASN B 1 6 ? -25.422 38.844 34.812 1 95.69 6 ASN B O 1
ATOM 6230 N N . TRP B 1 7 ? -23.484 39.375 33.781 1 96 7 TRP B N 1
ATOM 6231 C CA . TRP B 1 7 ? -24.188 40.094 32.719 1 96 7 TRP B CA 1
ATOM 6232 C C . TRP B 1 7 ? -25.078 39.156 31.906 1 96 7 TRP B C 1
ATOM 6234 O O . TRP B 1 7 ? -26.25 39.469 31.656 1 96 7 TRP B O 1
ATOM 6244 N N . LEU B 1 8 ? -24.625 37.969 31.578 1 97.31 8 LEU B N 1
ATOM 6245 C CA . LEU B 1 8 ? -25.375 36.938 30.859 1 97.31 8 LEU B CA 1
ATOM 6246 C C . LEU B 1 8 ? -26.562 36.469 31.688 1 97.31 8 LEU B C 1
ATOM 6248 O O . LEU B 1 8 ? -27.656 36.25 31.156 1 97.31 8 LEU B O 1
ATOM 6252 N N . ASN B 1 9 ? -26.312 36.312 32.938 1 96.25 9 ASN B N 1
ATOM 6253 C CA . ASN B 1 9 ? -27.328 35.812 33.875 1 96.25 9 ASN B CA 1
ATOM 6254 C C . ASN B 1 9 ? -28.562 36.719 33.875 1 96.25 9 ASN B C 1
ATOM 6256 O O . ASN B 1 9 ? -29.641 36.281 34.281 1 96.25 9 ASN B O 1
ATOM 6260 N N . GLU B 1 10 ? -28.391 37.938 33.5 1 95.56 10 GLU B N 1
ATOM 6261 C CA . GLU B 1 10 ? -29.516 38.875 33.438 1 95.56 10 GLU B CA 1
ATOM 6262 C C . GLU B 1 10 ? -30.438 38.5 32.281 1 95.56 10 GLU B C 1
ATOM 6264 O O . GLU B 1 10 ? -31.609 38.906 32.25 1 95.56 10 GLU B O 1
ATOM 6269 N N . TRP B 1 11 ? -29.938 37.75 31.359 1 97.44 11 TRP B N 1
ATOM 6270 C CA . TRP B 1 11 ? -30.703 37.438 30.172 1 97.44 11 TRP B CA 1
ATOM 6271 C C . TRP B 1 11 ? -31.031 35.938 30.109 1 97.44 11 TRP B C 1
ATOM 6273 O O . TRP B 1 11 ? -31.984 35.531 29.422 1 97.44 11 TRP B O 1
ATOM 6283 N N . ILE B 1 12 ? -30.203 35.094 30.688 1 97.19 12 ILE B N 1
ATOM 6284 C CA . ILE B 1 12 ? -30.391 33.656 30.734 1 97.19 12 ILE B CA 1
ATOM 6285 C C . ILE B 1 12 ? -29.953 33.125 32.094 1 97.19 12 ILE B C 1
ATOM 6287 O O . ILE B 1 12 ? -28.906 33.531 32.625 1 97.19 12 ILE B O 1
ATOM 6291 N N . ASP B 1 13 ? -30.719 32.344 32.688 1 97.12 13 ASP B N 1
ATOM 6292 C CA . ASP B 1 13 ? -30.406 31.859 34.031 1 97.12 13 ASP B CA 1
ATOM 6293 C C . ASP B 1 13 ? -29.344 30.766 33.969 1 97.12 13 ASP B C 1
ATOM 6295 O O . ASP B 1 13 ? -29.656 29.578 33.781 1 97.12 13 ASP B O 1
ATOM 6299 N N . ILE B 1 14 ? -28.172 31.078 34.219 1 96.56 14 ILE B N 1
ATOM 6300 C CA . ILE B 1 14 ? -27.094 30.109 34.125 1 96.56 14 ILE B CA 1
ATOM 6301 C C . ILE B 1 14 ? -26.5 29.891 35.531 1 96.56 14 ILE B C 1
ATOM 6303 O O . ILE B 1 14 ? -25.328 29.547 35.656 1 96.56 14 ILE B O 1
ATOM 6307 N N . SER B 1 15 ? -27.25 30.219 36.531 1 94.38 15 SER B N 1
ATOM 6308 C CA . SER B 1 15 ? -26.781 30.062 37.906 1 94.38 15 SER B CA 1
ATOM 6309 C C . SER B 1 15 ? -26.453 28.594 38.188 1 94.38 15 SER B C 1
ATOM 6311 O O . SER B 1 15 ? -25.547 28.312 39 1 94.38 15 SER B O 1
ATOM 6313 N N . GLY B 1 16 ? -27.156 27.734 37.5 1 94.81 16 GLY B N 1
ATOM 6314 C CA . GLY B 1 16 ? -26.938 26.312 37.719 1 94.81 16 GLY B CA 1
ATOM 6315 C C . GLY B 1 16 ? -25.938 25.703 36.75 1 94.81 16 GLY B C 1
ATOM 6316 O O . GLY B 1 16 ? -25.703 24.484 36.781 1 94.81 16 GLY B O 1
ATOM 6317 N N . VAL B 1 17 ? -25.359 26.438 35.969 1 96.56 17 VAL B N 1
ATOM 6318 C CA . VAL B 1 17 ? -24.422 25.953 34.938 1 96.56 17 VAL B CA 1
ATOM 6319 C C . VAL B 1 17 ? -22.984 26.219 35.406 1 96.56 17 VAL B C 1
ATOM 6321 O O . VAL B 1 17 ? -22.625 27.344 35.719 1 96.56 17 VAL B O 1
ATOM 6324 N N . SER B 1 18 ? -22.203 25.266 35.531 1 96.81 18 SER B N 1
ATOM 6325 C CA . SER B 1 18 ? -20.812 25.438 35.938 1 96.81 18 SER B CA 1
ATOM 6326 C C . SER B 1 18 ? -20.016 26.156 34.844 1 96.81 18 SER B C 1
ATOM 6328 O O . SER B 1 18 ? -20.422 26.203 33.688 1 96.81 18 SER B O 1
ATOM 6330 N N . ASN B 1 19 ? -18.938 26.812 35.25 1 96.19 19 ASN B N 1
ATOM 6331 C CA . ASN B 1 19 ? -18.078 27.484 34.281 1 96.19 19 ASN B CA 1
ATOM 6332 C C . ASN B 1 19 ? -17.516 26.5 33.25 1 96.19 19 ASN B C 1
ATOM 6334 O O . ASN B 1 19 ? -17.406 26.828 32.062 1 96.19 19 ASN B O 1
ATOM 6338 N N . GLU B 1 20 ? -17.203 25.359 33.719 1 96.5 20 GLU B N 1
ATOM 6339 C CA . GLU B 1 20 ? -16.688 24.344 32.812 1 96.5 20 GLU B CA 1
ATOM 6340 C C . GLU B 1 20 ? -17.688 24 31.734 1 96.5 20 GLU B C 1
ATOM 6342 O O . GLU B 1 20 ? -17.359 23.984 30.547 1 96.5 20 GLU B O 1
ATOM 6347 N N . LEU B 1 21 ? -18.844 23.781 32.156 1 96.44 21 LEU B N 1
ATOM 6348 C CA . LEU B 1 21 ? -19.906 23.453 31.219 1 96.44 21 LEU B CA 1
ATOM 6349 C C . LEU B 1 21 ? -20.172 24.641 30.281 1 96.44 21 LEU B C 1
ATOM 6351 O O . LEU B 1 21 ? -20.406 24.453 29.094 1 96.44 21 LEU B O 1
ATOM 6355 N N . LEU B 1 22 ? -20.203 25.844 30.844 1 97.19 22 LEU B N 1
ATOM 6356 C CA . LEU B 1 22 ? -20.453 27.047 30.062 1 97.19 22 LEU B CA 1
ATOM 6357 C C . LEU B 1 22 ? -19.406 27.219 28.984 1 97.19 22 LEU B C 1
ATOM 6359 O O . LEU B 1 22 ? -19.734 27.438 27.812 1 97.19 22 LEU B O 1
ATOM 6363 N N . LEU B 1 23 ? -18.172 27.094 29.359 1 97.38 23 LEU B N 1
ATOM 6364 C CA . LEU B 1 23 ? -17.062 27.266 28.422 1 97.38 23 LEU B CA 1
ATOM 6365 C C . LEU B 1 23 ? -17.078 26.172 27.359 1 97.38 23 LEU B C 1
ATOM 6367 O O . LEU B 1 23 ? -16.875 26.453 26.172 1 97.38 23 LEU B O 1
ATOM 6371 N N . LYS B 1 24 ? -17.328 25.016 27.797 1 95.88 24 LYS B N 1
ATOM 6372 C CA . LYS B 1 24 ? -17.406 23.891 26.875 1 95.88 24 LYS B CA 1
ATOM 6373 C C . LYS B 1 24 ? -18.547 24.094 25.859 1 95.88 24 LYS B C 1
ATOM 6375 O O . LYS B 1 24 ? -18.375 23.828 24.672 1 95.88 24 LYS B O 1
ATOM 6380 N N . THR B 1 25 ? -19.609 24.516 26.344 1 96.12 25 THR B N 1
ATOM 6381 C CA . THR B 1 25 ? -20.781 24.75 25.484 1 96.12 25 THR B CA 1
ATOM 6382 C C . THR B 1 25 ? -20.484 25.828 24.453 1 96.12 25 THR B C 1
ATOM 6384 O O . THR B 1 25 ? -20.797 25.672 23.281 1 96.12 25 THR B O 1
ATOM 6387 N N . LEU B 1 26 ? -19.922 26.938 24.906 1 96.88 26 LEU B N 1
ATOM 6388 C CA . LEU B 1 26 ? -19.578 28.016 23.984 1 96.88 26 LEU B CA 1
ATOM 6389 C C . LEU B 1 26 ? -18.688 27.5 22.875 1 96.88 26 LEU B C 1
ATOM 6391 O O . LEU B 1 26 ? -18.953 27.75 21.688 1 96.88 26 LEU B O 1
ATOM 6395 N N . ASN B 1 27 ? -17.734 26.75 23.156 1 95.5 27 ASN B N 1
ATOM 6396 C CA . ASN B 1 27 ? -16.828 26.203 22.172 1 95.5 27 ASN B CA 1
ATOM 6397 C C . ASN B 1 27 ? -17.531 25.234 21.219 1 95.5 27 ASN B C 1
ATOM 6399 O O . ASN B 1 27 ? -17.297 25.25 20.016 1 95.5 27 ASN B O 1
ATOM 6403 N N . SER B 1 28 ? -18.359 24.453 21.781 1 94.19 28 SER B N 1
ATOM 6404 C CA . SER B 1 28 ? -19.047 23.438 21 1 94.19 28 SER B CA 1
ATOM 6405 C C . SER B 1 28 ? -19.969 24.062 19.953 1 94.19 28 SER B C 1
ATOM 6407 O O . SER B 1 28 ? -20.203 23.469 18.891 1 94.19 28 SER B O 1
ATOM 6409 N N . ILE B 1 29 ? -20.453 25.219 20.25 1 94.12 29 ILE B N 1
ATOM 6410 C CA . ILE B 1 29 ? -21.438 25.797 19.328 1 94.12 29 ILE B CA 1
ATOM 6411 C C . ILE B 1 29 ? -20.75 26.812 18.406 1 94.12 29 ILE B C 1
ATOM 6413 O O . ILE B 1 29 ? -21.422 27.578 17.719 1 94.12 29 ILE B O 1
ATOM 6417 N N . GLY B 1 30 ? -19.469 26.891 18.516 1 92.62 30 GLY B N 1
ATOM 6418 C CA . GLY B 1 30 ? -18.719 27.672 17.547 1 92.62 30 GLY B CA 1
ATOM 6419 C C . GLY B 1 30 ? -18.344 29.047 18.062 1 92.62 30 GLY B C 1
ATOM 6420 O O . GLY B 1 30 ? -17.828 29.891 17.312 1 92.62 30 GLY B O 1
ATOM 6421 N N . LEU B 1 31 ? -18.734 29.422 19.25 1 95.56 31 LEU B N 1
ATOM 6422 C CA . LEU B 1 31 ? -18.266 30.625 19.906 1 95.56 31 LEU B CA 1
ATOM 6423 C C . LEU B 1 31 ? -17 30.359 20.703 1 95.56 31 LEU B C 1
ATOM 6425 O O . LEU B 1 31 ? -17.062 30.156 21.922 1 95.56 31 LEU B O 1
ATOM 6429 N N . GLU B 1 32 ? -15.984 30.484 20.094 1 95.56 32 GLU B N 1
ATOM 6430 C CA . GLU B 1 32 ? -14.719 30.016 20.641 1 95.56 32 GLU B CA 1
ATOM 6431 C C . GLU B 1 32 ? -14.234 30.922 21.766 1 95.56 32 GLU B C 1
ATOM 6433 O O . GLU B 1 32 ? -14.094 32.125 21.562 1 95.56 32 GLU B O 1
ATOM 6438 N N . VAL B 1 33 ? -14 30.344 22.875 1 96.5 33 VAL B N 1
ATOM 6439 C CA . VAL B 1 33 ? -13.508 31.094 24.031 1 96.5 33 VAL B CA 1
ATOM 6440 C C . VAL B 1 33 ? -12.008 31.344 23.875 1 96.5 33 VAL B C 1
ATOM 6442 O O . VAL B 1 33 ? -11.219 30.391 23.797 1 96.5 33 VAL B O 1
ATOM 6445 N N . ASP B 1 34 ? -11.672 32.594 23.781 1 95.69 34 ASP B N 1
ATOM 6446 C CA . ASP B 1 34 ? -10.281 33 23.625 1 95.69 34 ASP B CA 1
ATOM 6447 C C . ASP B 1 34 ? -9.586 33.125 24.984 1 95.69 34 ASP B C 1
ATOM 6449 O O . ASP B 1 34 ? -8.461 32.656 25.156 1 95.69 34 ASP B O 1
ATOM 6453 N N . SER B 1 35 ? -10.328 33.719 25.984 1 95.81 35 SER B N 1
ATOM 6454 C CA . SER B 1 35 ? -9.773 33.844 27.312 1 95.81 35 SER B CA 1
ATOM 6455 C C . SER B 1 35 ? -10.867 33.812 28.375 1 95.81 35 SER B C 1
ATOM 6457 O O . SER B 1 35 ? -12.031 34.062 28.094 1 95.81 35 SER B O 1
ATOM 6459 N N . PHE B 1 36 ? -10.539 33.375 29.578 1 96.12 36 PHE B N 1
ATOM 6460 C CA . PHE B 1 36 ? -11.422 33.219 30.734 1 96.12 36 PHE B CA 1
ATOM 6461 C C . PHE B 1 36 ? -10.719 33.719 32 1 96.12 36 PHE B C 1
ATOM 6463 O O . PHE B 1 36 ? -9.609 33.281 32.312 1 96.12 36 PHE B O 1
ATOM 6470 N N . LYS B 1 37 ? -11.297 34.719 32.656 1 95.44 37 LYS B N 1
ATOM 6471 C CA . LYS B 1 37 ? -10.727 35.219 33.906 1 95.44 37 LYS B CA 1
ATOM 6472 C C . LYS B 1 37 ? -11.789 35.312 35 1 95.44 37 LYS B C 1
ATOM 6474 O O . LYS B 1 37 ? -12.891 35.844 34.75 1 95.44 37 LYS B O 1
ATOM 6479 N N . GLU B 1 38 ? -11.516 34.812 36.188 1 95 38 GLU B N 1
ATOM 6480 C CA . GLU B 1 38 ? -12.391 34.938 37.344 1 95 38 GLU B CA 1
ATOM 6481 C C . GLU B 1 38 ? -11.984 36.125 38.219 1 95 38 GLU B C 1
ATOM 6483 O O . GLU B 1 38 ? -10.812 36.25 38.562 1 95 38 GLU B O 1
ATOM 6488 N N . VAL B 1 39 ? -12.867 36.969 38.531 1 95.06 39 VAL B N 1
ATOM 6489 C CA . VAL B 1 39 ? -12.641 38.094 39.438 1 95.06 39 VAL B CA 1
ATOM 6490 C C . VAL B 1 39 ? -13.391 37.875 40.75 1 95.06 39 VAL B C 1
ATOM 6492 O O . VAL B 1 39 ? -14.625 37.781 40.75 1 95.06 39 VAL B O 1
ATOM 6495 N N . ARG B 1 40 ? -12.586 37.688 41.812 1 95.19 40 ARG B N 1
ATOM 6496 C CA . ARG B 1 40 ? -13.141 37.469 43.156 1 95.19 40 ARG B CA 1
ATOM 6497 C C . ARG B 1 40 ? -12.547 38.438 44.156 1 95.19 40 ARG B C 1
ATOM 6499 O O . ARG B 1 40 ? -11.328 38.625 44.219 1 95.19 40 ARG B O 1
ATOM 6506 N N . ILE B 1 41 ? -13.43 39.031 44.906 1 95.31 41 ILE B N 1
ATOM 6507 C CA . ILE B 1 41 ? -12.961 39.938 45.969 1 95.31 41 ILE B CA 1
ATOM 6508 C C . ILE B 1 41 ? -12.461 39.125 47.156 1 95.31 41 ILE B C 1
ATOM 6510 O O . ILE B 1 41 ? -13.125 38.188 47.594 1 95.31 41 ILE B O 1
ATOM 6514 N N . PRO B 1 42 ? -11.352 39.5 47.688 1 94.88 42 PRO B N 1
ATOM 6515 C CA . PRO B 1 42 ? -10.805 38.75 48.844 1 94.88 42 PRO B CA 1
ATOM 6516 C C . PRO B 1 42 ? -11.664 38.875 50.094 1 94.88 42 PRO B C 1
ATOM 6518 O O . PRO B 1 42 ? -12.523 39.75 50.188 1 94.88 42 PRO B O 1
ATOM 6521 N N . SER B 1 43 ? -11.414 38 51 1 94.81 43 SER B N 1
ATOM 6522 C CA . SER B 1 43 ? -12.086 38.031 52.312 1 94.81 43 SER B CA 1
ATOM 6523 C C . SER B 1 43 ? -11.578 39.188 53.156 1 94.81 43 SER B C 1
ATOM 6525 O O . SER B 1 43 ? -10.477 39.688 52.938 1 94.81 43 SER B O 1
ATOM 6527 N N . ASN B 1 44 ? -12.344 39.625 54.062 1 95.81 44 ASN B N 1
ATOM 6528 C CA . ASN B 1 44 ? -11.984 40.625 55.094 1 95.81 44 ASN B CA 1
ATOM 6529 C C . ASN B 1 44 ? -11.93 42.031 54.469 1 95.81 44 ASN B C 1
ATOM 6531 O O . ASN B 1 44 ? -11.211 42.906 55 1 95.81 44 ASN B O 1
ATOM 6535 N N . ILE B 1 45 ? -12.492 42.219 53.344 1 96.81 45 ILE B N 1
ATOM 6536 C CA . ILE B 1 45 ? -12.758 43.531 52.781 1 96.81 45 ILE B CA 1
ATOM 6537 C C . ILE B 1 45 ? -14.227 43.906 52.969 1 96.81 45 ILE B C 1
ATOM 6539 O O . ILE B 1 45 ? -15.117 43.219 52.438 1 96.81 45 ILE B O 1
ATOM 6543 N N . VAL B 1 46 ? -14.477 44.969 53.688 1 96.94 46 VAL B N 1
ATOM 6544 C CA . VAL B 1 46 ? -15.844 45.219 54.094 1 96.94 46 VAL B CA 1
ATOM 6545 C C . VAL B 1 46 ? -16.297 46.594 53.625 1 96.94 46 VAL B C 1
ATOM 6547 O O . VAL B 1 46 ? -15.484 47.406 53.188 1 96.94 46 VAL B O 1
ATOM 6550 N N . VAL B 1 47 ? -17.625 46.844 53.688 1 97.56 47 VAL B N 1
ATOM 6551 C CA . VAL B 1 47 ? -18.219 48.125 53.375 1 97.56 47 VAL B CA 1
ATOM 6552 C C . VAL B 1 47 ? -17.984 49.094 54.531 1 97.56 47 VAL B C 1
ATOM 6554 O O . VAL B 1 47 ? -18.359 48.781 55.688 1 97.56 47 VAL B O 1
ATOM 6557 N N . GLY B 1 48 ? -17.375 50.156 54.281 1 97.31 48 GLY B N 1
ATOM 6558 C CA . GLY B 1 48 ? -17.172 51.219 55.25 1 97.31 48 GLY B CA 1
ATOM 6559 C C . GLY B 1 48 ? -17.812 52.531 54.875 1 97.31 48 GLY B C 1
ATOM 6560 O O . GLY B 1 48 ? -18.094 52.781 53.719 1 97.31 48 GLY B O 1
ATOM 6561 N N . TYR B 1 49 ? -18.062 53.312 55.906 1 97.19 49 TYR B N 1
ATOM 6562 C CA . TYR B 1 49 ? -18.609 54.656 55.75 1 97.19 49 TYR B CA 1
ATOM 6563 C C . TYR B 1 49 ? -17.656 55.688 56.281 1 97.19 49 TYR B C 1
ATOM 6565 O O . TYR B 1 49 ? -17.312 55.688 57.469 1 97.19 49 TYR B O 1
ATOM 6573 N N . VAL B 1 50 ? -17.25 56.625 55.438 1 96.94 50 VAL B N 1
ATOM 6574 C CA . VAL B 1 50 ? -16.328 57.688 55.844 1 96.94 50 VAL B CA 1
ATOM 6575 C C . VAL B 1 50 ? -17.062 58.75 56.656 1 96.94 50 VAL B C 1
ATOM 6577 O O . VAL B 1 50 ? -17.844 59.531 56.094 1 96.94 50 VAL B O 1
ATOM 6580 N N . LYS B 1 51 ? -16.781 58.875 57.844 1 96.06 51 LYS B N 1
ATOM 6581 C CA . LYS B 1 51 ? -17.453 59.844 58.719 1 96.06 51 LYS B CA 1
ATOM 6582 C C . LYS B 1 51 ? -16.797 61.188 58.656 1 96.06 51 LYS B C 1
ATOM 6584 O O . LYS B 1 51 ? -17.469 62.219 58.562 1 96.06 51 LYS B O 1
ATOM 6589 N N . SER B 1 52 ? -15.516 61.156 58.781 1 94.69 52 SER B N 1
ATOM 6590 C CA . SER B 1 52 ? -14.781 62.406 58.75 1 94.69 52 SER B CA 1
ATOM 6591 C C . SER B 1 52 ? -13.43 62.25 58.094 1 94.69 52 SER B C 1
ATOM 6593 O O . SER B 1 52 ? -12.938 61.125 57.938 1 94.69 52 SER B O 1
ATOM 6595 N N . ARG B 1 53 ? -12.992 63.344 57.531 1 92.94 53 ARG B N 1
ATOM 6596 C CA . ARG B 1 53 ? -11.695 63.406 56.875 1 92.94 53 ARG B CA 1
ATOM 6597 C C . ARG B 1 53 ? -10.922 64.625 57.375 1 92.94 53 ARG B C 1
ATOM 6599 O O . ARG B 1 53 ? -11.461 65.75 57.406 1 92.94 53 ARG B O 1
ATOM 6606 N N . SER B 1 54 ? -9.734 64.5 57.844 1 91.44 54 SER B N 1
ATOM 6607 C CA . SER B 1 54 ? -8.859 65.562 58.219 1 91.44 54 SER B CA 1
ATOM 6608 C C . SER B 1 54 ? -7.484 65.438 57.594 1 91.44 54 SER B C 1
ATOM 6610 O O . SER B 1 54 ? -7.039 64.375 57.281 1 91.44 54 SER B O 1
ATOM 6612 N N . LYS B 1 55 ? -6.828 66.562 57.312 1 90.5 55 LYS B N 1
ATOM 6613 C CA . LYS B 1 55 ? -5.496 66.5 56.719 1 90.5 55 LYS B CA 1
ATOM 6614 C C . LYS B 1 55 ? -4.469 66 57.719 1 90.5 55 LYS B C 1
ATOM 6616 O O . LYS B 1 55 ? -4.523 66.25 58.906 1 90.5 55 LYS B O 1
ATOM 6621 N N . HIS B 1 56 ? -3.674 65.188 57.156 1 87.44 56 HIS B N 1
ATOM 6622 C CA . HIS B 1 56 ? -2.598 64.625 58 1 87.44 56 HIS B CA 1
ATOM 6623 C C . HIS B 1 56 ? -1.664 65.75 58.438 1 87.44 56 HIS B C 1
ATOM 6625 O O . HIS B 1 56 ? -1.26 66.625 57.625 1 87.44 56 HIS B O 1
ATOM 6631 N N . GLU B 1 57 ? -1.259 65.875 59.656 1 84.62 57 GLU B N 1
ATOM 6632 C CA . GLU B 1 57 ? -0.459 66.938 60.219 1 84.62 57 GLU B CA 1
ATOM 6633 C C . GLU B 1 57 ? 0.953 66.938 59.656 1 84.62 57 GLU B C 1
ATOM 6635 O O . GLU B 1 57 ? 1.559 68 59.5 1 84.62 57 GLU B O 1
ATOM 6640 N N . ASN B 1 58 ? 1.492 65.875 59.25 1 86.38 58 ASN B N 1
ATOM 6641 C CA . ASN B 1 58 ? 2.885 65.75 58.812 1 86.38 58 ASN B CA 1
ATOM 6642 C C . ASN B 1 58 ? 2.996 65.438 57.344 1 86.38 58 ASN B C 1
ATOM 6644 O O . ASN B 1 58 ? 4.031 64.938 56.875 1 86.38 58 ASN B O 1
ATOM 6648 N N . SER B 1 59 ? 1.927 65.5 56.594 1 83.5 59 SER B N 1
ATOM 6649 C CA . SER B 1 59 ? 2.01 65.25 55.156 1 83.5 59 SER B CA 1
ATOM 6650 C C . SER B 1 59 ? 0.981 66.062 54.375 1 83.5 59 SER B C 1
ATOM 6652 O O . SER B 1 59 ? -0.163 66.188 54.812 1 83.5 59 SER B O 1
ATOM 6654 N N . ASP B 1 60 ? 1.378 66.438 53.188 1 81.69 60 ASP B N 1
ATOM 6655 C CA . ASP B 1 60 ? 0.496 67.188 52.312 1 81.69 60 ASP B CA 1
ATOM 6656 C C . ASP B 1 60 ? -0.351 66.312 51.406 1 81.69 60 ASP B C 1
ATOM 6658 O O . ASP B 1 60 ? -1.36 66.75 50.875 1 81.69 60 ASP B O 1
ATOM 6662 N N . HIS B 1 61 ? -0.09 65 51.406 1 85.5 61 HIS B N 1
ATOM 6663 C CA . HIS B 1 61 ? -0.777 64.188 50.438 1 85.5 61 HIS B CA 1
ATOM 6664 C C . HIS B 1 61 ? -1.653 63.156 51.125 1 85.5 61 HIS B C 1
ATOM 6666 O O . HIS B 1 61 ? -2.486 62.5 50.5 1 85.5 61 HIS B O 1
ATOM 6672 N N . LEU B 1 62 ? -1.489 63.094 52.438 1 89.81 62 LEU B N 1
ATOM 6673 C CA . LEU B 1 62 ? -2.211 62.031 53.156 1 89.81 62 LEU B CA 1
ATOM 6674 C C . LEU B 1 62 ? -3.375 62.625 53.938 1 89.81 62 LEU B C 1
ATOM 6676 O O . LEU B 1 62 ? -3.316 63.781 54.375 1 89.81 62 LEU B O 1
ATOM 6680 N N . ASN B 1 63 ? -4.422 61.875 54.062 1 92.94 63 ASN B N 1
ATOM 6681 C CA . ASN B 1 63 ? -5.598 62.219 54.844 1 92.94 63 ASN B CA 1
ATOM 6682 C C . ASN B 1 63 ? -5.867 61.188 55.969 1 92.94 63 ASN B C 1
ATOM 6684 O O . ASN B 1 63 ? -5.578 60.031 55.781 1 92.94 63 ASN B O 1
ATOM 6688 N N . VAL B 1 64 ? -6.281 61.75 57.062 1 94.06 64 VAL B N 1
ATOM 6689 C CA . VAL B 1 64 ? -6.695 60.875 58.156 1 94.06 64 VAL B CA 1
ATOM 6690 C C . VAL B 1 64 ? -8.219 60.781 58.188 1 94.06 64 VAL B C 1
ATOM 6692 O O . VAL B 1 64 ? -8.906 61.781 58.406 1 94.06 64 VAL B O 1
ATOM 6695 N N . CYS B 1 65 ? -8.719 59.531 57.969 1 95.44 65 CYS B N 1
ATOM 6696 C CA . CYS B 1 65 ? -10.164 59.344 57.875 1 95.44 65 CYS B CA 1
ATOM 6697 C C . CYS B 1 65 ? -10.664 58.438 59.031 1 95.44 65 CYS B C 1
ATOM 6699 O O . CYS B 1 65 ? -9.992 57.5 59.406 1 95.44 65 CYS B O 1
ATOM 6701 N N . GLU B 1 66 ? -11.797 58.875 59.562 1 95.88 66 GLU B N 1
ATOM 6702 C CA . GLU B 1 66 ? -12.539 57.969 60.469 1 95.88 66 GLU B CA 1
ATOM 6703 C C . GLU B 1 66 ? -13.617 57.219 59.688 1 95.88 66 GLU B C 1
ATOM 6705 O O . GLU B 1 66 ? -14.547 57.812 59.156 1 95.88 66 GLU B O 1
ATOM 6710 N N . VAL B 1 67 ? -13.438 55.875 59.688 1 97.12 67 VAL B N 1
ATOM 6711 C CA . VAL B 1 67 ? -14.312 55.062 58.844 1 97.12 67 VAL B CA 1
ATOM 6712 C C . VAL B 1 67 ? -15.102 54.094 59.75 1 97.12 67 VAL B C 1
ATOM 6714 O O . VAL B 1 67 ? -14.523 53.344 60.531 1 97.12 67 VAL B O 1
ATOM 6717 N N . ASP B 1 68 ? -16.438 54.156 59.594 1 97.12 68 ASP B N 1
ATOM 6718 C CA . ASP B 1 68 ? -17.328 53.25 60.312 1 97.12 68 ASP B CA 1
ATOM 6719 C C . ASP B 1 68 ? -17.516 51.938 59.531 1 97.12 68 ASP B C 1
ATOM 6721 O O . ASP B 1 68 ? -18.062 51.938 58.438 1 97.12 68 ASP B O 1
ATOM 6725 N N . VAL B 1 69 ? -17.125 50.844 60.188 1 95.75 69 VAL B N 1
ATOM 6726 C CA . VAL B 1 69 ? -17.234 49.531 59.531 1 95.75 69 VAL B CA 1
ATOM 6727 C C . VAL B 1 69 ? -18.328 48.719 60.188 1 95.75 69 VAL B C 1
ATOM 6729 O O . VAL B 1 69 ? -18.328 47.5 60.094 1 95.75 69 VAL B O 1
ATOM 6732 N N . GLY B 1 70 ? -19.312 49.406 60.844 1 93.19 70 GLY B N 1
ATOM 6733 C CA . GLY B 1 70 ? -20.438 48.75 61.5 1 93.19 70 GLY B CA 1
ATOM 6734 C C . GLY B 1 70 ? -20.156 48.375 62.938 1 93.19 70 GLY B C 1
ATOM 6735 O O . GLY B 1 70 ? -20.859 48.812 63.844 1 93.19 70 GLY B O 1
ATOM 6736 N N . LYS B 1 71 ? -19.047 47.688 63.219 1 90.88 71 LYS B N 1
ATOM 6737 C CA . LYS B 1 71 ? -18.719 47.219 64.562 1 90.88 71 LYS B CA 1
ATOM 6738 C C . LYS B 1 71 ? -17.875 48.25 65.312 1 90.88 71 LYS B C 1
ATOM 6740 O O . LYS B 1 71 ? -17.969 48.406 66.5 1 90.88 71 LYS B O 1
ATOM 6745 N N . GLU B 1 72 ? -17.031 48.906 64.625 1 93.44 72 GLU B N 1
ATOM 6746 C CA . GLU B 1 72 ? -16.141 49.906 65.188 1 93.44 72 GLU B CA 1
ATOM 6747 C C . GLU B 1 72 ? -15.805 51 64.25 1 93.44 72 GLU B C 1
ATOM 6749 O O . GLU B 1 72 ? -16.094 50.906 63.031 1 93.44 72 GLU B O 1
ATOM 6754 N N . ILE B 1 73 ? -15.32 52.094 64.812 1 95.62 73 ILE B N 1
ATOM 6755 C CA . ILE B 1 73 ? -14.82 53.188 64 1 95.62 73 ILE B CA 1
ATOM 6756 C C . ILE B 1 73 ? -13.297 53.125 63.906 1 95.62 73 ILE B C 1
ATOM 6758 O O . ILE B 1 73 ? -12.609 53.125 64.938 1 95.62 73 ILE B O 1
ATOM 6762 N N . LEU B 1 74 ? -12.82 53 62.656 1 95.31 74 LEU B N 1
ATOM 6763 C CA . LEU B 1 74 ? -11.391 52.844 62.438 1 95.31 74 LEU B CA 1
ATOM 6764 C C . LEU B 1 74 ? -10.758 54.156 61.969 1 95.31 74 LEU B C 1
ATOM 6766 O O . LEU B 1 74 ? -11.375 54.906 61.188 1 95.31 74 LEU B O 1
ATOM 6770 N N . THR B 1 75 ? -9.578 54.406 62.469 1 95.12 75 THR B N 1
ATOM 6771 C CA . THR B 1 75 ? -8.758 55.469 61.906 1 95.12 75 THR B CA 1
ATOM 6772 C C . THR B 1 75 ? -7.859 54.938 60.781 1 95.12 75 THR B C 1
ATOM 6774 O O . THR B 1 75 ? -7.039 54.062 61 1 95.12 75 THR B O 1
ATOM 6777 N N . ILE B 1 76 ? -8.078 55.438 59.594 1 95.25 76 ILE B N 1
ATOM 6778 C CA . ILE B 1 76 ? -7.324 54.969 58.438 1 95.25 76 ILE B CA 1
ATOM 6779 C C . ILE B 1 76 ? -6.652 56.156 57.75 1 95.25 76 ILE B C 1
ATOM 6781 O O . ILE B 1 76 ? -7.293 57.188 57.469 1 95.25 76 ILE B O 1
ATOM 6785 N N . VAL B 1 77 ? -5.328 56.031 57.438 1 93.69 77 VAL B N 1
ATOM 6786 C CA . VAL B 1 77 ? -4.598 57.031 56.688 1 93.69 77 VAL B CA 1
ATOM 6787 C C . VAL B 1 77 ? -4.699 56.719 55.188 1 93.69 77 VAL B C 1
ATOM 6789 O O . VAL B 1 77 ? -4.383 55.625 54.75 1 93.69 77 VAL B O 1
ATOM 6792 N N . CYS B 1 78 ? -5.277 57.594 54.438 1 90.94 78 CYS B N 1
ATOM 6793 C CA . CYS B 1 78 ? -5.531 57.375 53 1 90.94 78 CYS B CA 1
ATOM 6794 C C . CYS B 1 78 ? -4.875 58.469 52.156 1 90.94 78 CYS B C 1
ATOM 6796 O O . CYS B 1 78 ? -4.977 59.656 52.469 1 90.94 78 CYS B O 1
ATOM 6798 N N . GLY B 1 79 ? -4.156 58.062 51.094 1 88.88 79 GLY B N 1
ATOM 6799 C CA . GLY B 1 79 ? -3.482 59 50.219 1 88.88 79 GLY B CA 1
ATOM 6800 C C . GLY B 1 79 ? -4.328 59.438 49.031 1 88.88 79 GLY B C 1
ATOM 6801 O O . GLY B 1 79 ? -3.967 60.375 48.312 1 88.88 79 GLY B O 1
ATOM 6802 N N . ALA B 1 80 ? -5.48 58.844 48.812 1 89.94 80 ALA B N 1
ATOM 6803 C CA . ALA B 1 80 ? -6.316 59.156 47.656 1 89.94 80 ALA B CA 1
ATOM 6804 C C . ALA B 1 80 ? -6.996 60.531 47.812 1 89.94 80 ALA B C 1
ATOM 6806 O O . ALA B 1 80 ? -7.488 60.844 48.875 1 89.94 80 ALA B O 1
ATOM 6807 N N . SER B 1 81 ? -7.059 61.219 46.688 1 88.81 81 SER B N 1
ATOM 6808 C CA . SER B 1 81 ? -7.602 62.562 46.719 1 88.81 81 SER B CA 1
ATOM 6809 C C . SER B 1 81 ? -9.125 62.562 46.688 1 88.81 81 SER B C 1
ATOM 6811 O O . SER B 1 81 ? -9.773 63.531 47.062 1 88.81 81 SER B O 1
ATOM 6813 N N . ASN B 1 82 ? -9.734 61.469 46.344 1 91.38 82 ASN B N 1
ATOM 6814 C CA . ASN B 1 82 ? -11.18 61.469 46.125 1 91.38 82 ASN B CA 1
ATOM 6815 C C . ASN B 1 82 ? -11.93 60.938 47.344 1 91.38 82 ASN B C 1
ATOM 6817 O O . ASN B 1 82 ? -13.133 60.688 47.25 1 91.38 82 ASN B O 1
ATOM 6821 N N . VAL B 1 83 ? -11.266 60.75 48.406 1 93.81 83 VAL B N 1
ATOM 6822 C CA . VAL B 1 83 ? -11.945 60.281 49.625 1 93.81 83 VAL B CA 1
ATOM 6823 C C . VAL B 1 83 ? -12.656 61.469 50.281 1 93.81 83 VAL B C 1
ATOM 6825 O O . VAL B 1 83 ? -12.055 62.5 50.531 1 93.81 83 VAL B O 1
ATOM 6828 N N . GLU B 1 84 ? -13.922 61.312 50.469 1 93.88 84 GLU B N 1
ATOM 6829 C CA . GLU B 1 84 ? -14.734 62.375 51.062 1 93.88 84 GLU B CA 1
ATOM 6830 C C . GLU B 1 84 ? -15.688 61.812 52.125 1 93.88 84 GLU B C 1
ATOM 6832 O O . GLU B 1 84 ? -16.141 60.656 52 1 93.88 84 GLU B O 1
ATOM 6837 N N . PRO B 1 85 ? -15.984 62.75 53.156 1 94.81 85 PRO B N 1
ATOM 6838 C CA . PRO B 1 85 ? -16.984 62.312 54.125 1 94.81 85 PRO B CA 1
ATOM 6839 C C . PRO B 1 85 ? -18.344 62.031 53.5 1 94.81 85 PRO B C 1
ATOM 6841 O O . PRO B 1 85 ? -18.766 62.75 52.594 1 94.81 85 PRO B O 1
ATOM 6844 N N . GLY B 1 86 ? -18.969 60.938 53.969 1 94.19 86 GLY B N 1
ATOM 6845 C CA . GLY B 1 86 ? -20.281 60.625 53.438 1 94.19 86 GLY B CA 1
ATOM 6846 C C . GLY B 1 86 ? -20.266 59.531 52.406 1 94.19 86 GLY B C 1
ATOM 6847 O O . GLY B 1 86 ? -21.312 59.062 51.938 1 94.19 86 GLY B O 1
ATOM 6848 N N . GLN B 1 87 ? -19.062 59.031 52.094 1 95.56 87 GLN B N 1
ATOM 6849 C CA . GLN B 1 87 ? -18.938 58.031 51.062 1 95.56 87 GLN B CA 1
ATOM 6850 C C . GLN B 1 87 ? -18.906 56.625 51.688 1 95.56 87 GLN B C 1
ATOM 6852 O O . GLN B 1 87 ? -18.344 56.438 52.75 1 95.56 87 GLN B O 1
ATOM 6857 N N . PHE B 1 88 ? -19.547 55.719 50.969 1 97.19 88 PHE B N 1
ATOM 6858 C CA . PHE B 1 88 ? -19.312 54.312 51.219 1 97.19 88 PHE B CA 1
ATOM 6859 C C . PHE B 1 88 ? -18.094 53.812 50.469 1 97.19 88 PHE B C 1
ATOM 6861 O O . PHE B 1 88 ? -17.953 54.094 49.25 1 97.19 88 PHE B O 1
ATOM 6868 N N . VAL B 1 89 ? -17.141 53.094 51.156 1 97.25 89 VAL B N 1
ATOM 6869 C CA . VAL B 1 89 ? -15.883 52.688 50.531 1 97.25 89 VAL B CA 1
ATOM 6870 C C . VAL B 1 89 ? -15.516 51.281 50.938 1 97.25 89 VAL B C 1
ATOM 6872 O O . VAL B 1 89 ? -15.961 50.781 51.969 1 97.25 89 VAL B O 1
ATOM 6875 N N . PRO B 1 90 ? -14.805 50.562 50.031 1 97.12 90 PRO B N 1
ATOM 6876 C CA . PRO B 1 90 ? -14.25 49.281 50.469 1 97.12 90 PRO B CA 1
ATOM 6877 C C . PRO B 1 90 ? -13.07 49.438 51.438 1 97.12 90 PRO B C 1
ATOM 6879 O O . PRO B 1 90 ? -12.109 50.156 51.125 1 97.12 90 PRO B O 1
ATOM 6882 N N . VAL B 1 91 ? -13.172 48.75 52.469 1 97.06 91 VAL B N 1
ATOM 6883 C CA . VAL B 1 91 ? -12.133 48.812 53.5 1 97.06 91 VAL B CA 1
ATOM 6884 C C . VAL B 1 91 ? -11.508 47.438 53.719 1 97.06 91 VAL B C 1
ATOM 6886 O O . VAL B 1 91 ? -12.211 46.5 54.094 1 97.06 91 VAL B O 1
ATOM 6889 N N . ALA B 1 92 ? -10.297 47.375 53.5 1 96.88 92 ALA B N 1
ATOM 6890 C CA . ALA B 1 92 ? -9.539 46.188 53.875 1 96.88 92 ALA B CA 1
ATOM 6891 C C . ALA B 1 92 ? -9.172 46.188 55.344 1 96.88 92 ALA B C 1
ATOM 6893 O O . ALA B 1 92 ? -8.398 47.031 55.781 1 96.88 92 ALA B O 1
ATOM 6894 N N . MET B 1 93 ? -9.656 45.25 56 1 96.06 93 MET B N 1
ATOM 6895 C CA . MET B 1 93 ? -9.398 45.156 57.406 1 96.06 93 MET B CA 1
ATOM 6896 C C . MET B 1 93 ? -8.016 44.594 57.688 1 96.06 93 MET B C 1
ATOM 6898 O O . MET B 1 93 ? -7.402 44 56.812 1 96.06 93 MET B O 1
ATOM 6902 N N . VAL B 1 94 ? -7.629 44.781 58.938 1 94.75 94 VAL B N 1
ATOM 6903 C CA . VAL B 1 94 ? -6.355 44.188 59.344 1 94.75 94 VAL B CA 1
ATOM 6904 C C . VAL B 1 94 ? -6.438 42.688 59.219 1 94.75 94 VAL B C 1
ATOM 6906 O O . VAL B 1 94 ? -7.387 42.062 59.719 1 94.75 94 VAL B O 1
ATOM 6909 N N . GLY B 1 95 ? -5.516 42.094 58.469 1 93.81 95 GLY B N 1
ATOM 6910 C CA . GLY B 1 95 ? -5.512 40.656 58.25 1 93.81 95 GLY B CA 1
ATOM 6911 C C . GLY B 1 95 ? -5.973 40.25 56.875 1 93.81 95 GLY B C 1
ATOM 6912 O O . GLY B 1 95 ? -5.816 39.125 56.438 1 93.81 95 GLY B O 1
ATOM 6913 N N . ALA B 1 96 ? -6.508 41.219 56.156 1 95.5 96 ALA B N 1
ATOM 6914 C CA . ALA B 1 96 ? -6.953 40.938 54.812 1 95.5 96 ALA B CA 1
ATOM 6915 C C . ALA B 1 96 ? -5.766 40.656 53.875 1 95.5 96 ALA B C 1
ATOM 6917 O O . ALA B 1 96 ? -4.734 41.344 53.969 1 95.5 96 ALA B O 1
ATOM 6918 N N . ILE B 1 97 ? -5.902 39.719 53.031 1 95.31 97 ILE B N 1
ATOM 6919 C CA . ILE B 1 97 ? -4.898 39.406 52 1 95.31 97 ILE B CA 1
ATOM 6920 C C . ILE B 1 97 ? -5.352 39.969 50.656 1 95.31 97 ILE B C 1
ATOM 6922 O O . ILE B 1 97 ? -6.352 39.5 50.094 1 95.31 97 ILE B O 1
ATOM 6926 N N . MET B 1 98 ? -4.613 40.844 50.156 1 93.81 98 MET B N 1
ATOM 6927 C CA . MET B 1 98 ? -4.984 41.5 48.938 1 93.81 98 MET B CA 1
ATOM 6928 C C . MET B 1 98 ? -4.672 40.656 47.719 1 93.81 98 MET B C 1
ATOM 6930 O O . MET B 1 98 ? -3.898 39.688 47.812 1 93.81 98 MET B O 1
ATOM 6934 N N . PRO B 1 99 ? -5.234 40.906 46.469 1 91.56 99 PRO B N 1
ATOM 6935 C CA . PRO B 1 99 ? -5 40.125 45.281 1 91.56 99 PRO B CA 1
ATOM 6936 C C . PRO B 1 99 ? -3.52 40.031 44.906 1 91.56 99 PRO B C 1
ATOM 6938 O O . PRO B 1 99 ? -3.082 39.062 44.312 1 91.56 99 PRO B O 1
ATOM 6941 N N . ASN B 1 100 ? -2.762 41.031 45.281 1 90.38 100 ASN B N 1
ATOM 6942 C CA . ASN B 1 100 ? -1.327 41 45.031 1 90.38 100 ASN B CA 1
ATOM 6943 C C . ASN B 1 100 ? -0.575 40.281 46.125 1 90.38 100 ASN B C 1
ATOM 6945 O O . ASN B 1 100 ? 0.655 40.344 46.188 1 90.38 100 ASN B O 1
ATOM 6949 N N . LYS B 1 101 ? -1.308 39.719 47.125 1 89.62 101 LYS B N 1
ATOM 6950 C CA . LYS B 1 101 ? -0.783 38.875 48.188 1 89.62 101 LYS B CA 1
ATOM 6951 C C . LYS B 1 101 ? -0.249 39.719 49.344 1 89.62 101 LYS B C 1
ATOM 6953 O O . LYS B 1 101 ? 0.357 39.188 50.281 1 89.62 101 LYS B O 1
ATOM 6958 N N . MET B 1 102 ? -0.502 40.969 49.312 1 92.12 102 MET B N 1
ATOM 6959 C CA . MET B 1 102 ? -0.092 41.844 50.438 1 92.12 102 MET B CA 1
ATOM 6960 C C . MET B 1 102 ? -1.06 41.719 51.594 1 92.12 102 MET B C 1
ATOM 6962 O O . MET B 1 102 ? -2.277 41.75 51.406 1 92.12 102 MET B O 1
ATOM 6966 N N . GLU B 1 103 ? -0.537 41.531 52.688 1 93.5 103 GLU B N 1
ATOM 6967 C CA . GLU B 1 103 ? -1.36 41.438 53.906 1 93.5 103 GLU B CA 1
ATOM 6968 C C . GLU B 1 103 ? -1.475 42.812 54.594 1 93.5 103 GLU B C 1
ATOM 6970 O O . GLU B 1 103 ? -0.468 43.469 54.781 1 93.5 103 GLU B O 1
ATOM 6975 N N . ILE B 1 104 ? -2.646 43.219 54.875 1 94.06 104 ILE B N 1
ATOM 6976 C CA . ILE B 1 104 ? -2.895 44.5 55.5 1 94.06 104 ILE B CA 1
ATOM 6977 C C . ILE B 1 104 ? -2.627 44.375 57 1 94.06 104 ILE B C 1
ATOM 6979 O O . ILE B 1 104 ? -3.207 43.531 57.688 1 94.06 104 ILE B O 1
ATOM 6983 N N . LYS B 1 105 ? -1.741 45.188 57.5 1 91.62 105 LYS B N 1
ATOM 6984 C CA . LYS B 1 105 ? -1.363 45.219 58.906 1 91.62 105 LYS B CA 1
ATOM 6985 C C . LYS B 1 105 ? -1.553 46.594 59.5 1 91.62 105 LYS B C 1
ATOM 6987 O O . LYS B 1 105 ? -1.716 47.562 58.75 1 91.62 105 LYS B O 1
ATOM 6992 N N . LYS B 1 106 ? -1.617 46.562 60.938 1 90.5 106 LYS B N 1
ATOM 6993 C CA . LYS B 1 106 ? -1.613 47.844 61.625 1 90.5 106 LYS B CA 1
ATOM 6994 C C . LYS B 1 106 ? -0.3 48.594 61.375 1 90.5 106 LYS B C 1
ATOM 6996 O O . LYS B 1 106 ? 0.778 48 61.469 1 90.5 106 LYS B O 1
ATOM 7001 N N . ALA B 1 107 ? -0.404 49.781 60.812 1 86.31 107 ALA B N 1
ATOM 7002 C CA . ALA B 1 107 ? 0.832 50.5 60.5 1 86.31 107 ALA B CA 1
ATOM 7003 C C . ALA B 1 107 ? 0.763 51.938 61 1 86.31 107 ALA B C 1
ATOM 7005 O O . ALA B 1 107 ? -0.324 52.5 61.156 1 86.31 107 ALA B O 1
ATOM 7006 N N . LYS B 1 108 ? 1.917 52.469 61.5 1 86.94 108 LYS B N 1
ATOM 7007 C CA . LYS B 1 108 ? 2.045 53.875 61.844 1 86.94 108 LYS B CA 1
ATOM 7008 C C . LYS B 1 108 ? 2.617 54.688 60.688 1 86.94 108 LYS B C 1
ATOM 7010 O O . LYS B 1 108 ? 3.77 54.5 60.312 1 86.94 108 LYS B O 1
ATOM 7015 N N . LEU B 1 109 ? 1.727 55.438 60.031 1 84.44 109 LEU B N 1
ATOM 7016 C CA . LEU B 1 109 ? 2.156 56.25 58.906 1 84.44 109 LEU B CA 1
ATOM 7017 C C . LEU B 1 109 ? 2.379 57.688 59.375 1 84.44 109 LEU B C 1
ATOM 7019 O O . LEU B 1 109 ? 1.42 58.438 59.656 1 84.44 109 LEU B O 1
ATOM 7023 N N . ARG B 1 110 ? 3.541 58.125 59.438 1 85.12 110 ARG B N 1
ATOM 7024 C CA . ARG B 1 110 ? 3.969 59.469 59.844 1 85.12 110 ARG B CA 1
ATOM 7025 C C . ARG B 1 110 ? 3.367 59.875 61.188 1 85.12 110 ARG B C 1
ATOM 7027 O O . ARG B 1 110 ? 2.814 60.969 61.312 1 85.12 110 ARG B O 1
ATOM 7034 N N . GLY B 1 111 ? 3.248 59 62.094 1 84.06 111 GLY B N 1
ATOM 7035 C CA . GLY B 1 111 ? 2.889 59.281 63.469 1 84.06 111 GLY B CA 1
ATOM 7036 C C . GLY B 1 111 ? 1.452 58.906 63.812 1 84.06 111 GLY B C 1
ATOM 7037 O O . GLY B 1 111 ? 1.058 58.938 65 1 84.06 111 GLY B O 1
ATOM 7038 N N . VAL B 1 112 ? 0.641 58.656 62.781 1 90.19 112 VAL B N 1
ATOM 7039 C CA . VAL B 1 112 ? -0.757 58.312 63.031 1 90.19 112 VAL B CA 1
ATOM 7040 C C . VAL B 1 112 ? -0.996 56.844 62.719 1 90.19 112 VAL B C 1
ATOM 7042 O O . VAL B 1 112 ? -0.55 56.344 61.688 1 90.19 112 VAL B O 1
ATOM 7045 N N . GLU B 1 113 ? -1.639 56.125 63.656 1 90.12 113 GLU B N 1
ATOM 7046 C CA . GLU B 1 113 ? -1.938 54.719 63.5 1 90.12 113 GLU B CA 1
ATOM 7047 C C . GLU B 1 113 ? -3.053 54.5 62.469 1 90.12 113 GLU B C 1
ATOM 7049 O O . GLU B 1 113 ? -4.09 55.188 62.531 1 90.12 113 GLU B O 1
ATOM 7054 N N . SER B 1 114 ? -2.771 53.688 61.531 1 92.06 114 SER B N 1
ATOM 7055 C CA . SER B 1 114 ? -3.756 53.312 60.5 1 92.06 114 SER B CA 1
ATOM 7056 C C . SER B 1 114 ? -4.23 51.875 60.688 1 92.06 114 SER B C 1
ATOM 7058 O O . SER B 1 114 ? -3.432 50.938 60.625 1 92.06 114 SER B O 1
ATOM 7060 N N . MET B 1 115 ? -5.531 51.688 60.938 1 92.94 115 MET B N 1
ATOM 7061 C CA . MET B 1 115 ? -6.102 50.375 61.25 1 92.94 115 MET B CA 1
ATOM 7062 C C . MET B 1 115 ? -6.785 49.75 60.031 1 92.94 115 MET B C 1
ATOM 7064 O O . MET B 1 115 ? -7.836 49.125 60.156 1 92.94 115 MET B O 1
ATOM 7068 N N . GLY B 1 116 ? -6.273 49.938 58.812 1 93.44 116 GLY B N 1
ATOM 7069 C CA . GLY B 1 116 ? -6.82 49.375 57.594 1 93.44 116 GLY B CA 1
ATOM 7070 C C . GLY B 1 116 ? -6.477 50.188 56.375 1 93.44 116 GLY B C 1
ATOM 7071 O O . GLY B 1 116 ? -5.586 51.031 56.406 1 93.44 116 GLY B O 1
ATOM 7072 N N . MET B 1 117 ? -7.156 49.844 55.188 1 94.69 117 MET B N 1
ATOM 7073 C CA . MET B 1 117 ? -6.891 50.562 53.938 1 94.69 117 MET B CA 1
ATOM 7074 C C . MET B 1 117 ? -8.172 50.75 53.125 1 94.69 117 MET B C 1
ATOM 7076 O O . MET B 1 117 ? -8.961 49.812 52.969 1 94.69 117 MET B O 1
ATOM 7080 N N . ILE B 1 118 ? -8.445 51.969 52.75 1 95.81 118 ILE B N 1
ATOM 7081 C CA . ILE B 1 118 ? -9.516 52.188 51.781 1 95.81 118 ILE B CA 1
ATOM 7082 C C . ILE B 1 118 ? -9.039 51.844 50.375 1 95.81 118 ILE B C 1
ATOM 7084 O O . ILE B 1 118 ? -8.039 52.375 49.906 1 95.81 118 ILE B O 1
ATOM 7088 N N . CYS B 1 119 ? -9.734 51 49.688 1 96.19 119 CYS B N 1
ATOM 7089 C CA . CYS B 1 119 ? -9.203 50.344 48.5 1 96.19 119 CYS B CA 1
ATOM 7090 C C . CYS B 1 119 ? -9.719 51 47.219 1 96.19 119 CYS B C 1
ATOM 7092 O O . CYS B 1 119 ? -10.844 51.5 47.188 1 96.19 119 CYS B O 1
ATOM 7094 N N . SER B 1 120 ? -8.852 50.875 46.188 1 95.56 120 SER B N 1
ATOM 7095 C CA . SER B 1 120 ? -9.258 51.188 44.812 1 95.56 120 SER B CA 1
ATOM 7096 C C . SER B 1 120 ? -9.727 49.938 44.094 1 95.56 120 SER B C 1
ATOM 7098 O O . SER B 1 120 ? -9.578 48.812 44.594 1 95.56 120 SER B O 1
ATOM 7100 N N . SER B 1 121 ? -10.32 50.156 42.875 1 95.56 121 SER B N 1
ATOM 7101 C CA . SER B 1 121 ? -10.789 49.031 42.094 1 95.56 121 SER B CA 1
ATOM 7102 C C . SER B 1 121 ? -9.633 48.125 41.688 1 95.56 121 SER B C 1
ATOM 7104 O O . SER B 1 121 ? -9.734 46.906 41.75 1 95.56 121 SER B O 1
ATOM 7106 N N . THR B 1 122 ? -8.516 48.688 41.312 1 95 122 THR B N 1
ATOM 7107 C CA . THR B 1 122 ? -7.355 47.938 40.844 1 95 122 THR B CA 1
ATOM 7108 C C . THR B 1 122 ? -6.754 47.094 41.969 1 95 122 THR B C 1
ATOM 7110 O O . THR B 1 122 ? -6.309 45.969 41.75 1 95 122 THR B O 1
ATOM 7113 N N . GLU B 1 123 ? -6.781 47.656 43.156 1 94.44 123 GLU B N 1
ATOM 7114 C CA . GLU B 1 123 ? -6.238 46.938 44.312 1 94.44 123 GLU B CA 1
ATOM 7115 C C . GLU B 1 123 ? -7.098 45.719 44.656 1 94.44 123 GLU B C 1
ATOM 7117 O O . GLU B 1 123 ? -6.617 44.781 45.281 1 94.44 123 GLU B O 1
ATOM 7122 N N . LEU B 1 124 ? -8.305 45.781 44.25 1 95.12 124 LEU B N 1
ATOM 7123 C CA . LEU B 1 124 ? -9.234 44.688 44.562 1 95.12 124 LEU B CA 1
ATOM 7124 C C . LEU B 1 124 ? -9.242 43.688 43.406 1 95.12 124 LEU B C 1
ATOM 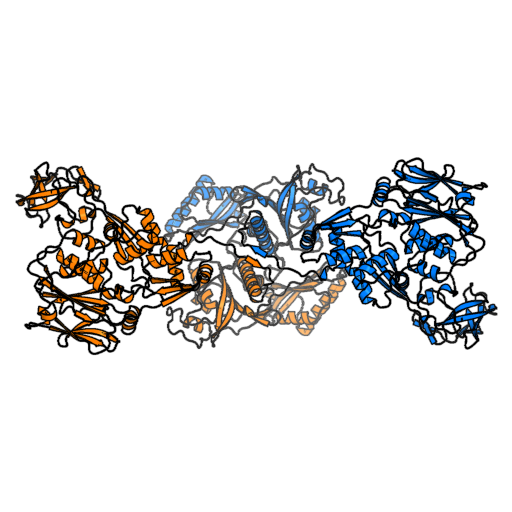7126 O O . LEU B 1 124 ? -10.039 42.75 43.438 1 95.12 124 LEU B O 1
ATOM 7130 N N . GLY B 1 125 ? -8.43 43.875 42.375 1 92.81 125 GLY B N 1
ATOM 7131 C CA . GLY B 1 125 ? -8.32 42.938 41.281 1 92.81 125 GLY B CA 1
ATOM 7132 C C . GLY B 1 125 ? -9.25 43.25 40.125 1 92.81 125 GLY B C 1
ATOM 7133 O O . GLY B 1 125 ? -9.391 42.438 39.219 1 92.81 125 GLY B O 1
ATOM 7134 N N . MET B 1 126 ? -9.883 44.375 40.188 1 94.81 126 MET B N 1
ATOM 7135 C CA . MET B 1 126 ? -10.789 44.812 39.125 1 94.81 126 MET B CA 1
ATOM 7136 C C . MET B 1 126 ? -10.102 45.812 38.219 1 94.81 126 MET B C 1
ATOM 7138 O O . MET B 1 126 ? -9 46.281 38.5 1 94.81 126 MET B O 1
ATOM 7142 N N . PRO B 1 127 ? -10.742 46.094 37.094 1 94.06 127 PRO B N 1
ATOM 7143 C CA . PRO B 1 127 ? -10.141 47.094 36.188 1 94.06 127 PRO B CA 1
ATOM 7144 C C . PRO B 1 127 ? -10.203 48.5 36.781 1 94.06 127 PRO B C 1
ATOM 7146 O O . PRO B 1 127 ? -11.039 48.781 37.625 1 94.06 127 PRO B O 1
ATOM 7149 N N . LYS B 1 128 ? -9.344 49.344 36.281 1 93.88 128 LYS B N 1
ATOM 7150 C CA . LYS B 1 128 ? -9.32 50.719 36.719 1 93.88 128 LYS B CA 1
ATOM 7151 C C . LYS B 1 128 ? -10.547 51.469 36.219 1 93.88 128 LYS B C 1
ATOM 7153 O O . LYS B 1 128 ? -10.836 51.469 35 1 93.88 128 LYS B O 1
ATOM 7158 N N . ILE B 1 129 ? -11.258 52.031 37.125 1 92.56 129 ILE B N 1
ATOM 7159 C CA . ILE B 1 129 ? -12.469 52.75 36.719 1 92.56 129 ILE B CA 1
ATOM 7160 C C . ILE B 1 129 ? -12.305 54.25 37 1 92.56 129 ILE B C 1
ATOM 7162 O O . ILE B 1 129 ? -13.008 55.094 36.406 1 92.56 129 ILE B O 1
ATOM 7166 N N . ASN B 1 130 ? -11.469 54.594 37.969 1 90.5 130 ASN B N 1
ATOM 7167 C CA . ASN B 1 130 ? -11.164 56 38.312 1 90.5 130 ASN B CA 1
ATOM 7168 C C . ASN B 1 130 ? -9.828 56.094 39.062 1 90.5 130 ASN B C 1
ATOM 7170 O O . ASN B 1 130 ? -9.203 55.094 39.375 1 90.5 130 ASN B O 1
ATOM 7174 N N . ASP B 1 131 ? -9.531 57.375 39.188 1 91.56 131 ASP B N 1
ATOM 7175 C CA . ASP B 1 131 ? -8.328 57.594 39.969 1 91.56 131 ASP B CA 1
ATOM 7176 C C . ASP B 1 131 ? -8.641 57.656 41.469 1 91.56 131 ASP B C 1
ATOM 7178 O O . ASP B 1 131 ? -9.586 58.344 41.875 1 91.56 131 ASP B O 1
ATOM 7182 N N . GLY B 1 132 ? -7.902 56.906 42.25 1 93.38 132 GLY B N 1
ATOM 7183 C CA . GLY B 1 132 ? -8.07 56.906 43.688 1 93.38 132 GLY B CA 1
ATOM 7184 C C . GLY B 1 132 ? -8.93 55.75 44.188 1 93.38 132 GLY B C 1
ATOM 7185 O O . GLY B 1 132 ? -8.883 54.656 43.625 1 93.38 132 GLY B O 1
ATOM 7186 N N . ILE B 1 133 ? -9.711 56 45.25 1 94.5 133 ILE B N 1
ATOM 7187 C CA . ILE B 1 133 ? -10.492 54.938 45.906 1 94.5 133 ILE B CA 1
ATOM 7188 C C . ILE B 1 133 ? -11.766 54.688 45.094 1 94.5 133 ILE B C 1
ATOM 7190 O O . ILE B 1 133 ? -12.133 55.5 44.219 1 94.5 133 ILE B O 1
ATOM 7194 N N . MET B 1 134 ? -12.406 53.594 45.344 1 95.56 134 MET B N 1
ATOM 7195 C CA . MET B 1 134 ? -13.625 53.188 44.656 1 95.56 134 MET B CA 1
ATOM 7196 C C . MET B 1 134 ? -14.852 53.438 45.531 1 95.56 134 MET B C 1
ATOM 7198 O O . MET B 1 134 ? -15.18 52.594 46.375 1 95.56 134 MET B O 1
ATOM 7202 N N . PRO B 1 135 ? -15.469 54.531 45.25 1 95.69 135 PRO B N 1
ATOM 7203 C CA . PRO B 1 135 ? -16.703 54.75 46 1 95.69 135 PRO B CA 1
ATOM 7204 C C . PRO B 1 135 ? -17.766 53.719 45.688 1 95.69 135 PRO B C 1
ATOM 7206 O O . PRO B 1 135 ? -17.922 53.312 44.531 1 95.69 135 PRO B O 1
ATOM 7209 N N . LEU B 1 136 ? -18.391 53.188 46.656 1 96.56 136 LEU B N 1
ATOM 7210 C CA . LEU B 1 136 ? -19.469 52.188 46.5 1 96.56 136 LEU B CA 1
ATOM 7211 C C . LEU B 1 136 ? -20.828 52.875 46.406 1 96.56 136 LEU B C 1
ATOM 7213 O O . LEU B 1 136 ? -21 54 46.938 1 96.56 136 LEU B O 1
ATOM 7217 N N . ASP B 1 137 ? -21.703 52.312 45.656 1 94.44 137 ASP B N 1
ATOM 7218 C CA . ASP B 1 137 ? -23.078 52.812 45.594 1 94.44 137 ASP B CA 1
ATOM 7219 C C . ASP B 1 137 ? -24.078 51.688 45.531 1 94.44 137 ASP B C 1
ATOM 7221 O O . ASP B 1 137 ? -23.719 50.5 45.594 1 94.44 137 ASP B O 1
ATOM 7225 N N . ALA B 1 138 ? -25.297 52 45.469 1 92.38 138 ALA B N 1
ATOM 7226 C CA . ALA B 1 138 ? -26.406 51.062 45.625 1 92.38 138 ALA B CA 1
ATOM 7227 C C . ALA B 1 138 ? -26.578 50.219 44.344 1 92.38 138 ALA B C 1
ATOM 7229 O O . ALA B 1 138 ? -27.359 49.281 44.312 1 92.38 138 ALA B O 1
ATOM 7230 N N . SER B 1 139 ? -25.812 50.469 43.344 1 92.94 139 SER B N 1
ATOM 7231 C CA . SER B 1 139 ? -25.938 49.75 42.062 1 92.94 139 SER B CA 1
ATOM 7232 C C . SER B 1 139 ? -25.453 48.281 42.219 1 92.94 139 SER B C 1
ATOM 7234 O O . SER B 1 139 ? -25.797 47.438 41.406 1 92.94 139 SER B O 1
ATOM 7236 N N . ILE B 1 140 ? -24.75 47.969 43.25 1 93.5 140 ILE B N 1
ATOM 7237 C CA . ILE B 1 140 ? -24.25 46.625 43.469 1 93.5 140 ILE B CA 1
ATOM 7238 C C . ILE B 1 140 ? -25.094 45.906 44.531 1 93.5 140 ILE B C 1
ATOM 7240 O O . ILE B 1 140 ? -24.797 44.781 44.938 1 93.5 140 ILE B O 1
ATOM 7244 N N . GLY B 1 141 ? -26.078 46.656 45.031 1 91.5 141 GLY B N 1
ATOM 7245 C CA . GLY B 1 141 ? -26.938 46.156 46.094 1 91.5 141 GLY B CA 1
ATOM 7246 C C . GLY B 1 141 ? -27 47.062 47.281 1 91.5 141 GLY B C 1
ATOM 7247 O O . GLY B 1 141 ? -26.281 48.062 47.344 1 91.5 141 GLY B O 1
ATOM 7248 N N . GLU B 1 142 ? -27.812 46.656 48.219 1 94 142 GLU B N 1
ATOM 7249 C CA . GLU B 1 142 ? -27.922 47.438 49.438 1 94 142 GLU B CA 1
ATOM 7250 C C . GLU B 1 142 ? -26.625 47.344 50.25 1 94 142 GLU B C 1
ATOM 7252 O O . GLU B 1 142 ? -26.141 46.25 50.562 1 94 142 GLU B O 1
ATOM 7257 N N . LEU B 1 143 ? -26.109 48.531 50.531 1 95.69 143 LEU B N 1
ATOM 7258 C CA . LEU B 1 143 ? -24.828 48.594 51.219 1 95.69 143 LEU B CA 1
ATOM 7259 C C . LEU B 1 143 ? -25.047 48.469 52.75 1 95.69 143 LEU B C 1
ATOM 7261 O O . LEU B 1 143 ? -25.781 49.281 53.344 1 95.69 143 LEU B O 1
ATOM 7265 N N . LYS B 1 144 ? -24.484 47.438 53.281 1 95.88 144 LYS B N 1
ATOM 7266 C CA . LYS B 1 144 ? -24.5 47.219 54.75 1 95.88 144 LYS B CA 1
ATOM 7267 C C . LYS B 1 144 ? -23.109 47.375 55.344 1 95.88 144 LYS B C 1
ATOM 7269 O O . LYS B 1 144 ? -22.172 46.688 54.938 1 95.88 144 LYS B O 1
ATOM 7274 N N . LEU B 1 145 ? -23.078 48.188 56.375 1 96.31 145 LEU B N 1
ATOM 7275 C CA . LEU B 1 145 ? -21.781 48.469 57.031 1 96.31 145 LEU B CA 1
ATOM 7276 C C . LEU B 1 145 ? -21.203 47.188 57.625 1 96.31 145 LEU B C 1
ATOM 7278 O O . LEU B 1 145 ? -21.938 46.406 58.281 1 96.31 145 LEU B O 1
ATOM 7282 N N . GLY B 1 146 ? -20.016 46.906 57.312 1 95.56 146 GLY B N 1
ATOM 7283 C CA . GLY B 1 146 ? -19.344 45.75 57.906 1 95.56 146 GLY B CA 1
ATOM 7284 C C . GLY B 1 146 ? -19.516 44.469 57.094 1 95.56 146 GLY B C 1
ATOM 7285 O O . GLY B 1 146 ? -18.844 43.469 57.344 1 95.56 146 GLY B O 1
ATOM 7286 N N . GLU B 1 147 ? -20.344 44.5 56.156 1 96.19 147 GLU B N 1
ATOM 7287 C CA . GLU B 1 147 ? -20.562 43.344 55.312 1 96.19 147 GLU B CA 1
ATOM 7288 C C . GLU B 1 147 ? -19.406 43.156 54.344 1 96.19 147 GLU B C 1
ATOM 7290 O O . GLU B 1 147 ? -18.922 44.125 53.75 1 96.19 147 GLU B O 1
ATOM 7295 N N . GLU B 1 148 ? -18.969 41.938 54.188 1 96.31 148 GLU B N 1
ATOM 7296 C CA . GLU B 1 148 ? -17.875 41.656 53.281 1 96.31 148 GLU B CA 1
ATOM 7297 C C . GLU B 1 148 ? -18.281 41.844 51.812 1 96.31 148 GLU B C 1
ATOM 7299 O O . GLU B 1 148 ? -19.375 41.438 51.438 1 96.31 148 GLU B O 1
ATOM 7304 N N . LEU B 1 149 ? -17.438 42.438 51.062 1 95.75 149 LEU B N 1
ATOM 7305 C CA . LEU B 1 149 ? -17.75 42.719 49.656 1 95.75 149 LEU B CA 1
ATOM 7306 C C . LEU B 1 149 ? -17.844 41.438 48.844 1 95.75 149 LEU B C 1
ATOM 7308 O O . LEU B 1 149 ? -18.516 41.406 47.812 1 95.75 149 LEU B O 1
ATOM 7312 N N . LYS B 1 150 ? -17.156 40.406 49.25 1 94.62 150 LYS B N 1
ATOM 7313 C CA . LYS B 1 150 ? -17.219 39.125 48.562 1 94.62 150 LYS B CA 1
ATOM 7314 C C . LYS B 1 150 ? -18.641 38.625 48.5 1 94.62 150 LYS B C 1
ATOM 7316 O O . LYS B 1 150 ? -18.984 37.812 47.625 1 94.62 150 LYS B O 1
ATOM 7321 N N . ASN B 1 151 ? -19.484 39.094 49.375 1 94.12 151 ASN B N 1
ATOM 7322 C CA . ASN B 1 151 ? -20.859 38.625 49.469 1 94.12 151 ASN B CA 1
ATOM 7323 C C . ASN B 1 151 ? -21.766 39.406 48.5 1 94.12 151 ASN B C 1
ATOM 7325 O O . ASN B 1 151 ? -22.969 39.094 48.406 1 94.12 151 ASN B O 1
ATOM 7329 N N . TYR B 1 152 ? -21.297 40.344 47.812 1 94.75 152 TYR B N 1
ATOM 7330 C CA . TYR B 1 152 ? -22.031 41.062 46.75 1 94.75 152 TYR B CA 1
ATOM 7331 C C . TYR B 1 152 ? -21.797 40.406 45.406 1 94.75 152 TYR B C 1
ATOM 7333 O O . TYR B 1 152 ? -20.734 40.562 44.781 1 94.75 152 TYR B O 1
ATOM 7341 N N . PRO B 1 153 ? -22.703 39.75 44.906 1 91.62 153 PRO B N 1
ATOM 7342 C CA . PRO B 1 153 ? -22.516 38.906 43.719 1 91.62 153 PRO B CA 1
ATOM 7343 C C . PRO B 1 153 ? -22.062 39.719 42.5 1 91.62 153 PRO B C 1
ATOM 7345 O O . PRO B 1 153 ? -21.328 39.188 41.656 1 91.62 153 PRO B O 1
ATOM 7348 N N . LEU B 1 154 ? -22.391 40.906 42.312 1 93.06 154 LEU B N 1
ATOM 7349 C CA . LEU B 1 154 ? -22.141 41.688 41.094 1 93.06 154 LEU B CA 1
ATOM 7350 C C . LEU B 1 154 ? -20.688 42.156 41.062 1 93.06 154 LEU B C 1
ATOM 7352 O O . LEU B 1 154 ? -20.203 42.594 40 1 93.06 154 LEU B O 1
ATOM 7356 N N . LEU B 1 155 ? -20 42.062 42.188 1 94.5 155 LEU B N 1
ATOM 7357 C CA . LEU B 1 155 ? -18.594 42.406 42.219 1 94.5 155 LEU B CA 1
ATOM 7358 C C . LEU B 1 155 ? -17.703 41.219 41.938 1 94.5 155 LEU B C 1
ATOM 7360 O O . LEU B 1 155 ? -16.516 41.375 41.656 1 94.5 155 LEU B O 1
ATOM 7364 N N . ASN B 1 156 ? -18.312 40.062 42.062 1 93.88 156 ASN B N 1
ATOM 7365 C CA . ASN B 1 156 ? -17.656 38.812 41.719 1 93.88 156 ASN B CA 1
ATOM 7366 C C . ASN B 1 156 ? -18.156 38.281 40.375 1 93.88 156 ASN B C 1
ATOM 7368 O O . ASN B 1 156 ? -19.328 37.906 40.25 1 93.88 156 ASN B O 1
ATOM 7372 N N . ASP B 1 157 ? -17.25 38.312 39.406 1 95 157 ASP B N 1
ATOM 7373 C CA . ASP B 1 157 ? -17.734 38 38.062 1 95 157 ASP B CA 1
ATOM 7374 C C . ASP B 1 157 ? -16.719 37.188 37.281 1 95 157 ASP B C 1
ATOM 7376 O O . ASP B 1 157 ? -15.555 37.062 37.688 1 95 157 ASP B O 1
ATOM 7380 N N . ASP B 1 158 ? -17.156 36.438 36.375 1 96.62 158 ASP B N 1
ATOM 7381 C CA . ASP B 1 158 ? -16.328 35.688 35.406 1 96.62 158 ASP B CA 1
ATOM 7382 C C . ASP B 1 158 ? -16.297 36.406 34.062 1 96.62 158 ASP B C 1
ATOM 7384 O O . ASP B 1 158 ? -17.359 36.656 33.469 1 96.62 158 ASP B O 1
ATOM 7388 N N . ILE B 1 159 ? -15.156 36.75 33.594 1 97.12 159 ILE B N 1
ATOM 7389 C CA . ILE B 1 159 ? -14.992 37.469 32.312 1 97.12 159 ILE B CA 1
ATOM 7390 C C . ILE B 1 159 ? -14.633 36.469 31.219 1 97.12 159 ILE B C 1
ATOM 7392 O O . ILE B 1 159 ? -13.641 35.75 31.328 1 97.12 159 ILE B O 1
ATOM 7396 N N . ILE B 1 160 ? -15.398 36.406 30.172 1 97.81 160 ILE B N 1
ATOM 7397 C CA . ILE B 1 160 ? -15.203 35.469 29.062 1 97.81 160 ILE B CA 1
ATOM 7398 C C . ILE B 1 160 ? -15.016 36.25 27.766 1 97.81 160 ILE B C 1
ATOM 7400 O O . ILE B 1 160 ? -15.859 37.062 27.391 1 97.81 160 ILE B O 1
ATOM 7404 N N . GLU B 1 161 ? -13.953 36.094 27.172 1 97.19 161 GLU B N 1
ATOM 7405 C CA . GLU B 1 161 ? -13.719 36.656 25.844 1 97.19 161 GLU B CA 1
ATOM 7406 C C . GLU B 1 161 ? -13.945 35.625 24.75 1 97.19 161 GLU B C 1
ATOM 7408 O O . GLU B 1 161 ? -13.344 34.562 24.766 1 97.19 161 GLU B O 1
ATOM 7413 N N . ILE B 1 162 ? -14.75 35.969 23.812 1 96.75 162 ILE B N 1
ATOM 7414 C CA . ILE B 1 162 ? -15.148 35.062 22.75 1 96.75 162 ILE B CA 1
ATOM 7415 C C . ILE B 1 162 ? -14.641 35.562 21.406 1 96.75 162 ILE B C 1
ATOM 7417 O O . ILE B 1 162 ? -14.742 36.781 21.125 1 96.75 162 ILE B O 1
ATOM 7421 N N . ASP B 1 163 ? -14.094 34.688 20.594 1 95.19 163 ASP B N 1
ATOM 7422 C CA . ASP B 1 163 ? -13.703 35 19.234 1 95.19 163 ASP B CA 1
ATOM 7423 C C . ASP B 1 163 ? -14.812 34.625 18.25 1 95.19 163 ASP B C 1
ATOM 7425 O O . ASP B 1 163 ? -15.227 33.469 18.172 1 95.19 163 ASP B O 1
ATOM 7429 N N . LEU B 1 164 ? -15.281 35.625 17.5 1 93.44 164 LEU B N 1
ATOM 7430 C CA . LEU B 1 164 ? -16.406 35.438 16.594 1 93.44 164 LEU B CA 1
ATOM 7431 C C . LEU B 1 164 ? -15.961 35.531 15.141 1 93.44 164 LEU B C 1
ATOM 7433 O O . LEU B 1 164 ? -15.125 36.375 14.805 1 93.44 164 LEU B O 1
ATOM 7437 N N . THR B 1 165 ? -16.547 34.656 14.305 1 90.56 165 THR B N 1
ATOM 7438 C CA . THR B 1 165 ? -16.312 34.75 12.867 1 90.56 165 THR B CA 1
ATOM 7439 C C . THR B 1 165 ? -17.125 35.906 12.273 1 90.56 165 THR B C 1
ATOM 7441 O O . THR B 1 165 ? -18.047 36.406 12.906 1 90.56 165 THR B O 1
ATOM 7444 N N . ALA B 1 166 ? -16.797 36.344 11.094 1 90.44 166 ALA B N 1
ATOM 7445 C CA . ALA B 1 166 ? -17.359 37.531 10.477 1 90.44 166 ALA B CA 1
ATOM 7446 C C . ALA B 1 166 ? -18.859 37.375 10.234 1 90.44 166 ALA B C 1
ATOM 7448 O O . ALA B 1 166 ? -19.578 38.375 10.18 1 90.44 166 ALA B O 1
ATOM 7449 N N . ASN B 1 167 ? -19.312 36.188 10.172 1 91.31 167 ASN B N 1
ATOM 7450 C CA . ASN B 1 167 ? -20.719 35.969 9.852 1 91.31 167 ASN B CA 1
ATOM 7451 C C . ASN B 1 167 ? -21.578 35.969 11.109 1 91.31 167 ASN B C 1
ATOM 7453 O O . ASN B 1 167 ? -22.812 35.906 11.023 1 91.31 167 ASN B O 1
ATOM 7457 N N . ARG B 1 168 ? -20.953 36.031 12.219 1 93.81 168 ARG B N 1
ATOM 7458 C CA . ARG B 1 168 ? -21.719 35.938 13.453 1 93.81 168 ARG B CA 1
ATOM 7459 C C . ARG B 1 168 ? -21.781 37.25 14.188 1 93.81 168 ARG B C 1
ATOM 7461 O O . ARG B 1 168 ? -21.594 37.312 15.398 1 93.81 168 ARG B O 1
ATOM 7468 N N . GLY B 1 169 ? -22.109 38.281 13.477 1 94.94 169 GLY B N 1
ATOM 7469 C CA . GLY B 1 169 ? -22.297 39.594 14.094 1 94.94 169 GLY B CA 1
ATOM 7470 C C . GLY B 1 169 ? -23.453 39.625 15.078 1 94.94 169 GLY B C 1
ATOM 7471 O O . GLY B 1 169 ? -23.5 40.469 15.961 1 94.94 169 GLY B O 1
ATOM 7472 N N . ASP B 1 170 ? -24.359 38.656 14.977 1 94.81 170 ASP B N 1
ATOM 7473 C CA . ASP B 1 170 ? -25.5 38.531 15.875 1 94.81 170 ASP B CA 1
ATOM 7474 C C . ASP B 1 170 ? -25.047 38.25 17.297 1 94.81 170 ASP B C 1
ATOM 7476 O O . ASP B 1 170 ? -25.781 38.531 18.25 1 94.81 170 ASP B O 1
ATOM 7480 N N . CYS B 1 171 ? -23.875 37.75 17.438 1 96.38 171 CYS B N 1
ATOM 7481 C CA . CYS B 1 171 ? -23.375 37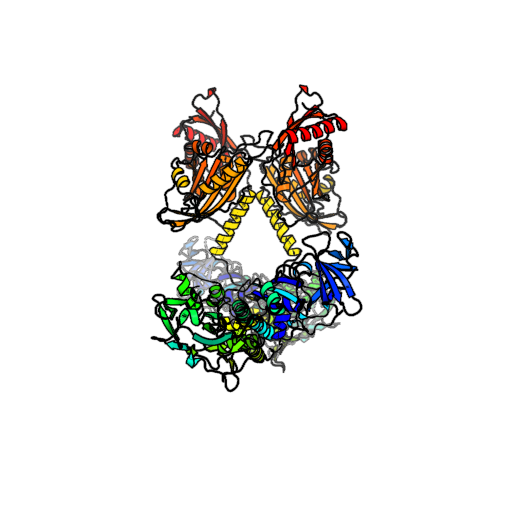.406 18.766 1 96.38 171 CYS B CA 1
ATOM 7482 C C . CYS B 1 171 ? -22.406 38.469 19.266 1 96.38 171 CYS B C 1
ATOM 7484 O O . CYS B 1 171 ? -21.703 38.25 20.266 1 96.38 171 CYS B O 1
ATOM 7486 N N . LEU B 1 172 ? -22.375 39.625 18.609 1 97.06 172 LEU B N 1
ATOM 7487 C CA . LEU B 1 172 ? -21.578 40.719 19.125 1 97.06 172 LEU B CA 1
ATOM 7488 C C . LEU B 1 172 ? -22.359 41.531 20.141 1 97.06 172 LEU B C 1
ATOM 7490 O O . LEU B 1 172 ? -22.406 42.781 20.062 1 97.06 172 LEU B O 1
ATOM 7494 N N . SER B 1 173 ? -23.031 40.875 21.016 1 97.62 173 SER B N 1
ATOM 7495 C CA . SER B 1 173 ? -23.797 41.438 22.125 1 97.62 173 SER B CA 1
ATOM 7496 C C . SER B 1 173 ? -24.062 40.406 23.203 1 97.62 173 SER B C 1
ATOM 7498 O O . SER B 1 173 ? -24 39.219 22.953 1 97.62 173 SER B O 1
ATOM 7500 N N . ILE B 1 174 ? -24.281 40.875 24.375 1 98.06 174 ILE B N 1
ATOM 7501 C CA . ILE B 1 174 ? -24.625 40 25.484 1 98.06 174 ILE B CA 1
ATOM 7502 C C . ILE B 1 174 ? -25.891 39.219 25.156 1 98.06 174 ILE B C 1
ATOM 7504 O O . ILE B 1 174 ? -25.953 38 25.328 1 98.06 174 ILE B O 1
ATOM 7508 N N . TYR B 1 175 ? -26.812 39.875 24.625 1 97.56 175 TYR B N 1
ATOM 7509 C CA . TYR B 1 175 ? -28.094 39.281 24.281 1 97.56 175 TYR B CA 1
ATOM 7510 C C . TYR B 1 175 ? -27.922 38.219 23.203 1 97.56 175 TYR B C 1
ATOM 7512 O O . TYR B 1 175 ? -28.516 37.125 23.297 1 97.56 175 TYR B O 1
ATOM 7520 N N . GLY B 1 176 ? -27.234 38.5 22.203 1 96.69 176 GLY B N 1
ATOM 7521 C CA . GLY B 1 176 ? -27 37.562 21.141 1 96.69 176 GLY B CA 1
ATOM 7522 C C . GLY B 1 176 ? -26.375 36.25 21.641 1 96.69 176 GLY B C 1
ATOM 7523 O O . GLY B 1 176 ? -26.797 35.156 21.266 1 96.69 176 GLY B O 1
ATOM 7524 N N . VAL B 1 177 ? -25.328 36.375 22.453 1 97.88 177 VAL B N 1
ATOM 7525 C CA . VAL B 1 177 ? -24.672 35.188 23.047 1 97.88 177 VAL B CA 1
ATOM 7526 C C . VAL B 1 177 ? -25.656 34.438 23.922 1 97.88 177 VAL B C 1
ATOM 7528 O O . VAL B 1 177 ? -25.703 33.188 23.891 1 97.88 177 VAL B O 1
ATOM 7531 N N . ALA B 1 178 ? -26.406 35.156 24.656 1 97.62 178 ALA B N 1
ATOM 7532 C CA . ALA B 1 178 ? -27.406 34.531 25.531 1 97.62 178 ALA B CA 1
ATOM 7533 C C . ALA B 1 178 ? -28.406 33.719 24.703 1 97.62 178 ALA B C 1
ATOM 7535 O O . ALA B 1 178 ? -28.828 32.625 25.125 1 97.62 178 ALA B O 1
ATOM 7536 N N . ARG B 1 179 ? -28.766 34.219 23.609 1 95.69 179 ARG B N 1
ATOM 7537 C CA . ARG B 1 179 ? -29.703 33.5 22.719 1 95.69 179 ARG B CA 1
ATOM 7538 C C . ARG B 1 179 ? -29.125 32.156 22.281 1 95.69 179 ARG B C 1
ATOM 7540 O O . ARG B 1 179 ? -29.828 31.156 22.328 1 95.69 179 ARG B O 1
ATOM 7547 N N . ASP B 1 180 ? -28 32.188 21.828 1 96.25 180 ASP B N 1
ATOM 7548 C CA . ASP B 1 180 ? -27.344 30.953 21.391 1 96.25 180 ASP B CA 1
ATOM 7549 C C . ASP B 1 180 ? -27.219 29.969 22.531 1 96.25 180 ASP B C 1
ATOM 7551 O O . ASP B 1 180 ? -27.453 28.766 22.359 1 96.25 180 ASP B O 1
ATOM 7555 N N . LEU B 1 181 ? -26.766 30.516 23.688 1 97.19 181 LEU B N 1
ATOM 7556 C CA . LEU B 1 181 ? -26.625 29.672 24.875 1 97.19 181 LEU B CA 1
ATOM 7557 C C . LEU B 1 181 ? -27.969 29.078 25.266 1 97.19 181 LEU B C 1
ATOM 7559 O O . LEU B 1 181 ? -28.031 27.938 25.75 1 97.19 181 LEU B O 1
ATOM 7563 N N . SER B 1 182 ? -29 29.812 25.125 1 96.88 182 SER B N 1
ATOM 7564 C CA . SER B 1 182 ? -30.359 29.344 25.406 1 96.88 182 SER B CA 1
ATOM 7565 C C . SER B 1 182 ? -30.688 28.094 24.609 1 96.88 182 SER B C 1
ATOM 7567 O O . SER B 1 182 ? -31.203 27.109 25.156 1 96.88 182 SER B O 1
ATOM 7569 N N . ALA B 1 183 ? -30.375 28.109 23.375 1 95.56 183 ALA B N 1
ATOM 7570 C CA . ALA B 1 183 ? -30.625 26.953 22.5 1 95.56 183 ALA B CA 1
ATOM 7571 C C . ALA B 1 183 ? -29.75 25.781 22.875 1 95.56 183 ALA B C 1
ATOM 7573 O O . ALA B 1 183 ? -30.219 24.641 22.969 1 95.56 183 ALA B O 1
ATOM 7574 N N . ALA B 1 184 ? -28.5 26.031 23.141 1 95.81 184 ALA B N 1
ATOM 7575 C CA . ALA B 1 184 ? -27.5 24.984 23.359 1 95.81 184 ALA B CA 1
ATOM 7576 C C . ALA B 1 184 ? -27.734 24.297 24.703 1 95.81 184 ALA B C 1
ATOM 7578 O O . ALA B 1 184 ? -27.578 23.078 24.828 1 95.81 184 ALA B O 1
ATOM 7579 N N . LEU B 1 185 ? -28.109 25.156 25.734 1 96 185 LEU B N 1
ATOM 7580 C CA . LEU B 1 185 ? -28.266 24.625 27.078 1 96 185 LEU B CA 1
ATOM 7581 C C . LEU B 1 185 ? -29.734 24.25 27.344 1 96 185 LEU B C 1
ATOM 7583 O O . LEU B 1 185 ? -30.047 23.656 28.375 1 96 185 LEU B O 1
ATOM 7587 N N . ASP B 1 186 ? -30.594 24.594 26.406 1 94.31 186 ASP B N 1
ATOM 7588 C CA . ASP B 1 186 ? -32.031 24.344 26.547 1 94.31 186 ASP B CA 1
ATOM 7589 C C . ASP B 1 186 ? -32.562 25.016 27.797 1 94.31 186 ASP B C 1
ATOM 7591 O O . ASP B 1 186 ? -33.219 24.375 28.625 1 94.31 186 ASP B O 1
ATOM 7595 N N . ILE B 1 187 ? -32.125 26.234 27.984 1 95.94 187 ILE B N 1
ATOM 7596 C CA . ILE B 1 187 ? -32.625 27.125 29.031 1 95.94 187 ILE B CA 1
ATOM 7597 C C . ILE B 1 187 ? -33.312 28.328 28.406 1 95.94 187 ILE B C 1
ATOM 7599 O O . ILE B 1 187 ? -32.781 28.969 27.5 1 95.94 187 ILE B O 1
ATOM 7603 N N . ALA B 1 188 ? -34.438 28.594 28.781 1 94.56 188 ALA B N 1
ATOM 7604 C CA . ALA B 1 188 ? -35.219 29.688 28.188 1 94.56 188 ALA B CA 1
ATOM 7605 C C . ALA B 1 188 ? -34.594 31.031 28.547 1 94.56 188 ALA B C 1
ATOM 7607 O O . ALA B 1 188 ? -34.094 31.219 29.656 1 94.56 188 ALA B O 1
ATOM 7608 N N . LEU B 1 189 ? -34.75 32 27.672 1 95.56 189 LEU B N 1
ATOM 7609 C CA . LEU B 1 189 ? -34.312 33.375 27.938 1 95.56 189 LEU B CA 1
ATOM 7610 C C . LEU B 1 189 ? -35.188 34.031 28.969 1 95.56 189 LEU B C 1
ATOM 7612 O O . LEU B 1 189 ? -36.406 33.75 29.031 1 95.56 189 LEU B O 1
ATOM 7616 N N . LYS B 1 190 ? -34.594 34.875 29.734 1 95 190 LYS B N 1
ATOM 7617 C CA . LYS B 1 190 ? -35.375 35.656 30.719 1 95 190 LYS B CA 1
ATOM 7618 C C . LYS B 1 190 ? -36.156 36.75 30.031 1 95 190 LYS B C 1
ATOM 7620 O O . LYS B 1 190 ? -35.688 37.375 29.062 1 95 190 LYS B O 1
ATOM 7625 N N . GLU B 1 191 ? -37.375 36.938 30.5 1 89.75 191 GLU B N 1
ATOM 7626 C CA . GLU B 1 191 ? -38.156 38.062 30.031 1 89.75 191 GLU B CA 1
ATOM 7627 C C . GLU B 1 191 ? -37.719 39.375 30.703 1 89.75 191 GLU B C 1
ATOM 7629 O O . GLU B 1 191 ? -37.719 39.469 31.922 1 89.75 191 GLU B O 1
ATOM 7634 N N . VAL B 1 192 ? -37.188 40.219 29.938 1 86.94 192 VAL B N 1
ATOM 7635 C CA . VAL B 1 192 ? -36.719 41.469 30.484 1 86.94 192 VAL B CA 1
ATOM 7636 C C . VAL B 1 192 ? -37.75 42.562 30.219 1 86.94 192 VAL B C 1
ATOM 7638 O O . VAL B 1 192 ? -38.281 42.688 29.094 1 86.94 192 VAL B O 1
ATOM 7641 N N . GLU B 1 193 ? -38.094 43.312 31.266 1 88.38 193 GLU B N 1
ATOM 7642 C CA . GLU B 1 193 ? -39 44.406 31.125 1 88.38 193 GLU B CA 1
ATOM 7643 C C . GLU B 1 193 ? -38.344 45.625 30.438 1 88.38 193 GLU B C 1
ATOM 7645 O O . GLU B 1 193 ? -37.344 46.125 30.922 1 88.38 193 GLU B O 1
ATOM 7650 N N . LEU B 1 194 ? -38.875 46.062 29.359 1 88.06 194 LEU B N 1
ATOM 7651 C CA . LEU B 1 194 ? -38.344 47.188 28.594 1 88.06 194 LEU B CA 1
ATOM 7652 C C . LEU B 1 194 ? -39.125 48.438 28.891 1 88.06 194 LEU B C 1
ATOM 7654 O O . LEU B 1 194 ? -40.25 48.375 29.406 1 88.06 194 LEU B O 1
ATOM 7658 N N . TYR B 1 195 ? -38.438 49.5 28.688 1 89.25 195 TYR B N 1
ATOM 7659 C CA . TYR B 1 195 ? -39.062 50.812 28.938 1 89.25 195 TYR B CA 1
ATOM 7660 C C . TYR B 1 195 ? -40.219 51.031 27.969 1 89.25 195 TYR B C 1
ATOM 7662 O O . TYR B 1 195 ? -40.125 50.75 26.781 1 89.25 195 TYR B O 1
ATOM 7670 N N . GLU B 1 196 ? -41.344 51.531 28.594 1 86.38 196 GLU B N 1
ATOM 7671 C CA . GLU B 1 196 ? -42.5 52 27.812 1 86.38 196 GLU B CA 1
ATOM 7672 C C . GLU B 1 196 ? -42.875 53.406 28.203 1 86.38 196 GLU B C 1
ATOM 7674 O O . GLU B 1 196 ? -42.844 53.781 29.375 1 86.38 196 GLU B O 1
ATOM 7679 N N . ASP B 1 197 ? -43.156 54.125 27.156 1 85.81 197 ASP B N 1
ATOM 7680 C CA . ASP B 1 197 ? -43.469 55.531 27.375 1 85.81 197 ASP B CA 1
ATOM 7681 C C . ASP B 1 197 ? -44.656 55.688 28.344 1 85.81 197 ASP B C 1
ATOM 7683 O O . ASP B 1 197 ? -45.656 55 28.234 1 85.81 197 ASP B O 1
ATOM 7687 N N . GLY B 1 198 ? -44.406 56.531 29.391 1 75.75 198 GLY B N 1
ATOM 7688 C CA . GLY B 1 198 ? -45.5 56.844 30.312 1 75.75 198 GLY B CA 1
ATOM 7689 C C . GLY B 1 198 ? -46.469 57.844 29.734 1 75.75 198 GLY B C 1
ATOM 7690 O O . GLY B 1 198 ? -46.312 58.312 28.594 1 75.75 198 GLY B O 1
ATOM 7691 N N . GLU B 1 199 ? -47.5 58.156 30.625 1 76.31 199 GLU B N 1
ATOM 7692 C CA . GLU B 1 199 ? -48.531 59.125 30.25 1 76.31 199 GLU B CA 1
ATOM 7693 C C . GLU B 1 199 ? -48.062 60.562 30.484 1 76.31 199 GLU B C 1
ATOM 7695 O O . GLU B 1 199 ? -47.25 60.812 31.375 1 76.31 199 GLU B O 1
ATOM 7700 N N . ASN B 1 200 ? -48.312 61.625 29.625 1 76.69 200 ASN B N 1
ATOM 7701 C CA . ASN B 1 200 ? -48.219 63.062 29.812 1 76.69 200 ASN B CA 1
ATOM 7702 C C . ASN B 1 200 ? -46.781 63.562 29.578 1 76.69 200 ASN B C 1
ATOM 7704 O O . ASN B 1 200 ? -46.344 64.5 30.234 1 76.69 200 ASN B O 1
ATOM 7708 N N . LEU B 1 201 ? -46 62.781 28.875 1 82.44 201 LEU B N 1
ATOM 7709 C CA . LEU B 1 201 ? -44.656 63.219 28.516 1 82.44 201 LEU B CA 1
ATOM 7710 C C . LEU B 1 201 ? -44.688 64.125 27.281 1 82.44 201 LEU B C 1
ATOM 7712 O O . LEU B 1 201 ? -45.625 64.062 26.484 1 82.44 201 LEU B O 1
ATOM 7716 N N . LEU B 1 202 ? -43.688 65.062 27.203 1 87.12 202 LEU B N 1
ATOM 7717 C CA . LEU B 1 202 ? -43.562 65.875 26.016 1 87.12 202 LEU B CA 1
ATOM 7718 C C . LEU B 1 202 ? -43.188 65.062 24.797 1 87.12 202 LEU B C 1
ATOM 7720 O O . LEU B 1 202 ? -42.312 64.188 24.859 1 87.12 202 LEU B O 1
ATOM 7724 N N . GLY B 1 203 ? -43.812 65.25 23.719 1 89.25 203 GLY B N 1
ATOM 7725 C CA . GLY B 1 203 ? -43.562 64.5 22.5 1 89.25 203 GLY B CA 1
ATOM 7726 C C . GLY B 1 203 ? -42.344 64.938 21.75 1 89.25 203 GLY B C 1
ATOM 7727 O O . GLY B 1 203 ? -42.062 66.125 21.688 1 89.25 203 GLY B O 1
ATOM 7728 N N . ILE B 1 204 ? -41.656 63.969 21.188 1 91.88 204 ILE B N 1
ATOM 7729 C CA . ILE B 1 204 ? -40.438 64.25 20.453 1 91.88 204 ILE B CA 1
ATOM 7730 C C . ILE B 1 204 ? -40.75 65.062 19.203 1 91.88 204 ILE B C 1
ATOM 7732 O O . ILE B 1 204 ? -39.906 65.812 18.688 1 91.88 204 ILE B O 1
ATOM 7736 N N . GLY B 1 205 ? -41.906 65 18.656 1 89.94 205 GLY B N 1
ATOM 7737 C CA . GLY B 1 205 ? -42.312 65.75 17.469 1 89.94 205 GLY B CA 1
ATOM 7738 C C . GLY B 1 205 ? -42.219 67.25 17.625 1 89.94 205 GLY B C 1
ATOM 7739 O O . GLY B 1 205 ? -42.156 68 16.641 1 89.94 205 GLY B O 1
ATOM 7740 N N . ARG B 1 206 ? -42.125 67.688 18.844 1 91.19 206 ARG B N 1
ATOM 7741 C CA . ARG B 1 206 ? -42.031 69.125 19.125 1 91.19 206 ARG B CA 1
ATOM 7742 C C . ARG B 1 206 ? -40.625 69.625 18.844 1 91.19 206 ARG B C 1
ATOM 7744 O O . ARG B 1 206 ? -40.438 70.812 18.578 1 91.19 206 ARG B O 1
ATOM 7751 N N . ILE B 1 207 ? -39.688 68.688 18.859 1 92.88 207 ILE B N 1
ATOM 7752 C CA . ILE B 1 207 ? -38.312 69.25 18.797 1 92.88 207 ILE B CA 1
ATOM 7753 C C . ILE B 1 207 ? -37.594 68.625 17.594 1 92.88 207 ILE B C 1
ATOM 7755 O O . ILE B 1 207 ? -36.531 69.125 17.172 1 92.88 207 ILE B O 1
ATOM 7759 N N . LEU B 1 208 ? -38.125 67.562 17.031 1 94.38 208 LEU B N 1
ATOM 7760 C CA . LEU B 1 208 ? -37.375 66.875 15.984 1 94.38 208 LEU B CA 1
ATOM 7761 C C . LEU B 1 208 ? -38.312 66.438 14.859 1 94.38 208 LEU B C 1
ATOM 7763 O O . LEU B 1 208 ? -39.375 65.875 15.109 1 94.38 208 LEU B O 1
ATOM 7767 N N . SER B 1 209 ? -37.906 66.562 13.609 1 93.56 209 SER B N 1
ATOM 7768 C CA . SER B 1 209 ? -38.531 66.062 12.414 1 93.56 209 SER B CA 1
ATOM 7769 C C . SER B 1 209 ? -37.5 65.375 11.5 1 93.56 209 SER B C 1
ATOM 7771 O O . SER B 1 209 ? -36.375 65.875 11.406 1 93.56 209 SER B O 1
ATOM 7773 N N . ILE B 1 210 ? -37.875 64.25 10.953 1 93 210 ILE B N 1
ATOM 7774 C CA . ILE B 1 210 ? -36.969 63.531 10.078 1 93 210 ILE B CA 1
ATOM 7775 C C . ILE B 1 210 ? -37.562 63.469 8.672 1 93 210 ILE B C 1
ATOM 7777 O O . ILE B 1 210 ? -38.75 63.25 8.5 1 93 210 ILE B O 1
ATOM 7781 N N . LYS B 1 211 ? -36.719 63.719 7.637 1 89.12 211 LYS B N 1
ATOM 7782 C CA . LYS B 1 211 ? -37.125 63.656 6.238 1 89.12 211 LYS B CA 1
ATOM 7783 C C . LYS B 1 211 ? -36.219 62.75 5.43 1 89.12 211 LYS B C 1
ATOM 7785 O O . LYS B 1 211 ? -35 62.625 5.727 1 89.12 211 LYS B O 1
ATOM 7790 N N . THR B 1 212 ? -36.844 62 4.543 1 87.56 212 THR B N 1
ATOM 7791 C CA . THR B 1 212 ? -36.062 61.188 3.607 1 87.56 212 THR B CA 1
ATOM 7792 C C . THR B 1 212 ? -36.531 61.438 2.174 1 87.56 212 THR B C 1
ATOM 7794 O O . THR B 1 212 ? -37.719 61.688 1.928 1 87.56 212 THR B O 1
ATOM 7797 N N . ASP B 1 213 ? -35.719 61.688 1.234 1 71.38 213 ASP B N 1
ATOM 7798 C CA . ASP B 1 213 ? -36.094 61.969 -0.143 1 71.38 213 ASP B CA 1
ATOM 7799 C C . ASP B 1 213 ? -36.375 60.688 -0.931 1 71.38 213 ASP B C 1
ATOM 7801 O O . ASP B 1 213 ? -37.188 60.688 -1.854 1 71.38 213 ASP B O 1
ATOM 7805 N N . GLU B 1 214 ? -35.625 59.656 -0.765 1 77 214 GLU B N 1
ATOM 7806 C CA . GLU B 1 214 ? -35.75 58.438 -1.524 1 77 214 GLU B CA 1
ATOM 7807 C C . GLU B 1 214 ? -36.062 57.25 -0.608 1 77 214 GLU B C 1
ATOM 7809 O O . GLU B 1 214 ? -36.25 57.406 0.596 1 77 214 GLU B O 1
ATOM 7814 N N . LYS B 1 215 ? -36.281 56.094 -1.289 1 81.56 215 LYS B N 1
ATOM 7815 C CA . LYS B 1 215 ? -36.469 54.844 -0.539 1 81.56 215 LYS B CA 1
ATOM 7816 C C . LYS B 1 215 ? -35.281 54.594 0.383 1 81.56 215 LYS B C 1
ATOM 7818 O O . LYS B 1 215 ? -34.125 54.5 -0.072 1 81.56 215 LYS B O 1
ATOM 7823 N N . PRO B 1 216 ? -35.562 54.5 1.646 1 86.62 216 PRO B N 1
ATOM 7824 C CA . PRO B 1 216 ? -34.469 54.344 2.596 1 86.62 216 PRO B CA 1
ATOM 7825 C C . PRO B 1 216 ? -33.812 52.969 2.471 1 86.62 216 PRO B C 1
ATOM 7827 O O . PRO B 1 216 ? -34.469 51.969 2.152 1 86.62 216 PRO B O 1
ATOM 7830 N N . ILE B 1 217 ? -32.562 52.969 2.572 1 88.69 217 ILE B N 1
ATOM 7831 C CA . ILE B 1 217 ? -31.781 51.75 2.52 1 88.69 217 ILE B CA 1
ATOM 7832 C C . ILE B 1 217 ? -31.422 51.312 3.936 1 88.69 217 ILE B C 1
ATOM 7834 O O . ILE B 1 217 ? -31.031 50.156 4.152 1 88.69 217 ILE B O 1
ATOM 7838 N N . SER B 1 218 ? -31.516 52.219 4.871 1 93.56 218 SER B N 1
ATOM 7839 C CA . SER B 1 218 ? -31.234 51.938 6.277 1 93.56 218 SER B CA 1
ATOM 7840 C C . SER B 1 218 ? -32.469 52.219 7.145 1 93.56 218 SER B C 1
ATOM 7842 O O . SER B 1 218 ? -33.375 52.938 6.742 1 93.56 218 SER B O 1
ATOM 7844 N N . ASN B 1 219 ? -32.531 51.531 8.18 1 95.5 219 ASN B N 1
ATOM 7845 C CA . ASN B 1 219 ? -33.531 51.844 9.188 1 95.5 219 ASN B CA 1
ATOM 7846 C C . ASN B 1 219 ? -33.031 52.812 10.242 1 95.5 219 ASN B C 1
ATOM 7848 O O . ASN B 1 219 ? -31.859 52.719 10.656 1 95.5 219 ASN B O 1
ATOM 7852 N N . PHE B 1 220 ? -33.875 53.812 10.617 1 96.75 220 PHE B N 1
ATOM 7853 C CA . PHE B 1 220 ? -33.531 54.781 11.648 1 96.75 220 PHE B CA 1
ATOM 7854 C C . PHE B 1 220 ? -34.688 54.938 12.648 1 96.75 220 PHE B C 1
ATOM 7856 O O . PHE B 1 220 ? -35.844 54.844 12.273 1 96.75 220 PHE B O 1
ATOM 7863 N N . GLN B 1 221 ? -34.344 55.031 13.82 1 97 221 GLN B N 1
ATOM 7864 C CA . GLN B 1 221 ? -35.281 55.438 14.883 1 97 221 GLN B CA 1
ATOM 7865 C C . GLN B 1 221 ? -34.625 56.469 15.805 1 97 221 GLN B C 1
ATOM 7867 O O . GLN B 1 221 ? -33.438 56.375 16.141 1 97 221 GLN B O 1
ATOM 7872 N N . TYR B 1 222 ? -35.375 57.531 16.156 1 97.38 222 TYR B N 1
ATOM 7873 C CA . TYR B 1 222 ? -34.875 58.625 16.969 1 97.38 222 TYR B CA 1
ATOM 7874 C C . TYR B 1 222 ? -35.719 58.812 18.203 1 97.38 222 TYR B C 1
ATOM 7876 O O . TYR B 1 222 ? -36.969 58.781 18.125 1 97.38 222 TYR B O 1
ATOM 7884 N N . LYS B 1 223 ? -35.125 58.938 19.281 1 96.62 223 LYS B N 1
ATOM 7885 C CA . LYS B 1 223 ? -35.719 59.375 20.531 1 96.62 223 LYS B CA 1
ATOM 7886 C C . LYS B 1 223 ? -34.906 60.5 21.188 1 96.62 223 LYS B C 1
ATOM 7888 O O . LYS B 1 223 ? -33.844 60.875 20.672 1 96.62 223 LYS B O 1
ATOM 7893 N N . ALA B 1 224 ? -35.469 61.094 22.266 1 96.44 224 ALA B N 1
ATOM 7894 C CA . ALA B 1 224 ? -34.75 62.219 22.875 1 96.44 224 ALA B CA 1
ATOM 7895 C C . ALA B 1 224 ? -34.875 62.188 24.406 1 96.44 224 ALA B C 1
ATOM 7897 O O . ALA B 1 224 ? -35.844 61.625 24.938 1 96.44 224 ALA B O 1
ATOM 7898 N N . ILE B 1 225 ? -33.906 62.812 25.047 1 95.69 225 ILE B N 1
ATOM 7899 C CA . ILE B 1 225 ? -33.906 62.938 26.5 1 95.69 225 ILE B CA 1
ATOM 7900 C C . ILE B 1 225 ? -33.469 64.375 26.891 1 95.69 225 ILE B C 1
ATOM 7902 O O . ILE B 1 225 ? -32.812 65.062 26.109 1 95.69 225 ILE B O 1
ATOM 7906 N N . LYS B 1 226 ? -33.875 64.812 28.047 1 94.5 226 LYS B N 1
ATOM 7907 C CA . LYS B 1 226 ? -33.5 66.062 28.625 1 94.5 226 LYS B CA 1
ATOM 7908 C C . LYS B 1 226 ? -32.75 65.875 29.938 1 94.5 226 LYS B C 1
ATOM 7910 O O . LYS B 1 226 ? -33.156 65.125 30.797 1 94.5 226 LYS B O 1
ATOM 7915 N N . LEU B 1 227 ? -31.609 66.5 30.078 1 94.19 227 LEU B N 1
ATOM 7916 C CA . LEU B 1 227 ? -30.797 66.438 31.281 1 94.19 227 LEU B CA 1
ATOM 7917 C C . LEU B 1 227 ? -31.109 67.625 32.219 1 94.19 227 LEU B C 1
ATOM 7919 O O . LEU B 1 227 ? -30.875 68.75 31.891 1 94.19 227 LEU B O 1
ATOM 7923 N N . ASN B 1 228 ? -31.594 67.312 33.375 1 90.56 228 ASN B N 1
ATOM 7924 C CA . ASN B 1 228 ? -32 68.312 34.344 1 90.56 228 ASN B CA 1
ATOM 7925 C C . ASN B 1 228 ? -30.922 68.562 35.375 1 90.56 228 ASN B C 1
ATOM 7927 O O . ASN B 1 228 ? -31.078 69.438 36.219 1 90.56 228 ASN B O 1
ATOM 7931 N N . GLY B 1 229 ? -29.922 67.875 35.312 1 86.31 229 GLY B N 1
ATOM 7932 C CA . GLY B 1 229 ? -28.812 68.062 36.25 1 86.31 229 GLY B CA 1
ATOM 7933 C C . GLY B 1 229 ? -27.641 67.125 35.938 1 86.31 229 GLY B C 1
ATOM 7934 O O . GLY B 1 229 ? -27.594 66.5 34.875 1 86.31 229 GLY B O 1
ATOM 7935 N N . ASP B 1 230 ? -26.703 67.25 36.875 1 84.75 230 ASP B N 1
ATOM 7936 C CA . ASP B 1 230 ? -25.516 66.438 36.719 1 84.75 230 ASP B CA 1
ATOM 7937 C C . ASP B 1 230 ? -25.844 65 37.031 1 84.75 230 ASP B C 1
ATOM 7939 O O . ASP B 1 230 ? -26.547 64.688 38 1 84.75 230 ASP B O 1
ATOM 7943 N N . ILE B 1 231 ? -25.391 64.125 36.188 1 86.94 231 ILE B N 1
ATOM 7944 C CA . ILE B 1 231 ? -25.641 62.688 36.344 1 86.94 231 ILE B CA 1
ATOM 7945 C C . ILE B 1 231 ? -24.438 62.031 36.969 1 86.94 231 ILE B C 1
ATOM 7947 O O . ILE B 1 231 ? -23.312 62.125 36.438 1 86.94 231 ILE B O 1
ATOM 7951 N N . GLU B 1 232 ? -24.672 61.406 38.031 1 86.88 232 GLU B N 1
ATOM 7952 C CA . GLU B 1 232 ? -23.594 60.656 38.688 1 86.88 232 GLU B CA 1
ATOM 7953 C C . GLU B 1 232 ? -23.5 59.219 38.125 1 86.88 232 GLU B C 1
ATOM 7955 O O . GLU B 1 232 ? -24.5 58.5 38.062 1 86.88 232 GLU B O 1
ATOM 7960 N N . GLU B 1 233 ? -22.359 58.844 37.75 1 89.94 233 GLU B N 1
ATOM 7961 C CA . GLU B 1 233 ? -22.125 57.5 37.219 1 89.94 233 GLU B CA 1
ATOM 7962 C C . GLU B 1 233 ? -22.297 56.438 38.281 1 89.94 233 GLU B C 1
ATOM 7964 O O . GLU B 1 233 ? -21.828 56.594 39.406 1 89.94 233 GLU B O 1
ATOM 7969 N N . LYS B 1 234 ? -22.922 55.406 37.938 1 93.06 234 LYS B N 1
ATOM 7970 C CA . LYS B 1 234 ? -23.109 54.281 38.844 1 93.06 234 LYS B CA 1
ATOM 7971 C C . LYS B 1 234 ? -21.922 53.312 38.781 1 93.06 234 LYS B C 1
ATOM 7973 O O . LYS B 1 234 ? -21.375 53.062 37.719 1 93.06 234 LYS B O 1
ATOM 7978 N N . LEU B 1 235 ? -21.625 52.719 39.875 1 94.94 235 LEU B N 1
ATOM 7979 C CA . LEU B 1 235 ? -20.453 51.875 40 1 94.94 235 LEU B CA 1
ATOM 7980 C C . LEU B 1 235 ? -20.531 50.688 39.031 1 94.94 235 LEU B C 1
ATOM 7982 O O . LEU B 1 235 ? -19.578 50.375 38.312 1 94.94 235 LEU B O 1
ATOM 7986 N N . LEU B 1 236 ? -21.625 50.031 39 1 94.75 236 LEU B N 1
ATOM 7987 C CA . LEU B 1 236 ? -21.781 48.812 38.188 1 94.75 236 LEU B CA 1
ATOM 7988 C C . LEU B 1 236 ? -21.562 49.156 36.719 1 94.75 236 LEU B C 1
ATOM 7990 O O . LEU B 1 236 ? -20.922 48.375 36 1 94.75 236 LEU B O 1
ATOM 7994 N N . LEU B 1 237 ? -22.094 50.219 36.25 1 95.12 237 LEU B N 1
ATOM 7995 C CA . LEU B 1 237 ? -21.906 50.688 34.875 1 95.12 237 LEU B CA 1
ATOM 7996 C C . LEU B 1 237 ? -20.438 50.906 34.562 1 95.12 237 LEU B C 1
ATOM 7998 O O . LEU B 1 237 ? -19.938 50.438 33.531 1 95.12 237 LEU B O 1
ATOM 8002 N N . LYS B 1 238 ? -19.734 51.5 35.469 1 94.75 238 LYS B N 1
ATOM 8003 C CA . LYS B 1 238 ? -18.297 51.781 35.312 1 94.75 238 LYS B CA 1
ATOM 8004 C C . LYS B 1 238 ? -17.5 50.469 35.219 1 94.75 238 LYS B C 1
ATOM 8006 O O . LYS B 1 238 ? -16.656 50.312 34.344 1 94.75 238 LYS B O 1
ATOM 8011 N N . LEU B 1 239 ? -17.859 49.594 36.062 1 95.19 239 LEU B N 1
ATOM 8012 C CA . LEU B 1 239 ? -17.125 48.344 36.125 1 95.19 239 LEU B CA 1
ATOM 8013 C C . LEU B 1 239 ? -17.359 47.531 34.844 1 95.19 239 LEU B C 1
ATOM 8015 O O . LEU B 1 239 ? -16.406 47 34.25 1 95.19 239 LEU B O 1
ATOM 8019 N N . ARG B 1 240 ? -18.5 47.406 34.438 1 96.12 240 ARG B N 1
ATOM 8020 C CA . ARG B 1 240 ? -18.828 46.594 33.25 1 96.12 240 ARG B CA 1
ATOM 8021 C C . ARG B 1 240 ? -18.203 47.188 32 1 96.12 240 ARG B C 1
ATOM 8023 O O . ARG B 1 240 ? -17.672 46.438 31.172 1 96.12 240 ARG B O 1
ATOM 8030 N N . LEU B 1 241 ? -18.25 48.438 31.875 1 96.56 241 LEU B N 1
ATOM 8031 C CA . LEU B 1 241 ? -17.625 49.094 30.734 1 96.56 241 LEU B CA 1
ATOM 8032 C C . LEU B 1 241 ? -16.109 48.875 30.75 1 96.56 241 LEU B C 1
ATOM 8034 O O . LEU B 1 241 ? -15.477 48.719 29.703 1 96.56 241 LEU B O 1
ATOM 8038 N N . ALA B 1 242 ? -15.555 48.906 31.922 1 95.31 242 ALA B N 1
ATOM 8039 C CA . ALA B 1 242 ? -14.125 48.656 32.062 1 95.31 242 ALA B CA 1
ATOM 8040 C C . ALA B 1 242 ? -13.758 47.25 31.672 1 95.31 242 ALA B C 1
ATOM 8042 O O . ALA B 1 242 ? -12.734 47 31.031 1 95.31 242 ALA B O 1
ATOM 8043 N N . TYR B 1 243 ? -14.578 46.312 32.031 1 95.38 243 TYR B N 1
ATOM 8044 C CA . TYR B 1 243 ? -14.336 44.938 31.719 1 95.38 243 TYR B CA 1
ATOM 8045 C C . TYR B 1 243 ? -14.297 44.719 30.203 1 95.38 243 TYR B C 1
ATOM 8047 O O . TYR B 1 243 ? -13.547 43.875 29.703 1 95.38 243 TYR B O 1
ATOM 8055 N N . ILE B 1 244 ? -15.055 45.5 29.516 1 94.69 244 ILE B N 1
ATOM 8056 C CA . ILE B 1 244 ? -15.109 45.281 28.062 1 94.69 244 ILE B CA 1
ATOM 8057 C C . ILE B 1 244 ? -14.156 46.25 27.375 1 94.69 244 ILE B C 1
ATOM 8059 O O . ILE B 1 244 ? -14.156 46.375 26.141 1 94.69 244 ILE B O 1
ATOM 8063 N N . GLY B 1 245 ? -13.484 47.062 28.203 1 90.31 245 GLY B N 1
ATOM 8064 C CA . GLY B 1 245 ? -12.438 47.938 27.672 1 90.31 245 GLY B CA 1
ATOM 8065 C C . GLY B 1 245 ? -12.977 49.188 27.047 1 90.31 245 GLY B C 1
ATOM 8066 O O . GLY B 1 245 ? -12.344 49.781 26.156 1 90.31 245 GLY B O 1
ATOM 8067 N N . MET B 1 246 ? -14.109 49.562 27.375 1 89.88 246 MET B N 1
ATOM 8068 C CA . MET B 1 246 ? -14.719 50.781 26.828 1 89.88 246 MET B CA 1
ATOM 8069 C C . MET B 1 246 ? -14.43 51.969 27.719 1 89.88 246 MET B C 1
ATOM 8071 O O . MET B 1 246 ? -14.828 52 28.875 1 89.88 246 MET B O 1
ATOM 8075 N N . GLN B 1 247 ? -13.672 52.844 27.188 1 83.62 247 GLN B N 1
ATOM 8076 C CA . GLN B 1 247 ? -13.312 54.062 27.922 1 83.62 247 GLN B CA 1
ATOM 8077 C C . GLN B 1 247 ? -13.953 55.312 27.297 1 83.62 247 GLN B C 1
ATOM 8079 O O . GLN B 1 247 ? -13.633 55.656 26.172 1 83.62 247 GLN B O 1
ATOM 8084 N N . LYS B 1 248 ? -15.031 55.719 27.812 1 84.44 248 LYS B N 1
ATOM 8085 C CA . LYS B 1 248 ? -15.68 56.938 27.391 1 84.44 248 LYS B CA 1
ATOM 8086 C C . LYS B 1 248 ? -15.695 57.969 28.516 1 84.44 248 LYS B C 1
ATOM 8088 O O . LYS B 1 248 ? -15.688 57.594 29.703 1 84.44 248 LYS B O 1
ATOM 8093 N N . THR B 1 249 ? -15.602 59.188 28.188 1 82.69 249 THR B N 1
ATOM 8094 C CA . THR B 1 249 ? -15.555 60.219 29.203 1 82.69 249 THR B CA 1
ATOM 8095 C C . THR B 1 249 ? -16.953 60.75 29.484 1 82.69 249 THR B C 1
ATOM 8097 O O . THR B 1 249 ? -17.297 61.031 30.641 1 82.69 249 THR B O 1
ATOM 8100 N N . ASP B 1 250 ? -17.734 60.812 28.453 1 88.75 250 ASP B N 1
ATOM 8101 C CA . ASP B 1 250 ? -19.078 61.375 28.578 1 88.75 250 ASP B CA 1
ATOM 8102 C C . ASP B 1 250 ? -20.062 60.312 29.062 1 88.75 250 ASP B C 1
ATOM 8104 O O . ASP B 1 250 ? -20.062 59.188 28.547 1 88.75 250 ASP B O 1
ATOM 8108 N N . ILE B 1 251 ? -20.906 60.656 30.125 1 91.06 251 ILE B N 1
ATOM 8109 C CA . ILE B 1 251 ? -21.781 59.688 30.781 1 91.06 251 ILE B CA 1
ATOM 8110 C C . ILE B 1 251 ? -22.828 59.188 29.781 1 91.06 251 ILE B C 1
ATOM 8112 O O . ILE B 1 251 ? -23.219 58.031 29.812 1 91.06 251 ILE B O 1
ATOM 8116 N N . ILE B 1 252 ? -23.281 60.062 28.922 1 93.19 252 ILE B N 1
ATOM 8117 C CA . ILE B 1 252 ? -24.297 59.656 27.953 1 93.19 252 ILE B CA 1
ATOM 8118 C C . ILE B 1 252 ? -23.703 58.656 26.984 1 93.19 252 ILE B C 1
ATOM 8120 O O . ILE B 1 252 ? -24.328 57.625 26.672 1 93.19 252 ILE B O 1
ATOM 8124 N N . GLN B 1 253 ? -22.531 58.938 26.594 1 93.31 253 GLN B N 1
ATOM 8125 C CA . GLN B 1 253 ? -21.844 58 25.719 1 93.31 253 GLN B CA 1
ATOM 8126 C C . GLN B 1 253 ? -21.594 56.656 26.406 1 93.31 253 GLN B C 1
ATOM 8128 O O . GLN B 1 253 ? -21.641 55.594 25.766 1 93.31 253 GLN B O 1
ATOM 8133 N N . LYS B 1 254 ? -21.297 56.688 27.641 1 94.88 254 LYS B N 1
ATOM 8134 C CA . LYS B 1 254 ? -21.078 55.438 28.406 1 94.88 254 LYS B CA 1
ATOM 8135 C C . LYS B 1 254 ? -22.344 54.594 28.453 1 94.88 254 LYS B C 1
ATOM 8137 O O . LYS B 1 254 ? -22.297 53.406 28.203 1 94.88 254 LYS B O 1
ATOM 8142 N N . ILE B 1 255 ? -23.438 55.219 28.672 1 95.94 255 ILE B N 1
ATOM 8143 C CA . ILE B 1 255 ? -24.703 54.5 28.766 1 95.94 255 ILE B CA 1
ATOM 8144 C C . ILE B 1 255 ? -25.078 53.938 27.406 1 95.94 255 ILE B C 1
ATOM 8146 O O . ILE B 1 255 ? -25.547 52.812 27.297 1 95.94 255 ILE B O 1
ATOM 8150 N N . ILE B 1 256 ? -24.797 54.719 26.406 1 96.44 256 ILE B N 1
ATOM 8151 C CA . ILE B 1 256 ? -25.078 54.312 25.047 1 96.44 256 ILE B CA 1
ATOM 8152 C C . ILE B 1 256 ? -24.203 53.094 24.688 1 96.44 256 ILE B C 1
ATOM 8154 O O . ILE B 1 256 ? -24.688 52.125 24.125 1 96.44 256 ILE B O 1
ATOM 8158 N N . SER B 1 257 ? -22.969 53.188 24.984 1 96.38 257 SER B N 1
ATOM 8159 C CA . SER B 1 257 ? -22.062 52.062 24.734 1 96.38 257 SER B CA 1
ATOM 8160 C C . SER B 1 257 ? -22.484 50.812 25.5 1 96.38 257 SER B C 1
ATOM 8162 O O . SER B 1 257 ? -22.406 49.688 24.984 1 96.38 257 SER B O 1
ATOM 8164 N N . TYR B 1 258 ? -22.875 51 26.703 1 97.25 258 TYR B N 1
ATOM 8165 C CA . TYR B 1 258 ? -23.375 49.906 27.531 1 97.25 258 TYR B CA 1
ATOM 8166 C C . TYR B 1 258 ? -24.562 49.25 26.891 1 97.25 258 TYR B C 1
ATOM 8168 O O . TYR B 1 258 ? -24.625 48 26.797 1 97.25 258 TYR B O 1
ATOM 8176 N N . ALA B 1 259 ? -25.453 50 26.422 1 97.75 259 ALA B N 1
ATOM 8177 C CA . ALA B 1 259 ? -26.656 49.5 25.797 1 97.75 259 ALA B CA 1
ATOM 8178 C C . ALA B 1 259 ? -26.328 48.781 24.484 1 97.75 259 ALA B C 1
ATOM 8180 O O . ALA B 1 259 ? -26.891 47.719 24.172 1 97.75 259 ALA B O 1
ATOM 8181 N N . THR B 1 260 ? -25.453 49.375 23.734 1 97.88 260 THR B N 1
ATOM 8182 C CA . THR B 1 260 ? -25.031 48.75 22.469 1 97.88 260 THR B CA 1
ATOM 8183 C C . THR B 1 260 ? -24.406 47.406 22.719 1 97.88 260 THR B C 1
ATOM 8185 O O . THR B 1 260 ? -24.734 46.406 22.047 1 97.88 260 THR B O 1
ATOM 8188 N N . HIS B 1 261 ? -23.516 47.344 23.672 1 97.88 261 HIS B N 1
ATOM 8189 C CA . HIS B 1 261 ? -22.859 46.062 23.984 1 97.88 261 HIS B CA 1
ATOM 8190 C C . HIS B 1 261 ? -23.844 45.031 24.5 1 97.88 261 HIS B C 1
ATOM 8192 O O . HIS B 1 261 ? -23.641 43.844 24.312 1 97.88 261 HIS B O 1
ATOM 8198 N N . THR B 1 262 ? -24.844 45.469 25.094 1 98.06 262 THR B N 1
ATOM 8199 C CA . THR B 1 262 ? -25.844 44.562 25.672 1 98.06 262 THR B CA 1
ATOM 8200 C C . THR B 1 262 ? -26.781 44.031 24.594 1 98.06 262 THR B C 1
ATOM 8202 O O . THR B 1 262 ? -26.984 42.812 24.5 1 98.06 262 THR B O 1
ATOM 8205 N N . THR B 1 263 ? -27.25 44.906 23.719 1 97.94 263 THR B N 1
ATOM 8206 C CA . THR B 1 263 ? -28.344 44.562 22.828 1 97.94 263 THR B CA 1
ATOM 8207 C C . THR B 1 263 ? -27.828 44.281 21.422 1 97.94 263 THR B C 1
ATOM 8209 O O . THR B 1 263 ? -28.484 43.594 20.641 1 97.94 263 THR B O 1
ATOM 8212 N N . GLY B 1 264 ? -26.797 44.906 21.047 1 97.56 264 GLY B N 1
ATOM 8213 C CA . GLY B 1 264 ? -26.281 44.781 19.688 1 97.56 264 GLY B CA 1
ATOM 8214 C C . GLY B 1 264 ? -26.781 45.906 18.766 1 97.56 264 GLY B C 1
ATOM 8215 O O . GLY B 1 264 ? -26.359 46 17.625 1 97.56 264 GLY B O 1
ATOM 8216 N N . VAL B 1 265 ? -27.656 46.75 19.266 1 98.25 265 VAL B N 1
ATOM 8217 C CA . VAL B 1 265 ? -28.188 47.844 18.469 1 98.25 265 VAL B CA 1
ATOM 8218 C C . VAL B 1 265 ? -27.172 49 18.422 1 98.25 265 VAL B C 1
ATOM 8220 O O . VAL B 1 265 ? -26.516 49.281 19.438 1 98.25 265 VAL B O 1
ATOM 8223 N N . LEU B 1 266 ? -27.062 49.656 17.328 1 98.31 266 LEU B N 1
ATOM 8224 C CA . LEU B 1 266 ? -26.141 50.781 17.172 1 98.31 266 LEU B CA 1
ATOM 8225 C C . LEU B 1 266 ? -26.812 52.094 17.547 1 98.31 266 LEU B C 1
ATOM 8227 O O . LEU B 1 266 ? -27.844 52.469 16.969 1 98.31 266 LEU B O 1
ATOM 8231 N N . PHE B 1 267 ? -26.219 52.781 18.484 1 98.19 267 PHE B N 1
ATOM 8232 C CA . PHE B 1 267 ? -26.781 54.031 18.953 1 98.19 267 PHE B CA 1
ATOM 8233 C C . PHE B 1 267 ? -25.797 55.188 18.719 1 98.19 267 PHE B C 1
ATOM 8235 O O . PHE B 1 267 ? -24.578 55 18.828 1 98.19 267 PHE B O 1
ATOM 8242 N N . ARG B 1 268 ? -26.344 56.344 18.453 1 97.06 268 ARG B N 1
ATOM 8243 C CA . ARG B 1 268 ? -25.609 57.594 18.406 1 97.06 268 ARG B CA 1
ATOM 8244 C C . ARG B 1 268 ? -26.359 58.688 19.141 1 97.06 268 ARG B C 1
ATOM 8246 O O . ARG B 1 268 ? -27.578 58.594 19.312 1 97.06 268 ARG B O 1
ATOM 8253 N N . ALA B 1 269 ? -25.625 59.656 19.625 1 96.88 269 ALA B N 1
ATOM 8254 C CA . ALA B 1 269 ? -26.219 60.781 20.344 1 96.88 269 ALA B CA 1
ATOM 8255 C C . ALA B 1 269 ? -25.812 62.125 19.734 1 96.88 269 ALA B C 1
ATOM 8257 O O . ALA B 1 269 ? -24.672 62.281 19.297 1 96.88 269 ALA B O 1
ATOM 8258 N N . TYR B 1 270 ? -26.781 63.031 19.688 1 96.62 270 TYR B N 1
ATOM 8259 C CA . TYR B 1 270 ? -26.562 64.375 19.156 1 96.62 270 TYR B CA 1
ATOM 8260 C C . TYR B 1 270 ? -27.016 65.438 20.172 1 96.62 270 TYR B C 1
ATOM 8262 O O . TYR B 1 270 ? -28.047 65.312 20.812 1 96.62 270 TYR B O 1
ATOM 8270 N N . ASP B 1 271 ? -26.234 66.438 20.25 1 95.5 271 ASP B N 1
ATOM 8271 C CA . ASP B 1 271 ? -26.625 67.562 21.078 1 95.5 271 ASP B CA 1
ATOM 8272 C C . ASP B 1 271 ? -27.641 68.438 20.344 1 95.5 271 ASP B C 1
ATOM 8274 O O . ASP B 1 271 ? -27.312 69.062 19.312 1 95.5 271 ASP B O 1
ATOM 8278 N N . PHE B 1 272 ? -28.766 68.625 20.875 1 95.56 272 PHE B N 1
ATOM 8279 C CA . PHE B 1 272 ? -29.844 69.375 20.234 1 95.56 272 PHE B CA 1
ATOM 8280 C C . PHE B 1 272 ? -29.453 70.812 20.016 1 95.56 272 PHE B C 1
ATOM 8282 O O . PHE B 1 272 ? -29.641 71.375 18.938 1 95.56 272 PHE B O 1
ATOM 8289 N N . ASP B 1 273 ? -28.859 71.438 20.984 1 93.56 273 ASP B N 1
ATOM 8290 C CA . ASP B 1 273 ? -28.547 72.875 20.953 1 93.56 273 ASP B CA 1
ATOM 8291 C C . ASP B 1 273 ? -27.469 73.188 19.922 1 93.56 273 ASP B C 1
ATOM 8293 O O . ASP B 1 273 ? -27.5 74.25 19.297 1 93.56 273 ASP B O 1
ATOM 8297 N N . LYS B 1 274 ? -26.594 72.312 19.797 1 92.19 274 LYS B N 1
ATOM 8298 C CA . LYS B 1 274 ? -25.516 72.5 18.828 1 92.19 274 LYS B CA 1
ATOM 8299 C C . LYS B 1 274 ? -26.031 72.438 17.391 1 92.19 274 LYS B C 1
ATOM 8301 O O . LYS B 1 274 ? -25.469 73.062 16.5 1 92.19 274 LYS B O 1
ATOM 8306 N N . ILE B 1 275 ? -27.078 71.75 17.203 1 93.5 275 ILE B N 1
ATOM 8307 C CA . ILE B 1 275 ? -27.656 71.562 15.883 1 93.5 275 ILE B CA 1
ATOM 8308 C C . ILE B 1 275 ? -28.688 72.688 15.648 1 93.5 275 ILE B C 1
ATOM 8310 O O . ILE B 1 275 ? -28.766 73.25 14.562 1 93.5 275 ILE B O 1
ATOM 8314 N N . ALA B 1 276 ? -29.547 73 16.641 1 90.5 276 ALA B N 1
ATOM 8315 C CA . ALA B 1 276 ? -30.688 73.875 16.531 1 90.5 276 ALA B CA 1
ATOM 8316 C C . ALA B 1 276 ? -30.219 75.312 16.359 1 90.5 276 ALA B C 1
ATOM 8318 O O . ALA B 1 276 ? -30.891 76.125 15.734 1 90.5 276 ALA B O 1
ATOM 8319 N N . ASN B 1 277 ? -29.125 75.75 16.828 1 85 277 ASN B N 1
ATOM 8320 C CA . ASN B 1 277 ? -28.641 77.125 16.781 1 85 277 ASN B CA 1
ATOM 8321 C C . ASN B 1 277 ? -29.75 78.125 17.141 1 85 277 ASN B C 1
ATOM 8323 O O . ASN B 1 277 ? -30.016 79.062 16.375 1 85 277 ASN B O 1
ATOM 8327 N N . GLY B 1 278 ? -30.5 77.875 18.219 1 85.19 278 GLY B N 1
ATOM 8328 C CA . GLY B 1 278 ? -31.516 78.75 18.734 1 85.19 278 GLY B CA 1
ATOM 8329 C C . GLY B 1 278 ? -32.906 78.438 18.281 1 85.19 278 GLY B C 1
ATOM 8330 O O . GLY B 1 278 ? -33.875 79.062 18.719 1 85.19 278 GLY B O 1
ATOM 8331 N N . ARG B 1 279 ? -33.156 77.562 17.453 1 87.31 279 ARG B N 1
ATOM 8332 C CA . ARG B 1 279 ? -34.469 77.125 16.984 1 87.31 279 ARG B CA 1
ATOM 8333 C C . ARG B 1 279 ? -35.125 76.125 17.969 1 87.31 279 ARG B C 1
ATOM 8335 O O . ARG B 1 279 ? -34.406 75.438 18.703 1 87.31 279 ARG B O 1
ATOM 8342 N N . GLU B 1 280 ? -36.406 76.125 17.875 1 89.81 280 GLU B N 1
ATOM 8343 C CA . GLU B 1 280 ? -37.156 75.25 18.781 1 89.81 280 GLU B CA 1
ATOM 8344 C C . GLU B 1 280 ? -37.281 73.812 18.219 1 89.81 280 GLU B C 1
ATOM 8346 O O . GLU B 1 280 ? -37.531 72.875 18.969 1 89.81 280 GLU B O 1
ATOM 8351 N N . LYS B 1 281 ? -37.188 73.75 16.938 1 93.25 281 LYS B N 1
ATOM 8352 C CA . LYS B 1 281 ? -37.344 72.438 16.266 1 93.25 281 LYS B CA 1
ATOM 8353 C C . LYS B 1 281 ? -36.281 72.25 15.18 1 93.25 281 LYS B C 1
ATOM 8355 O O . LYS B 1 281 ? -35.938 73.25 14.477 1 93.25 281 LYS B O 1
ATOM 8360 N N . ILE B 1 282 ? -35.656 71.062 15.141 1 93.31 282 ILE B N 1
ATOM 8361 C CA . ILE B 1 282 ? -34.656 70.812 14.117 1 93.31 282 ILE B CA 1
ATOM 8362 C C . ILE B 1 282 ? -35.188 69.75 13.141 1 93.31 282 ILE B C 1
ATOM 8364 O O . ILE B 1 282 ? -36.062 68.938 13.484 1 93.31 282 ILE B O 1
ATOM 8368 N N . SER B 1 283 ? -34.656 69.75 11.914 1 93.12 283 SER B N 1
ATOM 8369 C CA . SER B 1 283 ? -34.969 68.75 10.883 1 93.12 283 SER B CA 1
ATOM 8370 C C . SER B 1 283 ? -33.719 68 10.43 1 93.12 283 SER B C 1
ATOM 8372 O O . SER B 1 283 ? -32.719 68.688 10.062 1 93.12 283 SER B O 1
ATOM 8374 N N . LEU B 1 284 ? -33.75 66.688 10.531 1 94.5 284 LEU B N 1
ATOM 8375 C CA . LEU B 1 284 ? -32.656 65.875 10.023 1 94.5 284 LEU B CA 1
ATOM 8376 C C . LEU B 1 284 ? -33.031 65.312 8.672 1 94.5 284 LEU B C 1
ATOM 8378 O O . LEU B 1 284 ? -34.125 64.812 8.477 1 94.5 284 LEU B O 1
ATOM 8382 N N . ASP B 1 285 ? -32.094 65.375 7.734 1 93.62 285 ASP B N 1
ATOM 8383 C CA . ASP B 1 285 ? -32.281 64.812 6.402 1 93.62 285 ASP B CA 1
ATOM 8384 C C . ASP B 1 285 ? -31.406 63.562 6.23 1 93.62 285 ASP B C 1
ATOM 8386 O O . ASP B 1 285 ? -30.203 63.594 6.453 1 93.62 285 ASP B O 1
ATOM 8390 N N . ILE B 1 286 ? -32.062 62.531 5.914 1 93.5 286 ILE B N 1
ATOM 8391 C CA . ILE B 1 286 ? -31.344 61.281 5.594 1 93.5 286 ILE B CA 1
ATOM 8392 C C . ILE B 1 286 ? -31.25 61.125 4.078 1 93.5 286 ILE B C 1
ATOM 8394 O O . ILE B 1 286 ? -32.25 60.938 3.4 1 93.5 286 ILE B O 1
ATOM 8398 N N . ILE B 1 287 ? -30.062 61.188 3.551 1 90.31 287 ILE B N 1
ATOM 8399 C CA . ILE B 1 287 ? -29.859 61.188 2.105 1 90.31 287 ILE B CA 1
ATOM 8400 C C . ILE B 1 287 ? -28.891 60.062 1.734 1 90.31 287 ILE B C 1
ATOM 8402 O O . ILE B 1 287 ? -28.062 59.656 2.545 1 90.31 287 ILE B O 1
ATOM 8406 N N . LYS B 1 288 ? -29.141 59.594 0.528 1 89.12 288 LYS B N 1
ATOM 8407 C CA . LYS B 1 288 ? -28.234 58.625 -0.049 1 89.12 288 LYS B CA 1
ATOM 8408 C C . LYS B 1 288 ? -27.094 59.281 -0.795 1 89.12 288 LYS B C 1
ATOM 8410 O O . LYS B 1 288 ? -27.312 60.125 -1.665 1 89.12 288 LYS B O 1
ATOM 8415 N N . ASP B 1 289 ? -25.922 59 -0.346 1 83.81 289 ASP B N 1
ATOM 8416 C CA . ASP B 1 289 ? -24.797 59.625 -1.03 1 83.81 289 ASP B CA 1
ATOM 8417 C C . ASP B 1 289 ? -24.422 58.844 -2.289 1 83.81 289 ASP B C 1
ATOM 8419 O O . ASP B 1 289 ? -25.094 57.875 -2.646 1 83.81 289 ASP B O 1
ATOM 8423 N N . SER B 1 290 ? -23.406 59.25 -2.998 1 81.19 290 SER B N 1
ATOM 8424 C CA . SER B 1 290 ? -22.984 58.656 -4.27 1 81.19 290 SER B CA 1
ATOM 8425 C C . SER B 1 290 ? -22.562 57.219 -4.094 1 81.19 290 SER B C 1
ATOM 8427 O O . SER B 1 290 ? -22.641 56.406 -5.039 1 81.19 290 SER B O 1
ATOM 8429 N N . THR B 1 291 ? -22.203 56.875 -2.928 1 79.31 291 THR B N 1
ATOM 8430 C CA . THR B 1 291 ? -21.766 55.5 -2.658 1 79.31 291 THR B CA 1
ATOM 8431 C C . THR B 1 291 ? -22.938 54.656 -2.156 1 79.31 291 THR B C 1
ATOM 8433 O O . THR B 1 291 ? -22.75 53.5 -1.785 1 79.31 291 THR B O 1
ATOM 8436 N N . THR B 1 292 ? -24.047 55.188 -2.092 1 82.88 292 THR B N 1
ATOM 8437 C CA . THR B 1 292 ? -25.281 54.531 -1.667 1 82.88 292 THR B CA 1
ATOM 8438 C C . THR B 1 292 ? -25.359 54.469 -0.144 1 82.88 292 THR B C 1
ATOM 8440 O O . THR B 1 292 ? -26.219 53.781 0.408 1 82.88 292 THR B O 1
ATOM 8443 N N . ALA B 1 293 ? -24.438 55.125 0.521 1 89.62 293 ALA B N 1
ATOM 8444 C CA . ALA B 1 293 ? -24.5 55.156 1.979 1 89.62 293 ALA B CA 1
ATOM 8445 C C . ALA B 1 293 ? -25.594 56.125 2.457 1 89.62 293 ALA B C 1
ATOM 8447 O O . ALA B 1 293 ? -25.906 57.094 1.777 1 89.62 293 ALA B O 1
ATOM 8448 N N . SER B 1 294 ? -26.234 55.781 3.59 1 93.12 294 SER B N 1
ATOM 8449 C CA . SER B 1 294 ? -27.203 56.688 4.215 1 93.12 294 SER B CA 1
ATOM 8450 C C . SER B 1 294 ? -26.5 57.75 5.059 1 93.12 294 SER B C 1
ATOM 8452 O O . SER B 1 294 ? -25.875 57.438 6.066 1 93.12 294 SER B O 1
ATOM 8454 N N . VAL B 1 295 ? -26.609 59 4.648 1 93.69 295 VAL B N 1
ATOM 8455 C CA . VAL B 1 295 ? -25.953 60.125 5.336 1 93.69 295 VAL B CA 1
ATOM 8456 C C . VAL B 1 295 ? -27 60.938 6.074 1 93.69 295 VAL B C 1
ATOM 8458 O O . VAL B 1 295 ? -28.031 61.312 5.504 1 93.69 295 VAL B O 1
ATOM 8461 N N . VAL B 1 296 ? -26.75 61.156 7.359 1 95.12 296 VAL B N 1
ATOM 8462 C CA . VAL B 1 296 ? -27.609 62.031 8.172 1 95.12 296 VAL B CA 1
ATOM 8463 C C . VAL B 1 296 ? -27.078 63.469 8.141 1 95.12 296 VAL B C 1
ATOM 8465 O O . VAL B 1 296 ? -25.922 63.719 8.508 1 95.12 296 VAL B O 1
ATOM 8468 N N . LYS B 1 297 ? -27.906 64.375 7.762 1 94.5 297 LYS B N 1
ATOM 8469 C CA . LYS B 1 297 ? -27.516 65.812 7.633 1 94.5 297 LYS B CA 1
ATOM 8470 C C . LYS B 1 297 ? -28.484 66.688 8.367 1 94.5 297 LYS B C 1
ATOM 8472 O O . LYS B 1 297 ? -29.672 66.375 8.492 1 94.5 297 LYS B O 1
ATOM 8477 N N . ALA B 1 298 ? -27.906 67.75 8.977 1 93.12 298 ALA B N 1
ATOM 8478 C CA . ALA B 1 298 ? -28.688 68.875 9.516 1 93.12 298 ALA B CA 1
ATOM 8479 C C . ALA B 1 298 ? -28.297 70.188 8.852 1 93.12 298 ALA B C 1
ATOM 8481 O O . ALA B 1 298 ? -27.141 70.625 8.945 1 93.12 298 ALA B O 1
ATOM 8482 N N . GLU B 1 299 ? -29.219 71 8.273 1 83.69 299 GLU B N 1
ATOM 8483 C CA . GLU B 1 299 ? -28.969 72.25 7.602 1 83.69 299 GLU B CA 1
ATOM 8484 C C . GLU B 1 299 ? -27.719 72.188 6.73 1 83.69 299 GLU B C 1
ATOM 8486 O O . GLU B 1 299 ? -26.844 73.062 6.828 1 83.69 299 GLU B O 1
ATOM 8491 N N . ASN B 1 300 ? -27.328 71.25 5.98 1 80.31 300 ASN B N 1
ATOM 8492 C CA . ASN B 1 300 ? -26.266 71.062 5.004 1 80.31 300 ASN B CA 1
ATOM 8493 C C . ASN B 1 300 ? -24.984 70.5 5.668 1 80.31 300 ASN B C 1
ATOM 8495 O O . ASN B 1 300 ? -23.969 70.312 5.004 1 80.31 300 ASN B O 1
ATOM 8499 N N . GLU B 1 301 ? -25.078 70.375 6.961 1 91 301 GLU B N 1
ATOM 8500 C CA . GLU B 1 301 ? -23.938 69.75 7.656 1 91 301 GLU B CA 1
ATOM 8501 C C . GLU B 1 301 ? -24.109 68.25 7.844 1 91 301 GLU B C 1
ATOM 8503 O O . GLU B 1 301 ? -25.156 67.812 8.305 1 91 301 GLU B O 1
ATOM 8508 N N . LYS B 1 302 ? -23.078 67.562 7.488 1 92.81 302 LYS B N 1
ATOM 8509 C CA . LYS B 1 302 ? -23.078 66.125 7.652 1 92.81 302 LYS B CA 1
ATOM 8510 C C . LYS B 1 302 ? -22.828 65.688 9.102 1 92.81 302 LYS B C 1
ATOM 8512 O O . LYS B 1 302 ? -21.797 66.062 9.672 1 92.81 302 LYS B O 1
ATOM 8517 N N . LEU B 1 303 ? -23.719 65 9.656 1 95.19 303 LEU B N 1
ATOM 8518 C CA . LEU B 1 303 ? -23.594 64.562 11.062 1 95.19 303 LEU B CA 1
ATOM 8519 C C . LEU B 1 303 ? -23 63.188 11.188 1 95.19 303 LEU B C 1
ATOM 8521 O O . LEU B 1 303 ? -22.172 62.938 12.062 1 95.19 303 LEU B O 1
ATOM 8525 N N . SER B 1 304 ? -23.5 62.312 10.312 1 95.38 304 SER B N 1
ATOM 8526 C CA . SER B 1 304 ? -23.031 60.906 10.43 1 95.38 304 SER B CA 1
ATOM 8527 C C . SER B 1 304 ? -23.359 60.125 9.172 1 95.38 304 SER B C 1
ATOM 8529 O O . SER B 1 304 ? -24.109 60.594 8.312 1 95.38 304 SER B O 1
ATOM 8531 N N . ILE B 1 305 ? -22.703 59.062 8.992 1 94.75 305 ILE B N 1
ATOM 8532 C CA . ILE B 1 305 ? -23.016 58 8.023 1 94.75 305 ILE B CA 1
ATOM 8533 C C . ILE B 1 305 ? -23.484 56.75 8.758 1 94.75 305 ILE B C 1
ATOM 8535 O O . ILE B 1 305 ? -22.766 56.219 9.594 1 94.75 305 ILE B O 1
ATOM 8539 N N . ALA B 1 306 ? -24.625 56.281 8.422 1 94.88 306 ALA B N 1
ATOM 8540 C CA . ALA B 1 306 ? -25.266 55.188 9.148 1 94.88 306 ALA B CA 1
ATOM 8541 C C . ALA B 1 306 ? -24.328 53.969 9.242 1 94.88 306 ALA B C 1
ATOM 8543 O O . ALA B 1 306 ? -23.891 53.438 8.219 1 94.88 306 ALA B O 1
ATOM 8544 N N . GLY B 1 307 ? -24.062 53.625 10.43 1 95.38 307 GLY B N 1
ATOM 8545 C CA . GLY B 1 307 ? -23.312 52.406 10.688 1 95.38 307 GLY B CA 1
ATOM 8546 C C . GLY B 1 307 ? -21.828 52.562 10.445 1 95.38 307 GLY B C 1
ATOM 8547 O O . GLY B 1 307 ? -21.047 51.625 10.625 1 95.38 307 GLY B O 1
ATOM 8548 N N . ILE B 1 308 ? -21.297 53.75 10.07 1 95.38 308 ILE B N 1
ATOM 8549 C CA . ILE B 1 308 ? -19.906 53.875 9.641 1 95.38 308 ILE B CA 1
ATOM 8550 C C . ILE B 1 308 ? -19.188 54.906 10.477 1 95.38 308 ILE B C 1
ATOM 8552 O O . ILE B 1 308 ? -18.141 54.625 11.07 1 95.38 308 ILE B O 1
ATOM 8556 N N . TYR B 1 309 ? -19.859 56.156 10.531 1 95.12 309 TYR B N 1
ATOM 8557 C CA . TYR B 1 309 ? -19.094 57.219 11.18 1 95.12 309 TYR B CA 1
ATOM 8558 C C . TYR B 1 309 ? -20.016 58.344 11.664 1 95.12 309 TYR B C 1
ATOM 8560 O O . TYR B 1 309 ? -21.094 58.562 11.102 1 95.12 309 TYR B O 1
ATOM 8568 N N . GLN B 1 310 ? -19.625 58.969 12.859 1 95.06 310 GLN B N 1
ATOM 8569 C CA . GLN B 1 310 ? -20.266 60.156 13.367 1 95.06 310 GLN B CA 1
ATOM 8570 C C . GLN B 1 310 ? -19.281 61.312 13.484 1 95.06 310 GLN B C 1
ATOM 8572 O O . GLN B 1 310 ? -18.172 61.125 13.992 1 95.06 310 GLN B O 1
ATOM 8577 N N . ASN B 1 311 ? -19.609 62.438 12.992 1 93.75 311 ASN B N 1
ATOM 8578 C CA . ASN B 1 311 ? -18.781 63.625 13.102 1 93.75 311 ASN B CA 1
ATOM 8579 C C . ASN B 1 311 ? -18.844 64.188 14.508 1 93.75 311 ASN B C 1
ATOM 8581 O O . ASN B 1 311 ? -19.875 64.188 15.164 1 93.75 311 ASN B O 1
ATOM 8585 N N . ASP B 1 312 ? -17.859 64.938 14.992 1 90 312 ASP B N 1
ATOM 8586 C CA . ASP B 1 312 ? -17.703 65.438 16.344 1 90 312 ASP B CA 1
ATOM 8587 C C . ASP B 1 312 ? -18.562 66.688 16.562 1 90 312 ASP B C 1
ATOM 8589 O O . ASP B 1 312 ? -18.891 67 17.688 1 90 312 ASP B O 1
ATOM 8593 N N . ILE B 1 313 ? -18.953 67.312 15.578 1 88.5 313 ILE B N 1
ATOM 8594 C CA . ILE B 1 313 ? -19.562 68.625 15.617 1 88.5 313 ILE B CA 1
ATOM 8595 C C . ILE B 1 313 ? -20.828 68.562 16.469 1 88.5 313 ILE B C 1
ATOM 8597 O O . ILE B 1 313 ? -21.109 69.5 17.219 1 88.5 313 ILE B O 1
ATOM 8601 N N . ALA B 1 314 ? -21.531 67.562 16.469 1 89.38 314 ALA B N 1
ATOM 8602 C CA . ALA B 1 314 ? -22.812 67.5 17.172 1 89.38 314 ALA B CA 1
ATOM 8603 C C . ALA B 1 314 ? -22.766 66.562 18.344 1 89.38 314 ALA B C 1
ATOM 8605 O O . ALA B 1 314 ? -23.812 66.125 18.859 1 89.38 314 ALA B O 1
ATOM 8606 N N . MET B 1 315 ? -21.688 66.188 18.859 1 92.25 315 MET B N 1
ATOM 8607 C CA . MET B 1 315 ? -21.562 65.25 19.953 1 92.25 315 MET B CA 1
ATOM 8608 C C . MET B 1 315 ? -21.906 65.938 21.281 1 92.25 315 MET B C 1
ATOM 8610 O O . MET B 1 315 ? -21.531 67.062 21.531 1 92.25 315 MET B O 1
ATOM 8614 N N . PRO B 1 316 ? -22.531 65.125 22.094 1 92.12 316 PRO B N 1
ATOM 8615 C CA . PRO B 1 316 ? -22.859 65.688 23.406 1 92.12 316 PRO B CA 1
ATOM 8616 C C . PRO B 1 316 ? -21.625 65.938 24.281 1 92.12 316 PRO B C 1
ATOM 8618 O O . PRO B 1 316 ? -20.625 65.25 24.109 1 92.12 316 PRO B O 1
ATOM 8621 N N . ASP B 1 317 ? -21.703 66.938 25.094 1 88 317 ASP B N 1
ATOM 8622 C CA . ASP B 1 317 ? -20.672 67.25 26.078 1 88 317 ASP B CA 1
ATOM 8623 C C . ASP B 1 317 ? -21.297 67.562 27.438 1 88 317 ASP B C 1
ATOM 8625 O O . ASP B 1 317 ? -22.484 67.312 27.672 1 88 317 ASP B O 1
ATOM 8629 N N . GLU B 1 318 ? -20.547 68.062 28.375 1 84.38 318 GLU B N 1
ATOM 8630 C CA . GLU B 1 318 ? -20.984 68.312 29.75 1 84.38 318 GLU B CA 1
ATOM 8631 C C . GLU B 1 318 ? -22.062 69.375 29.812 1 84.38 318 GLU B C 1
ATOM 8633 O O . GLU B 1 318 ? -22.828 69.438 30.766 1 84.38 318 GLU B O 1
ATOM 8638 N N . ASN B 1 319 ? -22.172 70.188 28.797 1 87.25 319 ASN B N 1
ATOM 8639 C CA . ASN B 1 319 ? -23.094 71.312 28.828 1 87.25 319 ASN B CA 1
ATOM 8640 C C . ASN B 1 319 ? -24.391 71 28.094 1 87.25 319 ASN B C 1
ATOM 8642 O O . ASN B 1 319 ? -25.312 71.812 28.047 1 87.25 319 ASN B O 1
ATOM 8646 N N . SER B 1 320 ? -24.453 69.875 27.641 1 92.19 320 SER B N 1
ATOM 8647 C CA . SER B 1 320 ? -25.625 69.5 26.844 1 92.19 320 SER B CA 1
ATOM 8648 C C . SER B 1 320 ? -26.859 69.312 27.719 1 92.19 320 SER B C 1
ATOM 8650 O O . SER B 1 320 ? -26.797 68.75 28.812 1 92.19 320 SER B O 1
ATOM 8652 N N . LYS B 1 321 ? -28 69.812 27.234 1 92.94 321 LYS B N 1
ATOM 8653 C CA . LYS B 1 321 ? -29.25 69.75 27.984 1 92.94 321 LYS B CA 1
ATOM 8654 C C . LYS B 1 321 ? -30.234 68.812 27.344 1 92.94 321 LYS B C 1
ATOM 8656 O O . LYS B 1 321 ? -30.812 67.938 28.016 1 92.94 321 LYS B O 1
ATOM 8661 N N . VAL B 1 322 ? -30.484 69 26.062 1 95 322 VAL B N 1
ATOM 8662 C CA . VAL B 1 322 ? -31.344 68.125 25.297 1 95 322 VAL B CA 1
ATOM 8663 C C . VAL B 1 322 ? -30.516 67.25 24.328 1 95 322 VAL B C 1
ATOM 8665 O O . VAL B 1 322 ? -29.703 67.812 23.578 1 95 322 VAL B O 1
ATOM 8668 N N . ILE B 1 323 ? -30.719 66 24.406 1 96.38 323 ILE B N 1
ATOM 8669 C CA . ILE B 1 323 ? -29.922 65.062 23.594 1 96.38 323 ILE B CA 1
ATOM 8670 C C . ILE B 1 323 ? -30.844 64.25 22.703 1 96.38 323 ILE B C 1
ATOM 8672 O O . ILE B 1 323 ? -31.812 63.625 23.188 1 96.38 323 ILE B O 1
ATOM 8676 N N . ILE B 1 324 ? -30.547 64.188 21.391 1 96.75 324 ILE B N 1
ATOM 8677 C CA . ILE B 1 324 ? -31.234 63.312 20.453 1 96.75 324 ILE B CA 1
ATOM 8678 C C . ILE B 1 324 ? -30.469 62 20.297 1 96.75 324 ILE B C 1
ATOM 8680 O O . ILE B 1 324 ? -29.266 62 20.078 1 96.75 324 ILE B O 1
ATOM 8684 N N . ILE B 1 325 ? -31.156 60.906 20.453 1 97.56 325 ILE B N 1
ATOM 8685 C CA . ILE B 1 325 ? -30.531 59.594 20.344 1 97.56 325 ILE B CA 1
ATOM 8686 C C . ILE B 1 325 ? -31.016 58.906 19.062 1 97.56 325 ILE B C 1
ATOM 8688 O O . ILE B 1 325 ? -32.219 58.875 18.781 1 97.56 325 ILE B O 1
ATOM 8692 N N . GLU B 1 326 ? -30.078 58.406 18.328 1 97.81 326 GLU B N 1
ATOM 8693 C CA . GLU B 1 326 ? -30.328 57.719 17.078 1 97.81 326 GLU B CA 1
ATOM 8694 C C . GLU B 1 326 ? -30.016 56.219 17.203 1 97.81 326 GLU B C 1
ATOM 8696 O O . GLU B 1 326 ? -28.984 55.844 17.781 1 97.81 326 GLU B O 1
ATOM 8701 N N . ALA B 1 327 ? -30.906 55.375 16.75 1 98 327 ALA B N 1
ATOM 8702 C CA . ALA B 1 327 ? -30.625 53.969 16.469 1 98 327 ALA B CA 1
ATOM 8703 C C . ALA B 1 327 ? -30.734 53.688 14.977 1 98 327 ALA B C 1
ATOM 8705 O O . ALA B 1 327 ? -31.625 54.188 14.297 1 98 327 ALA B O 1
ATOM 8706 N N . ASN B 1 328 ? -29.812 52.906 14.484 1 97.31 328 ASN B N 1
ATOM 8707 C CA . ASN B 1 328 ? -29.844 52.656 13.055 1 97.31 328 ASN B CA 1
ATOM 8708 C C . ASN B 1 328 ? -29.406 51.219 12.734 1 97.31 328 ASN B C 1
ATOM 8710 O O . ASN B 1 328 ? -28.781 50.562 13.562 1 97.31 328 ASN B O 1
ATOM 8714 N N . TYR B 1 329 ? -29.797 50.719 11.602 1 96.62 329 TYR B N 1
ATOM 8715 C CA . TYR B 1 329 ? -29.406 49.406 11.055 1 96.62 329 TYR B CA 1
ATOM 8716 C C . TYR B 1 329 ? -29.312 49.469 9.539 1 96.62 329 TYR B C 1
ATOM 8718 O O . TYR B 1 329 ? -30.203 50 8.867 1 96.62 329 TYR B O 1
ATOM 8726 N N . THR B 1 330 ? -28.234 49.031 9.055 1 95.12 330 THR B N 1
ATOM 8727 C CA . THR B 1 330 ? -28 48.844 7.629 1 95.12 330 THR B CA 1
ATOM 8728 C C . THR B 1 330 ? -27.5 47.438 7.344 1 95.12 330 THR B C 1
ATOM 8730 O O . THR B 1 330 ? -26.75 46.875 8.133 1 95.12 330 THR B O 1
ATOM 8733 N N . ASP B 1 331 ? -27.969 46.875 6.266 1 93.25 331 ASP B N 1
ATOM 8734 C CA . ASP B 1 331 ? -27.516 45.562 5.875 1 93.25 331 ASP B CA 1
ATOM 8735 C C . ASP B 1 331 ? -26 45.469 5.863 1 93.25 331 ASP B C 1
ATOM 8737 O O . ASP B 1 331 ? -25.328 46.281 5.246 1 93.25 331 ASP B O 1
ATOM 8741 N N . PRO B 1 332 ? -25.469 44.469 6.562 1 94.5 332 PRO B N 1
ATOM 8742 C CA . PRO B 1 332 ? -24.016 44.344 6.688 1 94.5 332 PRO B CA 1
ATOM 8743 C C . PRO B 1 332 ? -23.328 44.188 5.34 1 94.5 332 PRO B C 1
ATOM 8745 O O . PRO B 1 332 ? -22.203 44.688 5.16 1 94.5 332 PRO B O 1
ATOM 8748 N N . ASN B 1 333 ? -23.969 43.469 4.395 1 92.44 333 ASN B N 1
ATOM 8749 C CA . ASN B 1 333 ? -23.359 43.312 3.078 1 92.44 333 ASN B CA 1
ATOM 8750 C C . ASN B 1 333 ? -23.219 44.656 2.363 1 92.44 333 ASN B C 1
ATOM 8752 O O . ASN B 1 333 ? -22.219 44.906 1.676 1 92.44 333 ASN B O 1
ATOM 8756 N N . LEU B 1 334 ? -24.156 45.438 2.539 1 91.81 334 LEU B N 1
ATOM 8757 C CA . LEU B 1 334 ? -24.109 46.781 1.938 1 91.81 334 LEU B CA 1
ATOM 8758 C C . LEU B 1 334 ? -23.016 47.625 2.576 1 91.81 334 LEU B C 1
ATOM 8760 O O . LEU B 1 334 ? -22.281 48.312 1.876 1 91.81 334 LEU B O 1
ATOM 8764 N N . ILE B 1 335 ? -22.891 47.594 3.885 1 94.38 335 ILE B N 1
ATOM 8765 C CA . ILE B 1 335 ? -21.859 48.312 4.605 1 94.38 335 ILE B CA 1
ATOM 8766 C C . ILE B 1 335 ? -20.484 47.906 4.117 1 94.38 335 ILE B C 1
ATOM 8768 O O . ILE B 1 335 ? -19.625 48.75 3.826 1 94.38 335 ILE B O 1
ATOM 8772 N N . SER B 1 336 ? -20.312 46.625 4.059 1 93 336 SER B N 1
ATOM 8773 C CA . SER B 1 336 ? -19.031 46.094 3.625 1 93 336 SER B CA 1
ATOM 8774 C C . SER B 1 336 ? -18.688 46.531 2.209 1 93 336 SER B C 1
ATOM 8776 O O . SER B 1 336 ? -17.547 46.875 1.922 1 93 336 SER B O 1
ATOM 8778 N N . ARG B 1 337 ? -19.641 46.562 1.331 1 92.44 337 ARG B N 1
ATOM 8779 C CA . ARG B 1 337 ? -19.438 47 -0.045 1 92.44 337 ARG B CA 1
ATOM 8780 C C . ARG B 1 337 ? -19.047 48.469 -0.095 1 92.44 337 ARG B C 1
ATOM 8782 O O . ARG B 1 337 ? -18.125 48.844 -0.829 1 92.44 337 ARG B O 1
ATOM 8789 N N . ILE B 1 338 ? -19.688 49.25 0.694 1 91.62 338 ILE B N 1
ATOM 8790 C CA . ILE B 1 338 ? -19.438 50.688 0.724 1 91.62 338 ILE B CA 1
ATOM 8791 C C . ILE B 1 338 ? -18.016 50.969 1.18 1 91.62 338 ILE B C 1
ATOM 8793 O O . ILE B 1 338 ? -17.297 51.75 0.563 1 91.62 338 ILE B O 1
ATOM 8797 N N . VAL B 1 339 ? -17.594 50.312 2.197 1 91.5 339 VAL B N 1
ATOM 8798 C CA . VAL B 1 339 ? -16.266 50.531 2.771 1 91.5 339 VAL B CA 1
ATOM 8799 C C . VAL B 1 339 ? -15.195 50 1.818 1 91.5 339 VAL B C 1
ATOM 8801 O O . VAL B 1 339 ? -14.109 50.562 1.699 1 91.5 339 VAL B O 1
ATOM 8804 N N . TYR B 1 340 ? -15.594 48.906 1.201 1 88.88 340 TYR B N 1
ATOM 8805 C CA . TYR B 1 340 ? -14.672 48.312 0.239 1 88.88 340 TYR B CA 1
ATOM 8806 C C . TYR B 1 340 ? -14.453 49.25 -0.951 1 88.88 340 TYR B C 1
ATOM 8808 O O . TYR B 1 340 ? -13.328 49.406 -1.425 1 88.88 340 TYR B O 1
ATOM 8816 N N . GLU B 1 341 ? -15.492 49.812 -1.435 1 88.06 341 GLU B N 1
ATOM 8817 C CA . GLU B 1 341 ? -15.461 50.688 -2.613 1 88.06 341 GLU B CA 1
ATOM 8818 C C . GLU B 1 341 ? -14.828 52.031 -2.297 1 88.06 341 GLU B C 1
ATOM 8820 O O . GLU B 1 341 ? -14.242 52.656 -3.174 1 88.06 341 GLU B O 1
ATOM 8825 N N . ASN B 1 342 ? -14.953 52.375 -1.076 1 86.5 342 ASN B N 1
ATOM 8826 C CA . ASN B 1 342 ? -14.367 53.625 -0.646 1 86.5 342 ASN B CA 1
ATOM 8827 C C . ASN B 1 342 ? -13.312 53.438 0.436 1 86.5 342 ASN B C 1
ATOM 8829 O O . ASN B 1 342 ? -13.602 53.562 1.625 1 86.5 342 ASN B O 1
ATOM 8833 N N . LYS B 1 343 ? -12.055 53.25 0.057 1 79.06 343 LYS B N 1
ATOM 8834 C CA . LYS B 1 343 ? -10.984 52.844 0.97 1 79.06 343 LYS B CA 1
ATOM 8835 C C . LYS B 1 343 ? -10.617 54 1.916 1 79.06 343 LYS B C 1
ATOM 8837 O O . LYS B 1 343 ? -10.133 53.75 3.023 1 79.06 343 LYS B O 1
ATOM 8842 N N . ASN B 1 344 ? -10.977 55.219 1.626 1 83.81 344 ASN B N 1
ATOM 8843 C CA . ASN B 1 344 ? -10.539 56.344 2.43 1 83.81 344 ASN B CA 1
ATOM 8844 C C . ASN B 1 344 ? -11.664 56.875 3.316 1 83.81 344 ASN B C 1
ATOM 8846 O O . ASN B 1 344 ? -11.539 57.938 3.918 1 83.81 344 ASN B O 1
ATOM 8850 N N . ILE B 1 345 ? -12.734 56.156 3.451 1 85.81 345 ILE B N 1
ATOM 8851 C CA . ILE B 1 345 ? -13.859 56.594 4.266 1 85.81 345 ILE B CA 1
ATOM 8852 C C . ILE B 1 345 ? -13.492 56.531 5.742 1 85.81 345 ILE B C 1
ATOM 8854 O O . ILE B 1 345 ? -12.922 55.531 6.191 1 85.81 345 ILE B O 1
ATOM 8858 N N . LYS B 1 346 ? -13.734 57.688 6.398 1 88.81 346 LYS B N 1
ATOM 8859 C CA . LYS B 1 346 ? -13.508 57.656 7.84 1 88.81 346 LYS B CA 1
ATOM 8860 C C . LYS B 1 346 ? -14.461 56.688 8.539 1 88.81 346 LYS B C 1
ATOM 8862 O O . LYS B 1 346 ? -15.641 56.625 8.188 1 88.81 346 LYS B O 1
ATOM 8867 N N . SER B 1 347 ? -13.945 55.875 9.398 1 91.75 347 SER B N 1
ATOM 8868 C CA . SER B 1 347 ? -14.773 54.906 10.117 1 91.75 347 SER B CA 1
ATOM 8869 C C . SER B 1 347 ? -14.492 54.938 11.617 1 91.75 347 SER B C 1
ATOM 8871 O O . SER B 1 347 ? -13.453 55.469 12.039 1 91.75 347 SER B O 1
ATOM 8873 N N . ASP B 1 348 ? -15.523 54.531 12.383 1 92.81 348 ASP B N 1
ATOM 8874 C CA . ASP B 1 348 ? -15.336 54.469 13.828 1 92.81 348 ASP B CA 1
ATOM 8875 C C . ASP B 1 348 ? -15.711 53.094 14.359 1 92.81 348 ASP B C 1
ATOM 8877 O O . ASP B 1 348 ? -15.734 52.125 13.609 1 92.81 348 ASP B O 1
ATOM 8881 N N . GLU B 1 349 ? -16.016 52.969 15.672 1 91.25 349 GLU B N 1
ATOM 8882 C CA . GLU B 1 349 ? -16.188 51.688 16.344 1 91.25 349 GLU B CA 1
ATOM 8883 C C . GLU B 1 349 ? -17.438 50.969 15.859 1 91.25 349 GLU B C 1
ATOM 8885 O O . GLU B 1 349 ? -17.562 49.75 15.984 1 91.25 349 GLU B O 1
ATOM 8890 N N . HIS B 1 350 ? -18.359 51.656 15.266 1 94.75 350 HIS B N 1
ATOM 8891 C CA . HIS B 1 350 ? -19.609 51.062 14.812 1 94.75 350 HIS B CA 1
ATOM 8892 C C . HIS B 1 350 ? -19.391 50.156 13.609 1 94.75 350 HIS B C 1
ATOM 8894 O O . HIS B 1 350 ? -20.172 49.219 13.367 1 94.75 350 HIS B O 1
ATOM 8900 N N . LEU B 1 351 ? -18.375 50.469 12.875 1 95.25 351 LEU B N 1
ATOM 8901 C CA . LEU B 1 351 ? -18.141 49.719 11.641 1 95.25 351 LEU B CA 1
ATOM 8902 C C . LEU B 1 351 ? -17.938 48.25 11.93 1 95.25 351 LEU B C 1
ATOM 8904 O O . LEU B 1 351 ? -18.422 47.406 11.18 1 95.25 351 LEU B O 1
ATOM 8908 N N . TYR B 1 352 ? -17.25 47.969 13.008 1 94.88 352 TYR B N 1
ATOM 8909 C CA . TYR B 1 352 ? -16.984 46.562 13.367 1 94.88 352 TYR B CA 1
ATOM 8910 C C . TYR B 1 352 ? -18.297 45.812 13.523 1 94.88 352 TYR B C 1
ATOM 8912 O O . TYR B 1 352 ? -18.406 44.656 13.047 1 94.88 352 TYR B O 1
ATOM 8920 N N . ARG B 1 353 ? -19.281 46.344 14.117 1 95.94 353 ARG B N 1
ATOM 8921 C CA . ARG B 1 353 ? -20.562 45.688 14.359 1 95.94 353 ARG B CA 1
ATOM 8922 C C . ARG B 1 353 ? -21.453 45.75 13.117 1 95.94 353 ARG B C 1
ATOM 8924 O O . ARG B 1 353 ? -22.109 44.781 12.766 1 95.94 353 ARG B O 1
ATOM 8931 N N . SER B 1 354 ? -21.391 46.875 12.492 1 96.56 354 SER B N 1
ATOM 8932 C CA . SER B 1 354 ? -22.312 47.094 11.375 1 96.56 354 SER B CA 1
ATOM 8933 C C . SER B 1 354 ? -21.922 46.25 10.172 1 96.56 354 SER B C 1
ATOM 8935 O O . SER B 1 354 ? -22.781 45.719 9.461 1 96.56 354 SER B O 1
ATOM 8937 N N . SER B 1 355 ? -20.672 46.062 9.938 1 95.5 355 SER B N 1
ATOM 8938 C CA . SER B 1 355 ? -20.203 45.281 8.797 1 95.5 355 SER B CA 1
ATOM 8939 C C . SER B 1 355 ? -20.422 43.812 9.016 1 95.5 355 SER B C 1
ATOM 8941 O O . SER B 1 355 ? -20.453 43.031 8.062 1 95.5 355 SER B O 1
ATOM 8943 N N . ARG B 1 356 ? -20.562 43.344 10.258 1 95.25 356 ARG B N 1
ATOM 8944 C CA . ARG B 1 356 ? -20.719 41.938 10.586 1 95.25 356 ARG B CA 1
ATOM 8945 C C . ARG B 1 356 ? -22.188 41.594 10.836 1 95.25 356 ARG B C 1
ATOM 8947 O O . ARG B 1 356 ? -22.562 40.406 10.789 1 95.25 356 ARG B O 1
ATOM 8954 N N . GLY B 1 357 ? -22.938 42.562 11.094 1 94.81 357 GLY B N 1
ATOM 8955 C CA . GLY B 1 357 ? -24.359 42.344 11.336 1 94.81 357 GLY B CA 1
ATOM 8956 C C . GLY B 1 357 ? -24.797 42.75 12.727 1 94.81 357 GLY B C 1
ATOM 8957 O O . GLY B 1 357 ? -24.719 41.969 13.664 1 94.81 357 GLY B O 1
ATOM 8958 N N . SER B 1 358 ? -25.281 43.906 12.875 1 95.94 358 SER B N 1
ATOM 8959 C CA . SER B 1 358 ? -25.797 44.406 14.141 1 95.94 358 SER B CA 1
ATOM 8960 C C . SER B 1 358 ? -27.266 44.031 14.32 1 95.94 358 SER B C 1
ATOM 8962 O O . SER B 1 358 ? -27.891 43.5 13.398 1 95.94 358 SER B O 1
ATOM 8964 N N . GLU B 1 359 ? -27.766 44.188 15.547 1 96.5 359 GLU B N 1
ATOM 8965 C CA . GLU B 1 359 ? -29.156 43.844 15.859 1 96.5 359 GLU B CA 1
ATOM 8966 C C . GLU B 1 359 ? -30.109 44.781 15.109 1 96.5 359 GLU B C 1
ATOM 8968 O O . GLU B 1 359 ? -30.047 46 15.242 1 96.5 359 GLU B O 1
ATOM 8973 N N . PRO B 1 360 ? -31.031 44.188 14.375 1 95.75 360 PRO B N 1
ATOM 8974 C CA . PRO B 1 360 ? -31.922 45 13.539 1 95.75 360 PRO B CA 1
ATOM 8975 C C . PRO B 1 360 ? -33.125 45.531 14.312 1 95.75 360 PRO B C 1
ATOM 8977 O O . PRO B 1 360 ? -33.812 46.438 13.836 1 95.75 360 PRO B O 1
ATOM 8980 N N . ASP B 1 361 ? -33.531 44.938 15.352 1 95.12 361 ASP B N 1
ATOM 8981 C CA . ASP B 1 361 ? -34.656 45.375 16.141 1 95.12 361 ASP B CA 1
ATOM 8982 C C . ASP B 1 361 ? -34.344 46.625 16.953 1 95.12 361 ASP B C 1
ATOM 8984 O O . ASP B 1 361 ? -34 46.562 18.125 1 95.12 361 ASP B O 1
ATOM 8988 N N . LEU B 1 362 ? -34.594 47.781 16.375 1 97.12 362 LEU B N 1
ATOM 8989 C CA . LEU B 1 362 ? -34.219 49.062 16.984 1 97.12 362 LEU B CA 1
ATOM 8990 C C . LEU B 1 362 ? -35.125 49.375 18.172 1 97.12 362 LEU B C 1
ATOM 8992 O O . LEU B 1 362 ? -34.688 49.969 19.156 1 97.12 362 LEU B O 1
ATOM 8996 N N . GLU B 1 363 ? -36.344 48.906 18.109 1 95.06 363 GLU B N 1
ATOM 8997 C CA . GLU B 1 363 ? -37.281 49.125 19.203 1 95.06 363 GLU B CA 1
ATOM 8998 C C . GLU B 1 363 ? -36.812 48.406 20.469 1 95.06 363 GLU B C 1
ATOM 9000 O O . GLU B 1 363 ? -36.875 48.938 21.562 1 95.06 363 GLU B O 1
ATOM 9005 N N . PHE B 1 364 ? -36.438 47.25 20.266 1 94.81 364 PHE B N 1
ATOM 9006 C CA . PHE B 1 364 ? -35.875 46.438 21.344 1 94.81 364 PHE B CA 1
ATOM 9007 C C . PHE B 1 364 ? -34.688 47.156 22 1 94.81 364 PHE B C 1
ATOM 9009 O O . PHE B 1 364 ? -34.625 47.25 23.234 1 94.81 364 PHE B O 1
ATOM 9016 N N . GLY B 1 365 ? -33.781 47.656 21.219 1 97.56 365 GLY B N 1
ATOM 9017 C CA . GLY B 1 365 ? -32.625 48.406 21.719 1 97.56 365 GLY B CA 1
ATOM 9018 C C . GLY B 1 365 ? -33 49.625 22.516 1 97.56 365 GLY B C 1
ATOM 9019 O O . GLY B 1 365 ? -32.5 49.844 23.609 1 97.56 365 GLY B O 1
ATOM 9020 N N . PHE B 1 366 ? -33.906 50.406 21.969 1 96.94 366 PHE B N 1
ATOM 9021 C CA . PHE B 1 366 ? -34.344 51.625 22.641 1 96.94 366 PHE B CA 1
ATOM 9022 C C . PHE B 1 366 ? -35.031 51.281 23.953 1 96.94 366 PHE B C 1
ATOM 9024 O O . PHE B 1 366 ? -34.875 51.969 24.953 1 96.94 366 PHE B O 1
ATOM 9031 N N . GLY B 1 367 ? -35.875 50.219 23.906 1 96.38 367 GLY B N 1
ATOM 9032 C CA . GLY B 1 367 ? -36.5 49.812 25.141 1 96.38 367 GLY B CA 1
ATOM 9033 C C . GLY B 1 367 ? -35.5 49.562 26.266 1 96.38 367 GLY B C 1
ATOM 9034 O O . GLY B 1 367 ? -35.719 50 27.391 1 96.38 367 GLY B O 1
ATOM 9035 N N . TYR B 1 368 ? -34.469 48.969 25.906 1 97.31 368 TYR B N 1
ATOM 9036 C CA . TYR B 1 368 ? -33.469 48.656 26.906 1 97.31 368 TYR B CA 1
ATOM 9037 C C . TYR B 1 368 ? -32.688 49.938 27.297 1 97.31 368 TYR B C 1
ATOM 9039 O O . TYR B 1 368 ? -32.469 50.188 28.469 1 97.31 368 TYR B O 1
ATOM 9047 N N . LEU B 1 369 ? -32.25 50.719 26.312 1 97.88 369 LEU B N 1
ATOM 9048 C CA . LEU B 1 369 ? -31.5 51.938 26.562 1 97.88 369 LEU B CA 1
ATOM 9049 C C . LEU B 1 369 ? -32.281 52.875 27.469 1 97.88 369 LEU B C 1
ATOM 9051 O O . LEU B 1 369 ? -31.734 53.438 28.422 1 97.88 369 LEU B O 1
ATOM 9055 N N . PHE B 1 370 ? -33.469 53.062 27.234 1 96 370 PHE B N 1
ATOM 9056 C CA . PHE B 1 370 ? -34.281 54 28 1 96 370 PHE B CA 1
ATOM 9057 C C . PHE B 1 370 ? -34.625 53.438 29.375 1 96 370 PHE B C 1
ATOM 9059 O O . PHE B 1 370 ? -34.875 54.188 30.312 1 96 370 PHE B O 1
ATOM 9066 N N . LYS B 1 371 ? -34.719 52.156 29.422 1 94.88 371 LYS B N 1
ATOM 9067 C CA . LYS B 1 371 ? -34.75 51.562 30.766 1 94.88 371 LYS B CA 1
ATOM 9068 C C . LYS B 1 371 ? -33.531 51.938 31.578 1 94.88 371 LYS B C 1
ATOM 9070 O O . LYS B 1 371 ? -33.625 52.25 32.75 1 94.88 371 LYS B O 1
ATOM 9075 N N . CYS B 1 372 ? -32.375 51.938 30.938 1 94.94 372 CYS B N 1
ATOM 9076 C CA . CYS B 1 372 ? -31.141 52.375 31.609 1 94.94 372 CYS B CA 1
ATOM 9077 C C . CYS B 1 372 ? -31.219 53.844 32 1 94.94 372 CYS B C 1
ATOM 9079 O O . CYS B 1 372 ? -30.828 54.219 33.094 1 94.94 372 CYS B O 1
ATOM 9081 N N . PHE B 1 373 ? -31.719 54.688 31.109 1 94.38 373 PHE B N 1
ATOM 9082 C CA . PHE B 1 373 ? -31.844 56.094 31.391 1 94.38 373 PHE B CA 1
ATOM 9083 C C . PHE B 1 373 ? -32.781 56.344 32.562 1 94.38 373 PHE B C 1
ATOM 9085 O O . PHE B 1 373 ? -32.562 57.219 33.375 1 94.38 373 PHE B O 1
ATOM 9092 N N . ASN B 1 374 ? -33.75 55.594 32.594 1 90 374 ASN B N 1
ATOM 9093 C CA . ASN B 1 374 ? -34.781 55.781 33.594 1 90 374 ASN B CA 1
ATOM 9094 C C . ASN B 1 374 ? -34.25 55.5 35 1 90 374 ASN B C 1
ATOM 9096 O O . ASN B 1 374 ? -34.875 55.906 36 1 90 374 ASN B O 1
ATOM 9100 N N . LYS B 1 375 ? -33.219 54.906 35.125 1 87 375 LYS B N 1
ATOM 9101 C CA . LYS B 1 375 ? -32.594 54.625 36.438 1 87 375 LYS B CA 1
ATOM 9102 C C . LYS B 1 375 ? -31.922 55.875 37 1 87 375 LYS B C 1
ATOM 9104 O O . LYS B 1 375 ? -31.547 55.906 38.188 1 87 375 LYS B O 1
ATOM 9109 N N . PHE B 1 376 ? -31.828 56.906 36.156 1 88.44 376 PHE B N 1
ATOM 9110 C CA . PHE B 1 376 ? -31.188 58.125 36.594 1 88.44 376 PHE B CA 1
ATOM 9111 C C . PHE B 1 376 ? -32.25 59.219 36.812 1 88.44 376 PHE B C 1
ATOM 9113 O O . PHE B 1 376 ? -33 59.531 35.906 1 88.44 376 PHE B O 1
ATOM 9120 N N . ASP B 1 377 ? -32.312 59.875 37.938 1 84.25 377 ASP B N 1
ATOM 9121 C CA . ASP B 1 377 ? -33.344 60.844 38.344 1 84.25 377 ASP B CA 1
ATOM 9122 C C . ASP B 1 377 ? -33.25 62.125 37.562 1 84.25 377 ASP B C 1
ATOM 9124 O O . ASP B 1 377 ? -34.25 62.812 37.344 1 84.25 377 ASP B O 1
ATOM 9128 N N . PHE B 1 378 ? -32.125 62.469 37.062 1 88.38 378 PHE B N 1
ATOM 9129 C CA . PHE B 1 378 ? -31.938 63.781 36.438 1 88.38 378 PHE B CA 1
ATOM 9130 C C . PHE B 1 378 ? -32.125 63.719 34.938 1 88.38 378 PHE B C 1
ATOM 9132 O O . PHE B 1 378 ? -31.75 64.625 34.219 1 88.38 378 PHE B O 1
ATOM 9139 N N . ILE B 1 379 ? -32.719 62.562 34.5 1 90.88 379 ILE B N 1
ATOM 9140 C CA . ILE B 1 379 ? -32.969 62.406 33.062 1 90.88 379 ILE B CA 1
ATOM 9141 C C . ILE B 1 379 ? -34.469 62.375 32.812 1 90.88 379 ILE B C 1
ATOM 9143 O O . ILE B 1 379 ? -35.188 61.531 33.406 1 90.88 379 ILE B O 1
ATOM 9147 N N . SER B 1 380 ? -34.906 63.281 32.031 1 91.12 380 SER B N 1
ATOM 9148 C CA . SER B 1 380 ? -36.281 63.25 31.578 1 91.12 380 SER B CA 1
ATOM 9149 C C . SER B 1 380 ? -36.375 62.75 30.141 1 91.12 380 SER B C 1
ATOM 9151 O O . SER B 1 380 ? -35.531 63.094 29.297 1 91.12 380 SER B O 1
ATOM 9153 N N . ILE B 1 381 ? -37.406 62 29.844 1 91.69 381 ILE B N 1
ATOM 9154 C CA . ILE B 1 381 ? -37.562 61.344 28.547 1 91.69 381 ILE B CA 1
ATOM 9155 C C . ILE B 1 381 ? -38.688 62.031 27.75 1 91.69 381 ILE B C 1
ATOM 9157 O O . ILE B 1 381 ? -39.719 62.375 28.328 1 91.69 381 ILE B O 1
ATOM 9161 N N . TYR B 1 382 ? -38.406 62.25 26.469 1 92.56 382 TYR B N 1
ATOM 9162 C CA . TYR B 1 382 ? -39.469 62.656 25.547 1 92.56 382 TYR B CA 1
ATOM 9163 C C . TYR B 1 382 ? -40.281 61.469 25.062 1 92.56 382 TYR B C 1
ATOM 9165 O O . TYR B 1 382 ? -39.75 60.406 24.797 1 92.56 382 TYR B O 1
ATOM 9173 N N . ALA B 1 383 ? -41.562 61.625 24.984 1 91.62 383 ALA B N 1
ATOM 9174 C CA . ALA B 1 383 ? -42.438 60.562 24.531 1 91.62 383 ALA B CA 1
ATOM 9175 C C . ALA B 1 383 ? -42.406 60.438 23.016 1 91.62 383 ALA B C 1
ATOM 9177 O O . ALA B 1 383 ? -42.25 61.438 22.312 1 91.62 383 ALA B O 1
ATOM 9178 N N . GLY B 1 384 ? -42.594 59.125 22.531 1 89.81 384 GLY B N 1
ATOM 9179 C CA . GLY B 1 384 ? -42.688 58.875 21.109 1 89.81 384 GLY B CA 1
ATOM 9180 C C . GLY B 1 384 ? -41.344 58.688 20.422 1 89.81 384 GLY B C 1
ATOM 9181 O O . GLY B 1 384 ? -40.312 58.75 21.062 1 89.81 384 GLY B O 1
ATOM 9182 N N . SER B 1 385 ? -41.406 58.344 19.203 1 93.06 385 SER B N 1
ATOM 9183 C CA . SER B 1 385 ? -40.219 58.125 18.375 1 93.06 385 SER B CA 1
ATOM 9184 C C . SER B 1 385 ? -40.469 58.562 16.938 1 93.06 385 SER B C 1
ATOM 9186 O O . SER B 1 385 ? -41.625 58.688 16.516 1 93.06 385 SER B O 1
ATOM 9188 N N . GLN B 1 386 ? -39.438 59.031 16.281 1 93.12 386 GLN B N 1
ATOM 9189 C CA . GLN B 1 386 ? -39.438 59.219 14.828 1 93.12 386 GLN B CA 1
ATOM 9190 C C . GLN B 1 386 ? -38.688 58.094 14.117 1 93.12 386 GLN B C 1
ATOM 9192 O O . GLN B 1 386 ? -37.656 57.625 14.602 1 93.12 386 GLN B O 1
ATOM 9197 N N . TYR B 1 387 ? -39.281 57.562 13.102 1 92.06 387 TYR B N 1
ATOM 9198 C CA . TYR B 1 387 ? -38.625 56.375 12.516 1 92.06 387 TYR B CA 1
ATOM 9199 C C . TYR B 1 387 ? -38.625 56.5 10.992 1 92.06 387 TYR B C 1
ATOM 9201 O O . TYR B 1 387 ? -39.438 57.188 10.398 1 92.06 387 TYR B O 1
ATOM 9209 N N . ILE B 1 388 ? -37.625 56.031 10.391 1 91.25 388 ILE B N 1
ATOM 9210 C CA . ILE B 1 388 ? -37.5 55.688 8.977 1 91.25 388 ILE B CA 1
ATOM 9211 C C . ILE B 1 388 ? -37.344 54.188 8.82 1 91.25 388 ILE B C 1
ATOM 9213 O O . ILE B 1 388 ? -36.406 53.594 9.383 1 91.25 388 ILE B O 1
ATOM 9217 N N . ASN B 1 389 ? -38.25 53.562 8.117 1 88.38 389 ASN B N 1
ATOM 9218 C CA . ASN B 1 389 ? -38.219 52.094 8 1 88.38 389 ASN B CA 1
ATOM 9219 C C . ASN B 1 389 ? -38 51.656 6.559 1 88.38 389 ASN B C 1
ATOM 9221 O O . ASN B 1 389 ? -38.562 52.219 5.629 1 88.38 389 ASN B O 1
ATOM 9225 N N . ASN B 1 390 ? -37 50.812 6.465 1 81.25 390 ASN B N 1
ATOM 9226 C CA . ASN B 1 390 ? -36.781 50.062 5.234 1 81.25 390 ASN B CA 1
ATOM 9227 C C . ASN B 1 390 ? -37.375 48.656 5.344 1 81.25 390 ASN B C 1
ATOM 9229 O O . ASN B 1 390 ? -37.094 47.938 6.309 1 81.25 390 ASN B O 1
ATOM 9233 N N . GLU B 1 391 ? -38.25 48.312 4.496 1 75.62 391 GLU B N 1
ATOM 9234 C CA . GLU B 1 391 ? -38.875 47 4.551 1 75.62 391 GLU B CA 1
ATOM 9235 C C . GLU B 1 391 ? -37.906 45.906 4.223 1 75.62 391 GLU B C 1
ATOM 9237 O O . GLU B 1 391 ? -37.344 45.844 3.121 1 75.62 391 GLU B O 1
ATOM 9242 N N . ILE B 1 392 ? -37.438 45.281 5.238 1 72.56 392 ILE B N 1
ATOM 9243 C CA . ILE B 1 392 ? -36.562 44.125 5.035 1 72.56 392 ILE B CA 1
ATOM 9244 C C . ILE B 1 392 ? -37.406 42.875 4.969 1 72.56 392 ILE B C 1
ATOM 9246 O O . ILE B 1 392 ? -38.156 42.562 5.906 1 72.56 392 ILE B O 1
ATOM 9250 N N . SER B 1 393 ? -37.469 42.312 3.756 1 78 393 SER B N 1
ATOM 9251 C CA . SER B 1 393 ? -38.219 41.062 3.639 1 78 393 SER B CA 1
ATOM 9252 C C . SER B 1 393 ? -37.438 39.875 4.227 1 78 393 SER B C 1
ATOM 9254 O O . SER B 1 393 ? -36.219 39.75 4.004 1 78 393 SER B O 1
ATOM 9256 N N . GLN B 1 394 ? -38.094 39.156 5.055 1 84.31 394 GLN B N 1
ATOM 9257 C CA . GLN B 1 394 ? -37.469 38 5.645 1 84.31 394 GLN B CA 1
ATOM 9258 C C . GLN B 1 394 ? -37.344 36.844 4.625 1 84.31 394 GLN B C 1
ATOM 9260 O O . GLN B 1 394 ? -38.281 36.594 3.867 1 84.31 394 GLN B O 1
ATOM 9265 N N . LYS B 1 395 ? -36.219 36.25 4.598 1 90.75 395 LYS B N 1
ATOM 9266 C CA . LYS B 1 395 ? -35.969 35.156 3.686 1 90.75 395 LYS B CA 1
ATOM 9267 C C . LYS B 1 395 ? -36.625 33.875 4.172 1 90.75 395 LYS B C 1
ATOM 9269 O O . LYS B 1 395 ? -36.719 33.625 5.379 1 90.75 395 LYS B O 1
ATOM 9274 N N . MET B 1 396 ? -37.125 33.125 3.258 1 93.56 396 MET B N 1
ATOM 9275 C CA . MET B 1 396 ? -37.688 31.812 3.535 1 93.56 396 MET B CA 1
ATOM 9276 C C . MET B 1 396 ? -36.875 30.719 2.877 1 93.56 396 MET B C 1
ATOM 9278 O O . MET B 1 396 ? -36.5 30.812 1.699 1 93.56 396 MET B O 1
ATOM 9282 N N . VAL B 1 397 ? -36.5 29.672 3.643 1 95 397 VAL B N 1
ATOM 9283 C CA . VAL B 1 397 ? -35.719 28.547 3.119 1 95 397 VAL B CA 1
ATOM 9284 C C . VAL B 1 397 ? -36.469 27.234 3.42 1 95 397 VAL B C 1
ATOM 9286 O O . VAL B 1 397 ? -36.875 27 4.562 1 95 397 VAL B O 1
ATOM 9289 N N . THR B 1 398 ? -36.625 26.5 2.449 1 94.44 398 THR B N 1
ATOM 9290 C CA . THR B 1 398 ? -37.25 25.188 2.631 1 94.44 398 THR B CA 1
ATOM 9291 C C . THR B 1 398 ? -36.188 24.094 2.764 1 94.44 398 THR B C 1
ATOM 9293 O O . THR B 1 398 ? -35.25 24.047 1.964 1 94.44 398 THR B O 1
ATOM 9296 N N . ILE B 1 399 ? -36.312 23.281 3.752 1 94.5 399 ILE B N 1
ATOM 9297 C CA . ILE B 1 399 ? -35.344 22.219 3.924 1 94.5 399 ILE B CA 1
ATOM 9298 C C . ILE B 1 399 ? -36.062 20.859 3.932 1 94.5 399 ILE B C 1
ATOM 9300 O O . ILE B 1 399 ? -37.219 20.766 4.293 1 94.5 399 ILE B O 1
ATOM 9304 N N . ASN B 1 400 ? -35.344 19.859 3.43 1 94.62 400 ASN B N 1
ATOM 9305 C CA . ASN B 1 400 ? -35.719 18.453 3.465 1 94.62 400 ASN B CA 1
ATOM 9306 C C . ASN B 1 400 ? -34.969 17.688 4.535 1 94.62 400 ASN B C 1
ATOM 9308 O O . ASN B 1 400 ? -33.719 17.609 4.488 1 94.62 400 ASN B O 1
ATOM 9312 N N . ILE B 1 401 ? -35.688 17.062 5.391 1 93.38 401 ILE B N 1
ATOM 9313 C CA . ILE B 1 401 ? -35.062 16.438 6.559 1 93.38 401 ILE B CA 1
ATOM 9314 C C . ILE B 1 401 ? -34.188 15.281 6.109 1 93.38 401 ILE B C 1
ATOM 9316 O O . ILE B 1 401 ? -33.125 15.031 6.707 1 93.38 401 ILE B O 1
ATOM 9320 N N . THR B 1 402 ? -34.594 14.594 5.125 1 93.25 402 THR B N 1
ATOM 9321 C CA . THR B 1 402 ? -33.781 13.492 4.613 1 93.25 402 THR B CA 1
ATOM 9322 C C . THR B 1 402 ? -32.469 14 4.055 1 93.25 402 THR B C 1
ATOM 9324 O O . THR B 1 402 ? -31.422 13.391 4.273 1 93.25 402 THR B O 1
ATOM 9327 N N . GLU B 1 403 ? -32.562 15.047 3.42 1 94.12 403 GLU B N 1
ATOM 9328 C CA . GLU B 1 403 ? -31.359 15.656 2.863 1 94.12 403 GLU B CA 1
ATOM 9329 C C . GLU B 1 403 ? -30.438 16.156 3.969 1 94.12 403 GLU B C 1
ATOM 9331 O O . GLU B 1 403 ? -29.219 16.016 3.883 1 94.12 403 GLU B O 1
ATOM 9336 N N . GLN B 1 404 ? -31.031 16.766 4.941 1 94.19 404 GLN B N 1
ATOM 9337 C CA . GLN B 1 404 ? -30.25 17.25 6.074 1 94.19 404 GLN B CA 1
ATOM 9338 C C . GLN B 1 404 ? -29.531 16.094 6.773 1 94.19 404 GLN B C 1
ATOM 9340 O O . GLN B 1 404 ? -28.359 16.219 7.129 1 94.19 404 GLN B O 1
ATOM 9345 N N . SER B 1 405 ? -30.219 15.008 6.918 1 93.88 405 SER B N 1
ATOM 9346 C CA . SER B 1 405 ? -29.641 13.828 7.551 1 93.88 405 SER B CA 1
ATOM 9347 C C . SER B 1 405 ? -28.453 13.289 6.75 1 93.88 405 SER B C 1
ATOM 9349 O O . SER B 1 405 ? -27.438 12.891 7.32 1 93.88 405 SER B O 1
ATOM 9351 N N . SER B 1 406 ? -28.641 13.344 5.465 1 92.69 406 SER B N 1
ATOM 9352 C CA . SER B 1 406 ? -27.578 12.867 4.578 1 92.69 406 SER B CA 1
ATOM 9353 C C . SER B 1 406 ? -26.344 13.766 4.664 1 92.69 406 SER B C 1
ATOM 9355 O O . SER B 1 406 ? -25.219 13.273 4.676 1 92.69 406 SER B O 1
ATOM 9357 N N . MET B 1 407 ? -26.562 15.078 4.738 1 93.12 407 MET B N 1
ATOM 9358 C CA . MET B 1 407 ? -25.453 16.031 4.828 1 93.12 407 MET B CA 1
ATOM 9359 C C . MET B 1 407 ? -24.688 15.859 6.137 1 93.12 407 MET B C 1
ATOM 9361 O O . MET B 1 407 ? -23.469 15.922 6.16 1 93.12 407 MET B O 1
ATOM 9365 N N . ILE B 1 408 ? -25.422 15.594 7.184 1 91.69 408 ILE B N 1
ATOM 9366 C CA . ILE B 1 408 ? -24.828 15.492 8.516 1 91.69 408 ILE B CA 1
ATOM 9367 C C . ILE B 1 408 ? -24.203 14.109 8.695 1 91.69 408 ILE B C 1
ATOM 9369 O O . ILE B 1 408 ? -23.188 13.969 9.367 1 91.69 408 ILE B O 1
ATOM 9373 N N . GLY B 1 409 ? -24.875 13.031 8.141 1 89.19 409 GLY B N 1
ATOM 9374 C CA . GLY B 1 409 ? -24.359 11.68 8.234 1 89.19 409 GLY B CA 1
ATOM 9375 C C . GLY B 1 409 ? -25.047 10.844 9.297 1 89.19 409 GLY B C 1
ATOM 9376 O O . GLY B 1 409 ? -24.625 9.734 9.602 1 89.19 409 GLY B O 1
ATOM 9377 N N . ILE B 1 410 ? -26.078 11.344 10.031 1 89.25 410 ILE B N 1
ATOM 9378 C CA . ILE B 1 410 ? -26.891 10.617 10.992 1 89.25 410 ILE B CA 1
ATOM 9379 C C . ILE B 1 410 ? -28.375 10.93 10.766 1 89.25 410 ILE B C 1
ATOM 9381 O O . ILE B 1 410 ? -28.703 11.961 10.172 1 89.25 410 ILE B O 1
ATOM 9385 N N . GLN B 1 411 ? -29.219 10.008 11.164 1 90.94 411 GLN B N 1
ATOM 9386 C CA . GLN B 1 411 ? -30.656 10.242 11.062 1 90.94 411 GLN B CA 1
ATOM 9387 C C . GLN B 1 411 ? -31.125 11.234 12.125 1 90.94 411 GLN B C 1
ATOM 9389 O O . GLN B 1 411 ? -30.906 11.016 13.32 1 90.94 411 GLN B O 1
ATOM 9394 N N . ILE B 1 412 ? -31.641 12.43 11.711 1 90.44 412 ILE B N 1
ATOM 9395 C CA . ILE B 1 412 ? -32.188 13.438 12.617 1 90.44 412 ILE B CA 1
ATOM 9396 C C . ILE B 1 412 ? -33.719 13.43 12.539 1 90.44 412 ILE B C 1
ATOM 9398 O O . ILE B 1 412 ? -34.281 13.414 11.445 1 90.44 412 ILE B O 1
ATOM 9402 N N . GLU B 1 413 ? -34.312 13.344 13.672 1 90.62 413 GLU B N 1
ATOM 9403 C CA . GLU B 1 413 ? -35.781 13.406 13.711 1 90.62 413 GLU B CA 1
ATOM 9404 C C . GLU B 1 413 ? -36.281 14.812 13.383 1 90.62 413 GLU B C 1
ATOM 9406 O O . GLU B 1 413 ? -35.688 15.805 13.789 1 90.62 413 GLU B O 1
ATOM 9411 N N . LYS B 1 414 ? -37.375 14.875 12.719 1 91.69 414 LYS B N 1
ATOM 9412 C CA . LYS B 1 414 ? -38 16.141 12.328 1 91.69 414 LYS B CA 1
ATOM 9413 C C . LYS B 1 414 ? -38.25 17.031 13.547 1 91.69 414 LYS B C 1
ATOM 9415 O O . LYS B 1 414 ? -37.969 18.219 13.523 1 91.69 414 LYS B O 1
ATOM 9420 N N . ASN B 1 415 ? -38.688 16.453 14.672 1 91.69 415 ASN B N 1
ATOM 9421 C CA . ASN B 1 415 ? -39.031 17.188 15.883 1 91.69 415 ASN B CA 1
ATOM 9422 C C . ASN B 1 415 ? -37.781 17.797 16.531 1 91.69 415 ASN B C 1
ATOM 9424 O O . ASN B 1 415 ? -37.844 18.891 17.094 1 91.69 415 ASN B O 1
ATOM 9428 N N . GLU B 1 416 ? -36.812 17.109 16.422 1 92.19 416 GLU B N 1
ATOM 9429 C CA . GLU B 1 416 ? -35.562 17.609 17 1 92.19 416 GLU B CA 1
ATOM 9430 C C . GLU B 1 416 ? -35.031 18.812 16.219 1 92.19 416 GLU B C 1
ATOM 9432 O O . GLU B 1 416 ? -34.594 19.812 16.812 1 92.19 416 GLU B O 1
ATOM 9437 N N . ALA B 1 417 ? -35.062 18.703 14.898 1 93.75 417 ALA B N 1
ATOM 9438 C CA . ALA B 1 417 ? -34.656 19.828 14.055 1 93.75 417 ALA B CA 1
ATOM 9439 C C . ALA B 1 417 ? -35.531 21.047 14.297 1 93.75 417 ALA B C 1
ATOM 9441 O O . ALA B 1 417 ? -35.031 22.172 14.398 1 93.75 417 ALA B O 1
ATOM 9442 N N . LEU B 1 418 ? -36.812 20.812 14.422 1 93.75 418 LEU B N 1
ATOM 9443 C CA . LEU B 1 418 ? -37.781 21.875 14.68 1 93.75 418 LEU B CA 1
ATOM 9444 C C . LEU B 1 418 ? -37.5 22.562 16.016 1 93.75 418 LEU B C 1
ATOM 9446 O O . LEU B 1 418 ? -37.5 23.797 16.094 1 93.75 418 LEU B O 1
ATOM 9450 N N . LYS B 1 419 ? -37.281 21.781 17 1 93.12 419 LYS B N 1
ATOM 9451 C CA . LYS B 1 419 ? -37 22.328 18.328 1 93.12 419 LYS B CA 1
ATOM 9452 C C . LYS B 1 419 ? -35.75 23.203 18.312 1 93.12 419 LYS B C 1
ATOM 9454 O O . LYS B 1 419 ? -35.75 24.297 18.859 1 93.12 419 LYS B O 1
ATOM 9459 N N . ILE B 1 420 ? -34.75 22.719 17.719 1 94.25 420 ILE B N 1
ATOM 9460 C CA . ILE B 1 420 ? -33.469 23.438 17.672 1 94.25 420 ILE B CA 1
ATOM 9461 C C . ILE B 1 420 ? -33.656 24.766 16.953 1 94.25 420 ILE B C 1
ATOM 9463 O O . ILE B 1 420 ? -33.25 25.812 17.453 1 94.25 420 ILE B O 1
ATOM 9467 N N . LEU B 1 421 ? -34.281 24.734 15.812 1 96 421 LEU B N 1
ATOM 9468 C CA . LEU B 1 421 ? -34.438 25.938 15 1 96 421 LEU B CA 1
ATOM 9469 C C . LEU B 1 421 ? -35.344 26.953 15.711 1 96 421 LEU B C 1
ATOM 9471 O O . LEU B 1 421 ? -35.062 28.141 15.711 1 96 421 LEU B O 1
ATOM 9475 N N . LYS B 1 422 ? -36.312 26.5 16.344 1 95 422 LYS B N 1
ATOM 9476 C CA . LYS B 1 422 ? -37.188 27.391 17.094 1 95 422 LYS B CA 1
ATOM 9477 C C . LYS B 1 422 ? -36.469 28.062 18.234 1 95 422 LYS B C 1
ATOM 9479 O O . LYS B 1 422 ? -36.625 29.266 18.469 1 95 422 LYS B O 1
ATOM 9484 N N . LYS B 1 423 ? -35.688 27.312 18.891 1 93.94 423 LYS B N 1
ATOM 9485 C CA . LYS B 1 423 ? -34.938 27.844 20.016 1 93.94 423 LYS B CA 1
ATOM 9486 C C . LYS B 1 423 ? -33.906 28.875 19.531 1 93.94 423 LYS B C 1
ATOM 9488 O O . LYS B 1 423 ? -33.562 29.797 20.281 1 93.94 423 LYS B O 1
ATOM 9493 N N . LEU B 1 424 ? -33.531 28.75 18.344 1 95.5 424 LEU B N 1
ATOM 9494 C CA . LEU B 1 424 ? -32.562 29.688 17.781 1 95.5 424 LEU B CA 1
ATOM 9495 C C . LEU B 1 424 ? -33.25 30.922 17.219 1 95.5 424 LEU B C 1
ATOM 9497 O O . LEU B 1 424 ? -32.594 31.844 16.719 1 95.5 424 LEU B O 1
ATOM 9501 N N . GLY B 1 425 ? -34.5 31 17.25 1 93.56 425 GLY B N 1
ATOM 9502 C CA . GLY B 1 425 ? -35.25 32.188 16.859 1 93.56 425 GLY B CA 1
ATOM 9503 C C . GLY B 1 425 ? -35.844 32.094 15.461 1 93.56 425 GLY B C 1
ATOM 9504 O O . GLY B 1 425 ? -36.406 33.062 14.945 1 93.56 425 GLY B O 1
ATOM 9505 N N . PHE B 1 426 ? -35.719 30.906 14.828 1 95.81 426 PHE B N 1
ATOM 9506 C CA . PHE B 1 426 ? -36.281 30.719 13.5 1 95.81 426 PHE B CA 1
ATOM 9507 C C . PHE B 1 426 ? -37.781 30.453 13.609 1 95.81 426 PHE B C 1
ATOM 9509 O O . PHE B 1 426 ? -38.25 29.828 14.57 1 95.81 426 PHE B O 1
ATOM 9516 N N . ASP B 1 427 ? -38.469 30.953 12.695 1 94.88 427 ASP B N 1
ATOM 9517 C CA . ASP B 1 427 ? -39.875 30.594 12.562 1 94.88 427 ASP B CA 1
ATOM 9518 C C . ASP B 1 427 ? -40.031 29.422 11.586 1 94.88 427 ASP B C 1
ATOM 9520 O O . ASP B 1 427 ? -39.719 29.531 10.406 1 94.88 427 ASP B O 1
ATOM 9524 N N . VAL B 1 428 ? -40.438 28.312 12.133 1 93.81 428 VAL B N 1
ATOM 9525 C CA . VAL B 1 428 ? -40.5 27.094 11.336 1 93.81 428 VAL B CA 1
ATOM 9526 C C . VAL B 1 428 ? -41.938 26.625 11.203 1 93.81 428 VAL B C 1
ATOM 9528 O O . VAL B 1 428 ? -42.688 26.578 12.195 1 93.81 428 VAL B O 1
ATOM 9531 N N . SER B 1 429 ? -42.344 26.391 10 1 89.31 429 SER B N 1
ATOM 9532 C CA . SER B 1 429 ? -43.656 25.844 9.734 1 89.31 429 SER B CA 1
ATOM 9533 C C . SER B 1 429 ? -43.562 24.5 9 1 89.31 429 SER B C 1
ATOM 9535 O O . SER B 1 429 ? -42.688 24.328 8.133 1 89.31 429 SER B O 1
ATOM 9537 N N . SER B 1 430 ? -44.25 23.547 9.555 1 82.94 430 SER B N 1
ATOM 9538 C CA . SER B 1 430 ? -44.281 22.234 8.906 1 82.94 430 SER B CA 1
ATOM 9539 C C . SER B 1 430 ? -45.094 22.25 7.629 1 82.94 430 SER B C 1
ATOM 9541 O O . SER B 1 430 ? -46.156 22.891 7.582 1 82.94 430 SER B O 1
ATOM 9543 N N . SER B 1 431 ? -44.438 21.828 6.641 1 71.56 431 SER B N 1
ATOM 9544 C CA . SER B 1 431 ? -45.188 21.703 5.41 1 71.56 431 SER B CA 1
ATOM 9545 C C . SER B 1 431 ? -46.125 20.484 5.449 1 71.56 431 SER B C 1
ATOM 9547 O O . SER B 1 431 ? -45.938 19.609 6.309 1 71.56 431 SER B O 1
ATOM 9549 N N . ALA B 1 432 ? -46.938 20.344 4.547 1 62.03 432 ALA B N 1
ATOM 9550 C CA . ALA B 1 432 ? -47.906 19.25 4.379 1 62.03 432 ALA B CA 1
ATOM 9551 C C . ALA B 1 432 ? -47.188 17.922 4.191 1 62.03 432 ALA B C 1
ATOM 9553 O O . ALA B 1 432 ? -47.688 16.875 4.641 1 62.03 432 ALA B O 1
ATOM 9554 N N . GLU B 1 433 ? -46.156 18.094 3.613 1 68.69 433 GLU B N 1
ATOM 9555 C CA . GLU B 1 433 ? -45.375 16.875 3.387 1 68.69 433 GLU B CA 1
ATOM 9556 C C . GLU B 1 433 ? -44.469 16.562 4.574 1 68.69 433 GLU B C 1
ATOM 9558 O O . GLU B 1 433 ? -43.781 17.453 5.07 1 68.69 433 GLU B O 1
ATOM 9563 N N . GLN B 1 434 ? -44.656 15.5 5.133 1 76.31 434 GLN B N 1
ATOM 9564 C CA . GLN B 1 434 ? -44.062 15.039 6.387 1 76.31 434 GLN B CA 1
ATOM 9565 C C . GLN B 1 434 ? -42.562 15.195 6.391 1 76.31 434 GLN B C 1
ATOM 9567 O O . GLN B 1 434 ? -41.938 15.32 7.453 1 76.31 434 GLN B O 1
ATOM 9572 N N . LYS B 1 435 ? -41.875 15.586 5.199 1 85.19 435 LYS B N 1
ATOM 9573 C CA . LYS B 1 435 ? -40.438 15.562 5.203 1 85.19 435 LYS B CA 1
ATOM 9574 C C . LYS B 1 435 ? -39.844 16.969 4.961 1 85.19 435 LYS B C 1
ATOM 9576 O O . LYS B 1 435 ? -38.656 17.172 5.043 1 85.19 435 LYS B O 1
ATOM 9581 N N . PHE B 1 436 ? -40.719 17.969 4.766 1 90.44 436 PHE B N 1
ATOM 9582 C CA . PHE B 1 436 ? -40.25 19.312 4.438 1 90.44 436 PHE B CA 1
ATOM 9583 C C . PHE B 1 436 ? -40.562 20.297 5.562 1 90.44 436 PHE B C 1
ATOM 9585 O O . PHE B 1 436 ? -41.594 20.172 6.23 1 90.44 436 PHE B O 1
ATOM 9592 N N . LEU B 1 437 ? -39.688 21.203 5.891 1 93 437 LEU B N 1
ATOM 9593 C CA . LEU B 1 437 ? -39.875 22.312 6.82 1 93 437 LEU B CA 1
ATOM 9594 C C . LEU B 1 437 ? -39.594 23.641 6.133 1 93 437 LEU B C 1
ATOM 9596 O O . LEU B 1 437 ? -38.625 23.781 5.383 1 93 437 LEU B O 1
ATOM 9600 N N . ASN B 1 438 ? -40.5 24.516 6.266 1 93.94 438 ASN B N 1
ATOM 9601 C CA . ASN B 1 438 ? -40.281 25.906 5.832 1 93.94 438 ASN B CA 1
ATOM 9602 C C . ASN B 1 438 ? -39.75 26.766 6.969 1 93.94 438 ASN B C 1
ATOM 9604 O O . ASN B 1 438 ? -40.406 26.938 7.992 1 93.94 438 ASN B O 1
ATOM 9608 N N . VAL B 1 439 ? -38.625 27.281 6.734 1 95.38 439 VAL B N 1
ATOM 9609 C CA . VAL B 1 439 ? -37.938 28.016 7.793 1 95.38 439 VAL B CA 1
ATOM 9610 C C . VAL B 1 439 ? -37.844 29.484 7.43 1 95.38 439 VAL B C 1
ATOM 9612 O O . VAL B 1 439 ? -37.25 29.844 6.391 1 95.38 439 VAL B O 1
ATOM 9615 N N . LYS B 1 440 ? -38.406 30.297 8.211 1 95.5 440 LYS B N 1
ATOM 9616 C CA . LYS B 1 440 ? -38.25 31.75 8.094 1 95.5 440 LYS B CA 1
ATOM 9617 C C . LYS B 1 440 ? -37.031 32.219 8.867 1 95.5 440 LYS B C 1
ATOM 9619 O O . LYS B 1 440 ? -36.938 32.031 10.078 1 95.5 440 LYS B O 1
ATOM 9624 N N . ILE B 1 441 ? -36.156 32.875 8.227 1 96.06 441 ILE B N 1
ATOM 9625 C CA . ILE B 1 441 ? -34.875 33.25 8.82 1 96.06 441 ILE B CA 1
ATOM 9626 C C . ILE B 1 441 ? -35.094 34.5 9.672 1 96.06 441 ILE B C 1
ATOM 9628 O O . ILE B 1 441 ? -35.688 35.469 9.234 1 96.06 441 ILE B O 1
ATOM 9632 N N . PRO B 1 442 ? -34.625 34.469 10.922 1 94.88 442 PRO B N 1
ATOM 9633 C CA . PRO B 1 442 ? -34.75 35.688 11.734 1 94.88 442 PRO B CA 1
ATOM 9634 C C . PRO B 1 442 ? -33.938 36.875 11.164 1 94.88 442 PRO B C 1
ATOM 9636 O O . PRO B 1 442 ? -32.906 36.656 10.539 1 94.88 442 PRO B O 1
ATOM 9639 N N . SER B 1 443 ? -34.312 38.094 11.43 1 92.81 443 SER B N 1
ATOM 9640 C CA . SER B 1 443 ? -33.75 39.281 10.836 1 92.81 443 SER B CA 1
ATOM 9641 C C . SER B 1 443 ? -32.312 39.5 11.32 1 92.81 443 SER B C 1
ATOM 9643 O O . SER B 1 443 ? -31.516 40.125 10.633 1 92.81 443 SER B O 1
ATOM 9645 N N . PHE B 1 444 ? -32 38.969 12.477 1 94.31 444 PHE B N 1
ATOM 9646 C CA . PHE B 1 444 ? -30.688 39.188 13.031 1 94.31 444 PHE B CA 1
ATOM 9647 C C . PHE B 1 444 ? -29.656 38.25 12.414 1 94.31 444 PHE B C 1
ATOM 9649 O O . PHE B 1 444 ? -28.453 38.438 12.617 1 94.31 444 PHE B O 1
ATOM 9656 N N . ARG B 1 445 ? -30.156 37.281 11.688 1 95 445 ARG B N 1
ATOM 9657 C CA . ARG B 1 445 ? -29.25 36.375 11 1 95 445 ARG B CA 1
ATOM 9658 C C . ARG B 1 445 ? -29.172 36.688 9.508 1 95 445 ARG B C 1
ATOM 9660 O O . ARG B 1 445 ? -29.828 36.062 8.688 1 95 445 ARG B O 1
ATOM 9667 N N . HIS B 1 446 ? -28.266 37.531 9.219 1 90.81 446 HIS B N 1
ATOM 9668 C CA . HIS B 1 446 ? -28.125 37.969 7.836 1 90.81 446 HIS B CA 1
ATOM 9669 C C . HIS B 1 446 ? -27.328 36.969 7.012 1 90.81 446 HIS B C 1
ATOM 9671 O O . HIS B 1 446 ? -27.312 37.062 5.781 1 90.81 446 HIS B O 1
ATOM 9677 N N . ASP B 1 447 ? -26.703 35.969 7.629 1 92.94 447 ASP B N 1
ATOM 9678 C CA . ASP B 1 447 ? -25.75 35.062 6.996 1 92.94 447 ASP B CA 1
ATOM 9679 C C . ASP B 1 447 ? -26.438 33.812 6.496 1 92.94 447 ASP B C 1
ATOM 9681 O O . ASP B 1 447 ? -25.828 32.969 5.816 1 92.94 447 ASP B O 1
ATOM 9685 N N . ILE B 1 448 ? -27.641 33.625 6.82 1 95.19 448 ILE B N 1
ATOM 9686 C CA . ILE B 1 448 ? -28.344 32.406 6.418 1 95.19 448 ILE B CA 1
ATOM 9687 C C . ILE B 1 448 ? -29.016 32.625 5.062 1 95.19 448 ILE B C 1
ATOM 9689 O O . ILE B 1 448 ? -29.891 33.5 4.926 1 95.19 448 ILE B O 1
ATOM 9693 N N . ASP B 1 449 ? -28.656 31.812 4.051 1 93.5 449 ASP B N 1
ATOM 9694 C CA . ASP B 1 449 ? -29.156 32.031 2.697 1 93.5 449 ASP B CA 1
ATOM 9695 C C . ASP B 1 449 ? -29.75 30.766 2.113 1 93.5 449 ASP B C 1
ATOM 9697 O O . ASP B 1 449 ? -30.609 30.812 1.23 1 93.5 449 ASP B O 1
ATOM 9701 N N . ASN B 1 450 ? -29.281 29.609 2.594 1 95.31 450 ASN B N 1
ATOM 9702 C CA . ASN B 1 450 ? -29.688 28.359 1.933 1 95.31 450 ASN B CA 1
ATOM 9703 C C . ASN B 1 450 ? -29.797 27.219 2.926 1 95.31 450 ASN B C 1
ATOM 9705 O O . ASN B 1 450 ? -29.656 27.406 4.133 1 95.31 450 ASN B O 1
ATOM 9709 N N . SER B 1 451 ? -30.109 26.078 2.342 1 94.94 451 SER B N 1
ATOM 9710 C CA . SER B 1 451 ? -30.375 24.891 3.154 1 94.94 451 SER B CA 1
ATOM 9711 C C . SER B 1 451 ? -29.109 24.422 3.871 1 94.94 451 SER B C 1
ATOM 9713 O O . SER B 1 451 ? -29.188 23.844 4.965 1 94.94 451 SER B O 1
ATOM 9715 N N . HIS B 1 452 ? -27.953 24.656 3.279 1 95.38 452 HIS B N 1
ATOM 9716 C CA . HIS B 1 452 ? -26.703 24.25 3.906 1 95.38 452 HIS B CA 1
ATOM 9717 C C . HIS B 1 452 ? -26.422 25.062 5.172 1 95.38 452 HIS B C 1
ATOM 9719 O O . HIS B 1 452 ? -25.891 24.547 6.145 1 95.38 452 HIS B O 1
ATOM 9725 N N . ASP B 1 453 ? -26.828 26.281 5.172 1 95.81 453 ASP B N 1
ATOM 9726 C CA . ASP B 1 453 ? -26.672 27.125 6.348 1 95.81 453 ASP B CA 1
ATOM 9727 C C . ASP B 1 453 ? -27.547 26.656 7.5 1 95.81 453 ASP B C 1
ATOM 9729 O O . ASP B 1 453 ? -27.125 26.656 8.656 1 95.81 453 ASP B O 1
ATOM 9733 N N . ILE B 1 454 ? -28.688 26.281 7.102 1 96.06 454 ILE B N 1
ATOM 9734 C CA . ILE B 1 454 ? -29.609 25.766 8.109 1 96.06 454 ILE B CA 1
ATOM 9735 C C . ILE B 1 454 ? -29.047 24.469 8.703 1 96.06 454 ILE B C 1
ATOM 9737 O O . ILE B 1 454 ? -29.109 24.266 9.914 1 96.06 454 ILE B O 1
ATOM 9741 N N . CYS B 1 455 ? -28.578 23.625 7.824 1 95.81 455 CYS B N 1
ATOM 9742 C CA . CYS B 1 455 ? -27.953 22.391 8.273 1 95.81 455 CYS B CA 1
ATOM 9743 C C . CYS B 1 455 ? -26.844 22.672 9.281 1 95.81 455 CYS B C 1
ATOM 9745 O O . CYS B 1 455 ? -26.703 21.953 10.273 1 95.81 455 CYS B O 1
ATOM 9747 N N . GLU B 1 456 ? -26.047 23.703 9.047 1 95.31 456 GLU B N 1
ATOM 9748 C CA . GLU B 1 456 ? -24.969 24.094 9.945 1 95.31 456 GLU B CA 1
ATOM 9749 C C . GLU B 1 456 ? -25.516 24.438 11.336 1 95.31 456 GLU B C 1
ATOM 9751 O O . GLU B 1 456 ? -24.938 24.047 12.344 1 95.31 456 GLU B O 1
ATOM 9756 N N . GLU B 1 457 ? -26.578 25.188 11.375 1 95.75 457 GLU B N 1
ATOM 9757 C CA . GLU B 1 457 ? -27.188 25.578 12.648 1 95.75 457 GLU B CA 1
ATOM 9758 C C . GLU B 1 457 ? -27.641 24.344 13.438 1 95.75 457 GLU B C 1
ATOM 9760 O O . GLU B 1 457 ? -27.438 24.266 14.648 1 95.75 457 GLU B O 1
ATOM 9765 N N . ILE B 1 458 ? -28.188 23.438 12.719 1 95.06 458 ILE B N 1
ATOM 9766 C CA . ILE B 1 458 ? -28.672 22.219 13.375 1 95.06 458 ILE B CA 1
ATOM 9767 C C . ILE B 1 458 ? -27.484 21.438 13.945 1 95.06 458 ILE B C 1
ATOM 9769 O O . ILE B 1 458 ? -27.5 21.047 15.109 1 95.06 458 ILE B O 1
ATOM 9773 N N . VAL B 1 459 ? -26.453 21.266 13.156 1 94 459 VAL B N 1
ATOM 9774 C CA . VAL B 1 459 ? -25.297 20.469 13.539 1 94 459 VAL B CA 1
ATOM 9775 C C . VAL B 1 459 ? -24.594 21.125 14.727 1 94 459 VAL B C 1
ATOM 9777 O O . VAL B 1 459 ? -24.141 20.438 15.641 1 94 459 VAL B O 1
ATOM 9780 N N . ARG B 1 460 ? -24.453 22.438 14.688 1 93.19 460 ARG B N 1
ATOM 9781 C CA . ARG B 1 460 ? -23.734 23.172 15.734 1 93.19 460 ARG B CA 1
ATOM 9782 C C . ARG B 1 460 ? -24.391 22.938 17.094 1 93.19 460 ARG B C 1
ATOM 9784 O O . ARG B 1 460 ? -23.688 22.766 18.094 1 93.19 460 ARG B O 1
ATOM 9791 N N . ILE B 1 461 ? -25.625 22.859 17.109 1 94.12 461 ILE B N 1
ATOM 9792 C CA . ILE B 1 461 ? -26.344 22.703 18.359 1 94.12 461 ILE B CA 1
ATOM 9793 C C . ILE B 1 461 ? -26.391 21.234 18.766 1 94.12 461 ILE B C 1
ATOM 9795 O O . ILE B 1 461 ? -26.266 20.891 19.938 1 94.12 461 ILE B O 1
ATOM 9799 N N . LEU B 1 462 ? -26.578 20.359 17.75 1 90.69 462 LEU B N 1
ATOM 9800 C CA . LEU B 1 462 ? -26.531 18.922 18.016 1 90.69 462 LEU B CA 1
ATOM 9801 C C . LEU B 1 462 ? -25.156 18.531 18.562 1 90.69 462 LEU B C 1
ATOM 9803 O O . LEU B 1 462 ? -25.078 17.656 19.453 1 90.69 462 LEU B O 1
ATOM 9807 N N . GLY B 1 463 ? -24.062 19.188 18.062 1 89.12 463 GLY B N 1
ATOM 9808 C CA . GLY B 1 463 ? -22.703 18.859 18.453 1 89.12 463 GLY B CA 1
ATOM 9809 C C . GLY B 1 463 ? -22.016 17.891 17.516 1 89.12 463 GLY B C 1
ATOM 9810 O O . GLY B 1 463 ? -22.484 16.766 17.328 1 89.12 463 GLY B O 1
ATOM 9811 N N . VAL B 1 464 ? -20.953 18.281 17.047 1 87.06 464 VAL B N 1
ATOM 9812 C CA . VAL B 1 464 ? -20.203 17.469 16.094 1 87.06 464 VAL B CA 1
ATOM 9813 C C . VAL B 1 464 ? -19.703 16.203 16.766 1 87.06 464 VAL B C 1
ATOM 9815 O O . VAL B 1 464 ? -19.641 15.141 16.141 1 87.06 464 VAL B O 1
ATOM 9818 N N . ASP B 1 465 ? -19.438 16.266 18.062 1 87.25 465 ASP B N 1
ATOM 9819 C CA . ASP B 1 465 ? -18.922 15.133 18.812 1 87.25 465 ASP B CA 1
ATOM 9820 C C . ASP B 1 465 ? -19.969 14.031 18.938 1 87.25 465 ASP B C 1
ATOM 9822 O O . ASP B 1 465 ? -19.641 12.883 19.219 1 87.25 465 ASP B O 1
ATOM 9826 N N . ASN B 1 466 ? -21.188 14.445 18.734 1 86.31 466 ASN B N 1
ATOM 9827 C CA . ASN B 1 466 ? -22.281 13.492 18.891 1 86.31 466 ASN B CA 1
ATOM 9828 C C . ASN B 1 466 ? -22.578 12.766 17.578 1 86.31 466 ASN B C 1
ATOM 9830 O O . ASN B 1 466 ? -23.469 11.906 17.547 1 86.31 466 ASN B O 1
ATOM 9834 N N . ILE B 1 467 ? -21.875 13.141 16.578 1 88.31 467 ILE B N 1
ATOM 9835 C CA . ILE B 1 467 ? -22.031 12.461 15.297 1 88.31 467 ILE B CA 1
ATOM 9836 C C . ILE B 1 467 ? -21.172 11.203 15.273 1 88.31 467 ILE B C 1
ATOM 9838 O O . ILE B 1 467 ? -19.953 11.281 15.328 1 88.31 467 ILE B O 1
ATOM 9842 N N . VAL B 1 468 ? -21.781 10.086 15.148 1 86.19 468 VAL B N 1
ATOM 9843 C CA . VAL B 1 468 ? -21.109 8.797 15.203 1 86.19 468 VAL B CA 1
ATOM 9844 C C . VAL B 1 468 ? -20.312 8.578 13.914 1 86.19 468 VAL B C 1
ATOM 9846 O O . VAL B 1 468 ? -20.812 8.82 12.82 1 86.19 468 VAL B O 1
ATOM 9849 N N . SER B 1 469 ? -19.062 8.266 14.039 1 83.44 469 SER B N 1
ATOM 9850 C CA . SER B 1 469 ? -18.219 7.945 12.898 1 83.44 469 SER B CA 1
ATOM 9851 C C . SER B 1 469 ? -18.672 6.656 12.219 1 83.44 469 SER B C 1
ATOM 9853 O O . SER B 1 469 ? -18.953 5.656 12.891 1 83.44 469 SER B O 1
ATOM 9855 N N . LYS B 1 470 ? -18.891 6.648 10.945 1 83.62 470 LYS B N 1
ATOM 9856 C CA . LYS B 1 470 ? -19.25 5.484 10.141 1 83.62 470 LYS B CA 1
ATOM 9857 C C . LYS B 1 470 ? -18.094 5.062 9.242 1 83.62 470 LYS B C 1
ATOM 9859 O O . LYS B 1 470 ? -17.453 5.906 8.602 1 83.62 470 LYS B O 1
ATOM 9864 N N . PRO B 1 471 ? -17.859 3.746 9.203 1 84.56 471 PRO B N 1
ATOM 9865 C CA . PRO B 1 471 ? -16.781 3.299 8.32 1 84.56 471 PRO B CA 1
ATOM 9866 C C . PRO B 1 471 ? -17.094 3.506 6.84 1 84.56 471 PRO B C 1
ATOM 9868 O O . PRO B 1 471 ? -18.25 3.393 6.434 1 84.56 471 PRO B O 1
ATOM 9871 N N . LEU B 1 472 ? -16.141 3.836 6.039 1 83.12 472 LEU B N 1
ATOM 9872 C CA . LEU B 1 472 ? -16.297 3.934 4.59 1 83.12 472 LEU B CA 1
ATOM 9873 C C . LEU B 1 472 ? -16.484 2.553 3.971 1 83.12 472 LEU B C 1
ATOM 9875 O O . LEU B 1 472 ? -15.852 1.584 4.398 1 83.12 472 LEU B O 1
ATOM 9879 N N . GLU B 1 473 ? -17.516 2.381 3.131 1 84.19 473 GLU B N 1
ATOM 9880 C CA . GLU B 1 473 ? -17.766 1.137 2.41 1 84.19 473 GLU B CA 1
ATOM 9881 C C . GLU B 1 473 ? -17.234 1.207 0.984 1 84.19 473 GLU B C 1
ATOM 9883 O O . GLU B 1 473 ? -17.484 2.176 0.265 1 84.19 473 GLU B O 1
ATOM 9888 N N . PHE B 1 474 ? -16.391 0.194 0.728 1 82.44 474 PHE B N 1
ATOM 9889 C CA . PHE B 1 474 ? -15.781 0.16 -0.599 1 82.44 474 PHE B CA 1
ATOM 9890 C C . PHE B 1 474 ? -16.156 -1.119 -1.334 1 82.44 474 PHE B C 1
ATOM 9892 O O . PHE B 1 474 ? -16.406 -2.152 -0.708 1 82.44 474 PHE B O 1
ATOM 9899 N N . LYS B 1 475 ? -16.328 -0.983 -2.598 1 85.88 475 LYS B N 1
ATOM 9900 C CA . LYS B 1 475 ? -16.469 -2.125 -3.496 1 85.88 475 LYS B CA 1
ATOM 9901 C C . LYS B 1 475 ? -15.242 -2.271 -4.395 1 85.88 475 LYS B C 1
ATOM 9903 O O . LYS B 1 475 ? -14.75 -1.286 -4.941 1 85.88 475 LYS B O 1
ATOM 9908 N N . GLU B 1 476 ? -14.742 -3.516 -4.398 1 82.62 476 GLU B N 1
ATOM 9909 C CA . GLU B 1 476 ? -13.523 -3.789 -5.164 1 82.62 476 GLU B CA 1
ATOM 9910 C C . GLU B 1 476 ? -13.695 -3.381 -6.625 1 82.62 476 GLU B C 1
ATOM 9912 O O . GLU B 1 476 ? -14.695 -3.717 -7.258 1 82.62 476 GLU B O 1
ATOM 9917 N N . LYS B 1 477 ? -12.773 -2.576 -7.109 1 81.94 477 LYS B N 1
ATOM 9918 C CA . LYS B 1 477 ? -12.703 -2.172 -8.508 1 81.94 477 LYS B CA 1
ATOM 9919 C C . LYS B 1 477 ? -11.25 -2.012 -8.961 1 81.94 477 LYS B C 1
ATOM 9921 O O . LYS B 1 477 ? -10.383 -1.644 -8.156 1 81.94 477 LYS B O 1
ATOM 9926 N N . ASN B 1 478 ? -10.984 -2.449 -10.242 1 82.56 478 ASN B N 1
ATOM 9927 C CA . ASN B 1 478 ? -9.648 -2.172 -10.773 1 82.56 478 ASN B CA 1
ATOM 9928 C C . ASN B 1 478 ? -9.422 -0.675 -10.953 1 82.56 478 ASN B C 1
ATOM 9930 O O . ASN B 1 478 ? -10.094 -0.027 -11.758 1 82.56 478 ASN B O 1
ATOM 9934 N N . ARG B 1 479 ? -8.664 -0.135 -10.117 1 80.88 479 ARG B N 1
ATOM 9935 C CA . ARG B 1 479 ? -8.414 1.303 -10.164 1 80.88 479 ARG B CA 1
ATOM 9936 C C . ARG B 1 479 ? -6.984 1.601 -10.602 1 80.88 479 ARG B C 1
ATOM 9938 O O . ARG B 1 479 ? -6.48 2.703 -10.383 1 80.88 479 ARG B O 1
ATOM 9945 N N . LEU B 1 480 ? -6.281 0.665 -11.18 1 86.12 480 LEU B N 1
ATOM 9946 C CA . LEU B 1 480 ? -4.93 0.885 -11.68 1 86.12 480 LEU B CA 1
ATOM 9947 C C . LEU B 1 480 ? -4.957 1.686 -12.977 1 86.12 480 LEU B C 1
ATOM 9949 O O . LEU B 1 480 ? -5.387 1.177 -14.016 1 86.12 480 LEU B O 1
ATOM 9953 N N . ASN B 1 481 ? -4.758 3.062 -12.891 1 90.44 481 ASN B N 1
ATOM 9954 C CA . ASN B 1 481 ? -4.758 3.965 -14.039 1 90.44 481 ASN B CA 1
ATOM 9955 C C . ASN B 1 481 ? -3.426 4.691 -14.18 1 90.44 481 ASN B C 1
ATOM 9957 O O . ASN B 1 481 ? -2.475 4.406 -13.453 1 90.44 481 ASN B O 1
ATOM 9961 N N . SER B 1 482 ? -3.289 5.566 -15.141 1 90.19 482 SER B N 1
ATOM 9962 C CA . SER B 1 482 ? -2.043 6.254 -15.453 1 90.19 482 SER B CA 1
ATOM 9963 C C . SER B 1 482 ? -1.596 7.145 -14.297 1 90.19 482 SER B C 1
ATOM 9965 O O . SER B 1 482 ? -0.398 7.285 -14.047 1 90.19 482 SER B O 1
ATOM 9967 N N . VAL B 1 483 ? -2.557 7.66 -13.594 1 89.88 483 VAL B N 1
ATOM 9968 C CA . VAL B 1 483 ? -2.242 8.539 -12.477 1 89.88 483 VAL B CA 1
ATOM 9969 C C . VAL B 1 483 ? -1.57 7.738 -11.359 1 89.88 483 VAL B C 1
ATOM 9971 O O . VAL B 1 483 ? -0.566 8.172 -10.797 1 89.88 483 VAL B O 1
ATOM 9974 N N . PHE B 1 484 ? -2.096 6.543 -11.133 1 91.19 484 PHE B N 1
ATOM 9975 C CA . PHE B 1 484 ? -1.508 5.68 -10.109 1 91.19 484 PHE B CA 1
ATOM 9976 C C . PHE B 1 484 ? -0.087 5.285 -10.492 1 91.19 484 PHE B C 1
ATOM 9978 O O . PHE B 1 484 ? 0.826 5.355 -9.664 1 91.19 484 PHE B O 1
ATOM 9985 N N . TYR B 1 485 ? 0.084 4.848 -11.742 1 90.25 485 TYR B N 1
ATOM 9986 C CA . TYR B 1 485 ? 1.406 4.406 -12.164 1 90.25 485 TYR B CA 1
ATOM 9987 C C . TYR B 1 485 ? 2.408 5.555 -12.117 1 90.25 485 TYR B C 1
ATOM 9989 O O . TYR B 1 485 ? 3.57 5.355 -11.758 1 90.25 485 TYR B O 1
ATOM 9997 N N . ASN B 1 486 ? 1.948 6.742 -12.461 1 91.5 486 ASN B N 1
ATOM 9998 C CA . ASN B 1 486 ? 2.816 7.91 -12.352 1 91.5 486 ASN B CA 1
ATOM 9999 C C . ASN B 1 486 ? 3.23 8.164 -10.906 1 91.5 486 ASN B C 1
ATOM 10001 O O . ASN B 1 486 ? 4.398 8.438 -10.633 1 91.5 486 ASN B O 1
ATOM 10005 N N . TYR B 1 487 ? 2.246 8.078 -10.094 1 93.44 487 TYR B N 1
ATOM 10006 C CA . TYR B 1 487 ? 2.523 8.25 -8.672 1 93.44 487 TYR B CA 1
ATOM 10007 C C . TYR B 1 487 ? 3.512 7.199 -8.18 1 93.44 487 TYR B C 1
ATOM 10009 O O . TYR B 1 487 ? 4.469 7.523 -7.473 1 93.44 487 TYR B O 1
ATOM 10017 N N . ALA B 1 488 ? 3.297 5.973 -8.547 1 92.06 488 ALA B N 1
ATOM 10018 C CA . ALA B 1 488 ? 4.164 4.871 -8.141 1 92.06 488 ALA B CA 1
ATOM 10019 C C . ALA B 1 488 ? 5.582 5.062 -8.68 1 92.06 488 ALA B C 1
ATOM 10021 O O . ALA B 1 488 ? 6.559 4.801 -7.973 1 92.06 488 ALA B O 1
ATOM 10022 N N . ASN B 1 489 ? 5.727 5.531 -9.867 1 93.56 489 ASN B N 1
ATOM 10023 C CA . ASN B 1 489 ? 7.027 5.773 -10.477 1 93.56 489 ASN B CA 1
ATOM 10024 C C . ASN B 1 489 ? 7.773 6.906 -9.781 1 93.56 489 ASN B C 1
ATOM 10026 O O . ASN B 1 489 ? 8.977 6.801 -9.531 1 93.56 489 ASN B O 1
ATOM 10030 N N . ILE B 1 490 ? 7.07 7.938 -9.484 1 95.38 490 ILE B N 1
ATOM 10031 C CA . ILE B 1 490 ? 7.656 9.07 -8.781 1 95.38 490 ILE B CA 1
ATOM 10032 C C . ILE B 1 490 ? 8.172 8.625 -7.414 1 95.38 490 ILE B C 1
ATOM 10034 O O . ILE B 1 490 ? 9.312 8.922 -7.047 1 95.38 490 ILE B O 1
ATOM 10038 N N . LYS B 1 491 ? 7.355 7.957 -6.77 1 93.75 491 LYS B N 1
ATOM 10039 C CA . LYS B 1 491 ? 7.738 7.465 -5.453 1 93.75 491 LYS B CA 1
ATOM 10040 C C . LYS B 1 491 ? 8.977 6.578 -5.535 1 93.75 491 LYS B C 1
ATOM 10042 O O . LYS B 1 491 ? 9.883 6.691 -4.707 1 93.75 491 LYS B O 1
ATOM 10047 N N . SER B 1 492 ? 9.008 5.715 -6.48 1 92.06 492 SER B N 1
ATOM 10048 C CA . SER B 1 492 ? 10.148 4.816 -6.676 1 92.06 492 SER B CA 1
ATOM 10049 C C . SER B 1 492 ? 11.43 5.602 -6.918 1 92.06 492 SER B C 1
ATOM 10051 O O . SER B 1 492 ? 12.469 5.305 -6.32 1 92.06 492 SER B O 1
ATOM 10053 N N . ILE B 1 493 ? 11.422 6.578 -7.715 1 94.5 493 ILE B N 1
ATOM 10054 C CA . ILE B 1 493 ? 12.594 7.387 -8.039 1 94.5 493 ILE B CA 1
ATOM 10055 C C . ILE B 1 493 ? 13.047 8.164 -6.805 1 94.5 493 ILE B C 1
ATOM 10057 O O . ILE B 1 493 ? 14.242 8.258 -6.531 1 94.5 493 ILE B O 1
ATOM 10061 N N . LYS B 1 494 ? 12.094 8.695 -6.105 1 95.12 494 LYS B N 1
ATOM 10062 C CA . LYS B 1 494 ? 12.43 9.422 -4.883 1 95.12 494 LYS B CA 1
ATOM 10063 C C . LYS B 1 494 ? 13.133 8.508 -3.879 1 95.12 494 LYS B C 1
ATOM 10065 O O . LYS B 1 494 ? 14.141 8.898 -3.285 1 95.12 494 LYS B O 1
ATOM 10070 N N . ASN B 1 495 ? 12.609 7.375 -3.742 1 91.06 495 ASN B N 1
ATOM 10071 C CA . ASN B 1 495 ? 13.227 6.418 -2.828 1 91.06 495 ASN B CA 1
ATOM 10072 C C . ASN B 1 495 ? 14.641 6.047 -3.27 1 91.06 495 ASN B C 1
ATOM 10074 O O . ASN B 1 495 ? 15.555 5.965 -2.443 1 91.06 495 ASN B O 1
ATOM 10078 N N . ARG B 1 496 ? 14.836 5.84 -4.504 1 91.69 496 ARG B N 1
ATOM 10079 C CA . ARG B 1 496 ? 16.156 5.512 -5.027 1 91.69 496 ARG B CA 1
ATOM 10080 C C . ARG B 1 496 ? 17.125 6.676 -4.844 1 91.69 496 ARG B C 1
ATOM 10082 O O . ARG B 1 496 ? 18.312 6.469 -4.562 1 91.69 496 ARG B O 1
ATOM 10089 N N . ALA B 1 497 ? 16.594 7.812 -5.062 1 95.5 497 ALA B N 1
ATOM 10090 C CA . ALA B 1 497 ? 17.438 8.992 -4.848 1 95.5 497 ALA B CA 1
ATOM 10091 C C . ALA B 1 497 ? 17.891 9.086 -3.396 1 95.5 497 ALA B C 1
ATOM 10093 O O . ALA B 1 497 ? 19.078 9.289 -3.127 1 95.5 497 ALA B O 1
ATOM 10094 N N . VAL B 1 498 ? 17 8.852 -2.5 1 91.94 498 VAL B N 1
ATOM 10095 C CA . VAL B 1 498 ? 17.312 8.891 -1.077 1 91.94 498 VAL B CA 1
ATOM 10096 C C . VAL B 1 498 ? 18.312 7.789 -0.74 1 91.94 498 VAL B C 1
ATOM 10098 O O . VAL B 1 498 ? 19.266 8.016 -0.001 1 91.94 498 VAL B O 1
ATOM 10101 N N . ASP B 1 499 ? 18.062 6.719 -1.377 1 87 499 ASP B N 1
ATOM 10102 C CA . ASP B 1 499 ? 18.953 5.574 -1.143 1 87 499 ASP B CA 1
ATOM 10103 C C . ASP B 1 499 ? 20.359 5.848 -1.658 1 87 499 ASP B C 1
ATOM 10105 O O . ASP B 1 499 ? 21.328 5.238 -1.192 1 87 499 ASP B O 1
ATOM 10109 N N . ASN B 1 500 ? 20.484 6.73 -2.572 1 91.75 500 ASN B N 1
ATOM 10110 C CA . ASN B 1 500 ? 21.797 7.102 -3.117 1 91.75 500 ASN B CA 1
ATOM 10111 C C . ASN B 1 500 ? 22.359 8.32 -2.406 1 91.75 500 ASN B C 1
ATOM 10113 O O . ASN B 1 500 ? 23.328 8.922 -2.875 1 91.75 500 ASN B O 1
ATOM 10117 N N . GLY B 1 501 ? 21.688 8.797 -1.354 1 91.94 501 GLY B N 1
ATOM 10118 C CA . GLY B 1 501 ? 22.25 9.805 -0.463 1 91.94 501 GLY B CA 1
ATOM 10119 C C . GLY B 1 501 ? 21.766 11.211 -0.767 1 91.94 501 GLY B C 1
ATOM 10120 O O . GLY B 1 501 ? 22.219 12.172 -0.151 1 91.94 501 GLY B O 1
ATOM 10121 N N . PHE B 1 502 ? 20.812 11.305 -1.653 1 96.75 502 PHE B N 1
ATOM 10122 C CA . PHE B 1 502 ? 20.312 12.633 -1.982 1 96.75 502 PHE B CA 1
ATOM 10123 C C . PHE B 1 502 ? 19.25 13.078 -0.979 1 96.75 502 PHE B C 1
ATOM 10125 O O . PHE B 1 502 ? 18.531 12.242 -0.423 1 96.75 502 PHE B O 1
ATOM 10132 N N . PHE B 1 503 ? 19.172 14.406 -0.805 1 96.56 503 PHE B N 1
ATOM 10133 C CA . PHE B 1 503 ? 18.109 15.016 -0.015 1 96.56 503 PHE B CA 1
ATOM 10134 C C . PHE B 1 503 ? 17.141 15.766 -0.911 1 96.56 503 PHE B C 1
ATOM 10136 O O . PHE B 1 503 ? 17.547 16.562 -1.756 1 96.56 503 PHE B O 1
ATOM 10143 N N . GLU B 1 504 ? 15.938 15.547 -0.629 1 97.38 504 GLU B N 1
ATOM 10144 C CA . GLU B 1 504 ? 14.922 16.203 -1.448 1 97.38 504 GLU B CA 1
ATOM 10145 C C . GLU B 1 504 ? 14.734 17.656 -1.034 1 97.38 504 GLU B C 1
ATOM 10147 O O . GLU B 1 504 ? 14.664 17.969 0.158 1 97.38 504 GLU B O 1
ATOM 10152 N N . CYS B 1 505 ? 14.711 18.484 -2.014 1 96.94 505 CYS B N 1
ATOM 10153 C CA . CYS B 1 505 ? 14.414 19.906 -1.814 1 96.94 505 CYS B CA 1
ATOM 10154 C C . CYS B 1 505 ? 13.07 20.266 -2.436 1 96.94 505 CYS B C 1
ATOM 10156 O O . CYS B 1 505 ? 12.664 19.688 -3.445 1 96.94 505 CYS B O 1
ATOM 10158 N N . MET B 1 506 ? 12.414 21.188 -1.743 1 96 506 MET B N 1
ATOM 10159 C CA . MET B 1 506 ? 11.18 21.75 -2.266 1 96 506 MET B CA 1
ATOM 10160 C C . MET B 1 506 ? 11.273 23.281 -2.336 1 96 506 MET B C 1
ATOM 10162 O O . MET B 1 506 ? 11.383 23.938 -1.307 1 96 506 MET B O 1
ATOM 10166 N N . HIS B 1 507 ? 11.258 23.75 -3.539 1 96.56 507 HIS B N 1
ATOM 10167 C CA . HIS B 1 507 ? 11.391 25.188 -3.73 1 96.56 507 HIS B CA 1
ATOM 10168 C C . HIS B 1 507 ? 10.125 25.781 -4.336 1 96.56 507 HIS B C 1
ATOM 10170 O O . HIS B 1 507 ? 9.266 25.062 -4.836 1 96.56 507 HIS B O 1
ATOM 10176 N N . TYR B 1 508 ? 9.992 27.094 -4.297 1 94.56 508 TYR B N 1
ATOM 10177 C CA . TYR B 1 508 ? 8.898 27.812 -4.938 1 94.56 508 TYR B CA 1
ATOM 10178 C C . TYR B 1 508 ? 8.953 27.641 -6.453 1 94.56 508 TYR B C 1
ATOM 10180 O O . TYR B 1 508 ? 10.031 27.484 -7.027 1 94.56 508 TYR B O 1
ATOM 10188 N N . VAL B 1 509 ? 7.789 27.812 -7.027 1 95.06 509 VAL B N 1
ATOM 10189 C CA . VAL B 1 509 ? 7.707 27.734 -8.484 1 95.06 509 VAL B CA 1
ATOM 10190 C C . VAL B 1 509 ? 8.211 29.047 -9.102 1 95.06 509 VAL B C 1
ATOM 10192 O O . VAL B 1 509 ? 8.531 29.094 -10.289 1 95.06 509 VAL B O 1
ATOM 10195 N N . PHE B 1 510 ? 8.305 30.094 -8.289 1 94.44 510 PHE B N 1
ATOM 10196 C CA . PHE B 1 510 ? 8.852 31.375 -8.711 1 94.44 510 PHE B CA 1
ATOM 10197 C C . PHE B 1 510 ? 10.344 31.453 -8.406 1 94.44 510 PHE B C 1
ATOM 10199 O O . PHE B 1 510 ? 10.828 30.828 -7.465 1 94.44 510 PHE B O 1
ATOM 10206 N N . ASP B 1 511 ? 11.094 32.125 -9.266 1 95.38 511 ASP B N 1
ATOM 10207 C CA . ASP B 1 511 ? 12.547 32.219 -9.141 1 95.38 511 ASP B CA 1
ATOM 10208 C C . ASP B 1 511 ? 13.039 33.625 -9.477 1 95.38 511 ASP B C 1
ATOM 10210 O O . ASP B 1 511 ? 12.25 34.5 -9.844 1 95.38 511 ASP B O 1
ATOM 10214 N N . ASN B 1 512 ? 14.305 33.844 -9.219 1 95.38 512 ASN B N 1
ATOM 10215 C CA . ASN B 1 512 ? 14.922 35.156 -9.453 1 95.38 512 ASN B CA 1
ATOM 10216 C C . ASN B 1 512 ? 15.234 35.375 -10.93 1 95.38 512 ASN B C 1
ATOM 10218 O O . ASN B 1 512 ? 16.125 34.719 -11.484 1 95.38 512 ASN B O 1
ATOM 10222 N N . LYS B 1 513 ? 14.633 36.375 -11.531 1 93.75 513 LYS B N 1
ATOM 10223 C CA . LYS B 1 513 ? 14.766 36.656 -12.961 1 93.75 513 LYS B CA 1
ATOM 10224 C C . LYS B 1 513 ? 16.203 36.969 -13.336 1 93.75 513 LYS B C 1
ATOM 10226 O O . LYS B 1 513 ? 16.75 36.438 -14.297 1 93.75 513 LYS B O 1
ATOM 10231 N N . GLU B 1 514 ? 16.828 37.812 -12.641 1 94.5 514 GLU B N 1
ATOM 10232 C CA . GLU B 1 514 ? 18.203 38.219 -12.922 1 94.5 514 GLU B CA 1
ATOM 10233 C C . GLU B 1 514 ? 19.172 37.031 -12.891 1 94.5 514 GLU B C 1
ATOM 10235 O O . GLU B 1 514 ? 20.016 36.906 -13.781 1 94.5 514 GLU B O 1
ATOM 10240 N N . GLU B 1 515 ? 19.078 36.219 -11.93 1 95.31 515 GLU B N 1
ATOM 10241 C CA . GLU B 1 515 ? 19.953 35.062 -11.797 1 95.31 515 GLU B CA 1
ATOM 10242 C C . GLU B 1 515 ? 19.734 34.062 -12.938 1 95.31 515 GLU B C 1
ATOM 10244 O O . GLU B 1 515 ? 20.688 33.5 -13.477 1 95.31 515 GLU B O 1
ATOM 10249 N N . LEU B 1 516 ? 18.531 33.938 -13.328 1 95.88 516 LEU B N 1
ATOM 10250 C CA . LEU B 1 516 ? 18.188 33 -14.391 1 95.88 516 LEU B CA 1
ATOM 10251 C C . LEU B 1 516 ? 18.766 33.438 -15.727 1 95.88 516 LEU B C 1
ATOM 10253 O O . LEU B 1 516 ? 19.281 32.625 -16.5 1 95.88 516 LEU B O 1
ATOM 10257 N N . LEU B 1 517 ? 18.609 34.688 -15.961 1 94.25 517 LEU B N 1
ATOM 10258 C CA . LEU B 1 517 ? 19.156 35.25 -17.203 1 94.25 517 LEU B CA 1
ATOM 10259 C C . LEU B 1 517 ? 20.672 35.062 -17.25 1 94.25 517 LEU B C 1
ATOM 10261 O O . LEU B 1 517 ? 21.219 34.781 -18.312 1 94.25 517 LEU B O 1
ATOM 10265 N N . LYS B 1 518 ? 21.312 35.188 -16.156 1 93.81 518 LYS B N 1
ATOM 10266 C CA . LYS B 1 518 ? 22.766 35 -16.078 1 93.81 518 LYS B CA 1
ATOM 10267 C C . LYS B 1 518 ? 23.156 33.562 -16.375 1 93.81 518 LYS B C 1
ATOM 10269 O O . LYS B 1 518 ? 24.234 33.312 -16.906 1 93.81 518 LYS B O 1
ATOM 10274 N N . LEU B 1 519 ? 22.281 32.656 -16.062 1 95 519 LEU B N 1
ATOM 10275 C CA . LEU B 1 519 ? 22.547 31.234 -16.328 1 95 519 LEU B CA 1
ATOM 10276 C C . LEU B 1 519 ? 22.219 30.891 -17.781 1 95 519 LEU B C 1
ATOM 10278 O O . LEU B 1 519 ? 22.484 29.781 -18.234 1 95 519 LEU B O 1
ATOM 10282 N N . GLY B 1 520 ? 21.562 31.781 -18.469 1 92.94 520 GLY B N 1
ATOM 10283 C CA . GLY B 1 520 ? 21.312 31.594 -19.891 1 92.94 520 GLY B CA 1
ATOM 10284 C C . GLY B 1 520 ? 19.891 31.172 -20.188 1 92.94 520 GLY B C 1
ATOM 10285 O O . GLY B 1 520 ? 19.578 30.797 -21.328 1 92.94 520 GLY B O 1
ATOM 10286 N N . PHE B 1 521 ? 19.047 31.234 -19.172 1 94.31 521 PHE B N 1
ATOM 10287 C CA . PHE B 1 521 ? 17.672 30.844 -19.406 1 94.31 521 PHE B CA 1
ATOM 10288 C C . PHE B 1 521 ? 16.844 32.031 -19.906 1 94.31 521 PHE B C 1
ATOM 10290 O O . PHE B 1 521 ? 17.172 33.188 -19.609 1 94.31 521 PHE B O 1
ATOM 10297 N N . LYS B 1 522 ? 15.766 31.703 -20.562 1 91.19 522 LYS B N 1
ATOM 10298 C CA . LYS B 1 522 ? 14.898 32.75 -21.125 1 91.19 522 LYS B CA 1
ATOM 10299 C C . LYS B 1 522 ? 13.75 33.062 -20.188 1 91.19 522 LYS B C 1
ATOM 10301 O O . LYS B 1 522 ? 13.32 32.219 -19.391 1 91.19 522 LYS B O 1
ATOM 10306 N N . GLU B 1 523 ? 13.352 34.219 -20.359 1 88.56 523 GLU B N 1
ATOM 10307 C CA . GLU B 1 523 ? 12.242 34.688 -19.531 1 88.56 523 GLU B CA 1
ATOM 10308 C C . GLU B 1 523 ? 10.906 34.188 -20.062 1 88.56 523 GLU B C 1
ATOM 10310 O O . GLU B 1 523 ? 10.711 34.094 -21.281 1 88.56 523 GLU B O 1
ATOM 10315 N N . CYS B 1 524 ? 10.094 33.906 -19.078 1 89.31 524 CYS B N 1
ATOM 10316 C CA . CYS B 1 524 ? 8.727 33.562 -19.438 1 89.31 524 CYS B CA 1
ATOM 10317 C C . CYS B 1 524 ? 7.949 34.781 -19.906 1 89.31 524 CYS B C 1
ATOM 10319 O O . CYS B 1 524 ? 8.055 35.844 -19.312 1 89.31 524 CYS B O 1
ATOM 10321 N N . LYS B 1 525 ? 7.156 34.625 -20.859 1 89.5 525 LYS B N 1
ATOM 10322 C CA . LYS B 1 525 ? 6.383 35.719 -21.438 1 89.5 525 LYS B CA 1
ATOM 10323 C C . LYS B 1 525 ? 5.273 36.156 -20.484 1 89.5 525 LYS B C 1
ATOM 10325 O O . LYS B 1 525 ? 4.922 37.344 -20.438 1 89.5 525 LYS B O 1
ATOM 10330 N N . LEU B 1 526 ? 4.797 35.219 -19.719 1 88.69 526 LEU B N 1
ATOM 10331 C CA . LEU B 1 526 ? 3.781 35.531 -18.719 1 88.69 526 LEU B CA 1
ATOM 10332 C C . LEU B 1 526 ? 4.418 36.125 -17.469 1 88.69 526 LEU B C 1
ATOM 10334 O O . LEU B 1 526 ? 5.254 35.5 -16.828 1 88.69 526 LEU B O 1
ATOM 10338 N N . LYS B 1 527 ? 4.047 37.375 -17.125 1 86.38 527 LYS B N 1
ATOM 10339 C CA . LYS B 1 527 ? 4.633 38.094 -15.984 1 86.38 527 LYS B CA 1
ATOM 10340 C C . LYS B 1 527 ? 3.688 38.062 -14.789 1 86.38 527 LYS B C 1
ATOM 10342 O O . LYS B 1 527 ? 2.465 38.062 -14.953 1 86.38 527 LYS B O 1
ATOM 10347 N N . LEU B 1 528 ? 4.277 38 -13.664 1 84.31 528 LEU B N 1
ATOM 10348 C CA . LEU B 1 528 ? 3.5 38.062 -12.43 1 84.31 528 LEU B CA 1
ATOM 10349 C C . LEU B 1 528 ? 3.078 39.5 -12.133 1 84.31 528 LEU B C 1
ATOM 10351 O O . LEU B 1 528 ? 3.918 40.406 -12.102 1 84.31 528 LEU B O 1
ATOM 10355 N N . THR B 1 529 ? 1.81 39.719 -11.875 1 84.56 529 THR B N 1
ATOM 10356 C CA . THR B 1 529 ? 1.284 41.062 -11.578 1 84.56 529 THR B CA 1
ATOM 10357 C C . THR B 1 529 ? 1.656 41.469 -10.156 1 84.56 529 THR B C 1
ATOM 10359 O O . THR B 1 529 ? 2.021 42.625 -9.93 1 84.56 529 THR B O 1
ATOM 10362 N N . ASN B 1 530 ? 1.646 40.562 -9.148 1 83.06 530 ASN B N 1
ATOM 10363 C CA . ASN B 1 530 ? 1.972 40.812 -7.746 1 83.06 530 ASN B CA 1
ATOM 10364 C C . ASN B 1 530 ? 2.957 39.781 -7.203 1 83.06 530 ASN B C 1
ATOM 10366 O O . ASN B 1 530 ? 2.561 38.844 -6.504 1 83.06 530 ASN B O 1
ATOM 10370 N N . PRO B 1 531 ? 4.234 40.062 -7.551 1 83.56 531 PRO B N 1
ATOM 10371 C CA . PRO B 1 531 ? 5.211 39.094 -7.047 1 83.56 531 PRO B CA 1
ATOM 10372 C C . PRO B 1 531 ? 5.348 39.125 -5.527 1 83.56 531 PRO B C 1
ATOM 10374 O O . PRO B 1 531 ? 5.066 40.156 -4.902 1 83.56 531 PRO B O 1
ATOM 10377 N N . ILE B 1 532 ? 5.645 38.031 -4.902 1 81.81 532 ILE B N 1
ATOM 10378 C CA . ILE B 1 532 ? 5.832 37.906 -3.459 1 81.81 532 ILE B CA 1
ATOM 10379 C C . ILE B 1 532 ? 6.945 38.875 -3.018 1 81.81 532 ILE B C 1
ATOM 10381 O O . ILE B 1 532 ? 6.785 39.625 -2.049 1 81.81 532 ILE B O 1
ATOM 10385 N N . ASN B 1 533 ? 8.164 38.812 -3.627 1 86.25 533 ASN B N 1
ATOM 10386 C CA . ASN B 1 533 ? 9.289 39.719 -3.459 1 86.25 533 ASN B CA 1
ATOM 10387 C C . ASN B 1 533 ? 10.117 39.844 -4.738 1 86.25 533 ASN B C 1
ATOM 10389 O O . ASN B 1 533 ? 9.766 39.25 -5.762 1 86.25 533 ASN B O 1
ATOM 10393 N N . ASN B 1 534 ? 11.117 40.625 -4.652 1 86.81 534 ASN B N 1
ATOM 10394 C CA . ASN B 1 534 ? 11.93 40.906 -5.84 1 86.81 534 ASN B CA 1
ATOM 10395 C C . ASN B 1 534 ? 12.742 39.656 -6.258 1 86.81 534 ASN B C 1
ATOM 10397 O O . ASN B 1 534 ? 13.18 39.562 -7.402 1 86.81 534 ASN B O 1
ATOM 10401 N N . GLU B 1 535 ? 12.875 38.719 -5.359 1 90.5 535 GLU B N 1
ATOM 10402 C CA . GLU B 1 535 ? 13.68 37.531 -5.648 1 90.5 535 GLU B CA 1
ATOM 10403 C C . GLU B 1 535 ? 12.828 36.406 -6.223 1 90.5 535 GLU B C 1
ATOM 10405 O O . GLU B 1 535 ? 13.359 35.438 -6.742 1 90.5 535 GLU B O 1
ATOM 10410 N N . LEU B 1 536 ? 11.586 36.531 -6.176 1 92.5 536 LEU B N 1
ATOM 10411 C CA . LEU B 1 536 ? 10.648 35.531 -6.68 1 92.5 536 LEU B CA 1
ATOM 10412 C C . LEU B 1 536 ? 9.664 36.156 -7.664 1 92.5 536 LEU B C 1
ATOM 10414 O O . LEU B 1 536 ? 8.461 36.188 -7.406 1 92.5 536 LEU B O 1
ATOM 10418 N N . ASN B 1 537 ? 10.156 36.594 -8.812 1 92.12 537 ASN B N 1
ATOM 10419 C CA . ASN B 1 537 ? 9.367 37.469 -9.672 1 92.12 537 ASN B CA 1
ATOM 10420 C C . ASN B 1 537 ? 9.156 36.844 -11.055 1 92.12 537 ASN B C 1
ATOM 10422 O O . ASN B 1 537 ? 8.695 37.5 -11.977 1 92.12 537 ASN B O 1
ATOM 10426 N N . MET B 1 538 ? 9.523 35.625 -11.219 1 92 538 MET B N 1
ATOM 10427 C CA . MET B 1 538 ? 9.328 34.938 -12.5 1 92 538 MET B CA 1
ATOM 10428 C C . MET B 1 538 ? 9.062 33.438 -12.297 1 92 538 MET B C 1
ATOM 10430 O O . MET B 1 538 ? 9.57 32.844 -11.344 1 92 538 MET B O 1
ATOM 10434 N N . LEU B 1 539 ? 8.219 32.969 -13.289 1 94.38 539 LEU B N 1
ATOM 10435 C CA . LEU B 1 539 ? 8.055 31.5 -13.305 1 94.38 539 LEU B CA 1
ATOM 10436 C C . LEU B 1 539 ? 9.367 30.812 -13.672 1 94.38 539 LEU B C 1
ATOM 10438 O O . LEU B 1 539 ? 10.039 31.219 -14.625 1 94.38 539 LEU B O 1
ATOM 10442 N N . ARG B 1 540 ? 9.719 29.812 -12.945 1 95.88 540 ARG B N 1
ATOM 10443 C CA . ARG B 1 540 ? 11.031 29.203 -13.125 1 95.88 540 ARG B CA 1
ATOM 10444 C C . ARG B 1 540 ? 11.062 28.312 -14.352 1 95.88 540 ARG B C 1
ATOM 10446 O O . ARG B 1 540 ? 10.195 27.453 -14.523 1 95.88 540 ARG B O 1
ATOM 10453 N N . PRO B 1 541 ? 12.055 28.406 -15.18 1 96.69 541 PRO B N 1
ATOM 10454 C CA . PRO B 1 541 ? 12.227 27.547 -16.344 1 96.69 541 PRO B CA 1
ATOM 10455 C C . PRO B 1 541 ? 13.062 26.312 -16.047 1 96.69 541 PRO B C 1
ATOM 10457 O O . PRO B 1 541 ? 13.211 25.422 -16.906 1 96.69 541 PRO B O 1
ATOM 10460 N N . THR B 1 542 ? 13.648 26.203 -14.859 1 97.44 542 THR B N 1
ATOM 10461 C CA . THR B 1 542 ? 14.547 25.125 -14.461 1 97.44 542 THR B CA 1
ATOM 10462 C C . THR B 1 542 ? 14.539 24.953 -12.945 1 97.44 542 THR B C 1
ATOM 10464 O O . THR B 1 542 ? 14.109 25.844 -12.211 1 97.44 542 THR B O 1
ATOM 10467 N N . LEU B 1 543 ? 14.953 23.844 -12.516 1 98.06 543 LEU B N 1
ATOM 10468 C CA . LEU B 1 543 ? 15.086 23.578 -11.086 1 98.06 543 LEU B CA 1
ATOM 10469 C C . LEU B 1 543 ? 16.484 23.953 -10.594 1 98.06 543 LEU B C 1
ATOM 10471 O O . LEU B 1 543 ? 16.719 24.047 -9.383 1 98.06 543 LEU B O 1
ATOM 10475 N N . ILE B 1 544 ? 17.422 24.234 -11.453 1 98.12 544 ILE B N 1
ATOM 10476 C CA . ILE B 1 544 ? 18.844 24.266 -11.188 1 98.12 544 ILE B CA 1
ATOM 10477 C C . ILE B 1 544 ? 19.188 25.484 -10.328 1 98.12 544 ILE B C 1
ATOM 10479 O O . ILE B 1 544 ? 19.984 25.406 -9.391 1 98.12 544 ILE B O 1
ATOM 10483 N N . ASN B 1 545 ? 18.562 26.609 -10.625 1 97.75 545 ASN B N 1
ATOM 10484 C CA . ASN B 1 545 ? 18.922 27.844 -9.93 1 97.75 545 ASN B CA 1
ATOM 10485 C C . ASN B 1 545 ? 18.672 27.719 -8.43 1 97.75 545 ASN B C 1
ATOM 10487 O O . ASN B 1 545 ? 19.547 28.047 -7.617 1 97.75 545 ASN B O 1
ATOM 10491 N N . HIS B 1 546 ? 17.5 27.25 -8.109 1 97.81 546 HIS B N 1
ATOM 10492 C CA . HIS B 1 546 ? 17.172 27.047 -6.699 1 97.81 546 HIS B CA 1
ATOM 10493 C C . HIS B 1 546 ? 18.125 26.047 -6.051 1 97.81 546 HIS B C 1
ATOM 10495 O O . HIS B 1 546 ? 18.547 26.234 -4.906 1 97.81 546 HIS B O 1
ATOM 10501 N N . LEU B 1 547 ? 18.469 25.016 -6.73 1 98.44 547 LEU B N 1
ATOM 10502 C CA . LEU B 1 547 ? 19.359 23.984 -6.203 1 98.44 547 LEU B CA 1
ATOM 10503 C C . LEU B 1 547 ? 20.75 24.562 -5.945 1 98.44 547 LEU B C 1
ATOM 10505 O O . LEU B 1 547 ? 21.375 24.25 -4.93 1 98.44 547 LEU B O 1
ATOM 10509 N N . LEU B 1 548 ? 21.219 25.359 -6.863 1 98.44 548 LEU B N 1
ATOM 10510 C CA . LEU B 1 548 ? 22.531 25.984 -6.711 1 98.44 548 LEU B CA 1
ATOM 10511 C C . LEU B 1 548 ? 22.547 26.891 -5.484 1 98.44 548 LEU B C 1
ATOM 10513 O O . LEU B 1 548 ? 23.516 26.875 -4.707 1 98.44 548 LEU B O 1
ATOM 10517 N N . ASN B 1 549 ? 21.484 27.656 -5.309 1 97.69 549 ASN B N 1
ATOM 10518 C CA . ASN B 1 549 ? 21.406 28.531 -4.148 1 97.69 549 ASN B CA 1
ATOM 10519 C C . ASN B 1 549 ? 21.375 27.734 -2.846 1 97.69 549 ASN B C 1
ATOM 10521 O O . ASN B 1 549 ? 22.031 28.125 -1.87 1 97.69 549 ASN B O 1
ATOM 10525 N N . SER B 1 550 ? 20.641 26.703 -2.895 1 97.62 550 SER B N 1
ATOM 10526 C CA . SER B 1 550 ? 20.594 25.844 -1.72 1 97.62 550 SER B CA 1
ATOM 10527 C C . SER B 1 550 ? 21.953 25.219 -1.43 1 97.62 550 SER B C 1
ATOM 10529 O O . SER B 1 550 ? 22.375 25.125 -0.271 1 97.62 550 SER B O 1
ATOM 10531 N N . ALA B 1 551 ? 22.656 24.766 -2.449 1 98.06 551 ALA B N 1
ATOM 10532 C CA . ALA B 1 551 ? 24 24.203 -2.283 1 98.06 551 ALA B CA 1
ATOM 10533 C C . ALA B 1 551 ? 24.953 25.25 -1.709 1 98.06 551 ALA B C 1
ATOM 10535 O O . ALA B 1 551 ? 25.734 24.953 -0.794 1 98.06 551 ALA B O 1
ATOM 10536 N N . SER B 1 552 ? 24.875 26.422 -2.244 1 97.56 552 SER B N 1
ATOM 10537 C CA . SER B 1 552 ? 25.734 27.516 -1.776 1 97.56 552 SER B CA 1
ATOM 10538 C C . SER B 1 552 ? 25.5 27.797 -0.298 1 97.56 552 SER B C 1
ATOM 10540 O O . SER B 1 552 ? 26.453 27.984 0.463 1 97.56 552 SER B O 1
ATOM 10542 N N . ARG B 1 553 ? 24.234 27.844 0.079 1 93.38 553 ARG B N 1
ATOM 10543 C CA . ARG B 1 553 ? 23.891 28.062 1.479 1 93.38 553 ARG B CA 1
ATOM 10544 C C . ARG B 1 553 ? 24.453 26.969 2.367 1 93.38 553 ARG B C 1
ATOM 10546 O O . ARG B 1 553 ? 24.969 27.234 3.455 1 93.38 553 ARG B O 1
ATOM 10553 N N . ASN B 1 554 ? 24.391 25.766 1.946 1 93.12 554 ASN B N 1
ATOM 10554 C CA . ASN B 1 554 ? 24.906 24.641 2.719 1 93.12 554 ASN B CA 1
ATOM 10555 C C . ASN B 1 554 ? 26.422 24.703 2.85 1 93.12 554 ASN B C 1
ATOM 10557 O O . ASN B 1 554 ? 26.969 24.484 3.932 1 93.12 554 ASN B O 1
ATOM 10561 N N . ILE B 1 555 ? 27.109 24.984 1.752 1 93.88 555 ILE B N 1
ATOM 10562 C CA . ILE B 1 555 ? 28.562 25.062 1.745 1 93.88 555 ILE B CA 1
ATOM 10563 C C . ILE B 1 555 ? 29.016 26.188 2.67 1 93.88 555 ILE B C 1
ATOM 10565 O O . ILE B 1 555 ? 29.969 26.031 3.434 1 93.88 555 ILE B O 1
ATOM 10569 N N . LYS B 1 556 ? 28.312 27.234 2.672 1 88.31 556 LYS B N 1
ATOM 10570 C CA . LYS B 1 556 ? 28.641 28.375 3.533 1 88.31 556 LYS B CA 1
ATOM 10571 C C . LYS B 1 556 ? 28.406 28.031 5.004 1 88.31 556 LYS B C 1
ATOM 10573 O O . LYS B 1 556 ? 29.047 28.594 5.887 1 88.31 556 LYS B O 1
ATOM 10578 N N . ASN B 1 557 ? 27.531 27.109 5.188 1 83.88 557 ASN B N 1
ATOM 10579 C CA . ASN B 1 557 ? 27.312 26.594 6.535 1 83.88 557 ASN B CA 1
ATOM 10580 C C . ASN B 1 557 ? 28.25 25.438 6.859 1 83.88 557 ASN B C 1
ATOM 10582 O O . ASN B 1 557 ? 27.891 24.531 7.625 1 83.88 557 ASN B O 1
ATOM 10586 N N . GLN B 1 558 ? 29.297 25.266 6.09 1 82.69 558 GLN B N 1
ATOM 10587 C CA . GLN B 1 558 ? 30.453 24.438 6.348 1 82.69 558 GLN B CA 1
ATOM 10588 C C . GLN B 1 558 ? 30.172 22.969 6.031 1 82.69 558 GLN B C 1
ATOM 10590 O O . GLN B 1 558 ? 30.812 22.062 6.586 1 82.69 558 GLN B O 1
ATOM 10595 N N . LYS B 1 559 ? 29.219 22.781 5.211 1 87.69 559 LYS B N 1
ATOM 10596 C CA . LYS B 1 559 ? 29.047 21.422 4.707 1 87.69 559 LYS B CA 1
ATOM 10597 C C . LYS B 1 559 ? 30.031 21.125 3.58 1 87.69 559 LYS B C 1
ATOM 10599 O O . LYS B 1 559 ? 30.234 21.953 2.684 1 87.69 559 LYS B O 1
ATOM 10604 N N . LYS B 1 560 ? 30.609 19.969 3.641 1 90.5 560 LYS B N 1
ATOM 10605 C CA . LYS B 1 560 ? 31.625 19.656 2.652 1 90.5 560 LYS B CA 1
ATOM 10606 C C . LYS B 1 560 ? 31.078 18.766 1.549 1 90.5 560 LYS B C 1
ATOM 10608 O O . LYS B 1 560 ? 31.672 18.656 0.474 1 90.5 560 LYS B O 1
ATOM 10613 N N . SER B 1 561 ? 30.062 18.109 1.857 1 93.75 561 SER B N 1
ATOM 10614 C CA . SER B 1 561 ? 29.359 17.25 0.902 1 93.75 561 SER B CA 1
ATOM 10615 C C . SER B 1 561 ? 27.875 17.594 0.827 1 93.75 561 SER B C 1
ATOM 10617 O O . SER B 1 561 ? 27.141 17.422 1.803 1 93.75 561 SER B O 1
ATOM 10619 N N . VAL B 1 562 ? 27.453 18.109 -0.317 1 96.69 562 VAL B N 1
ATOM 10620 C CA . VAL B 1 562 ? 26.062 18.5 -0.508 1 96.69 562 VAL B CA 1
ATOM 10621 C C . VAL B 1 562 ? 25.453 17.703 -1.652 1 96.69 562 VAL B C 1
ATOM 10623 O O . VAL B 1 562 ? 25.969 17.703 -2.773 1 96.69 562 VAL B O 1
ATOM 10626 N N . ARG B 1 563 ? 24.375 16.938 -1.407 1 97.5 563 ARG B N 1
ATOM 10627 C CA . ARG B 1 563 ? 23.656 16.156 -2.391 1 97.5 563 ARG B CA 1
ATOM 10628 C C . ARG B 1 563 ? 22.156 16.484 -2.367 1 97.5 563 ARG B C 1
ATOM 10630 O O . ARG B 1 563 ? 21.453 16.141 -1.42 1 97.5 563 ARG B O 1
ATOM 10637 N N . LEU B 1 564 ? 21.688 17.031 -3.438 1 98.56 564 LEU B N 1
ATOM 10638 C CA . LEU B 1 564 ? 20.312 17.5 -3.451 1 98.56 564 LEU B CA 1
ATOM 10639 C C . LEU B 1 564 ? 19.578 17 -4.695 1 98.56 564 LEU B C 1
ATOM 10641 O O . LEU B 1 564 ? 20.203 16.781 -5.738 1 98.56 564 LEU B O 1
ATOM 10645 N N . PHE B 1 565 ? 18.281 16.797 -4.543 1 98.5 565 PHE B N 1
ATOM 10646 C CA . PHE B 1 565 ? 17.453 16.547 -5.715 1 98.5 565 PHE B CA 1
ATOM 10647 C C . PHE B 1 565 ? 16.062 17.156 -5.539 1 98.5 565 PHE B C 1
ATOM 10649 O O . PHE B 1 565 ? 15.648 17.453 -4.418 1 98.5 565 PHE B O 1
ATOM 10656 N N . GLU B 1 566 ? 15.484 17.438 -6.633 1 98.5 566 GLU B N 1
ATOM 10657 C CA . GLU B 1 566 ? 14.141 18 -6.629 1 98.5 566 GLU B CA 1
ATOM 10658 C C . GLU B 1 566 ? 13.336 17.516 -7.828 1 98.5 566 GLU B C 1
ATOM 10660 O O . GLU B 1 566 ? 13.867 17.406 -8.938 1 98.5 566 GLU B O 1
ATOM 10665 N N . LEU B 1 567 ? 12.18 17.125 -7.484 1 97.88 567 LEU B N 1
ATOM 10666 C CA . LEU B 1 567 ? 11.156 16.906 -8.5 1 97.88 567 LEU B CA 1
ATOM 10667 C C . LEU B 1 567 ? 10.102 18 -8.461 1 97.88 567 LEU B C 1
ATOM 10669 O O . LEU B 1 567 ? 9.469 18.234 -7.43 1 97.88 567 LEU B O 1
ATOM 10673 N N . GLY B 1 568 ? 9.945 18.703 -9.539 1 97.25 568 GLY B N 1
ATOM 10674 C CA . GLY B 1 568 ? 9.023 19.828 -9.523 1 97.25 568 GLY B CA 1
ATOM 10675 C C . GLY B 1 568 ? 8.648 20.312 -10.914 1 97.25 568 GLY B C 1
ATOM 10676 O O . GLY B 1 568 ? 9.258 19.906 -11.906 1 97.25 568 GLY B O 1
ATOM 10677 N N . GLU B 1 569 ? 7.723 21.281 -10.961 1 97.12 569 GLU B N 1
ATOM 10678 C CA . GLU B 1 569 ? 7.219 21.844 -12.211 1 97.12 569 GLU B CA 1
ATOM 10679 C C . GLU B 1 569 ? 8.102 22.984 -12.695 1 97.12 569 GLU B C 1
ATOM 10681 O O . GLU B 1 569 ? 8.609 23.766 -11.891 1 97.12 569 GLU B O 1
ATOM 10686 N N . VAL B 1 570 ? 8.297 23 -13.984 1 97.31 570 VAL B N 1
ATOM 10687 C CA . VAL B 1 570 ? 9.016 24.094 -14.633 1 97.31 570 VAL B CA 1
ATOM 10688 C C . VAL B 1 570 ? 8.188 24.641 -15.797 1 97.31 570 VAL B C 1
ATOM 10690 O O . VAL B 1 570 ? 7.273 23.969 -16.281 1 97.31 570 VAL B O 1
ATOM 10693 N N . PHE B 1 571 ? 8.547 25.891 -16.219 1 96.19 571 PHE B N 1
ATOM 10694 C CA . PHE B 1 571 ? 7.766 26.578 -17.25 1 96.19 571 PHE B CA 1
ATOM 10695 C C . PHE B 1 571 ? 8.672 27.109 -18.359 1 96.19 571 PHE B C 1
ATOM 10697 O O . PHE B 1 571 ? 9.688 27.75 -18.062 1 96.19 571 PHE B O 1
ATOM 10704 N N . ASP B 1 572 ? 8.289 26.859 -19.578 1 93.56 572 ASP B N 1
ATOM 10705 C CA . ASP B 1 572 ? 9.086 27.375 -20.688 1 93.56 572 ASP B CA 1
ATOM 10706 C C . ASP B 1 572 ? 8.703 28.812 -21.016 1 93.56 572 ASP B C 1
ATOM 10708 O O . ASP B 1 572 ? 7.973 29.453 -20.25 1 93.56 572 ASP B O 1
ATOM 10712 N N . GLU B 1 573 ? 9.336 29.328 -22.062 1 92.94 573 GLU B N 1
ATOM 10713 C CA . GLU B 1 573 ? 9.148 30.734 -22.469 1 92.94 573 GLU B CA 1
ATOM 10714 C C . GLU B 1 573 ? 7.672 31.031 -22.703 1 92.94 573 GLU B C 1
ATOM 10716 O O . GLU B 1 573 ? 7.23 32.156 -22.531 1 92.94 573 GLU B O 1
ATOM 10721 N N . ASN B 1 574 ? 6.848 29.984 -23.047 1 94.12 574 ASN B N 1
ATOM 10722 C CA . ASN B 1 574 ? 5.426 30.156 -23.344 1 94.12 574 ASN B CA 1
ATOM 10723 C C . ASN B 1 574 ? 4.555 29.688 -22.172 1 94.12 574 ASN B C 1
ATOM 10725 O O . ASN B 1 574 ? 3.361 29.438 -22.359 1 94.12 574 ASN B O 1
ATOM 10729 N N . ALA B 1 575 ? 5.141 29.406 -21.094 1 91.88 575 ALA B N 1
ATOM 10730 C CA . ALA B 1 575 ? 4.457 29.047 -19.844 1 91.88 575 ALA B CA 1
ATOM 10731 C C . ALA B 1 575 ? 3.867 27.641 -19.938 1 91.88 575 ALA B C 1
ATOM 10733 O O . ALA B 1 575 ? 2.865 27.344 -19.281 1 91.88 575 ALA B O 1
ATOM 10734 N N . ASN B 1 576 ? 4.438 26.906 -20.844 1 94.75 576 ASN B N 1
ATOM 10735 C CA . ASN B 1 576 ? 4.059 25.5 -20.828 1 94.75 576 ASN B CA 1
ATOM 10736 C C . ASN B 1 576 ? 4.672 24.766 -19.625 1 94.75 576 ASN B C 1
ATOM 10738 O O . ASN B 1 576 ? 5.879 24.844 -19.406 1 94.75 576 ASN B O 1
ATOM 10742 N N . GLN B 1 577 ? 3.793 24.078 -18.953 1 94.25 577 GLN B N 1
ATOM 10743 C CA . GLN B 1 577 ? 4.199 23.406 -17.719 1 94.25 577 GLN B CA 1
ATOM 10744 C C . GLN B 1 577 ? 4.75 22.016 -18.016 1 94.25 577 GLN B C 1
ATOM 10746 O O . GLN B 1 577 ? 4.215 21.297 -18.844 1 94.25 577 GLN B O 1
ATOM 10751 N N . ASN B 1 578 ? 5.938 21.703 -17.391 1 95.5 578 ASN B N 1
ATOM 10752 C CA . ASN B 1 578 ? 6.551 20.391 -17.5 1 95.5 578 ASN B CA 1
ATOM 10753 C C . ASN B 1 578 ? 7.121 19.922 -16.156 1 95.5 578 ASN B C 1
ATOM 10755 O O . ASN B 1 578 ? 7.641 20.734 -15.383 1 95.5 578 ASN B O 1
ATOM 10759 N N . LEU B 1 579 ? 7.012 18.609 -15.961 1 96.44 579 LEU B N 1
ATOM 10760 C CA . LEU B 1 579 ? 7.59 18.031 -14.742 1 96.44 579 LEU B CA 1
ATOM 10761 C C . LEU B 1 579 ? 9.062 17.688 -14.953 1 96.44 579 LEU B C 1
ATOM 10763 O O . LEU B 1 579 ? 9.406 17 -15.914 1 96.44 579 LEU B O 1
ATOM 10767 N N . SER B 1 580 ? 9.938 18.172 -14.055 1 97.88 580 SER B N 1
ATOM 10768 C CA . SER B 1 580 ? 11.375 17.969 -14.188 1 97.88 580 SER B CA 1
ATOM 10769 C C . SER B 1 580 ? 11.961 17.359 -12.93 1 97.88 580 SER B C 1
ATOM 10771 O O . SER B 1 580 ? 11.406 17.5 -11.836 1 97.88 580 SER B O 1
ATOM 10773 N N . LEU B 1 581 ? 13.023 16.609 -13.117 1 98.12 581 LEU B N 1
ATOM 10774 C CA . LEU B 1 581 ? 13.82 16 -12.055 1 98.12 581 LEU B CA 1
ATOM 10775 C C . LEU B 1 581 ? 15.266 16.469 -12.125 1 98.12 581 LEU B C 1
ATOM 10777 O O . LEU B 1 581 ? 15.898 16.375 -13.18 1 98.12 581 LEU B O 1
ATOM 10781 N N . ALA B 1 582 ? 15.734 16.984 -11.031 1 98.75 582 ALA B N 1
ATOM 10782 C CA . ALA B 1 582 ? 17.109 17.5 -11.047 1 98.75 582 ALA B CA 1
ATOM 10783 C C . ALA B 1 582 ? 17.922 16.938 -9.883 1 98.75 582 ALA B C 1
ATOM 10785 O O . ALA B 1 582 ? 17.375 16.641 -8.812 1 98.75 582 ALA B O 1
ATOM 10786 N N . PHE B 1 583 ? 19.234 16.766 -10.117 1 98.69 583 PHE B N 1
ATOM 10787 C CA . PHE B 1 583 ? 20.203 16.312 -9.133 1 98.69 583 PHE B CA 1
ATOM 10788 C C . PHE B 1 583 ? 21.391 17.266 -9.055 1 98.69 583 PHE B C 1
ATOM 10790 O O . PHE B 1 583 ? 21.781 17.844 -10.062 1 98.69 583 PHE B O 1
ATOM 10797 N N . LEU B 1 584 ? 21.906 17.375 -7.879 1 98.75 584 LEU B N 1
ATOM 10798 C CA . LEU B 1 584 ? 23.078 18.203 -7.672 1 98.75 584 LEU B CA 1
ATOM 10799 C C . LEU B 1 584 ? 23.984 17.609 -6.59 1 98.75 584 LEU B C 1
ATOM 10801 O O . LEU B 1 584 ? 23.5 17.172 -5.539 1 98.75 584 LEU B O 1
ATOM 10805 N N . ILE B 1 585 ? 25.25 17.469 -6.887 1 98.38 585 ILE B N 1
ATOM 10806 C CA . ILE B 1 585 ? 26.25 17.141 -5.871 1 98.38 585 ILE B CA 1
ATOM 10807 C C . ILE B 1 585 ? 27.375 18.172 -5.902 1 98.38 585 ILE B C 1
ATOM 10809 O O . ILE B 1 585 ? 27.906 18.484 -6.969 1 98.38 585 ILE B O 1
ATOM 10813 N N . SER B 1 586 ? 27.688 18.75 -4.809 1 98.12 586 SER B N 1
ATOM 10814 C CA . SER B 1 586 ? 28.734 19.766 -4.664 1 98.12 586 SER B CA 1
ATOM 10815 C C . SER B 1 586 ? 29.719 19.375 -3.568 1 98.12 586 SER B C 1
ATOM 10817 O O . SER B 1 586 ? 29.312 19.047 -2.449 1 98.12 586 SER B O 1
ATOM 10819 N N . GLY B 1 587 ? 30.984 19.344 -3.916 1 96.56 587 GLY B N 1
ATOM 10820 C CA . GLY B 1 587 ? 32.031 19.109 -2.928 1 96.56 587 GLY B CA 1
ATOM 10821 C C . GLY B 1 587 ? 32.469 17.656 -2.885 1 96.56 587 GLY B C 1
ATOM 10822 O O . GLY B 1 587 ? 32.875 17.094 -3.906 1 96.56 587 GLY B O 1
ATOM 10823 N N . LEU B 1 588 ? 32.438 17.094 -1.731 1 94 588 LEU B N 1
ATOM 10824 C CA . LEU B 1 588 ? 32.969 15.758 -1.527 1 94 588 LEU B CA 1
ATOM 10825 C C . LEU B 1 588 ? 31.938 14.688 -1.827 1 94 588 LEU B C 1
ATOM 10827 O O . LEU B 1 588 ? 30.766 14.844 -1.488 1 94 588 LEU B O 1
ATOM 10831 N N . ASN B 1 589 ? 32.406 13.672 -2.488 1 91.25 589 ASN B N 1
ATOM 10832 C CA . ASN B 1 589 ? 31.578 12.484 -2.637 1 91.25 589 ASN B CA 1
ATOM 10833 C C . ASN B 1 589 ? 31.453 11.711 -1.323 1 91.25 589 ASN B C 1
ATOM 10835 O O . ASN B 1 589 ? 30.391 11.219 -0.979 1 91.25 589 ASN B O 1
ATOM 10839 N N . SER B 1 590 ? 32.656 11.594 -0.657 1 89.19 590 SER B N 1
ATOM 10840 C CA . SER B 1 590 ? 32.719 10.938 0.644 1 89.19 590 SER B CA 1
ATOM 10841 C C . SER B 1 590 ? 33.562 11.734 1.625 1 89.19 590 SER B C 1
ATOM 10843 O O . SER B 1 590 ? 34.625 12.211 1.272 1 89.19 590 SER B O 1
ATOM 10845 N N . GLU B 1 591 ? 33.094 11.812 2.797 1 87.19 591 GLU B N 1
ATOM 10846 C CA . GLU B 1 591 ? 33.812 12.555 3.836 1 87.19 591 GLU B CA 1
ATOM 10847 C C . GLU B 1 591 ? 34.969 11.742 4.41 1 87.19 591 GLU B C 1
ATOM 10849 O O . GLU B 1 591 ? 35 10.516 4.266 1 87.19 591 GLU B O 1
ATOM 10854 N N . PRO B 1 592 ? 35.844 12.484 5.012 1 85.69 592 PRO B N 1
ATOM 10855 C CA . PRO B 1 592 ? 37 11.797 5.625 1 85.69 592 PRO B CA 1
ATOM 10856 C C . PRO B 1 592 ? 36.562 10.742 6.648 1 85.69 592 PRO B C 1
ATOM 10858 O O . PRO B 1 592 ? 35.688 11.008 7.469 1 85.69 592 PRO B O 1
ATOM 10861 N N . SER B 1 593 ? 37.031 9.586 6.559 1 87.44 593 SER B N 1
ATOM 10862 C CA . SER B 1 593 ? 36.812 8.461 7.457 1 87.44 593 SER B CA 1
ATOM 10863 C C . SER B 1 593 ? 37.875 7.402 7.301 1 87.44 593 SER B C 1
ATOM 10865 O O . SER B 1 593 ? 38.75 7.512 6.426 1 87.44 593 SER B O 1
ATOM 10867 N N . LEU B 1 594 ? 37.844 6.496 8.141 1 86.75 594 LEU B N 1
ATOM 10868 C CA . LEU B 1 594 ? 38.812 5.402 8.016 1 86.75 594 LEU B CA 1
ATOM 10869 C C . LEU B 1 594 ? 38.625 4.664 6.695 1 86.75 594 LEU B C 1
ATOM 10871 O O . LEU B 1 594 ? 39.594 4.145 6.133 1 86.75 594 LEU B O 1
ATOM 10875 N N . LEU B 1 595 ? 37.406 4.766 6.207 1 83.25 595 LEU B N 1
ATOM 10876 C CA . LEU B 1 595 ? 37.062 4.082 4.961 1 83.25 595 LEU B CA 1
ATOM 10877 C C . LEU B 1 595 ? 37.5 4.895 3.756 1 83.25 595 LEU B C 1
ATOM 10879 O O . LEU B 1 595 ? 38.031 4.34 2.781 1 83.25 595 LEU B O 1
ATOM 10883 N N . ASN B 1 596 ? 37.375 6.133 3.834 1 84.06 596 ASN B N 1
ATOM 10884 C CA . ASN B 1 596 ? 37.562 7.004 2.676 1 84.06 596 ASN B CA 1
ATOM 10885 C C . ASN B 1 596 ? 38.906 7.73 2.725 1 84.06 596 ASN B C 1
ATOM 10887 O O . ASN B 1 596 ? 39.281 8.438 1.781 1 84.06 596 ASN B O 1
ATOM 10891 N N . GLY B 1 597 ? 39.656 7.59 3.777 1 83.69 597 GLY B N 1
ATOM 10892 C CA . GLY B 1 597 ? 40.938 8.273 3.926 1 83.69 597 GLY B CA 1
ATOM 10893 C C . GLY B 1 597 ? 40.812 9.648 4.555 1 83.69 597 GLY B C 1
ATOM 10894 O O . GLY B 1 597 ? 39.688 10.18 4.672 1 83.69 597 GLY B O 1
ATOM 10895 N N . PRO B 1 598 ? 41.812 10.172 4.949 1 81.69 598 PRO B N 1
ATOM 10896 C CA . PRO B 1 598 ? 41.812 11.422 5.699 1 81.69 598 PRO B CA 1
ATOM 10897 C C . PRO B 1 598 ? 41.344 12.609 4.863 1 81.69 598 PRO B C 1
ATOM 10899 O O . PRO B 1 598 ? 40.875 13.609 5.41 1 81.69 598 PRO B O 1
ATOM 10902 N N . LYS B 1 599 ? 41.438 12.539 3.564 1 84.81 599 LYS B N 1
ATOM 10903 C CA . LYS B 1 599 ? 41.062 13.664 2.721 1 84.81 599 LYS B CA 1
ATOM 10904 C C . LYS B 1 599 ? 39.688 13.453 2.104 1 84.81 599 LYS B C 1
ATOM 10906 O O . LYS B 1 599 ? 39.062 14.383 1.571 1 84.81 599 LYS B O 1
ATOM 10911 N N . GLY B 1 600 ? 39.188 12.359 2.262 1 87.25 600 GLY B N 1
ATOM 10912 C CA . GLY B 1 600 ? 37.938 12.055 1.569 1 87.25 600 GLY B CA 1
ATOM 10913 C C . GLY B 1 600 ? 38.125 11.906 0.07 1 87.25 600 GLY B C 1
ATOM 10914 O O . GLY B 1 600 ? 39.219 11.664 -0.41 1 87.25 600 GLY B O 1
ATOM 10915 N N . GLU B 1 601 ? 36.969 11.898 -0.623 1 89.75 601 GLU B N 1
ATOM 10916 C CA . GLU B 1 601 ? 36.969 11.758 -2.076 1 89.75 601 GLU B CA 1
ATOM 10917 C C . GLU B 1 601 ? 36.125 12.844 -2.744 1 89.75 601 GLU B C 1
ATOM 10919 O O . GLU B 1 601 ? 35 13.055 -2.367 1 89.75 601 GLU B O 1
ATOM 10924 N N . ASP B 1 602 ? 36.688 13.5 -3.684 1 92.5 602 ASP B N 1
ATOM 10925 C CA . ASP B 1 602 ? 35.969 14.508 -4.441 1 92.5 602 ASP B CA 1
ATOM 10926 C C . ASP B 1 602 ? 34.969 13.867 -5.418 1 92.5 602 ASP B C 1
ATOM 10928 O O . ASP B 1 602 ? 35.219 12.758 -5.906 1 92.5 602 ASP B O 1
ATOM 10932 N N . ILE B 1 603 ? 34.031 14.57 -5.699 1 94.62 603 ILE B N 1
ATOM 10933 C CA . ILE B 1 603 ? 33.062 14.086 -6.68 1 94.62 603 ILE B CA 1
ATOM 10934 C C . ILE B 1 603 ? 33.656 14.188 -8.078 1 94.62 603 ILE B C 1
ATOM 10936 O O . ILE B 1 603 ? 34.375 15.133 -8.391 1 94.62 603 ILE B O 1
ATOM 10940 N N . SER B 1 604 ? 33.438 13.18 -8.875 1 94.44 604 SER B N 1
ATOM 10941 C CA . SER B 1 604 ? 33.844 13.164 -10.281 1 94.44 604 SER B CA 1
ATOM 10942 C C . SER B 1 604 ? 32.625 13.023 -11.195 1 94.44 604 SER B C 1
ATOM 10944 O O . SER B 1 604 ? 31.516 12.703 -10.742 1 94.44 604 SER B O 1
ATOM 10946 N N . PHE B 1 605 ? 32.844 13.281 -12.391 1 95.5 605 PHE B N 1
ATOM 10947 C CA . PHE B 1 605 ? 31.766 13.211 -13.367 1 95.5 605 PHE B CA 1
ATOM 10948 C C . PHE B 1 605 ? 31.156 11.812 -13.414 1 95.5 605 PHE B C 1
ATOM 10950 O O . PHE B 1 605 ? 29.938 11.664 -13.344 1 95.5 605 PHE B O 1
ATOM 10957 N N . LEU B 1 606 ? 31.984 10.852 -13.469 1 93.25 606 LEU B N 1
ATOM 10958 C CA . LEU B 1 606 ? 31.531 9.477 -13.602 1 93.25 606 LEU B CA 1
ATOM 10959 C C . LEU B 1 606 ? 30.766 9.023 -12.352 1 93.25 606 LEU B C 1
ATOM 10961 O O . LEU B 1 606 ? 29.766 8.312 -12.453 1 93.25 606 LEU B O 1
ATOM 10965 N N . ARG B 1 607 ? 31.25 9.383 -11.211 1 94.06 607 ARG B N 1
ATOM 10966 C CA . ARG B 1 607 ? 30.562 9.055 -9.969 1 94.06 607 ARG B CA 1
ATOM 10967 C C . ARG B 1 607 ? 29.172 9.695 -9.914 1 94.06 607 ARG B C 1
ATOM 10969 O O . ARG B 1 607 ? 28.203 9.047 -9.531 1 94.06 607 ARG B O 1
ATOM 10976 N N . PHE B 1 608 ? 29.125 10.93 -10.328 1 96.75 608 PHE B N 1
ATOM 10977 C CA . PHE B 1 608 ? 27.844 11.641 -10.344 1 96.75 608 PHE B CA 1
ATOM 10978 C C . PHE B 1 608 ? 26.875 10.992 -11.328 1 96.75 608 PHE B C 1
ATOM 10980 O O . PHE B 1 608 ? 25.719 10.727 -10.984 1 96.75 608 PHE B O 1
ATOM 10987 N N . ALA B 1 609 ? 27.359 10.695 -12.469 1 96.75 609 ALA B N 1
ATOM 10988 C CA . ALA B 1 609 ? 26.547 10.07 -13.508 1 96.75 609 ALA B CA 1
ATOM 10989 C C . ALA B 1 609 ? 26.031 8.711 -13.055 1 96.75 609 ALA B C 1
ATOM 10991 O O . ALA B 1 609 ? 24.891 8.336 -13.344 1 96.75 609 ALA B O 1
ATOM 10992 N N . THR B 1 610 ? 26.859 8.008 -12.391 1 94.44 610 THR B N 1
ATOM 10993 C CA . THR B 1 610 ? 26.484 6.691 -11.883 1 94.44 610 THR B CA 1
ATOM 10994 C C . THR B 1 610 ? 25.359 6.816 -10.859 1 94.44 610 THR B C 1
ATOM 10996 O O . THR B 1 610 ? 24.422 6.023 -10.867 1 94.44 610 THR B O 1
ATOM 10999 N N . LYS B 1 611 ? 25.5 7.73 -9.961 1 95.38 611 LYS B N 1
ATOM 11000 C CA . LYS B 1 611 ? 24.453 7.945 -8.969 1 95.38 611 LYS B CA 1
ATOM 11001 C C . LYS B 1 611 ? 23.125 8.305 -9.641 1 95.38 611 LYS B C 1
ATOM 11003 O O . LYS B 1 611 ? 22.062 7.832 -9.227 1 95.38 611 LYS B O 1
ATOM 11008 N N . VAL B 1 612 ? 23.156 9.094 -10.641 1 97.25 612 VAL B N 1
ATOM 11009 C CA . VAL B 1 612 ? 21.953 9.469 -11.383 1 97.25 612 VAL B CA 1
ATOM 11010 C C . VAL B 1 612 ? 21.344 8.234 -12.055 1 97.25 612 VAL B C 1
ATOM 11012 O O . VAL B 1 612 ? 20.141 7.996 -11.969 1 97.25 612 VAL B O 1
ATOM 11015 N N . GLN B 1 613 ? 22.219 7.473 -12.633 1 96 613 GLN B N 1
ATOM 11016 C CA . GLN B 1 613 ? 21.766 6.25 -13.289 1 96 613 GLN B CA 1
ATOM 11017 C C . GLN B 1 61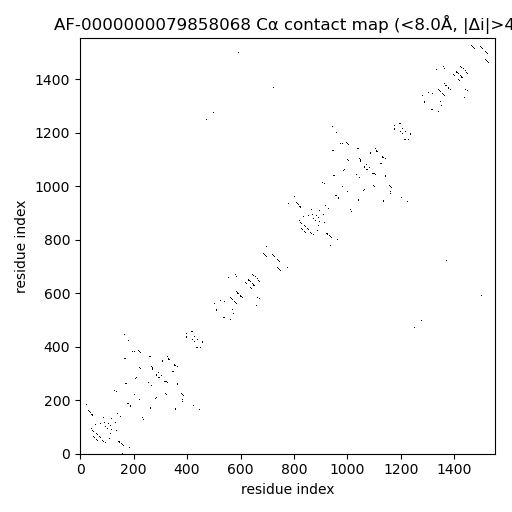3 ? 21.094 5.309 -12.297 1 96 613 GLN B C 1
ATOM 11019 O O . GLN B 1 613 ? 20.094 4.66 -12.633 1 96 613 GLN B O 1
ATOM 11024 N N . ASN B 1 614 ? 21.656 5.242 -11.148 1 93.06 614 ASN B N 1
ATOM 11025 C CA . ASN B 1 614 ? 21.094 4.387 -10.117 1 93.06 614 ASN B CA 1
ATOM 11026 C C . ASN B 1 614 ? 19.672 4.832 -9.742 1 93.06 614 ASN B C 1
ATOM 11028 O O . ASN B 1 614 ? 18.875 4.027 -9.273 1 93.06 614 ASN B O 1
ATOM 11032 N N . CYS B 1 615 ? 19.438 6.023 -9.945 1 94.62 615 CYS B N 1
ATOM 11033 C CA . CYS B 1 615 ? 18.125 6.559 -9.57 1 94.62 615 CYS B CA 1
ATOM 11034 C C . CYS B 1 615 ? 17.109 6.371 -10.695 1 94.62 615 CYS B C 1
ATOM 11036 O O . CYS B 1 615 ? 15.961 6.02 -10.445 1 94.62 615 CYS B O 1
ATOM 11038 N N . ILE B 1 616 ? 17.5 6.531 -11.969 1 95.38 616 ILE B N 1
ATOM 11039 C CA . ILE B 1 616 ? 16.5 6.645 -13.016 1 95.38 616 ILE B CA 1
ATOM 11040 C C . ILE B 1 616 ? 16.609 5.461 -13.977 1 95.38 616 ILE B C 1
ATOM 11042 O O . ILE B 1 616 ? 15.766 5.281 -14.859 1 95.38 616 ILE B O 1
ATOM 11046 N N . GLY B 1 617 ? 17.656 4.715 -13.867 1 91.31 617 GLY B N 1
ATOM 11047 C CA . GLY B 1 617 ? 17.844 3.588 -14.758 1 91.31 617 GLY B CA 1
ATOM 11048 C C . GLY B 1 617 ? 18.953 3.818 -15.773 1 91.31 617 GLY B C 1
ATOM 11049 O O . GLY B 1 617 ? 19.625 4.855 -15.742 1 91.31 617 GLY B O 1
ATOM 11050 N N . ASN B 1 618 ? 19.141 2.904 -16.656 1 91.56 618 ASN B N 1
ATOM 11051 C CA . ASN B 1 618 ? 20.234 2.939 -17.625 1 91.56 618 ASN B CA 1
ATOM 11052 C C . ASN B 1 618 ? 20.109 4.145 -18.562 1 91.56 618 ASN B C 1
ATOM 11054 O O . ASN B 1 618 ? 19.047 4.418 -19.094 1 91.56 618 ASN B O 1
ATOM 11058 N N . ILE B 1 619 ? 21.312 4.77 -18.719 1 94.31 619 ILE B N 1
ATOM 11059 C CA . ILE B 1 619 ? 21.312 5.973 -19.547 1 94.31 619 ILE B CA 1
ATOM 11060 C C . ILE B 1 619 ? 22.547 5.969 -20.438 1 94.31 619 ILE B C 1
ATOM 11062 O O . ILE B 1 619 ? 23.516 5.238 -20.188 1 94.31 619 ILE B O 1
ATOM 11066 N N . GLU B 1 620 ? 22.422 6.75 -21.5 1 94.06 620 GLU B N 1
ATOM 11067 C CA . GLU B 1 620 ? 23.547 7.074 -22.391 1 94.06 620 GLU B CA 1
ATOM 11068 C C . GLU B 1 620 ? 23.812 8.57 -22.391 1 94.06 620 GLU B C 1
ATOM 11070 O O . GLU B 1 620 ? 22.891 9.383 -22.438 1 94.06 620 GLU B O 1
ATOM 11075 N N . ILE B 1 621 ? 25.094 8.883 -22.266 1 95.44 621 ILE B N 1
ATOM 11076 C CA . ILE B 1 621 ? 25.469 10.289 -22.266 1 95.44 621 ILE B CA 1
ATOM 11077 C C . ILE B 1 621 ? 26.266 10.617 -23.516 1 95.44 621 ILE B C 1
ATOM 11079 O O . ILE B 1 621 ? 27.266 9.953 -23.812 1 95.44 621 ILE B O 1
ATOM 11083 N N . LYS B 1 622 ? 25.797 11.609 -24.25 1 94 622 LYS B N 1
ATOM 11084 C CA . LYS B 1 622 ? 26.5 12.086 -25.438 1 94 622 LYS B CA 1
ATOM 11085 C C . LYS B 1 622 ? 27.094 13.469 -25.203 1 94 622 LYS B C 1
ATOM 11087 O O . LYS B 1 622 ? 26.469 14.328 -24.578 1 94 622 LYS B O 1
ATOM 11092 N N . VAL B 1 623 ? 28.25 13.664 -25.672 1 92.69 623 VAL B N 1
ATOM 11093 C CA . VAL B 1 623 ? 28.969 14.914 -25.469 1 92.69 623 VAL B CA 1
ATOM 11094 C C . VAL B 1 623 ? 28.203 16.062 -26.125 1 92.69 623 VAL B C 1
ATOM 11096 O O . VAL B 1 623 ? 27.641 15.906 -27.219 1 92.69 623 VAL B O 1
ATOM 11099 N N . SER B 1 624 ? 28.141 17.141 -25.422 1 92.06 624 SER B N 1
ATOM 11100 C CA . SER B 1 624 ? 27.547 18.391 -25.891 1 92.06 624 SER B CA 1
ATOM 11101 C C . SER B 1 624 ? 28.234 19.609 -25.281 1 92.06 624 SER B C 1
ATOM 11103 O O . SER B 1 624 ? 29.016 19.469 -24.328 1 92.06 624 SER B O 1
ATOM 11105 N N . ASP B 1 625 ? 28.172 20.75 -25.922 1 86.88 625 ASP B N 1
ATOM 11106 C CA . ASP B 1 625 ? 28.734 21.984 -25.375 1 86.88 625 ASP B CA 1
ATOM 11107 C C . ASP B 1 625 ? 27.781 23.156 -25.547 1 86.88 625 ASP B C 1
ATOM 11109 O O . ASP B 1 625 ? 28.203 24.312 -25.594 1 86.88 625 ASP B O 1
ATOM 11113 N N . ASP B 1 626 ? 26.562 22.844 -25.547 1 90.88 626 ASP B N 1
ATOM 11114 C CA . ASP B 1 626 ? 25.594 23.875 -25.938 1 90.88 626 ASP B CA 1
ATOM 11115 C C . ASP B 1 626 ? 25.125 24.672 -24.734 1 90.88 626 ASP B C 1
ATOM 11117 O O . ASP B 1 626 ? 24.594 25.766 -24.875 1 90.88 626 ASP B O 1
ATOM 11121 N N . LEU B 1 627 ? 25.312 24.172 -23.516 1 93.12 627 LEU B N 1
ATOM 11122 C CA . LEU B 1 627 ? 24.828 24.875 -22.328 1 93.12 627 LEU B CA 1
ATOM 11123 C C . LEU B 1 627 ? 25.922 25.75 -21.734 1 93.12 627 LEU B C 1
ATOM 11125 O O . LEU B 1 627 ? 26.938 25.234 -21.281 1 93.12 627 LEU B O 1
ATOM 11129 N N . VAL B 1 628 ? 25.656 26.984 -21.562 1 93.19 628 VAL B N 1
ATOM 11130 C CA . VAL B 1 628 ? 26.656 27.969 -21.234 1 93.19 628 VAL B CA 1
ATOM 11131 C C . VAL B 1 628 ? 26.984 27.906 -19.734 1 93.19 628 VAL B C 1
ATOM 11133 O O . VAL B 1 628 ? 28.109 28.203 -19.328 1 93.19 628 VAL B O 1
ATOM 11136 N N . PHE B 1 629 ? 26.047 27.5 -18.984 1 95.81 629 PHE B N 1
ATOM 11137 C CA . PHE B 1 629 ? 26.266 27.516 -17.531 1 95.81 629 PHE B CA 1
ATOM 11138 C C . PHE B 1 629 ? 27 26.266 -17.094 1 95.81 629 PHE B C 1
ATOM 11140 O O . PHE B 1 629 ? 27.359 26.141 -15.914 1 95.81 629 PHE B O 1
ATOM 11147 N N . LEU B 1 630 ? 27.281 25.359 -17.984 1 97.38 630 LEU B N 1
ATOM 11148 C CA . LEU B 1 630 ? 28.062 24.156 -17.688 1 97.38 630 LEU B CA 1
ATOM 11149 C C . LEU B 1 630 ? 29.453 24.25 -18.312 1 97.38 630 LEU B C 1
ATOM 11151 O O . LEU B 1 630 ? 29.672 25 -19.266 1 97.38 630 LEU B O 1
ATOM 11155 N N . ASN B 1 631 ? 30.328 23.484 -17.672 1 96.62 631 ASN B N 1
ATOM 11156 C CA . ASN B 1 631 ? 31.688 23.422 -18.188 1 96.62 631 ASN B CA 1
ATOM 11157 C C . ASN B 1 631 ? 31.734 22.844 -19.594 1 96.62 631 ASN B C 1
ATOM 11159 O O . ASN B 1 631 ? 31.125 21.797 -19.859 1 96.62 631 ASN B O 1
ATOM 11163 N N . LYS B 1 632 ? 32.438 23.438 -20.469 1 93.44 632 LYS B N 1
ATOM 11164 C CA . LYS B 1 632 ? 32.469 23.094 -21.875 1 93.44 632 LYS B CA 1
ATOM 11165 C C . LYS B 1 632 ? 33.062 21.688 -22.078 1 93.44 632 LYS B C 1
ATOM 11167 O O . LYS B 1 632 ? 32.719 21 -23.047 1 93.44 632 LYS B O 1
ATOM 11172 N N . PHE B 1 633 ? 33.844 21.266 -21.141 1 90.69 633 PHE B N 1
ATOM 11173 C CA . PHE B 1 633 ? 34.594 20.016 -21.344 1 90.69 633 PHE B CA 1
ATOM 11174 C C . PHE B 1 633 ? 33.969 18.875 -20.547 1 90.69 633 PHE B C 1
ATOM 11176 O O . PHE B 1 633 ? 34.281 17.719 -20.766 1 90.69 633 PHE B O 1
ATOM 11183 N N . GLU B 1 634 ? 33.094 19.219 -19.641 1 94.81 634 GLU B N 1
ATOM 11184 C CA . GLU B 1 634 ? 32.438 18.203 -18.812 1 94.81 634 GLU B CA 1
ATOM 11185 C C . GLU B 1 634 ? 30.922 18.359 -18.844 1 94.81 634 GLU B C 1
ATOM 11187 O O . GLU B 1 634 ? 30.297 18.609 -17.812 1 94.81 634 GLU B O 1
ATOM 11192 N N . GLN B 1 635 ? 30.359 18.234 -19.969 1 96.31 635 GLN B N 1
ATOM 11193 C CA . GLN B 1 635 ? 28.906 18.266 -20.094 1 96.31 635 GLN B CA 1
ATOM 11194 C C . GLN B 1 635 ? 28.422 17.328 -21.188 1 96.31 635 GLN B C 1
ATOM 11196 O O . GLN B 1 635 ? 29.172 16.953 -22.078 1 96.31 635 GLN B O 1
ATOM 11201 N N . GLY B 1 636 ? 27.188 16.891 -21.062 1 96.81 636 GLY B N 1
ATOM 11202 C CA . GLY B 1 636 ? 26.578 16.016 -22.062 1 96.81 636 GLY B CA 1
ATOM 11203 C C . GLY B 1 636 ? 25.062 15.961 -21.969 1 96.81 636 GLY B C 1
ATOM 11204 O O . GLY B 1 636 ? 24.484 16.484 -21.016 1 96.81 636 GLY B O 1
ATOM 11205 N N . LYS B 1 637 ? 24.516 15.391 -23 1 97.81 637 LYS B N 1
ATOM 11206 C CA . LYS B 1 637 ? 23.078 15.141 -23.047 1 97.81 637 LYS B CA 1
ATOM 11207 C C . LYS B 1 637 ? 22.766 13.703 -22.641 1 97.81 637 LYS B C 1
ATOM 11209 O O . LYS B 1 637 ? 23.5 12.781 -23 1 97.81 637 LYS B O 1
ATOM 11214 N N . ILE B 1 638 ? 21.703 13.531 -21.906 1 97.31 638 ILE B N 1
ATOM 11215 C CA . ILE B 1 638 ? 21.312 12.211 -21.422 1 97.31 638 ILE B CA 1
ATOM 11216 C C . ILE B 1 638 ? 20.266 11.609 -22.344 1 97.31 638 ILE B C 1
ATOM 11218 O O . ILE B 1 638 ? 19.281 12.273 -22.688 1 97.31 638 ILE B O 1
ATOM 11222 N N . TYR B 1 639 ? 20.484 10.367 -22.688 1 96.38 639 TYR B N 1
ATOM 11223 C CA . TYR B 1 639 ? 19.547 9.641 -23.531 1 96.38 639 TYR B CA 1
ATOM 11224 C C . TYR B 1 639 ? 19.078 8.352 -22.859 1 96.38 639 TYR B C 1
ATOM 11226 O O . TYR B 1 639 ? 19.844 7.707 -22.141 1 96.38 639 TYR B O 1
ATOM 11234 N N . GLN B 1 640 ? 17.844 7.977 -23.062 1 93.88 640 GLN B N 1
ATOM 11235 C CA . GLN B 1 640 ? 17.281 6.668 -22.75 1 93.88 640 GLN B CA 1
ATOM 11236 C C . GLN B 1 640 ? 16.578 6.059 -23.953 1 93.88 640 GLN B C 1
ATOM 11238 O O . GLN B 1 640 ? 15.641 6.648 -24.484 1 93.88 640 GLN B O 1
ATOM 11243 N N . LYS B 1 641 ? 17.078 5.016 -24.438 1 89.88 641 LYS B N 1
ATOM 11244 C CA . LYS B 1 641 ? 16.531 4.312 -25.594 1 89.88 641 LYS B CA 1
ATOM 11245 C C . LYS B 1 641 ? 16.422 5.242 -26.797 1 89.88 641 LYS B C 1
ATOM 11247 O O . LYS B 1 641 ? 15.367 5.328 -27.438 1 89.88 641 LYS B O 1
ATOM 11252 N N . GLY B 1 642 ? 17.375 6.031 -26.984 1 91.5 642 GLY B N 1
ATOM 11253 C CA . GLY B 1 642 ? 17.5 6.863 -28.156 1 91.5 642 GLY B CA 1
ATOM 11254 C C . GLY B 1 642 ? 16.812 8.211 -28.016 1 91.5 642 GLY B C 1
ATOM 11255 O O . GLY B 1 642 ? 16.938 9.07 -28.891 1 91.5 642 GLY B O 1
ATOM 11256 N N . ILE B 1 643 ? 16.156 8.406 -26.922 1 95.12 643 ILE B N 1
ATOM 11257 C CA . ILE B 1 643 ? 15.438 9.664 -26.719 1 95.12 643 ILE B CA 1
ATOM 11258 C C . ILE B 1 643 ? 16.203 10.539 -25.719 1 95.12 643 ILE B C 1
ATOM 11260 O O . ILE B 1 643 ? 16.609 10.07 -24.656 1 95.12 643 ILE B O 1
ATOM 11264 N N . GLN B 1 644 ? 16.422 11.773 -26.109 1 96.75 644 GLN B N 1
ATOM 11265 C CA . GLN B 1 644 ? 17.062 12.711 -25.203 1 96.75 644 GLN B CA 1
ATOM 11266 C C . GLN B 1 644 ? 16.156 13.078 -24.031 1 96.75 644 GLN B C 1
ATOM 11268 O O . GLN B 1 644 ? 15.047 13.586 -24.25 1 96.75 644 GLN B O 1
ATOM 11273 N N . ILE B 1 645 ? 16.562 12.945 -22.828 1 97.12 645 ILE B N 1
ATOM 11274 C CA . ILE B 1 645 ? 15.656 13.156 -21.703 1 97.12 645 ILE B CA 1
ATOM 11275 C C . ILE B 1 645 ? 16.188 14.281 -20.828 1 97.12 645 ILE B C 1
ATOM 11277 O O . ILE B 1 645 ? 15.492 14.758 -19.922 1 97.12 645 ILE B O 1
ATOM 11281 N N . GLY B 1 646 ? 17.484 14.695 -21.047 1 97.75 646 GLY B N 1
ATOM 11282 C CA . GLY B 1 646 ? 18.016 15.75 -20.203 1 97.75 646 GLY B CA 1
ATOM 11283 C C . GLY B 1 646 ? 19.484 16.047 -20.453 1 97.75 646 GLY B C 1
ATOM 11284 O O . GLY B 1 646 ? 19.984 15.797 -21.562 1 97.75 646 GLY B O 1
ATOM 11285 N N . TYR B 1 647 ? 20.156 16.734 -19.484 1 98.25 647 TYR B N 1
ATOM 11286 C CA . TYR B 1 647 ? 21.578 17.062 -19.594 1 98.25 647 TYR B CA 1
ATOM 11287 C C . TYR B 1 647 ? 22.281 16.844 -18.266 1 98.25 647 TYR B C 1
ATOM 11289 O O . TYR B 1 647 ? 21.641 16.719 -17.219 1 98.25 647 TYR B O 1
ATOM 11297 N N . ILE B 1 648 ? 23.547 16.688 -18.328 1 98.38 648 ILE B N 1
ATOM 11298 C CA . ILE B 1 648 ? 24.406 16.453 -17.172 1 98.38 648 ILE B CA 1
ATOM 11299 C C . ILE B 1 648 ? 25.766 17.109 -17.391 1 98.38 648 ILE B C 1
ATOM 11301 O O . ILE B 1 648 ? 26.25 17.172 -18.531 1 98.38 648 ILE B O 1
ATOM 11305 N N . GLY B 1 649 ? 26.297 17.688 -16.281 1 98.31 649 GLY B N 1
ATOM 11306 C CA . GLY B 1 649 ? 27.625 18.281 -16.422 1 98.31 649 GLY B CA 1
ATOM 11307 C C . GLY B 1 649 ? 28.094 18.984 -15.164 1 98.31 649 GLY B C 1
ATOM 11308 O O . GLY B 1 649 ? 27.375 19.062 -14.18 1 98.31 649 GLY B O 1
ATOM 11309 N N . ARG B 1 650 ? 29.359 19.438 -15.242 1 98.19 650 ARG B N 1
ATOM 11310 C CA . ARG B 1 650 ? 29.938 20.281 -14.195 1 98.19 650 ARG B CA 1
ATOM 11311 C C . ARG B 1 650 ? 29.531 21.75 -14.383 1 98.19 650 ARG B C 1
ATOM 11313 O O . ARG B 1 650 ? 29.484 22.234 -15.508 1 98.19 650 ARG B O 1
ATOM 11320 N N . LEU B 1 651 ? 29.266 22.344 -13.305 1 98.12 651 LEU B N 1
ATOM 11321 C CA . LEU B 1 651 ? 29.016 23.781 -13.344 1 98.12 651 LEU B CA 1
ATOM 11322 C C . LEU B 1 651 ? 30.219 24.531 -13.883 1 98.12 651 LEU B C 1
ATOM 11324 O O . LEU B 1 651 ? 31.359 24.156 -13.609 1 98.12 651 LEU B O 1
ATOM 11328 N N . ASP B 1 652 ? 29.906 25.578 -14.594 1 97 652 ASP B N 1
ATOM 11329 C CA . ASP B 1 652 ? 30.984 26.422 -15.102 1 97 652 ASP B CA 1
ATOM 11330 C C . ASP B 1 652 ? 31.828 26.984 -13.969 1 97 652 ASP B C 1
ATOM 11332 O O . ASP B 1 652 ? 31.312 27.375 -12.922 1 97 652 ASP B O 1
ATOM 11336 N N . LEU B 1 653 ? 33.125 27.078 -14.195 1 96.31 653 LEU B N 1
ATOM 11337 C CA . LEU B 1 653 ? 34.062 27.469 -13.164 1 96.31 653 LEU B CA 1
ATOM 11338 C C . LEU B 1 653 ? 33.781 28.875 -12.648 1 96.31 653 LEU B C 1
ATOM 11340 O O . LEU B 1 653 ? 33.906 29.141 -11.453 1 96.31 653 LEU B O 1
ATOM 11344 N N . ALA B 1 654 ? 33.438 29.719 -13.531 1 95.62 654 ALA B N 1
ATOM 11345 C CA . ALA B 1 654 ? 33.156 31.094 -13.148 1 95.62 654 ALA B CA 1
ATOM 11346 C C . ALA B 1 654 ? 31.969 31.172 -12.219 1 95.62 654 ALA B C 1
ATOM 11348 O O . ALA B 1 654 ? 31.953 31.953 -11.258 1 95.62 654 ALA B O 1
ATOM 11349 N N . ILE B 1 655 ? 31.031 30.422 -12.523 1 96.5 655 ILE B N 1
ATOM 11350 C CA . ILE B 1 655 ? 29.812 30.391 -11.711 1 96.5 655 ILE B CA 1
ATOM 11351 C C . ILE B 1 655 ? 30.125 29.734 -10.359 1 96.5 655 ILE B C 1
ATOM 11353 O O . ILE B 1 655 ? 29.656 30.219 -9.32 1 96.5 655 ILE B O 1
ATOM 11357 N N . GLU B 1 656 ? 30.906 28.656 -10.336 1 97.06 656 GLU B N 1
ATOM 11358 C CA . GLU B 1 656 ? 31.328 28.016 -9.094 1 97.06 656 GLU B CA 1
ATOM 11359 C C . GLU B 1 656 ? 32 29.016 -8.156 1 97.06 656 GLU B C 1
ATOM 11361 O O . GLU B 1 656 ? 31.672 29.094 -6.973 1 97.06 656 GLU B O 1
ATOM 11366 N N . GLN B 1 657 ? 32.844 29.766 -8.727 1 96.38 657 GLN B N 1
ATOM 11367 C CA . GLN B 1 657 ? 33.594 30.734 -7.941 1 96.38 657 GLN B CA 1
ATOM 11368 C C . GLN B 1 657 ? 32.688 31.844 -7.422 1 96.38 657 GLN B C 1
ATOM 11370 O O . GLN B 1 657 ? 32.781 32.219 -6.25 1 96.38 657 GLN B O 1
ATOM 11375 N N . LYS B 1 658 ? 31.922 32.312 -8.273 1 95.38 658 LYS B N 1
ATOM 11376 C CA . LYS B 1 658 ? 31.016 33.375 -7.906 1 95.38 658 LYS B CA 1
ATOM 11377 C C . LYS B 1 658 ? 30.094 32.969 -6.762 1 95.38 658 LYS B C 1
ATOM 11379 O O . LYS B 1 658 ? 29.797 33.781 -5.879 1 95.38 658 LYS B O 1
ATOM 11384 N N . MET B 1 659 ? 29.734 31.766 -6.758 1 96.38 659 MET B N 1
ATOM 11385 C CA . MET B 1 659 ? 28.781 31.266 -5.77 1 96.38 659 MET B CA 1
ATOM 11386 C C . MET B 1 659 ? 29.5 30.594 -4.605 1 96.38 659 MET B C 1
ATOM 11388 O O . MET B 1 659 ? 28.859 30.016 -3.729 1 96.38 659 MET B O 1
ATOM 11392 N N . ASP B 1 660 ? 30.844 30.531 -4.645 1 95.94 660 ASP B N 1
ATOM 11393 C CA . ASP B 1 660 ? 31.688 29.922 -3.621 1 95.94 660 ASP B CA 1
ATOM 11394 C C . ASP B 1 660 ? 31.375 28.438 -3.48 1 95.94 660 ASP B C 1
ATOM 11396 O O . ASP B 1 660 ? 31.188 27.938 -2.371 1 95.94 660 ASP B O 1
ATOM 11400 N N . LEU B 1 661 ? 31.219 27.891 -4.578 1 97.44 661 LEU B N 1
ATOM 11401 C CA . LEU B 1 661 ? 30.953 26.453 -4.602 1 97.44 661 LEU B CA 1
ATOM 11402 C C . LEU B 1 661 ? 32.219 25.672 -4.969 1 97.44 661 LEU B C 1
ATOM 11404 O O . LEU B 1 661 ? 32.969 26.094 -5.836 1 97.44 661 LEU B O 1
ATOM 11408 N N . PRO B 1 662 ? 32.375 24.594 -4.312 1 97.12 662 PRO B N 1
ATOM 11409 C CA . PRO B 1 662 ? 33.406 23.688 -4.84 1 97.12 662 PRO B CA 1
ATOM 11410 C C . PRO B 1 662 ? 32.969 23.016 -6.148 1 97.12 662 PRO B C 1
ATOM 11412 O O . PRO B 1 662 ? 32.031 23.469 -6.797 1 97.12 662 PRO B O 1
ATOM 11415 N N . LYS B 1 663 ? 33.75 22.062 -6.59 1 96.38 663 LYS B N 1
ATOM 11416 C CA . LYS B 1 663 ? 33.375 21.312 -7.797 1 96.38 663 LYS B CA 1
ATOM 11417 C C . LYS B 1 663 ? 31.969 20.781 -7.707 1 96.38 663 LYS B C 1
ATOM 11419 O O . LYS B 1 663 ? 31.641 20 -6.801 1 96.38 663 LYS B O 1
ATOM 11424 N N . THR B 1 664 ? 31.094 21.25 -8.664 1 98.56 664 THR B N 1
ATOM 11425 C CA . THR B 1 664 ? 29.672 20.953 -8.578 1 98.56 664 THR B CA 1
ATOM 11426 C C . THR B 1 664 ? 29.156 20.359 -9.883 1 98.56 664 THR B C 1
ATOM 11428 O O . THR B 1 664 ? 29.453 20.859 -10.961 1 98.56 664 THR B O 1
ATOM 11431 N N . TYR B 1 665 ? 28.469 19.25 -9.742 1 98.69 665 TYR B N 1
ATOM 11432 C CA . TYR B 1 665 ? 27.844 18.594 -10.891 1 98.69 665 TYR B CA 1
ATOM 11433 C C . TYR B 1 665 ? 26.328 18.688 -10.812 1 98.69 665 TYR B C 1
ATOM 11435 O O . TYR B 1 665 ? 25.75 18.594 -9.727 1 98.69 665 TYR B O 1
ATOM 11443 N N . ILE B 1 666 ? 25.656 18.875 -11.969 1 98.56 666 ILE B N 1
ATOM 11444 C CA . ILE B 1 666 ? 24.219 19 -12.008 1 98.56 666 ILE B CA 1
ATOM 11445 C C . ILE B 1 666 ? 23.656 18.172 -13.156 1 98.56 666 ILE B C 1
ATOM 11447 O O . ILE B 1 666 ? 24.359 17.859 -14.117 1 98.56 666 ILE B O 1
ATOM 11451 N N . CYS B 1 667 ? 22.406 17.766 -12.914 1 98.62 667 CYS B N 1
ATOM 11452 C CA . CYS B 1 667 ? 21.641 17 -13.891 1 98.62 667 CYS B CA 1
ATOM 11453 C C . CYS B 1 667 ? 20.172 17.375 -13.836 1 98.62 667 CYS B C 1
ATOM 11455 O O . CYS B 1 667 ? 19.609 17.547 -12.758 1 98.62 667 CYS B O 1
ATOM 11457 N N . GLU B 1 668 ? 19.594 17.641 -14.938 1 98.56 668 GLU B N 1
ATOM 11458 C CA . GLU B 1 668 ? 18.156 17.875 -15.008 1 98.56 668 GLU B CA 1
ATOM 11459 C C . GLU B 1 668 ? 17.5 17.031 -16.109 1 98.56 668 GLU B C 1
ATOM 11461 O O . GLU B 1 668 ? 17.984 16.984 -17.234 1 98.56 668 GLU B O 1
ATOM 11466 N N . ILE B 1 669 ? 16.438 16.375 -15.695 1 98 669 ILE B N 1
ATOM 11467 C CA . ILE B 1 669 ? 15.773 15.414 -16.562 1 98 669 ILE B CA 1
ATOM 11468 C C . ILE B 1 669 ? 14.297 15.781 -16.703 1 98 669 ILE B C 1
ATOM 11470 O O . ILE B 1 669 ? 13.656 16.172 -15.734 1 98 669 ILE B O 1
ATOM 11474 N N . GLU B 1 670 ? 13.812 15.648 -17.922 1 97.38 670 GLU B N 1
ATOM 11475 C CA . GLU B 1 670 ? 12.375 15.742 -18.141 1 97.38 670 GLU B CA 1
ATOM 11476 C C . GLU B 1 670 ? 11.664 14.469 -17.688 1 97.38 670 GLU B C 1
ATOM 11478 O O . GLU B 1 670 ? 11.688 13.461 -18.391 1 97.38 670 GLU B O 1
ATOM 11483 N N . PHE B 1 671 ? 10.93 14.578 -16.703 1 96.06 671 PHE B N 1
ATOM 11484 C CA . PHE B 1 671 ? 10.375 13.398 -16.062 1 96.06 671 PHE B CA 1
ATOM 11485 C C . PHE B 1 671 ? 9.391 12.688 -16.984 1 96.06 671 PHE B C 1
ATOM 11487 O O . PHE B 1 671 ? 9.352 11.461 -17.031 1 96.06 671 PHE B O 1
ATOM 11494 N N . ASN B 1 672 ? 8.688 13.461 -17.734 1 93.31 672 ASN B N 1
ATOM 11495 C CA . ASN B 1 672 ? 7.641 12.906 -18.578 1 93.31 672 ASN B CA 1
ATOM 11496 C C . ASN B 1 672 ? 8.219 12.055 -19.703 1 93.31 672 ASN B C 1
ATOM 11498 O O . ASN B 1 672 ? 7.508 11.266 -20.328 1 93.31 672 ASN B O 1
ATOM 11502 N N . LYS B 1 673 ? 9.523 12.18 -19.953 1 94.81 673 LYS B N 1
ATOM 11503 C CA . LYS B 1 673 ? 10.156 11.43 -21.031 1 94.81 673 LYS B CA 1
ATOM 11504 C C . LYS B 1 673 ? 10.766 10.133 -20.516 1 94.81 673 LYS B C 1
ATOM 11506 O O . LYS B 1 673 ? 11.203 9.289 -21.297 1 94.81 673 LYS B O 1
ATOM 11511 N N . LEU B 1 674 ? 10.805 9.961 -19.188 1 93.69 674 LEU B N 1
ATOM 11512 C CA . LEU B 1 674 ? 11.359 8.742 -18.625 1 93.69 674 LEU B CA 1
ATOM 11513 C C . LEU B 1 674 ? 10.492 7.535 -18.938 1 93.69 674 LEU B C 1
ATOM 11515 O O . LEU B 1 674 ? 9.258 7.625 -18.922 1 93.69 674 LEU B O 1
ATOM 11519 N N . LYS B 1 675 ? 11.039 6.43 -19.25 1 85.62 675 LYS B N 1
ATOM 11520 C CA . LYS B 1 675 ? 10.336 5.188 -19.562 1 85.62 675 LYS B CA 1
ATOM 11521 C C . LYS B 1 675 ? 10.445 4.195 -18.406 1 85.62 675 LYS B C 1
ATOM 11523 O O . LYS B 1 675 ? 11.547 3.924 -17.922 1 85.62 675 LYS B O 1
ATOM 11528 N N . PHE B 1 676 ? 9.234 3.736 -17.922 1 86.31 676 PHE B N 1
ATOM 11529 C CA . PHE B 1 676 ? 9.172 2.754 -16.859 1 86.31 676 PHE B CA 1
ATOM 11530 C C . PHE B 1 676 ? 8.664 1.415 -17.375 1 86.31 676 PHE B C 1
ATOM 11532 O O . PHE B 1 676 ? 7.453 1.208 -17.484 1 86.31 676 PHE B O 1
ATOM 11539 N N . GLU B 1 677 ? 9.453 0.637 -17.953 1 78.75 677 GLU B N 1
ATOM 11540 C CA . GLU B 1 677 ? 9.016 -0.625 -18.547 1 78.75 677 GLU B CA 1
ATOM 11541 C C . GLU B 1 677 ? 9.062 -1.757 -17.531 1 78.75 677 GLU B C 1
ATOM 11543 O O . GLU B 1 677 ? 9.844 -1.713 -16.578 1 78.75 677 GLU B O 1
ATOM 11548 N N . LYS B 1 678 ? 8.109 -2.676 -17.75 1 81.12 678 LYS B N 1
ATOM 11549 C CA . LYS B 1 678 ? 8.086 -3.877 -16.922 1 81.12 678 LYS B CA 1
ATOM 11550 C C . LYS B 1 678 ? 9.305 -4.758 -17.203 1 81.12 678 LYS B C 1
ATOM 11552 O O . LYS B 1 678 ? 9.742 -4.883 -18.344 1 81.12 678 LYS B O 1
ATOM 11557 N N . ILE B 1 679 ? 9.938 -5.246 -16.156 1 79.31 679 ILE B N 1
ATOM 11558 C CA . ILE B 1 679 ? 11.078 -6.156 -16.266 1 79.31 679 ILE B CA 1
ATOM 11559 C C . ILE B 1 679 ? 10.586 -7.551 -16.641 1 79.31 679 ILE B C 1
ATOM 11561 O O . ILE B 1 679 ? 9.781 -8.148 -15.93 1 79.31 679 ILE B O 1
ATOM 11565 N N . ILE B 1 680 ? 10.898 -7.957 -17.812 1 84.56 680 ILE B N 1
ATOM 11566 C CA . ILE B 1 680 ? 10.555 -9.297 -18.297 1 84.56 680 ILE B CA 1
ATOM 11567 C C . ILE B 1 680 ? 11.773 -10.211 -18.188 1 84.56 680 ILE B C 1
ATOM 11569 O O . ILE B 1 680 ? 12.859 -9.867 -18.656 1 84.56 680 ILE B O 1
ATOM 11573 N N . ALA B 1 681 ? 11.57 -11.281 -17.484 1 84 681 ALA B N 1
ATOM 11574 C CA . ALA B 1 681 ? 12.664 -12.234 -17.312 1 84 681 ALA B CA 1
ATOM 11575 C C . ALA B 1 681 ? 13.133 -12.789 -18.656 1 84 681 ALA B C 1
ATOM 11577 O O . ALA B 1 681 ? 12.312 -13.094 -19.531 1 84 681 ALA B O 1
ATOM 11578 N N . LYS B 1 682 ? 14.438 -12.789 -18.844 1 83.5 682 LYS B N 1
ATOM 11579 C CA . LYS B 1 682 ? 15.047 -13.375 -20.031 1 83.5 682 LYS B CA 1
ATOM 11580 C C . LYS B 1 682 ? 15.891 -14.594 -19.656 1 83.5 682 LYS B C 1
ATOM 11582 O O . LYS B 1 682 ? 16.406 -14.695 -18.547 1 83.5 682 LYS B O 1
ATOM 11587 N N . GLU B 1 683 ? 16.016 -15.484 -20.656 1 84.12 683 GLU B N 1
ATOM 11588 C CA . GLU B 1 683 ? 16.859 -16.656 -20.453 1 84.12 683 GLU B CA 1
ATOM 11589 C C . GLU B 1 683 ? 18.328 -16.25 -20.266 1 84.12 683 GLU B C 1
ATOM 11591 O O . GLU B 1 683 ? 18.797 -15.336 -20.938 1 84.12 683 GLU B O 1
ATOM 11596 N N . TYR B 1 684 ? 18.984 -16.844 -19.281 1 81.94 684 TYR B N 1
ATOM 11597 C CA . TYR B 1 684 ? 20.406 -16.562 -19.078 1 81.94 684 TYR B CA 1
ATOM 11598 C C . TYR B 1 684 ? 21.25 -17.812 -19.281 1 81.94 684 TYR B C 1
ATOM 11600 O O . TYR B 1 684 ? 20.75 -18.938 -19.172 1 81.94 684 TYR B O 1
ATOM 11608 N N . SER B 1 685 ? 22.516 -17.562 -19.781 1 82.62 685 SER B N 1
ATOM 11609 C CA . SER B 1 685 ? 23.438 -18.656 -20.062 1 82.62 685 SER B CA 1
ATOM 11610 C C . SER B 1 685 ? 23.969 -19.266 -18.766 1 82.62 685 SER B C 1
ATOM 11612 O O . SER B 1 685 ? 24.328 -18.547 -17.828 1 82.62 685 SER B O 1
ATOM 11614 N N . LYS B 1 686 ? 24.031 -20.578 -18.734 1 81.44 686 LYS B N 1
ATOM 11615 C CA . LYS B 1 686 ? 24.625 -21.297 -17.609 1 81.44 686 LYS B CA 1
ATOM 11616 C C . LYS B 1 686 ? 26.094 -21.609 -17.875 1 81.44 686 LYS B C 1
ATOM 11618 O O . LYS B 1 686 ? 26.766 -22.188 -17.016 1 81.44 686 LYS B O 1
ATOM 11623 N N . MET B 1 687 ? 26.594 -21.094 -19.031 1 83.69 687 MET B N 1
ATOM 11624 C CA . MET B 1 687 ? 27.984 -21.375 -19.406 1 83.69 687 MET B CA 1
ATOM 11625 C C . MET B 1 687 ? 28.922 -20.328 -18.812 1 83.69 687 MET B C 1
ATOM 11627 O O . MET B 1 687 ? 28.516 -19.188 -18.562 1 83.69 687 MET B O 1
ATOM 11631 N N . PRO B 1 688 ? 30.125 -20.719 -18.516 1 84.62 688 PRO B N 1
ATOM 11632 C CA . PRO B 1 688 ? 31.078 -19.75 -17.984 1 84.62 688 PRO B CA 1
ATOM 11633 C C . PRO B 1 688 ? 31.422 -18.656 -18.984 1 84.62 688 PRO B C 1
ATOM 11635 O O . PRO B 1 688 ? 31.422 -18.891 -20.188 1 84.62 688 PRO B O 1
ATOM 11638 N N . SER B 1 689 ? 31.688 -17.453 -18.453 1 88.62 689 SER B N 1
ATOM 11639 C CA . SER B 1 689 ? 32.156 -16.344 -19.281 1 88.62 689 SER B CA 1
ATOM 11640 C C . SER B 1 689 ? 33.656 -16.234 -19.234 1 88.62 689 SER B C 1
ATOM 11642 O O . SER B 1 689 ? 34.312 -16.609 -18.25 1 88.62 689 SER B O 1
ATOM 11644 N N . ILE B 1 690 ? 34.281 -15.773 -20.375 1 88.38 690 ILE B N 1
ATOM 11645 C CA . ILE B 1 690 ? 35.719 -15.555 -20.453 1 88.38 690 ILE B CA 1
ATOM 11646 C C . ILE B 1 690 ? 36 -14.086 -20.766 1 88.38 690 ILE B C 1
ATOM 11648 O O . ILE B 1 690 ? 35.375 -13.492 -21.625 1 88.38 690 ILE B O 1
ATOM 11652 N N . SER B 1 691 ? 36.938 -13.523 -19.953 1 90.12 691 SER B N 1
ATOM 11653 C CA . SER B 1 691 ? 37.281 -12.117 -20.141 1 90.12 691 SER B CA 1
ATOM 11654 C C . SER B 1 691 ? 38.688 -11.953 -20.703 1 90.12 691 SER B C 1
ATOM 11656 O O . SER B 1 691 ? 39.562 -12.75 -20.406 1 90.12 691 SER B O 1
ATOM 11658 N N . ARG B 1 692 ? 38.844 -10.945 -21.609 1 92.06 692 ARG B N 1
ATOM 11659 C CA . ARG B 1 692 ? 40.125 -10.547 -22.156 1 92.06 692 ARG B CA 1
ATOM 11660 C C . ARG B 1 692 ? 40.312 -9.039 -22.125 1 92.06 692 ARG B C 1
ATOM 11662 O O . ARG B 1 692 ? 39.344 -8.297 -22.406 1 92.06 692 ARG B O 1
ATOM 11669 N N . ASP B 1 693 ? 41.5 -8.602 -21.766 1 91.94 693 ASP B N 1
ATOM 11670 C CA . ASP B 1 693 ? 41.781 -7.168 -21.734 1 91.94 693 ASP B CA 1
ATOM 11671 C C . ASP B 1 693 ? 42.719 -6.781 -22.875 1 91.94 693 ASP B C 1
ATOM 11673 O O . ASP B 1 693 ? 43.656 -7.527 -23.219 1 91.94 693 ASP B O 1
ATOM 11677 N N . LEU B 1 694 ? 42.438 -5.711 -23.484 1 93.19 694 LEU B N 1
ATOM 11678 C CA . LEU B 1 694 ? 43.25 -5.156 -24.547 1 93.19 694 LEU B CA 1
ATOM 11679 C C . LEU B 1 694 ? 43.688 -3.73 -24.219 1 93.19 694 LEU B C 1
ATOM 11681 O O . LEU B 1 694 ? 42.844 -2.885 -23.891 1 93.19 694 LEU B O 1
ATOM 11685 N N . SER B 1 695 ? 44.969 -3.434 -24.203 1 93.94 695 SER B N 1
ATOM 11686 C CA . SER B 1 695 ? 45.469 -2.088 -23.984 1 93.94 695 SER B CA 1
ATOM 11687 C C . SER B 1 695 ? 45.906 -1.445 -25.297 1 93.94 695 SER B C 1
ATOM 11689 O O . SER B 1 695 ? 46.844 -1.933 -25.953 1 93.94 695 SER B O 1
ATOM 11691 N N . LEU B 1 696 ? 45.344 -0.339 -25.641 1 94.69 696 LEU B N 1
ATOM 11692 C CA . LEU B 1 696 ? 45.562 0.345 -26.906 1 94.69 696 LEU B CA 1
ATOM 11693 C C . LEU B 1 696 ? 46.281 1.676 -26.688 1 94.69 696 LEU B C 1
ATOM 11695 O O . LEU B 1 696 ? 46.031 2.354 -25.688 1 94.69 696 LEU B O 1
ATOM 11699 N N . VAL B 1 697 ? 47.094 2.084 -27.578 1 94.56 697 VAL B N 1
ATOM 11700 C CA . VAL B 1 697 ? 47.688 3.418 -27.609 1 94.56 697 VAL B CA 1
ATOM 11701 C C . VAL B 1 697 ? 46.844 4.348 -28.453 1 94.56 697 VAL B C 1
ATOM 11703 O O . VAL B 1 697 ? 46.75 4.191 -29.672 1 94.56 697 VAL B O 1
ATOM 11706 N N . VAL B 1 698 ? 46.25 5.289 -27.812 1 94.94 698 VAL B N 1
ATOM 11707 C CA . VAL B 1 698 ? 45.25 6.137 -28.469 1 94.94 698 VAL B CA 1
ATOM 11708 C C . VAL B 1 698 ? 45.719 7.586 -28.469 1 94.94 698 VAL B C 1
ATOM 11710 O O . VAL B 1 698 ? 46.188 8.102 -27.453 1 94.94 698 VAL B O 1
ATOM 11713 N N . PRO B 1 699 ? 45.594 8.242 -29.594 1 93.5 699 PRO B N 1
ATOM 11714 C CA . PRO B 1 699 ? 45.938 9.664 -29.641 1 93.5 699 PRO B CA 1
ATOM 11715 C C . PRO B 1 699 ? 45.062 10.516 -28.734 1 93.5 699 PRO B C 1
ATOM 11717 O O . PRO B 1 699 ? 43.844 10.25 -28.609 1 93.5 699 PRO B O 1
ATOM 11720 N N . ASN B 1 700 ? 45.594 11.555 -28.25 1 91.12 700 ASN B N 1
ATOM 11721 C CA . ASN B 1 700 ? 44.875 12.438 -27.328 1 91.12 700 ASN B CA 1
ATOM 11722 C C . ASN B 1 700 ? 43.656 13.078 -27.984 1 91.12 700 ASN B C 1
ATOM 11724 O O . ASN B 1 700 ? 42.688 13.422 -27.312 1 91.12 700 ASN B O 1
ATOM 11728 N N . SER B 1 701 ? 43.719 13.102 -29.234 1 89.81 701 SER B N 1
ATOM 11729 C CA . SER B 1 701 ? 42.656 13.789 -29.953 1 89.81 701 SER B CA 1
ATOM 11730 C C . SER B 1 701 ? 41.469 12.859 -30.25 1 89.81 701 SER B C 1
ATOM 11732 O O . SER B 1 701 ? 40.375 13.312 -30.578 1 89.81 701 SER B O 1
ATOM 11734 N N . MET B 1 702 ? 41.688 11.602 -30.047 1 92.5 702 MET B N 1
ATOM 11735 C CA . MET B 1 702 ? 40.656 10.641 -30.406 1 92.5 702 MET B CA 1
ATOM 11736 C C . MET B 1 702 ? 39.656 10.43 -29.266 1 92.5 702 MET B C 1
ATOM 11738 O O . MET B 1 702 ? 40.094 10.273 -28.109 1 92.5 702 MET B O 1
ATOM 11742 N N . ARG B 1 703 ? 38.375 10.344 -29.625 1 89.88 703 ARG B N 1
ATOM 11743 C CA . ARG B 1 703 ? 37.312 10.086 -28.641 1 89.88 703 ARG B CA 1
ATOM 11744 C C . ARG B 1 703 ? 37.031 8.586 -28.531 1 89.88 703 ARG B C 1
ATOM 11746 O O . ARG B 1 703 ? 37.094 7.863 -29.531 1 89.88 703 ARG B O 1
ATOM 11753 N N . TYR B 1 704 ? 36.688 8.219 -27.359 1 92.19 704 TYR B N 1
ATOM 11754 C CA . TYR B 1 704 ? 36.375 6.812 -27.125 1 92.19 704 TYR B CA 1
ATOM 11755 C C . TYR B 1 704 ? 35.188 6.371 -27.984 1 92.19 704 TYR B C 1
ATOM 11757 O O . TYR B 1 704 ? 35.125 5.207 -28.391 1 92.19 704 TYR B O 1
ATOM 11765 N N . GLU B 1 705 ? 34.344 7.23 -28.297 1 91 705 GLU B N 1
ATOM 11766 C CA . GLU B 1 705 ? 33.156 6.938 -29.094 1 91 705 GLU B CA 1
ATOM 11767 C C . GLU B 1 705 ? 33.531 6.324 -30.438 1 91 705 GLU B C 1
ATOM 11769 O O . GLU B 1 705 ? 32.844 5.457 -30.953 1 91 705 GLU B O 1
ATOM 11774 N N . ASP B 1 706 ? 34.625 6.754 -30.953 1 93.69 706 ASP B N 1
ATOM 11775 C CA . ASP B 1 706 ? 35.094 6.223 -32.219 1 93.69 706 ASP B CA 1
ATOM 11776 C C . ASP B 1 706 ? 35.5 4.758 -32.094 1 93.69 706 ASP B C 1
ATOM 11778 O O . ASP B 1 706 ? 35.219 3.938 -32.969 1 93.69 706 ASP B O 1
ATOM 11782 N N . ILE B 1 707 ? 36.094 4.516 -31.031 1 94.88 707 ILE B N 1
ATOM 11783 C CA . ILE B 1 707 ? 36.562 3.154 -30.75 1 94.88 707 ILE B CA 1
ATOM 11784 C C . ILE B 1 707 ? 35.344 2.262 -30.5 1 94.88 707 ILE B C 1
ATOM 11786 O O . ILE B 1 707 ? 35.219 1.166 -31.047 1 94.88 707 ILE B O 1
ATOM 11790 N N . LYS B 1 708 ? 34.5 2.715 -29.672 1 93.81 708 LYS B N 1
ATOM 11791 C CA . LYS B 1 708 ? 33.25 1.983 -29.344 1 93.81 708 LYS B CA 1
ATOM 11792 C C . LYS B 1 708 ? 32.469 1.649 -30.594 1 93.81 708 LYS B C 1
ATOM 11794 O O . LYS B 1 708 ? 32 0.517 -30.766 1 93.81 708 LYS B O 1
ATOM 11799 N N . ASN B 1 709 ? 32.344 2.588 -31.5 1 93.75 709 ASN B N 1
ATOM 11800 C CA . ASN B 1 709 ? 31.594 2.391 -32.719 1 93.75 709 ASN B CA 1
ATOM 11801 C C . ASN B 1 709 ? 32.281 1.38 -33.656 1 93.75 709 ASN B C 1
ATOM 11803 O O . ASN B 1 709 ? 31.594 0.567 -34.281 1 93.75 709 ASN B O 1
ATOM 11807 N N . CYS B 1 710 ? 33.531 1.48 -33.688 1 95.25 710 CYS B N 1
ATOM 11808 C CA . CYS B 1 710 ? 34.281 0.556 -34.5 1 95.25 710 CYS B CA 1
ATOM 11809 C C . CYS B 1 710 ? 34.094 -0.884 -34.062 1 95.25 710 CYS B C 1
ATOM 11811 O O . CYS B 1 710 ? 33.812 -1.762 -34.875 1 95.25 710 CYS B O 1
ATOM 11813 N N . ILE B 1 711 ? 34.094 -1.078 -32.75 1 95.12 711 ILE B N 1
ATOM 11814 C CA . ILE B 1 711 ? 33.938 -2.422 -32.219 1 95.12 711 ILE B CA 1
ATOM 11815 C C . ILE B 1 711 ? 32.5 -2.896 -32.344 1 95.12 711 ILE B C 1
ATOM 11817 O O . ILE B 1 711 ? 32.25 -4.031 -32.75 1 95.12 711 ILE B O 1
ATOM 11821 N N . SER B 1 712 ? 31.609 -2.055 -32.031 1 93.94 712 SER B N 1
ATOM 11822 C CA . SER B 1 712 ? 30.188 -2.414 -32.062 1 93.94 712 SER B CA 1
ATOM 11823 C C . SER B 1 712 ? 29.734 -2.771 -33.469 1 93.94 712 SER B C 1
ATOM 11825 O O . SER B 1 712 ? 28.859 -3.613 -33.656 1 93.94 712 SER B O 1
ATOM 11827 N N . SER B 1 713 ? 30.297 -2.211 -34.469 1 93.62 713 SER B N 1
ATOM 11828 C CA . SER B 1 713 ? 29.922 -2.434 -35.875 1 93.62 713 SER B CA 1
ATOM 11829 C C . SER B 1 713 ? 30.328 -3.832 -36.344 1 93.62 713 SER B C 1
ATOM 11831 O O . SER B 1 713 ? 29.781 -4.344 -37.312 1 93.62 713 SER B O 1
ATOM 11833 N N . LEU B 1 714 ? 31.203 -4.461 -35.594 1 93.75 714 LEU B N 1
ATOM 11834 C CA . LEU B 1 714 ? 31.688 -5.777 -36 1 93.75 714 LEU B CA 1
ATOM 11835 C C . LEU B 1 714 ? 30.672 -6.859 -35.625 1 93.75 714 LEU B C 1
ATOM 11837 O O . LEU B 1 714 ? 30.719 -7.965 -36.156 1 93.75 714 LEU B O 1
ATOM 11841 N N . THR B 1 715 ? 29.75 -6.602 -34.719 1 90.31 715 THR B N 1
ATOM 11842 C CA . THR B 1 715 ? 28.734 -7.535 -34.25 1 90.31 715 THR B CA 1
ATOM 11843 C C . THR B 1 715 ? 29.344 -8.906 -33.969 1 90.31 715 THR B C 1
ATOM 11845 O O . THR B 1 715 ? 28.875 -9.914 -34.5 1 90.31 715 THR B O 1
ATOM 11848 N N . ILE B 1 716 ? 30.25 -8.961 -33.156 1 90.38 716 ILE B N 1
ATOM 11849 C CA . ILE B 1 716 ? 30.984 -10.18 -32.844 1 90.38 716 ILE B CA 1
ATOM 11850 C C . ILE B 1 716 ? 30.078 -11.133 -32.062 1 90.38 716 ILE B C 1
ATOM 11852 O O . ILE B 1 716 ? 29.516 -10.75 -31.016 1 90.38 716 ILE B O 1
ATOM 11856 N N . GLN B 1 717 ? 30.062 -12.32 -32.594 1 90 717 GLN B N 1
ATOM 11857 C CA . GLN B 1 717 ? 29.266 -13.336 -31.922 1 90 717 GLN B CA 1
ATOM 11858 C C . GLN B 1 717 ? 29.844 -13.664 -30.547 1 90 717 GLN B C 1
ATOM 11860 O O . GLN B 1 717 ? 31.062 -13.719 -30.375 1 90 717 GLN B O 1
ATOM 11865 N N . ASP B 1 718 ? 29.078 -13.836 -29.5 1 91.19 718 ASP B N 1
ATOM 11866 C CA . ASP B 1 718 ? 29.438 -14.273 -28.156 1 91.19 718 ASP B CA 1
ATOM 11867 C C . ASP B 1 718 ? 30 -13.117 -27.328 1 91.19 718 ASP B C 1
ATOM 11869 O O . ASP B 1 718 ? 30.297 -13.281 -26.156 1 91.19 718 ASP B O 1
ATOM 11873 N N . LEU B 1 719 ? 30.25 -12 -28.047 1 93.69 719 LEU B N 1
ATOM 11874 C CA . LEU B 1 719 ? 30.672 -10.836 -27.266 1 93.69 719 LEU B CA 1
ATOM 11875 C C . LEU B 1 719 ? 29.516 -10.289 -26.453 1 93.69 719 LEU B C 1
ATOM 11877 O O . LEU B 1 719 ? 28.578 -9.719 -27 1 93.69 719 LEU B O 1
ATOM 11881 N N . LYS B 1 720 ? 29.578 -10.539 -25.219 1 90 720 LYS B N 1
ATOM 11882 C CA . LYS B 1 720 ? 28.5 -10.109 -24.328 1 90 720 LYS B CA 1
ATOM 11883 C C . LYS B 1 720 ? 28.578 -8.609 -24.062 1 90 720 LYS B C 1
ATOM 11885 O O . LYS B 1 720 ? 27.562 -7.914 -24.109 1 90 720 LYS B O 1
ATOM 11890 N N . GLU B 1 721 ? 29.812 -8.18 -23.656 1 91.62 721 GLU B N 1
ATOM 11891 C CA . GLU B 1 721 ? 30.016 -6.758 -23.391 1 91.62 721 GLU B CA 1
ATOM 11892 C C . GLU B 1 721 ? 31.484 -6.383 -23.469 1 91.62 721 GLU B C 1
ATOM 11894 O O . GLU B 1 721 ? 32.375 -7.258 -23.453 1 91.62 721 GLU B O 1
ATOM 11899 N N . PHE B 1 722 ? 31.828 -5.078 -23.656 1 93.88 722 PHE B N 1
ATOM 11900 C CA . PHE B 1 722 ? 33.156 -4.523 -23.562 1 93.88 722 PHE B CA 1
ATOM 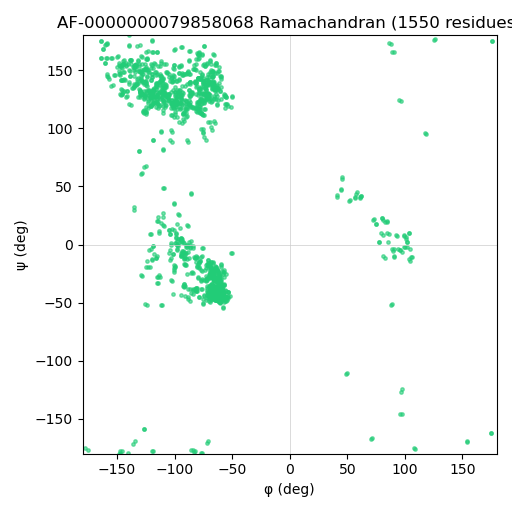11901 C C . PHE B 1 722 ? 33.125 -3.127 -22.953 1 93.88 722 PHE B C 1
ATOM 11903 O O . PHE B 1 722 ? 32.188 -2.377 -23.172 1 93.88 722 PHE B O 1
ATOM 11910 N N . MET B 1 723 ? 34.125 -2.852 -22.125 1 91.75 723 MET B N 1
ATOM 11911 C CA . MET B 1 723 ? 34.094 -1.564 -21.438 1 91.75 723 MET B CA 1
ATOM 11912 C C . MET B 1 723 ? 35.531 -1.103 -21.125 1 91.75 723 MET B C 1
ATOM 11914 O O . MET B 1 723 ? 36.406 -1.923 -20.859 1 91.75 723 MET B O 1
ATOM 11918 N N . PRO B 1 724 ? 35.75 0.221 -21.172 1 92.75 724 PRO B N 1
ATOM 11919 C CA . PRO B 1 724 ? 37.031 0.732 -20.734 1 92.75 724 PRO B CA 1
ATOM 11920 C C . PRO B 1 724 ? 37.281 0.55 -19.234 1 92.75 724 PRO B C 1
ATOM 11922 O O . PRO B 1 724 ? 36.344 0.771 -18.438 1 92.75 724 PRO B O 1
ATOM 11925 N N . ILE B 1 725 ? 38.5 0.167 -18.812 1 90.81 725 ILE B N 1
ATOM 11926 C CA . ILE B 1 725 ? 38.75 -0.111 -17.391 1 90.81 725 ILE B CA 1
ATOM 11927 C C . ILE B 1 725 ? 39.875 0.767 -16.875 1 90.81 725 ILE B C 1
ATOM 11929 O O . ILE B 1 725 ? 40.031 0.942 -15.664 1 90.81 725 ILE B O 1
ATOM 11933 N N . ASP B 1 726 ? 40.719 1.311 -17.891 1 91.38 726 ASP B N 1
ATOM 11934 C CA . ASP B 1 726 ? 41.844 2.107 -17.406 1 91.38 726 ASP B CA 1
ATOM 11935 C C . ASP B 1 726 ? 42.344 3.059 -18.5 1 91.38 726 ASP B C 1
ATOM 11937 O O . ASP B 1 726 ? 42.312 2.74 -19.688 1 91.38 726 ASP B O 1
ATOM 11941 N N . ILE B 1 727 ? 42.75 4.23 -18.031 1 90.88 727 ILE B N 1
ATOM 11942 C CA . ILE B 1 727 ? 43.406 5.227 -18.859 1 90.88 727 ILE B CA 1
ATOM 11943 C C . ILE B 1 727 ? 44.75 5.602 -18.219 1 90.88 727 ILE B C 1
ATOM 11945 O O . ILE B 1 727 ? 44.781 6.07 -17.078 1 90.88 727 ILE B O 1
ATOM 11949 N N . TYR B 1 728 ? 45.75 5.352 -18.906 1 88.81 728 TYR B N 1
ATOM 11950 C CA . TYR B 1 728 ? 47.094 5.605 -18.391 1 88.81 728 TYR B CA 1
ATOM 11951 C C . TYR B 1 728 ? 47.844 6.605 -19.266 1 88.81 728 TYR B C 1
ATOM 11953 O O . TYR B 1 728 ? 47.938 6.43 -20.484 1 88.81 728 TYR B O 1
ATOM 11961 N N . LYS B 1 729 ? 48.344 7.648 -18.578 1 87.69 729 LYS B N 1
ATOM 11962 C CA . LYS B 1 729 ? 49.125 8.664 -19.266 1 87.69 729 LYS B CA 1
ATOM 11963 C C . LYS B 1 729 ? 50.562 8.688 -18.766 1 87.69 729 LYS B C 1
ATOM 11965 O O . LYS B 1 729 ? 50.812 8.578 -17.562 1 87.69 729 LYS B O 1
ATOM 11970 N N . ASP B 1 730 ? 51.438 8.531 -19.625 1 83.38 730 ASP B N 1
ATOM 11971 C CA . ASP B 1 730 ? 52.875 8.594 -19.297 1 83.38 730 ASP B CA 1
ATOM 11972 C C . ASP B 1 730 ? 53.625 9.445 -20.312 1 83.38 730 ASP B C 1
ATOM 11974 O O . ASP B 1 730 ? 53.219 9.562 -21.469 1 83.38 730 ASP B O 1
ATOM 11978 N N . LYS B 1 731 ? 54.781 10.062 -19.922 1 80.44 731 LYS B N 1
ATOM 11979 C CA . LYS B 1 731 ? 55.625 10.922 -20.766 1 80.44 731 LYS B CA 1
ATOM 11980 C C . LYS B 1 731 ? 56.125 10.156 -21.984 1 80.44 731 LYS B C 1
ATOM 11982 O O . LYS B 1 731 ? 56.25 10.734 -23.078 1 80.44 731 LYS B O 1
ATOM 11987 N N . ASN B 1 732 ? 56.312 8.938 -21.844 1 83.12 732 ASN B N 1
ATOM 11988 C CA . ASN B 1 732 ? 56.875 8.117 -22.906 1 83.12 732 ASN B CA 1
ATOM 11989 C C . ASN B 1 732 ? 55.906 7.922 -24.047 1 83.12 732 ASN B C 1
ATOM 11991 O O . ASN B 1 732 ? 56.281 7.512 -25.141 1 83.12 732 ASN B O 1
ATOM 11995 N N . LEU B 1 733 ? 54.656 8.266 -23.797 1 85.19 733 LEU B N 1
ATOM 11996 C CA . LEU B 1 733 ? 53.625 8.047 -24.812 1 85.19 733 LEU B CA 1
ATOM 11997 C C . LEU B 1 733 ? 53.344 9.32 -25.609 1 85.19 733 LEU B C 1
ATOM 11999 O O . LEU B 1 733 ? 52.562 9.32 -26.531 1 85.19 733 LEU B O 1
ATOM 12003 N N . ASN B 1 734 ? 54.125 10.383 -25.297 1 82.81 734 ASN B N 1
ATOM 12004 C CA . ASN B 1 734 ? 54.094 11.656 -26 1 82.81 734 ASN B CA 1
ATOM 12005 C C . ASN B 1 734 ? 52.656 12.172 -26.141 1 82.81 734 ASN B C 1
ATOM 12007 O O . ASN B 1 734 ? 51.969 12.414 -25.125 1 82.81 734 ASN B O 1
ATOM 12011 N N . ASP B 1 735 ? 52.188 12.164 -27.359 1 88.56 735 ASP B N 1
ATOM 12012 C CA . ASP B 1 735 ? 50.875 12.742 -27.625 1 88.56 735 ASP B CA 1
ATOM 12013 C C . ASP B 1 735 ? 49.781 11.672 -27.641 1 88.56 735 ASP B C 1
ATOM 12015 O O . ASP B 1 735 ? 48.75 11.812 -28.328 1 88.56 735 ASP B O 1
ATOM 12019 N N . SER B 1 736 ? 50.094 10.562 -26.906 1 91.81 736 SER B N 1
ATOM 12020 C CA . SER B 1 736 ? 49.125 9.469 -26.844 1 91.81 736 SER B CA 1
ATOM 12021 C C . SER B 1 736 ? 48.906 9 -25.406 1 91.81 736 SER B C 1
ATOM 12023 O O . SER B 1 736 ? 49.656 9.406 -24.5 1 91.81 736 SER B O 1
ATOM 12025 N N . PHE B 1 737 ? 47.781 8.344 -25.141 1 92.25 737 PHE B N 1
ATOM 12026 C CA . PHE B 1 737 ? 47.531 7.68 -23.875 1 92.25 737 PHE B CA 1
ATOM 12027 C C . PHE B 1 737 ? 47.188 6.215 -24.094 1 92.25 737 PHE B C 1
ATOM 12029 O O . PHE B 1 737 ? 46.844 5.809 -25.203 1 92.25 737 PHE B O 1
ATOM 12036 N N . SER B 1 738 ? 47.344 5.445 -23.094 1 93.38 738 SER B N 1
ATOM 12037 C CA . SER B 1 738 ? 47 4.031 -23.156 1 93.38 738 SER B CA 1
ATOM 12038 C C . SER B 1 738 ? 45.594 3.783 -22.609 1 93.38 738 SER B C 1
ATOM 12040 O O . SER B 1 738 ? 45.281 4.191 -21.5 1 93.38 738 SER B O 1
ATOM 12042 N N . LEU B 1 739 ? 44.781 3.217 -23.438 1 94.38 739 LEU B N 1
ATOM 12043 C CA . LEU B 1 739 ? 43.406 2.852 -23.047 1 94.38 739 LEU B CA 1
ATOM 12044 C C . LEU B 1 739 ? 43.281 1.337 -22.938 1 94.38 739 LEU B C 1
ATOM 12046 O O . LEU B 1 739 ? 43.531 0.62 -23.906 1 94.38 739 LEU B O 1
ATOM 12050 N N . SER B 1 740 ? 42.875 0.852 -21.766 1 94.25 740 SER B N 1
ATOM 12051 C CA . SER B 1 740 ? 42.594 -0.573 -21.594 1 94.25 740 SER B CA 1
ATOM 12052 C C . SER B 1 740 ? 41.094 -0.872 -21.672 1 94.25 740 SER B C 1
ATOM 12054 O O . SER B 1 740 ? 40.312 -0.251 -20.969 1 94.25 740 SER B O 1
ATOM 12056 N N . ILE B 1 741 ? 40.75 -1.843 -22.5 1 94.81 741 ILE B N 1
ATOM 12057 C CA . ILE B 1 741 ? 39.375 -2.242 -22.688 1 94.81 741 ILE B CA 1
ATOM 12058 C C . ILE B 1 741 ? 39.188 -3.713 -22.312 1 94.81 741 ILE B C 1
ATOM 12060 O O . ILE B 1 741 ? 39.969 -4.566 -22.734 1 94.81 741 ILE B O 1
ATOM 12064 N N . LYS B 1 742 ? 38.188 -3.973 -21.516 1 92.88 742 LYS B N 1
ATOM 12065 C CA . LYS B 1 742 ? 37.844 -5.34 -21.125 1 92.88 742 LYS B CA 1
ATOM 12066 C C . LYS B 1 742 ? 36.719 -5.906 -22.016 1 92.88 742 LYS B C 1
ATOM 12068 O O . LYS B 1 742 ? 35.719 -5.258 -22.234 1 92.88 742 LYS B O 1
ATOM 12073 N N . PHE B 1 743 ? 37 -7.109 -22.516 1 94.31 743 PHE B N 1
ATOM 12074 C CA . PHE B 1 743 ? 36.031 -7.828 -23.328 1 94.31 743 PHE B CA 1
ATOM 12075 C C . PHE B 1 743 ? 35.531 -9.078 -22.594 1 94.31 743 PHE B C 1
ATOM 12077 O O . PHE B 1 743 ? 36.312 -9.836 -22.047 1 94.31 743 PHE B O 1
ATOM 12084 N N . VAL B 1 744 ? 34.219 -9.227 -22.562 1 91.38 744 VAL B N 1
ATOM 12085 C CA . VAL B 1 744 ? 33.625 -10.406 -21.938 1 91.38 744 VAL B CA 1
ATOM 12086 C C . VAL B 1 744 ? 32.906 -11.234 -23 1 91.38 744 VAL B C 1
ATOM 12088 O O . VAL B 1 744 ? 32.031 -10.727 -23.688 1 91.38 744 VAL B O 1
ATOM 12091 N N . PHE B 1 745 ? 33.312 -12.508 -23.141 1 93.38 745 PHE B N 1
ATOM 12092 C CA . PHE B 1 745 ? 32.719 -13.43 -24.109 1 93.38 745 PHE B CA 1
ATOM 12093 C C . PHE B 1 745 ? 31.938 -14.523 -23.391 1 93.38 745 PHE B C 1
ATOM 12095 O O . PHE B 1 745 ? 32.375 -15.031 -22.359 1 93.38 745 PHE B O 1
ATOM 12102 N N . GLN B 1 746 ? 30.719 -14.805 -23.875 1 90.5 746 GLN B N 1
ATOM 12103 C CA . GLN B 1 746 ? 29.906 -15.875 -23.312 1 90.5 746 GLN B CA 1
ATOM 12104 C C . GLN B 1 746 ? 28.938 -16.438 -24.344 1 90.5 746 GLN B C 1
ATOM 12106 O O . GLN B 1 746 ? 28.344 -15.688 -25.125 1 90.5 746 GLN B O 1
ATOM 12111 N N . ASN B 1 747 ? 28.812 -17.734 -24.375 1 89.88 747 ASN B N 1
ATOM 12112 C CA . ASN B 1 747 ? 27.859 -18.391 -25.25 1 89.88 747 ASN B CA 1
ATOM 12113 C C . ASN B 1 747 ? 26.672 -18.953 -24.469 1 89.88 747 ASN B C 1
ATOM 12115 O O . ASN B 1 747 ? 26.812 -19.344 -23.312 1 89.88 747 ASN B O 1
ATOM 12119 N N . ILE B 1 748 ? 25.516 -19 -25.016 1 86.38 748 ILE B N 1
ATOM 12120 C CA . ILE B 1 748 ? 24.297 -19.438 -24.328 1 86.38 748 ILE B CA 1
ATOM 12121 C C . ILE B 1 748 ? 24.281 -20.953 -24.219 1 86.38 748 ILE B C 1
ATOM 12123 O O . ILE B 1 748 ? 23.812 -21.5 -23.219 1 86.38 748 ILE B O 1
ATOM 12127 N N . GLU B 1 749 ? 24.875 -21.672 -25.156 1 84.88 749 GLU B N 1
ATOM 12128 C CA . GLU B 1 749 ? 24.688 -23.109 -25.234 1 84.88 749 GLU B CA 1
ATOM 12129 C C . GLU B 1 749 ? 25.984 -23.859 -24.969 1 84.88 749 GLU B C 1
ATOM 12131 O O . GLU B 1 749 ? 25.984 -24.922 -24.359 1 84.88 749 GLU B O 1
ATOM 12136 N N . ASN B 1 750 ? 27.047 -23.203 -25.406 1 86.25 750 ASN B N 1
ATOM 12137 C CA . ASN B 1 750 ? 28.312 -23.953 -25.375 1 86.25 750 ASN B CA 1
ATOM 12138 C C . ASN B 1 750 ? 29.375 -23.203 -24.578 1 86.25 750 ASN B C 1
ATOM 12140 O O . ASN B 1 750 ? 29.328 -21.984 -24.453 1 86.25 750 ASN B O 1
ATOM 12144 N N . THR B 1 751 ? 30.281 -23.969 -23.984 1 88.56 751 THR B N 1
ATOM 12145 C CA . THR B 1 751 ? 31.469 -23.391 -23.359 1 88.56 751 THR B CA 1
ATOM 12146 C C . THR B 1 751 ? 32.469 -22.938 -24.422 1 88.56 751 THR B C 1
ATOM 12148 O O . THR B 1 751 ? 32.781 -23.688 -25.344 1 88.56 751 THR B O 1
ATOM 12151 N N . LEU B 1 752 ? 32.906 -21.781 -24.297 1 89.5 752 LEU B N 1
ATOM 12152 C CA . LEU B 1 752 ? 33.844 -21.219 -25.281 1 89.5 752 LEU B CA 1
ATOM 12153 C C . LEU B 1 752 ? 35.25 -21.656 -25.016 1 89.5 752 LEU B C 1
ATOM 12155 O O . LEU B 1 752 ? 35.688 -21.75 -23.859 1 89.5 752 LEU B O 1
ATOM 12159 N N . LYS B 1 753 ? 35.969 -21.969 -26.156 1 89.12 753 LYS B N 1
ATOM 12160 C CA . LYS B 1 753 ? 37.375 -22.344 -26.062 1 89.12 753 LYS B CA 1
ATOM 12161 C C . LYS B 1 753 ? 38.281 -21.125 -26.281 1 89.12 753 LYS B C 1
ATOM 12163 O O . LYS B 1 753 ? 37.906 -20.156 -26.938 1 89.12 753 LYS B O 1
ATOM 12168 N N . ASP B 1 754 ? 39.531 -21.078 -25.766 1 91.19 754 ASP B N 1
ATOM 12169 C CA . ASP B 1 754 ? 40.5 -19.984 -25.812 1 91.19 754 ASP B CA 1
ATOM 12170 C C . ASP B 1 754 ? 40.844 -19.609 -27.25 1 91.19 754 ASP B C 1
ATOM 12172 O O . ASP B 1 754 ? 41 -18.438 -27.562 1 91.19 754 ASP B O 1
ATOM 12176 N N . ASP B 1 755 ? 40.969 -20.609 -28.062 1 91.12 755 ASP B N 1
ATOM 12177 C CA . ASP B 1 755 ? 41.344 -20.359 -29.453 1 91.12 755 ASP B CA 1
ATOM 12178 C C . ASP B 1 755 ? 40.25 -19.562 -30.188 1 91.12 755 ASP B C 1
ATOM 12180 O O . ASP B 1 755 ? 40.531 -18.688 -31 1 91.12 755 ASP B O 1
ATOM 12184 N N . GLU B 1 756 ? 39.062 -19.922 -29.891 1 91.75 756 GLU B N 1
ATOM 12185 C CA . GLU B 1 756 ? 37.938 -19.203 -30.5 1 91.75 756 GLU B CA 1
ATOM 12186 C C . GLU B 1 756 ? 37.938 -17.734 -30.078 1 91.75 756 GLU B C 1
ATOM 12188 O O . GLU B 1 756 ? 37.688 -16.844 -30.906 1 91.75 756 GLU B O 1
ATOM 12193 N N . ILE B 1 757 ? 38.25 -17.469 -28.875 1 93.12 757 ILE B N 1
ATOM 12194 C CA . ILE B 1 757 ? 38.312 -16.109 -28.344 1 93.12 757 ILE B CA 1
ATOM 12195 C C . ILE B 1 757 ? 39.469 -15.344 -28.953 1 93.12 757 ILE B C 1
ATOM 12197 O O . ILE B 1 757 ? 39.344 -14.164 -29.281 1 93.12 757 ILE B O 1
ATOM 12201 N N . ALA B 1 758 ? 40.594 -16 -29.125 1 93.5 758 ALA B N 1
ATOM 12202 C CA . ALA B 1 758 ? 41.75 -15.383 -29.734 1 93.5 758 ALA B CA 1
ATOM 12203 C C . ALA B 1 758 ? 41.469 -14.914 -31.156 1 93.5 758 ALA B C 1
ATOM 12205 O O . ALA B 1 758 ? 41.906 -13.836 -31.562 1 93.5 758 ALA B O 1
ATOM 12206 N N . ASP B 1 759 ? 40.75 -15.695 -31.828 1 93.19 759 ASP B N 1
ATOM 12207 C CA . ASP B 1 759 ? 40.375 -15.336 -33.188 1 93.19 759 ASP B CA 1
ATOM 12208 C C . ASP B 1 759 ? 39.469 -14.094 -33.188 1 93.19 759 ASP B C 1
ATOM 12210 O O . ASP B 1 759 ? 39.656 -13.211 -34.031 1 93.19 759 ASP B O 1
ATOM 12214 N N . LYS B 1 760 ? 38.562 -14.086 -32.312 1 94.5 760 LYS B N 1
ATOM 12215 C CA . LYS B 1 760 ? 37.656 -12.945 -32.219 1 94.5 760 LYS B CA 1
ATOM 12216 C C . LYS B 1 760 ? 38.406 -11.672 -31.844 1 94.5 760 LYS B C 1
ATOM 12218 O O . LYS B 1 760 ? 38.156 -10.594 -32.375 1 94.5 760 LYS B O 1
ATOM 12223 N N . MET B 1 761 ? 39.344 -11.844 -30.938 1 95 761 MET B N 1
ATOM 12224 C CA . MET B 1 761 ? 40.156 -10.703 -30.516 1 95 761 MET B CA 1
ATOM 12225 C C . MET B 1 761 ? 41 -10.188 -31.672 1 95 761 MET B C 1
ATOM 12227 O O . MET B 1 761 ? 41.219 -8.984 -31.797 1 95 761 MET B O 1
ATOM 12231 N N . GLN B 1 762 ? 41.469 -11.078 -32.5 1 93.88 762 GLN B N 1
ATOM 12232 C CA . GLN B 1 762 ? 42.281 -10.68 -33.656 1 93.88 762 GLN B CA 1
ATOM 12233 C C . GLN B 1 762 ? 41.438 -9.875 -34.656 1 93.88 762 GLN B C 1
ATOM 12235 O O . GLN B 1 762 ? 41.906 -8.906 -35.25 1 93.88 762 GLN B O 1
ATOM 12240 N N . VAL B 1 763 ? 40.25 -10.281 -34.812 1 94.94 763 VAL B N 1
ATOM 12241 C CA . VAL B 1 763 ? 39.344 -9.555 -35.688 1 94.94 763 VAL B CA 1
ATOM 12242 C C . VAL B 1 763 ? 39.156 -8.125 -35.188 1 94.94 763 VAL B C 1
ATOM 12244 O O . VAL B 1 763 ? 39.156 -7.18 -35.969 1 94.94 763 VAL B O 1
ATOM 12247 N N . ILE B 1 764 ? 39 -7.988 -33.875 1 95.75 764 ILE B N 1
ATOM 12248 C CA . ILE B 1 764 ? 38.844 -6.68 -33.25 1 95.75 764 ILE B CA 1
ATOM 12249 C C . ILE B 1 764 ? 40.094 -5.84 -33.469 1 95.75 764 ILE B C 1
ATOM 12251 O O . ILE B 1 764 ? 40 -4.691 -33.906 1 95.75 764 ILE B O 1
ATOM 12255 N N . LEU B 1 765 ? 41.25 -6.406 -33.25 1 95.06 765 LEU B N 1
ATOM 12256 C CA . LEU B 1 765 ? 42.531 -5.711 -33.375 1 95.06 765 LEU B CA 1
ATOM 12257 C C . LEU B 1 765 ? 42.781 -5.266 -34.812 1 95.06 765 LEU B C 1
ATOM 12259 O O . LEU B 1 765 ? 43.25 -4.148 -35.062 1 95.06 765 LEU B O 1
ATOM 12263 N N . ASP B 1 766 ? 42.469 -6.105 -35.719 1 94.75 766 ASP B N 1
ATOM 12264 C CA . ASP B 1 766 ? 42.656 -5.785 -37.125 1 94.75 766 ASP B CA 1
ATOM 12265 C C . ASP B 1 766 ? 41.75 -4.621 -37.562 1 94.75 766 ASP B C 1
ATOM 12267 O O . ASP B 1 766 ? 42.188 -3.725 -38.281 1 94.75 766 ASP B O 1
ATOM 12271 N N . SER B 1 767 ? 40.562 -4.691 -37.094 1 95.75 767 SER B N 1
ATOM 12272 C CA . SER B 1 767 ? 39.625 -3.623 -37.406 1 95.75 767 SER B CA 1
ATOM 12273 C C . SER B 1 767 ? 40.094 -2.291 -36.844 1 95.75 767 SER B C 1
ATOM 12275 O O . SER B 1 767 ? 39.969 -1.248 -37.469 1 95.75 767 SER B O 1
ATOM 12277 N N . LEU B 1 768 ? 40.531 -2.285 -35.625 1 96.38 768 LEU B N 1
ATOM 12278 C CA . LEU B 1 768 ? 41.031 -1.072 -34.969 1 96.38 768 LEU B CA 1
ATOM 12279 C C . LEU B 1 768 ? 42.25 -0.518 -35.688 1 96.38 768 LEU B C 1
ATOM 12281 O O . LEU B 1 768 ? 42.375 0.699 -35.844 1 96.38 768 LEU B O 1
ATOM 12285 N N . LYS B 1 769 ? 43.062 -1.354 -36.188 1 94.81 769 LYS B N 1
ATOM 12286 C CA . LYS B 1 769 ? 44.25 -0.951 -36.938 1 94.81 769 LYS B CA 1
ATOM 12287 C C . LYS B 1 769 ? 43.875 -0.39 -38.281 1 94.81 769 LYS B C 1
ATOM 12289 O O . LYS B 1 769 ? 44.344 0.673 -38.688 1 94.81 769 LYS B O 1
ATOM 12294 N N . ASP B 1 770 ? 43.031 -1.047 -38.938 1 94.94 770 ASP B N 1
ATOM 12295 C CA . ASP B 1 770 ? 42.656 -0.691 -40.312 1 94.94 770 ASP B CA 1
ATOM 12296 C C . ASP B 1 770 ? 41.844 0.592 -40.344 1 94.94 770 ASP B C 1
ATOM 12298 O O . ASP B 1 770 ? 42.094 1.478 -41.156 1 94.94 770 ASP B O 1
ATOM 12302 N N . LYS B 1 771 ? 40.906 0.696 -39.438 1 95.12 771 LYS B N 1
ATOM 12303 C CA . LYS B 1 771 ? 39.969 1.798 -39.5 1 95.12 771 LYS B CA 1
ATOM 12304 C C . LYS B 1 771 ? 40.438 2.998 -38.688 1 95.12 771 LYS B C 1
ATOM 12306 O O . LYS B 1 771 ? 40.156 4.145 -39.031 1 95.12 771 LYS B O 1
ATOM 12311 N N . LEU B 1 772 ? 41.125 2.73 -37.562 1 95.62 772 LEU B N 1
ATOM 12312 C CA . LEU B 1 772 ? 41.438 3.838 -36.688 1 95.62 772 LEU B CA 1
ATOM 12313 C C . LEU B 1 772 ? 42.938 3.975 -36.5 1 95.62 772 LEU B C 1
ATOM 12315 O O . LEU B 1 772 ? 43.406 4.875 -35.781 1 95.62 772 LEU B O 1
ATOM 12319 N N . ASN B 1 773 ? 43.781 3.104 -37.031 1 93.88 773 ASN B N 1
ATOM 12320 C CA . ASN B 1 773 ? 45.219 3.119 -36.938 1 93.88 773 ASN B CA 1
ATOM 12321 C C . ASN B 1 773 ? 45.688 3.012 -35.469 1 93.88 773 ASN B C 1
ATOM 12323 O O . ASN B 1 773 ? 46.562 3.76 -35.062 1 93.88 773 ASN B O 1
ATOM 12327 N N . LEU B 1 774 ? 44.969 2.146 -34.781 1 94.06 774 LEU B N 1
ATOM 12328 C CA . LEU B 1 774 ? 45.344 1.928 -33.375 1 94.06 774 LEU B CA 1
ATOM 12329 C C . LEU B 1 774 ? 46.156 0.644 -33.25 1 94.06 774 LEU B C 1
ATOM 12331 O O . LEU B 1 774 ? 45.906 -0.343 -33.938 1 94.06 774 LEU B O 1
ATOM 12335 N N . GLU B 1 775 ? 47.125 0.628 -32.344 1 89.56 775 GLU B N 1
ATOM 12336 C CA . GLU B 1 775 ? 47.969 -0.539 -32.094 1 89.56 775 GLU B CA 1
ATOM 12337 C C . GLU B 1 775 ? 48 -0.891 -30.609 1 89.56 775 GLU B C 1
ATOM 12339 O O . GLU B 1 775 ? 47.656 -0.06 -29.766 1 89.56 775 GLU B O 1
ATOM 12344 N N . ILE B 1 776 ? 48.281 -2.139 -30.344 1 90.56 776 ILE B N 1
ATOM 12345 C CA . ILE B 1 776 ? 48.438 -2.607 -28.969 1 90.56 776 ILE B CA 1
ATOM 12346 C C . ILE B 1 776 ? 49.688 -1.979 -28.344 1 90.56 776 ILE B C 1
ATOM 12348 O O . ILE B 1 776 ? 50.688 -1.75 -29.016 1 90.56 776 ILE B O 1
ATOM 12352 N N . ARG B 1 777 ? 49.562 -1.711 -27.125 1 82.94 777 ARG B N 1
ATOM 12353 C CA . ARG B 1 777 ? 50.75 -1.221 -26.406 1 82.94 777 ARG B CA 1
ATOM 12354 C C . ARG B 1 777 ? 51.812 -2.299 -26.312 1 82.94 777 ARG B C 1
ATOM 12356 O O . ARG B 1 777 ? 51.531 -3.434 -25.922 1 82.94 777 ARG B O 1
#

Organism: NCBI:txid32024

Sequence (1554 aa):
MVVTRNWLNEWIDISGVSNELLLKTLNSIGLEVDSFKEVRIPSNIVVGYVKSRSKHENSDHLNVCEVDVGKEILTIVCGASNVEPGQFVPVAMVGAIMPNKMEIKKAKLRGVESMGMICSSTELGMPKINDGIMPLDASIGELKLGEELKNYPLLNDDIIEIDLTANRGDCLSIYGVARDLSAALDIALKEVELYEDGENLLGIGRILSIKTDEKPISNFQYKAIKLNGDIEEKLLLKLRLAYIGMQKTDIIQKIISYATHTTGVLFRAYDFDKIANGREKISLDIIKDSTTASVVKAENEKLSIAGIYQNDIAMPDENSKVIIIEANYTDPNLISRIVYENKNIKSDEHLYRSSRGSEPDLEFGFGYLFKCFNKFDFISIYAGSQYINNEISQKMVTINITEQSSMIGIQIEKNEALKILKKLGFDVSSSAEQKFLNVKIPSFRHDIDNSHDICEEIVRILGVDNIVSKPLEFKEKNRLNSVFYNYANIKSIKNRAVDNGFFECMHYVFDNKEELLKLGFKECKLKLTNPINNELNMLRPTLINHLLNSASRNIKNQKKSVRLFELGEVFDENANQNLSLAFLISGLNSEPSLLNGPKGEDISFLRFATKVQNCIGNIEIKVSDDLVFLNKFEQGKIYQKGIQIGYIGRLDLAIEQKMDLPKTYICEIEFNKLKFEKIIAKEYSKMPSISRDLSLVVPNSMRYEDIKNCISSLTIQDLKEFMPIDIYKDKNLNDSFSLSIKFVFQNIENTLKDDEIADKMQVILDSLKDKLNLEIRMVVTRNWLNEWIDISGVSNELLLKTLNSIGLEVDSFKEVRIPSNIVVGYVKSRSKHENSDHLNVCEVDVGKEILTIVCGASNVEPGQFVPVAMVGAIMPNKMEIKKAKLRGVESMGMICSSTELGMPKINDGIMPLDASIGELKLGEELKNYPLLNDDIIEIDLTANRGDCLSIYGVARDLSAALDIALKEVELYEDGENLLGIGRILSIKTDEKPISNFQYKAIKLNGDIEEKLLLKLRLAYIGMQKTDIIQKIISYATHTTGVLFRAYDFDKIANGREKISLDIIKDSTTASVVKAENEKLSIAGIYQNDIAMPDENSKVIIIEANYTDPNLISRIVYENKNIKSDEHLYRSSRGSEPDLEFGFGYLFKCFNKFDFISIYAGSQYINNEISQKMVTINITEQSSMIGIQIEKNEALKILKKLGFDVSSSAEQKFLNVKIPSFRHDIDNSHDICEEIVRILGVDNIVSKPLEFKEKNRLNSVFYNYANIKSIKNRAVDNGFFECMHYVFDNKEELLKLGFKECKLKLTNPINNELNMLRPTLINHLLNSASRNIKNQKKSVRLFELGEVFDENANQNLSLAFLISGLNSEPSLLNGPKGEDISFLRFATKVQNCIGNIEIKVSDDLVFLNKFEQGKIYQKGIQIGYIGRLDLAIEQKMDLPKTYICEIEFNKLKFEKIIAKEYSKMPSISRDLSLVVPNSMRYEDIKNCISSLTIQDLKEFMPIDIYKDKNLNDSFSLSIKFVFQNIENTLKDDEIADKMQVILDSLKDKLNLEIR

Nearest PDB structures (foldseek):
  2rhq-assembly1_B-2  TM=8.252E-01  e=1.272E-63  Staphylococcus haemolyticus
  2akw-assembly1_B  TM=7.824E-01  e=3.892E-58  Thermus thermophilus HB8
  2iy5-assembly1_B-2  TM=7.844E-01  e=2.120E-57  Thermus thermophilus HB8
  6p8t-assembly2_F  TM=8.479E-01  e=7.612E-33  Acinetobacter baumannii ATCC 19606 = CIP 70.34 = JCM 6841
  3bu2-assembly1_D  TM=6.809E-01  e=8.257E-10  Staphylococcus saprophyticus subsp. saprophyticus ATCC 15305 = NCTC 7292

Foldseek 3Di:
DKDKPVLLCQWFPCVVPDPVRVQVLCVLLPFHWPDKDWAFFWPQWAKKAWADWDDDPVDPQWIWTFIFQPPDTFTAIFRFPPDDHGFIFIKRFQQIQWPVRDGDHFDQDPNRTHGTYGADQVRRVAFHLDGGHQTADCPQHDHDRNHTPSPRVLSTIMMTDTDDDLQVLLCQASNSVSLLVCLLVVTDTDDDFFDDDDPPFAAPQQAEAEDEDDQDQKKKKKWKKFFQDDWDDHRSLSRVCVSVPHDDDARLVSLQVVLCRHAQWHKAKFFSCLQQVPHRYWYWYFYQDPLRWTFIDTPNHTAATFQFGGDPSGHDDPPGTMMMMMTMAHQLCSLVSSCVVPVPDHGDPSNSSRNSFTDRPRVVSNRHSVVVVVVTPRMGTHDDMDIDDRDDDWDKEKEFQVVLCVVLVHRDDPVLLVSSLVSSPWDWDDDPDRGMIIITDDPRRSPDDYRVSSSSSSDSSVGNVPRDDDDDDDDDDPPDDPVVVLVVLVVQLVVLLVVLPADEDDDDQFAAPVQCVVQPADFAPDWDPDAPDNGGTGGAQDPVSVVLLVQLVVVVVVDQWHKYKYWDWGQHNDGDIFIKIKIKIFHAPFADDPVQHRHGHGDDLVNVVVSSCSSQNDWDWDQDQPGPQFDNVFKTFIDDPRHTFWMKGWGDPVVCVVSVTHTMIMIMGGPVPRDDDDDDDDDDAPEDKDKDKFKKKAFPVDDVVVLVVLQVVVVDPQFPDKDWDDWADDVVSPRIIIIMMMTMGHDRPDHDDPVVVVVSVVVSQVSCCVPVVMHTD/DKDKPVLLCQWFPCVVPDPVRVQVLCVLLPFHWPDKDWQFFWPQWAKKAWADWDDDPPDDQKIWTFIFQPPDTFTAIFRFPPDDHGFIFIKRFQQIQWPVRDGHHFDQDPNDTHGTYGADQVRRVAFHLDGGGQTADCPQHDHDRNHTPSPRVLSTIMMTDTDDDLQPLQCQASNSVSLLCCLQVVTDTDDDFFDDDDPPFAAPVQAEAEDEDDQDQKKKKKWKKFFQDDWDDHRSLSRVCVSVPHDDDDRLVSLQVVLCRHAQWHKDKFFSCLQQVPHRYWYWYFYQDPLRWTFIDTPNHTAATAQFGGDPSGHDDPPGTMMMMMTMAHQLCSLVSSCVVPVPDHGDPSNSSRNSFTDRPVVVSNRHSVVVVVVTPRMGTHDDMDIRDRDDDWDKEKEFQVVLCVVLVHRDDPVLLVSSLVSSPWDWDDDPDRGMIIITDDPRRSPDDYRVSSSSSSDSSVGNVPRDDDDDDDDDDPPDDPVVVLVVLVVQLVVLLVVLPADEDDDDQFAAPVQCVVQPADFAPDWDPDAPDNGRTGGAQDPVSVVLLVQLVVVVVVDQWHKYKYWDWGQHNHGDIFIKIKIKIFHAPFADDPVQHRHGHGDDLVNVVVSSCSSQNDWDWDQDQPGPQFDNVFKTFIDDPRHTFWMKGWGDPVVCVVSVTHTMIMIMGGPVPRDDDDDDDDDDAPEDKDKDKFKKKAFPVDDVVVLVVLQVVVVDPQFPDKDWDDWADDVVSPRIIIIMMMTMGHDRPDHDDPVVVVVSVVVSQVSCCVPVVMHTD

Secondary structure (DSSP, 8-state):
-EEEHHHHHTTB--TTS-HHHHHHHHHHTT-EEEEEEEE-PPTTEEEEEEEEEEE-TT-SS-EEEEEE-SS-EEEEEE--TT--TT-EEEEEPTTPBPTTSPBP--EEETTEEE--EEPPTGGGTSPP-SSS---B-GGGS---TT-BGGG-GGGSEEEEEEE--TT-GGGSSHHHHHHHHHHHHT-PBP-PPPP---SSPPBGGGTEEEEESS--SEEEEEEEEEE-SPPPPPHHHHHHHHHTT---SSHHHHHHHHHHHHH--EEEEEEHHHHHTT-S-EEEEEEE-TTS-EEEEETTEEEEETTTEE-GGG---TT--EEEEEEEEE-HHHHHHHHHH-TT----THHHHHHH-----HHHHHHHHHHHHTTSTTEEE-BS-EEE----PPPEEEEEHHHHHHHHTS---HHHHHHHHHHTT-EEEE-SSTTEEEEEPPTT-TT--SHHHHHHHHHHHH-GGGSPP-PPEEE------HHHHHHHHHHHHHHHHHHTT-EE----SEE-HHHHHHHTPPPPSSPPSS-SSTTS-EE-S-SHHHHHHHHHHHHHTT-SEEEEEEEEEEE-TT--EEEEEEEEEEEEEE-SBTTTBTT-EE--HHHHHHHHHHHH---EEEE----TTEEEEEEEEEEETTEEEEEEEEEPHHHHHHTT--SEEEEEEEGGG-------------SPPEEEEEEEEEETT--HHHHHHHHHTT--TTEEEEEEEEEE--GGGTTEEEEEEEEEE--SSSPPPHHHHHHHHHHHHHHHHHHH--EE-/-EEEHHHHHTTB--TTS-HHHHHHHHHHTT-EEEEEEEE-PPTTEEEEEEEEEEE-TT-SS-EEEEEE-SS-EEEEEE--TT--TT-EEEEEPTTPBPTTSPBP--EEETTEEE--EEPPTGGGTSPP-SSSS--B-GGGS---TT-BGGG-GGGSEEEEEEE--TT-GGGSSHHHHHHHHHHHHT-PBP-PPPP---TTPPBGGGTEEEEESS--SEEEEEEEEEE-SPPPPPHHHHHHHHHTT---SSHHHHHHHHHHHHH--EEEEEEHHHHHTT-S-EEEEEEE-TTS-EEEEETTEEEEETTTEE-GGG---TT--EEEEEEEEE-HHHHHHHHHH-TT----THHHHHHH-----HHHHHHHHHHHHHTSTTEEE-BS-EEE----PPPEEEEEHHHHHHHHTS---HHHHHHHHHHTT-EEEE-SSTTEEEEEPPTT-TT--SHHHHHHHHHHHH-GGGSPP-PPEEE------HHHHHHHHHHHHHHHHHHTT-EE----SEE-HHHHHHHTPPPPSSPPSS-SSTTS-EE-S-SHHHHHHHHHHHHHTT-SEEEEEEEEEEE-TT--EEEEEEEEEEEEEE-SBTTTBTT-EE--HHHHHHHHHHHH---EEEE----TTEEEEEEEEEEETTEEEEEEEEEPHHHHHHTT--SEEEEEEEGGG-------------SPPEEEEEEEEEETT--HHHHHHHHHTT--TTEEEEEEEEEE--GGGTTEEEEEEEEEE--SSSPPPHHHHHHHHHHHHHHHHHHH--EE-

InterPro domains:
  IPR002547 tRNA-binding domain [PF01588] (45-139)
  IPR002547 tRNA-binding domain [PS50886] (39-150)
  IPR004532 Phenylalanine-tRNA ligase, class IIc, beta subunit, bacterial type [MF_00283] (1-771)
  IPR004532 Phenylalanine-tRNA ligase, class IIc, beta subunit, bacterial type [TIGR00472] (1-777)
  IPR005121 Ferrodoxin-fold anticodon-binding domain [PF03147] (685-777)
  IPR005121 Ferrodoxin-fold anticodon-binding domain [PS51447] (685-777)
  IPR005121 Ferrodoxin-fold anticodon-binding domain [SM00896] (685-777)
  IPR005147 tRNA synthetase, B5-domain [PF03484] (397-463)
  IPR005147 tRNA synthetase, B5-domain [PS51483] (392-469)
  IPR005147 tRNA synthetase, B5-domain [SM00874] (394-464)
  IPR009061 Putative DNA-binding domain superfamily [SSF46955] (395-467)
  IPR012340 Nucleic acid-binding, OB-fold [G3DSA:2.40.50.140] (40-156)
  IPR012340 Nucleic acid-binding, OB-fold [SSF50249] (43-194)
  IPR020825 Phenylalanyl-tRNA synthetase-like, B3/B4 [G3DSA:3.50.40.10] (209-363)
  IPR033714 Phenylalanly tRNA synthetase, tRNA-binding-domain [cd02796] (45-142)
  IPR036690 Ferrodoxin-fold anticodon-binding domain superfamily [G3DSA:3.30.70.380] (686-777)
  IPR036690 Ferrodoxin-fold anticodon-binding domain superfamily [SSF54991] (680-777)
  IPR041616 Phenylalanyl tRNA synthetase beta chain, core domain [PF17759] (490-671)
  IPR041616 Phenylalanyl tRNA synthetase beta chain, core domain [cd00769] (485-674)
  IPR045060 Phenylalanine-tRNA ligase, class IIc, beta subunit [PTHR10947] (279-671)

Solvent-accessible surface area (backbone atoms only — not comparable to full-atom values): 84748 Å² total; per-residue (Å²): 82,68,43,37,51,62,67,35,42,70,42,25,79,48,85,86,51,50,68,66,56,50,53,51,48,35,42,55,55,64,43,34,69,74,46,77,48,79,38,65,47,48,67,56,26,19,31,20,34,28,67,41,70,44,75,34,90,79,41,93,63,36,30,39,28,38,29,35,33,67,86,52,75,35,42,26,61,39,63,48,82,69,72,50,60,78,35,36,32,40,30,34,32,64,70,16,49,39,78,86,66,49,67,39,57,79,40,70,62,85,85,43,67,17,58,34,41,74,37,27,41,50,62,50,62,41,61,71,70,66,79,44,50,38,68,54,54,65,69,61,38,87,84,48,60,44,41,48,50,56,77,31,62,79,71,42,38,38,42,36,31,34,49,72,59,70,70,44,22,44,45,54,15,44,48,32,44,35,43,53,47,22,42,64,69,70,41,70,67,50,88,73,89,56,48,70,79,70,88,92,50,57,53,41,74,66,42,46,47,80,46,63,87,65,86,54,78,41,32,38,37,35,41,40,37,35,47,76,50,85,78,78,84,50,50,52,62,45,50,54,34,34,72,61,66,54,84,63,87,50,68,67,56,41,53,46,50,51,36,22,46,39,51,20,23,46,68,48,62,30,19,43,64,71,69,31,72,86,51,73,54,40,58,40,38,45,43,70,47,98,73,67,45,50,32,37,26,44,96,88,38,75,44,32,33,72,54,32,30,73,48,71,84,35,48,65,59,94,80,53,42,42,38,39,34,37,31,48,40,52,58,19,69,56,46,44,49,40,47,64,76,36,78,82,61,76,68,47,80,48,29,67,42,24,43,28,20,40,31,61,59,51,65,61,34,48,16,48,40,48,40,57,47,63,75,38,88,40,47,44,65,36,24,68,70,50,72,45,79,41,90,74,79,71,53,74,40,67,40,47,48,67,58,46,19,62,74,73,63,51,91,62,57,69,67,58,55,50,52,52,41,44,50,65,56,32,48,72,44,78,44,92,50,92,53,38,37,39,33,35,48,39,81,46,51,80,69,62,82,48,54,69,47,51,44,48,56,51,44,33,58,68,29,69,87,70,56,74,88,72,66,56,75,46,67,58,68,93,73,89,44,71,67,53,54,49,50,52,49,50,52,51,33,52,52,36,33,43,72,72,62,35,40,81,51,85,77,69,60,44,28,38,56,70,63,39,47,73,51,69,49,73,71,41,71,68,73,64,90,77,50,88,46,86,58,34,48,28,61,21,62,58,68,57,66,63,50,51,53,51,46,30,55,41,38,75,56,69,45,57,57,43,41,37,29,35,73,47,71,25,25,42,50,82,59,50,78,42,53,34,36,34,41,36,42,34,31,34,66,39,66,57,21,66,86,47,32,70,83,25,38,70,60,46,69,68,59,52,52,48,56,51,30,68,32,74,41,84,70,43,76,42,82,42,67,83,57,78,50,29,25,66,88,43,28,26,35,30,25,46,95,87,39,76,34,35,39,39,30,29,50,16,67,68,58,25,58,74,54,64,41,55,67,32,38,41,33,44,30,40,50,83,65,62,80,86,74,83,88,71,90,70,92,76,56,87,40,56,67,49,74,50,76,46,47,30,47,39,49,71,84,62,57,67,66,58,53,52,51,58,57,59,72,63,65,57,83,41,56,71,49,70,46,64,20,41,78,47,78,51,80,90,44,63,73,27,31,38,40,29,33,38,36,36,33,41,36,68,87,48,74,76,56,70,68,61,50,52,52,52,51,47,53,51,50,50,47,39,32,73,75,68,68,38,48,74,109,83,69,43,37,51,62,66,35,41,69,41,25,78,48,86,85,52,52,68,68,56,49,54,50,48,35,41,54,54,63,42,33,69,73,47,79,48,78,36,66,47,48,65,56,26,20,29,21,34,28,67,40,71,42,75,35,91,82,43,94,61,36,28,39,28,39,30,36,33,68,84,51,77,34,43,28,59,38,64,45,83,68,71,52,59,76,36,35,31,40,28,35,32,65,70,16,50,38,77,88,66,50,65,40,57,78,41,71,60,86,85,43,68,16,57,32,42,74,38,29,41,52,61,51,62,41,62,69,71,66,82,43,50,38,68,54,55,64,70,60,38,87,86,48,60,43,40,49,51,55,76,30,62,78,69,41,39,39,42,38,30,35,49,71,59,70,70,44,22,44,46,54,13,44,48,33,43,34,43,54,47,21,43,64,69,71,41,71,68,49,88,72,88,56,48,69,81,71,86,92,48,56,52,38,74,64,42,45,45,80,48,65,86,62,86,55,78,40,32,37,38,36,40,41,38,36,46,74,53,85,79,79,83,51,50,52,61,44,50,54,34,35,73,62,66,54,86,65,86,50,68,67,56,41,53,45,51,53,37,22,45,37,50,22,24,48,69,47,62,32,19,43,64,71,69,31,72,86,50,76,55,40,58,40,40,45,41,69,47,97,73,66,46,48,32,36,27,46,94,89,39,74,44,31,34,74,55,32,30,70,48,72,84,35,47,65,59,95,81,53,42,41,38,38,34,37,31,46,40,51,58,18,70,58,47,44,49,41,48,64,74,36,80,82,62,76,67,47,80,48,30,69,42,23,44,29,20,38,32,59,58,51,66,62,33,48,17,47,40,47,40,58,46,64,75,38,88,40,48,44,65,37,24,68,70,51,73,43,80,41,88,74,79,70,53,74,40,68,40,44,46,68,57,46,18,61,74,73,65,50,92,62,55,70,67,58,53,50,51,52,42,44,49,66,55,32,48,72,43,79,45,93,48,92,54,38,38,38,34,33,48,38,81,47,51,80,69,63,82,46,55,68,46,51,45,48,56,51,43,33,56,69,28,69,87,70,56,74,88,72,66,57,77,45,67,58,68,94,73,88,45,71,67,53,53,48,52,53,50,51,51,51,36,52,51,36,33,44,73,70,63,33,40,81,52,87,77,72,61,43,28,39,54,70,62,40,46,73,50,68,49,73,69,40,71,69,74,63,91,77,50,89,46,87,60,34,48,28,61,23,61,59,69,58,66,63,50,52,53,53,47,31,53,41,38,73,56,69,45,58,55,42,42,37,30,35,73,48,71,24,25,41,51,83,61,50,78,43,52,33,35,34,41,37,42,34,31,33,66,39,66,56,20,66,86,49,32,69,82,24,36,69,60,47,70,66,60,51,51,48,56,51,30,69,31,74,41,82,70,42,77,42,82,42,67,83,56,78,47,30,24,66,88,43,29,25,35,29,26,49,95,88,40,78,34,34,38,37,28,28,51,17,66,69,57,26,57,74,54,65,40,55,68,32,38,41,35,44,32,41,49,83,67,61,80,84,74,84,88,71,91,70,93,74,56,86,40,56,67,49,75,50,76,45,49,31,47,39,49,72,86,61,59,67,65,60,54,52,49,58,56,60,73,61,65,58,83,42,57,71,50,71,46,64,20,41,78,48,78,50,81,90,46,65,73,29,32,38,40,29,34,38,36,36,34,42,34,68,86,47,74,77,56,70,68,63,51,51,52,53,49,48,53,53,50,49,48,38,31,72,76,68,68,37,47,74,108

pLDDT: mean 92.49, std 4.87, range [62.03, 98.75]

Radius of gyration: 55.5 Å; Cα contacts (8 Å, |Δi|>4): 3047; chains: 2; bounding box: 108×163×130 Å